Protein 2ESN (pdb70)

Foldseek 3Di:
DLVVVDPVVLLLLLQLCVVVQFQCRSCVVVVHDSVVSVVSLVVVCVSVVHNQWDDDPRGTHGDPVSVVCRVVSVVVVVVVCVVCVVVPADDQQEDLEEAEEEEFQVVCVFPVPVLCVPSCRRRVNYHYHYDHDLDQDDQVCQVVVVHFKGKDWDQPCDDDDDQKDKDFQDWFAWWKKAAQDAPPPPDAAAQVRLQVAEAEAADQNPDPHHSVQVVQVVVVDHHHYDYYYHHPLVRNLVRNVDNHMYTDTVVSCVVCCPVSRMDIGHDNDDDDIITMMMMHGNPDDPVSVVVSVSSHDHD/DVLVVVDDCVLLLLLQLCVVPQALVVSCVVVVHDSVVSVVSLVSVCVSVVHNQWDDDDRGTHGDPVSVVCHVVSVLVVLVVVVVCQVVDFDDQQPDLEEAEEEEAQVCCVQPPPQLCVVSCPRRVNYHYHYDHDLDQDDQVCQVSVVHFKGKDWDPDDPQKDKDFQFWFAKWKKAAQPQPPDPAADAVVRLQVFEAEAADQNPDPGHPVQVVCVVVPDHHHYDYYYNHVLVRLLVRLVDNHMYTDTVLSCVVCCVVSRMDIHHHNDDDDIITMIMMHGNVDDNVSVVVSVSSPVGDRD/DVLVVVDPCVLLLLLQLCVVVQFQVRSCVVVVHDSVVSVVSLVSVCVSVVHNQFDDDPRGTHGDVVSVVCNVVSVVVVVVVCVVCVVVVQDDQQEDQEEAEEAEFQVVCLQPVPLLCVPSCPRRVNYHYHYDHDLDQDDQVCQLVPVHVKGKDWQQPNDDDDPQKDKDFQDWFAKWKKAAQPQPQPPDAAAVVSLQPAEAEAADQNPDPDHSVQVVQVVVPDHHHYDYYYNHPLVVLLVRNPDNHMYTDTPVNNVVCCPVNRMDIHHDNDDDDITTMIMMHGPNNVSVVVSVSSVPGDRD/DVVPVDPCVLLLLLQLCVVVLAQPVSCVVVVHDSVVSVVSLVSVCVVVVHNQWDPPDNGTHGDPVSVVVNVVSVVVCLVVVVVVQVVDADDQQPDLEEAEEEEFQVVCVVPVPQLCVPSCPRRVNYHYHYDHDLDQPPPVCQLSPVHAKGKDFDAPPDDDDPQKDKDFQDWFAKWKKAACPQVPDNAADAVVRQQPAEAEAADQNPDPHHSVQVVQVVVPDHHHYDYYYNHPLVRLLVRLVDGHMYTDTPVSCVVCCVVSRMDIYHHNDDDDIITMMMMHRNSHVVSVVVSVSSVVTD

Radius of gyration: 34.8 Å; Cα contacts (8 Å, |Δi|>4): 2238; chains: 4; bounding box: 49×92×95 Å

Solvent-accessible surface area: 52242 Å² total; per-residue (Å²): 90,82,22,89,220,10,37,8,44,10,6,29,8,1,20,0,0,51,126,65,83,38,34,43,51,0,2,81,64,22,71,67,69,57,69,44,0,59,132,16,6,28,126,0,56,146,47,8,78,30,100,0,2,95,181,138,56,108,166,7,105,7,21,146,58,0,77,113,2,10,76,17,0,41,32,1,17,137,20,13,12,114,3,4,78,65,39,109,111,27,81,49,42,136,15,134,73,39,0,24,0,4,6,16,10,12,4,1,12,4,6,0,12,37,9,0,72,92,0,18,128,53,0,63,12,0,65,0,51,1,14,41,27,169,150,34,21,28,40,139,2,8,30,77,46,168,10,17,0,0,1,4,39,44,32,65,168,70,216,55,47,154,31,15,59,16,74,86,46,27,71,23,129,28,6,0,0,0,66,143,113,11,85,145,28,122,37,60,9,90,64,144,26,0,49,79,10,30,0,1,3,23,0,34,56,48,46,35,6,2,36,6,15,45,23,4,24,158,83,70,48,94,13,90,18,0,0,10,0,12,6,8,0,1,0,0,19,0,0,10,34,0,24,4,0,0,10,0,6,72,26,0,0,129,34,0,27,163,39,12,32,10,10,54,32,100,21,39,36,133,36,67,104,9,54,1,44,1,0,3,34,101,90,111,89,103,5,30,67,46,0,36,33,30,17,173,37,152,105,65,74,8,13,106,175,8,39,6,46,10,3,8,8,1,9,0,0,50,82,18,45,20,43,13,8,0,0,36,80,9,74,33,61,59,84,48,0,70,122,9,9,28,84,0,83,140,34,1,124,23,90,0,0,75,126,118,62,53,93,8,85,20,29,75,57,0,88,78,0,9,79,17,0,31,39,1,3,59,26,14,5,36,7,9,49,108,21,134,102,32,81,41,46,139,17,104,29,37,0,26,0,7,6,16,11,16,4,1,12,1,0,0,12,33,0,0,63,67,0,21,128,54,0,61,8,0,61,0,31,0,14,42,26,152,119,55,27,29,40,112,16,3,45,37,22,136,28,8,0,2,1,4,40,120,283,74,44,159,22,11,71,28,56,79,21,34,68,19,120,25,10,0,0,0,72,106,117,6,82,148,33,120,35,52,10,93,66,140,23,0,47,76,14,31,0,0,4,29,1,36,55,47,46,135,34,2,53,3,23,99,30,4,61,185,84,72,54,189,8,75,18,0,0,9,0,12,6,3,0,0,0,0,19,0,0,18,42,0,16,5,0,0,11,1,10,59,29,0,0,149,34,0,14,133,39,13,21,4,19,54,35,94,23,40,40,117,27,75,109,10,41,0,47,0,2,0,19,82,125,28,99,74,10,5,62,41,0,24,35,32,8,137,61,21,115,14,133,85,52,67,0,101,215,15,40,2,44,10,2,19,11,1,14,0,0,49,131,65,51,34,61,45,70,0,6,83,82,11,84,42,73,80,87,44,0,70,124,13,10,28,98,0,64,148,43,6,89,30,94,0,2,99,168,110,60,110,120,8,71,6,14,130,72,0,66,127,2,8,70,19,0,42,31,0,25,147,20,7,12,110,5,0,70,76,36,110,95,35,75,44,37,139,13,103,80,59,0,28,0,5,7,15,11,12,4,0,11,0,0,0,15,24,0,0,70,82,1,23,130,54,0,61,8,0,61,2,44,0,16,42,22,144,155,37,24,27,53,128,11,6,32,64,43,166,21,13,0,2,1,4,45,26,30,70,178,66,201,57,47,173,23,12,64,20,58,83,19,24,74,22,126,28,7,0,0,0,64,114,118,11,90,146,26,120,36,56,11,95,64,150,26,0,45,83,10,53,0,0,3,27,2,35,63,53,43,30,7,2,38,4,17,16,18,0,21,119,79,72,43,97,9,91,19,2,1,11,0,13,6,7,0,1,0,0,19,0,0,10,35,0,20,6,0,1,9,0,6,71,33,0,0,134,33,0,20,142,38,12,22,4,20,54,36,96,24,34,29,133,37,79,98,5,51,1,46,3,0,3,45,107,117,137,11,58,68,42,0,19,35,33,5,127,70,17,111,16,117,103,35,22,104,201,18,53,3,46,9,2,20,8,0,12,0,0,52,100,12,60,18,23,22,8,0,4,23,67,21,63,70,69,59,85,44,0,57,123,5,9,34,100,0,62,151,52,7,122,35,88,0,1,68,154,130,51,68,108,7,88,10,8,88,59,0,85,94,0,7,74,18,0,27,40,0,22,97,24,6,19,83,8,7,74,96,20,128,104,37,72,44,59,139,20,112,31,46,0,25,0,4,7,14,12,12,4,1,11,6,0,0,12,44,0,4,66,69,3,22,128,56,0,66,26,4,76,2,48,1,21,48,27,127,144,88,33,46,49,142,24,8,46,47,35,144,18,14,0,2,1,5,54,30,38,90,171,90,226,50,59,171,39,11,68,21,58,89,34,52,76,19,119,28,6,0,0,0,70,104,115,9,82,154,13,107,35,59,10,93,62,148,25,0,47,77,8,32,0,0,2,26,0,32,55,55,30,129,34,3,35,3,23,80,29,4,61,122,83,70,53,215,16,81,39,0,0,23,0,10,5,8,0,0,0,0,18,0,0,15,44,0,19,4,0,0,12,1,7,77,70,0,0,147,30,0,13,135,40,15,23,1,18,51,22,90,22,46,34,131,31,86,102,12,56,1,52,1,6,3,37,90,122,119,85,8,22,62,42,0,20,28,27,3,145,56,27,172

Nearest PDB structures (foldseek):
  2esn-assembly1_A  TM=1.003E+00  e=4.091E-65  Pseudomonas aeruginosa
  2esn-assembly1_B  TM=9.880E-01  e=8.084E-60  Pseudomonas aeruginosa
  2esn-assembly1_C  TM=7.262E-01  e=3.556E-60  Pseudomonas aeruginosa
  2esn-assembly1_D  TM=7.323E-01  e=5.573E-58  Pseudomonas aeruginosa
  5ae5-assembly1_A-2  TM=6.284E-01  e=2.088E-23  Burkholderia cepacia

B-factor: mean 44.87, std 14.0, range [7.49, 98.04]

Secondary structure (DSSP, 8-state):
--TTTS-TTHHHHHHHHHHHSSHHHHHHHHT--HHHHHHHHHHHHHHHTS--EEEETTEEEE-HHHHHHHHHHHHHHHHHHHHTGGGSPP-TTT--PEEEEE--HHHHHHHHHHHHHHHHHHSTT-EEEEE--SSS--HHHHHHTSSSEEEE--STTPPPPTTEEEEEEEEE-EEEEEESS-TT-SSS--HHHHHTSEEEEE-TT--SS-HHHHHHHHTT---EEEEEES-HHHHHHHHHTSS-EEEEEHHHHHHHHHHHTEEEE--SS----EEEEEEEE----HHHHHHHHHS----/--HHHHS-GGGHHHHHHHHHH-SHHHHHHHHT--HHHHHHHHHHHHHHHTS--EEEETTEEEEPHHHHHHHHHHHHHHHHHHHHTGGGS---TTT---EEEEEE-HHHHHHHHHHHHHHHHHHSTT-EEEEEE-SSS--HHHHHHTSSSEEEEE-SSS-PPPTTEEEEEEEEE-EEEEEETT-TT-SSSPPHHHHHTSEEEEE-TT--SS-HHHHHHHTTT---EEEEEES-HHHHHHHHHSSS-EEEEEHHHHHHHHHHHTEEEE--SS----EEEEEEEE---HHHHHHHHHHH----/--HHHHS-TTHHHHHHHHHHHS-HHHHHHHHTS-HHHHHHHHHHHHHHTTS--EEEETTEEEE-HHHHHHHHHHHHHHHHHHHHHHTTS---TTT---EEEEE--HHHHHHHHHHHHHHHHHH-TT-EEEEE--SSS--HHHHHTTS-SEEEEE----TTEEEEEEEEE-EEEEEETT-TT-SSSPPHHHHHTSEEEEE-TT--SS-HHHHHHHTTT--PEEEEEES-HHHHHHHHHTSS-EEEEEHHHHHHHHHHHTEEEE--SS----EEEEEEEETT--HHHHHHHHHTTS----/-HHHHS-TTHHHHHHHHHHH-SHHHHHHHTT--HHHHHHHHHHHHHHHTS--EEESSSSEEE-HHHHHHHHHHHHHHHHHHHHHHHHS---TTT--PEEEEEE-HHHHHHHHHHHHHHHHHH-TT-EEEEEE-SSS--THHHHHTS-SEEEE--STT----TTEEEEEEEEE-EEEEEETT-TT-SS---HHHHHHSEEEEE-TT--SS-HHHHHHHTTT---EEEEEES-HHHHHHHHHTSS-EEEEEHHHHHHHHHHHTEEEE--SS--PPEEEEEEEE---HHHHHHHHHHHT--

CATH classification: 1.10.10.10 (+2 more: 3.40.190.10, 3.40.190.10)

InterPro domains:
  IPR000847 LysR, HTH, N-terminal domain [PF00126] (10-69)
  IPR000847 LysR, HTH, N-terminal domain [PS50931] (8-65)
  IPR005119 LysR, substrate-binding [PF03466] (95-300)
  IPR036388 Winged helix-like DNA-binding domain superfamily [G3DSA:1.10.10.10] (1-91)
  IPR036390 Winged helix DNA-binding domain superfamily [SSF46785] (5-89)
  IPR050389 LysR-type Transcriptional Regulators [PTHR30118] (3-301)

Organism: Pseudomonas aeruginosa (strain ATCC 15692 / DSM 22644 / CIP 104116 / JCM 14847 / LMG 12228 / 1C / PRS 101 / PAO1) (NCBI:txid208964)

Structure (mmCIF, N/CA/C/O backbone):
data_2ESN
#
_entry.id   2ESN
#
_cell.length_a   97.035
_cell.length_b   171.209
_cell.length_c   86.780
_cell.angle_alpha   90.00
_cell.angle_beta   90.00
_cell.angle_gamma   90.00
#
_symmetry.space_group_name_H-M   'P 21 21 2'
#
loop_
_entity.id
_entity.type
_entity.pdbx_description
1 polymer 'probable transcriptional regulator'
2 water water
#
loop_
_atom_site.group_PDB
_atom_site.id
_atom_site.type_symbol
_atom_site.label_atom_id
_atom_site.label_alt_id
_atom_site.label_comp_id
_atom_site.label_asym_id
_atom_site.label_entity_id
_atom_site.label_seq_id
_atom_site.pdbx_PDB_ins_code
_atom_site.Cartn_x
_atom_site.Cartn_y
_atom_site.Cartn_z
_atom_site.occupancy
_atom_site.B_iso_or_equiv
_atom_site.auth_seq_id
_atom_site.auth_comp_id
_atom_site.auth_asym_id
_atom_site.auth_atom_id
_atom_site.pdbx_PDB_model_num
ATOM 1 N N . PRO A 1 5 ? 12.500 39.783 -9.026 1.00 70.61 3 PRO A N 1
ATOM 2 C CA . PRO A 1 5 ? 13.083 40.285 -10.269 1.00 70.37 3 PRO A CA 1
ATOM 3 C C . PRO A 1 5 ? 13.665 39.171 -11.138 1.00 69.56 3 PRO A C 1
ATOM 4 O O . PRO A 1 5 ? 13.596 39.254 -12.359 1.00 70.54 3 PRO A O 1
ATOM 8 N N . LEU A 1 6 ? 14.244 38.152 -10.521 1.00 68.08 4 LEU A N 1
ATOM 9 C CA . LEU A 1 6 ? 14.625 36.940 -11.254 1.00 66.48 4 LEU A CA 1
ATOM 10 C C . LEU A 1 6 ? 14.085 35.713 -10.482 1.00 64.52 4 LEU A C 1
ATOM 11 O O . LEU A 1 6 ? 14.032 34.582 -10.964 1.00 63.86 4 LEU A O 1
ATOM 16 N N . LEU A 1 7 ? 13.620 36.004 -9.282 1.00 61.89 5 LEU A N 1
ATOM 17 C CA . LEU A 1 7 ? 13.011 35.051 -8.431 1.00 59.75 5 LEU A CA 1
ATOM 18 C C . LEU A 1 7 ? 11.589 34.811 -8.932 1.00 57.81 5 LEU A C 1
ATOM 19 O O . LEU A 1 7 ? 11.060 33.705 -8.841 1.00 57.63 5 LEU A O 1
ATOM 24 N N . ARG A 1 8 ? 10.964 35.840 -9.490 1.00 55.12 6 ARG A N 1
ATOM 25 C CA . ARG A 1 8 ? 9.592 35.675 -9.938 1.00 53.86 6 ARG A CA 1
ATOM 26 C C . ARG A 1 8 ? 9.529 34.950 -11.282 1.00 51.01 6 ARG A C 1
ATOM 27 O O . ARG A 1 8 ? 8.474 34.459 -11.645 1.00 50.83 6 ARG A O 1
ATOM 35 N N . ARG A 1 9 ? 10.644 34.872 -12.011 1.00 47.69 7 ARG A N 1
ATOM 36 C CA . ARG A 1 9 ? 10.631 34.218 -13.338 1.00 45.85 7 ARG A CA 1
ATOM 37 C C . ARG A 1 9 ? 10.882 32.737 -13.165 1.00 42.93 7 ARG A C 1
ATOM 38 O O . ARG A 1 9 ? 10.361 31.916 -13.906 1.00 42.38 7 ARG A O 1
ATOM 46 N N . LEU A 1 10 ? 11.669 32.424 -12.151 1.00 40.22 8 LEU A N 1
ATOM 47 C CA . LEU A 1 10 ? 12.083 31.061 -11.812 1.00 39.46 8 LEU A CA 1
ATOM 48 C C . LEU A 1 10 ? 10.893 30.225 -11.285 1.00 38.07 8 LEU A C 1
ATOM 49 O O . LEU A 1 10 ? 10.225 30.641 -10.332 1.00 35.92 8 LEU A O 1
ATOM 54 N N . ASP A 1 11 ? 10.623 29.064 -11.911 1.00 35.34 9 ASP A N 1
ATOM 55 C CA . ASP A 1 11 ? 9.774 28.068 -11.287 1.00 34.80 9 ASP A CA 1
ATOM 56 C C . ASP A 1 11 ? 10.413 27.501 -9.985 1.00 36.13 9 ASP A C 1
ATOM 57 O O . ASP A 1 11 ? 11.253 26.537 -10.001 1.00 33.94 9 ASP A O 1
ATOM 62 N N . LEU A 1 12 ? 10.010 28.089 -8.854 1.00 34.63 10 LEU A N 1
ATOM 63 C CA . LEU A 1 12 ? 10.617 27.725 -7.548 1.00 36.53 10 LEU A CA 1
ATOM 64 C C . LEU A 1 12 ? 10.478 26.235 -7.171 1.00 35.53 10 LEU A C 1
ATOM 65 O O . LEU A 1 12 ? 11.305 25.731 -6.451 1.00 37.32 10 LEU A O 1
ATOM 70 N N . ASN A 1 13 ? 9.457 25.534 -7.648 1.00 36.84 11 ASN A N 1
ATOM 71 C CA . ASN A 1 13 ? 9.389 24.073 -7.451 1.00 37.01 11 ASN A CA 1
ATOM 72 C C . ASN A 1 13 ? 10.599 23.309 -7.982 1.00 37.93 11 ASN A C 1
ATOM 73 O O . ASN A 1 13 ? 10.940 22.217 -7.491 1.00 40.15 11 ASN A O 1
ATOM 78 N N . LEU A 1 14 ? 11.264 23.878 -8.957 1.00 37.26 12 LEU A N 1
ATOM 79 C CA . LEU A 1 14 ? 12.474 23.247 -9.515 1.00 36.30 12 LEU A CA 1
ATOM 80 C C . LEU A 1 14 ? 13.649 23.236 -8.540 1.00 36.28 12 LEU A C 1
ATOM 81 O O . LEU A 1 14 ? 14.620 22.516 -8.754 1.00 35.67 12 LEU A O 1
ATOM 86 N N . LEU A 1 15 ? 13.605 24.122 -7.546 1.00 36.79 13 LEU A N 1
ATOM 87 C CA . LEU A 1 15 ? 14.642 24.186 -6.501 1.00 37.42 13 LEU A CA 1
ATOM 88 C C . LEU A 1 15 ? 14.743 22.889 -5.692 1.00 36.30 13 LEU A C 1
ATOM 89 O O . LEU A 1 15 ? 15.816 22.588 -5.176 1.00 34.73 13 LEU A O 1
ATOM 94 N N . LEU A 1 16 ? 13.636 22.144 -5.604 1.00 36.25 14 LEU A N 1
ATOM 95 C CA . LEU A 1 16 ? 13.627 20.846 -4.900 1.00 37.34 14 LEU A CA 1
ATOM 96 C C . LEU A 1 16 ? 14.500 19.878 -5.710 1.00 37.80 14 LEU A C 1
ATOM 97 O O . LEU A 1 16 ? 15.306 19.103 -5.157 1.00 37.16 14 LEU A O 1
ATOM 102 N N . VAL A 1 17 ? 14.385 20.002 -7.043 1.00 36.33 15 VAL A N 1
ATOM 103 C CA . VAL A 1 17 ? 15.157 19.210 -7.993 1.00 34.61 15 VAL A CA 1
ATOM 104 C C . VAL A 1 17 ? 16.652 19.542 -7.880 1.00 35.76 15 VAL A C 1
ATOM 105 O O . VAL A 1 17 ? 17.453 18.630 -7.730 1.00 36.31 15 VAL A O 1
ATOM 109 N N . PHE A 1 18 ? 17.028 20.829 -7.936 1.00 35.60 16 PHE A N 1
ATOM 110 C CA . PHE A 1 18 ? 18.389 21.231 -7.692 1.00 36.87 16 PHE A CA 1
ATOM 111 C C . PHE A 1 18 ? 18.888 20.636 -6.385 1.00 37.01 16 PHE A C 1
ATOM 112 O O . PHE A 1 18 ? 19.947 20.068 -6.368 1.00 37.55 16 PHE A O 1
ATOM 120 N N . ASP A 1 19 ? 18.111 20.786 -5.309 1.00 37.28 17 ASP A N 1
ATOM 121 C CA . ASP A 1 19 ? 18.546 20.460 -3.958 1.00 37.80 17 ASP A CA 1
ATOM 122 C C . ASP A 1 19 ? 18.749 18.957 -3.820 1.00 38.40 17 ASP A C 1
ATOM 123 O O . ASP A 1 19 ? 19.849 18.534 -3.464 1.00 38.86 17 ASP A O 1
ATOM 128 N N . ALA A 1 20 ? 17.739 18.142 -4.163 1.00 38.15 18 ALA A N 1
ATOM 129 C CA . ALA A 1 20 ? 17.993 16.684 -4.213 1.00 39.02 18 ALA A CA 1
ATOM 130 C C . ALA A 1 20 ? 19.250 16.278 -5.031 1.00 39.80 18 ALA A C 1
ATOM 131 O O . ALA A 1 20 ? 20.004 15.401 -4.611 1.00 41.28 18 ALA A O 1
ATOM 133 N N . LEU A 1 21 ? 19.444 16.854 -6.214 1.00 39.33 19 LEU A N 1
ATOM 134 C CA . LEU A 1 21 ? 20.554 16.459 -7.072 1.00 39.75 19 LEU A CA 1
ATOM 135 C C . LEU A 1 21 ? 21.884 16.874 -6.471 1.00 39.72 19 LEU A C 1
ATOM 136 O O . LEU A 1 21 ? 22.870 16.169 -6.626 1.00 39.73 19 LEU A O 1
ATOM 141 N N . TYR A 1 22 ? 21.941 18.029 -5.833 1.00 41.05 20 TYR A N 1
ATOM 142 C CA . TYR A 1 22 ? 23.213 18.498 -5.234 1.00 42.99 20 TYR A CA 1
ATOM 143 C C . TYR A 1 22 ? 23.615 17.583 -4.045 1.00 44.31 20 TYR A C 1
ATOM 144 O O . TYR A 1 22 ? 24.784 17.282 -3.865 1.00 43.81 20 TYR A O 1
ATOM 153 N N . ARG A 1 23 ? 22.610 17.168 -3.282 1.00 44.40 21 ARG A N 1
ATOM 154 C CA . ARG A 1 23 ? 22.768 16.294 -2.148 1.00 45.25 21 ARG A CA 1
ATOM 155 C C . ARG A 1 23 ? 23.123 14.886 -2.618 1.00 45.34 21 ARG A C 1
ATOM 156 O O . ARG A 1 23 ? 24.140 14.393 -2.214 1.00 45.76 21 ARG A O 1
ATOM 164 N N . HIS A 1 24 ? 22.353 14.307 -3.549 1.00 45.32 22 HIS A N 1
ATOM 165 C CA . HIS A 1 24 ? 22.547 12.927 -3.988 1.00 45.90 22 HIS A CA 1
ATOM 166 C C . HIS A 1 24 ? 23.658 12.676 -5.026 1.00 46.46 22 HIS A C 1
ATOM 167 O O . HIS A 1 24 ? 24.226 11.571 -5.043 1.00 47.63 22 HIS A O 1
ATOM 174 N N . ARG A 1 25 ? 23.977 13.676 -5.860 1.00 45.57 23 ARG A N 1
ATOM 175 C CA . ARG A 1 25 ? 24.934 13.591 -7.011 1.00 44.82 23 ARG A CA 1
ATOM 176 C C . ARG A 1 25 ? 24.688 12.487 -8.032 1.00 44.18 23 ARG A C 1
ATOM 177 O O . ARG A 1 25 ? 25.583 12.040 -8.728 1.00 44.05 23 ARG A O 1
ATOM 185 N N . ASN A 1 26 ? 23.429 12.116 -8.156 1.00 43.62 24 ASN A N 1
ATOM 186 C CA . ASN A 1 26 ? 22.989 11.041 -8.990 1.00 42.44 24 ASN A CA 1
ATOM 187 C C . ASN A 1 26 ? 21.490 11.258 -9.230 1.00 41.33 24 ASN A C 1
ATOM 188 O O . ASN A 1 26 ? 20.738 11.511 -8.304 1.00 41.36 24 ASN A O 1
ATOM 193 N N . VAL A 1 27 ? 21.077 11.171 -10.486 1.00 39.97 25 VAL A N 1
ATOM 194 C CA . VAL A 1 27 ? 19.689 11.363 -10.869 1.00 39.31 25 VAL A CA 1
ATOM 195 C C . VAL A 1 27 ? 18.688 10.289 -10.333 1.00 38.88 25 VAL A C 1
ATOM 196 O O . VAL A 1 27 ? 17.650 10.644 -9.821 1.00 38.73 25 VAL A O 1
ATOM 200 N N . GLY A 1 28 ? 18.962 8.991 -10.514 1.00 39.49 26 GLY A N 1
ATOM 201 C CA . GLY A 1 28 ? 18.048 7.917 -10.011 1.00 39.22 26 GLY A CA 1
ATOM 202 C C . GLY A 1 28 ? 17.704 8.079 -8.520 1.00 40.26 26 GLY A C 1
ATOM 203 O O . GLY A 1 28 ? 16.513 8.081 -8.102 1.00 40.68 26 GLY A O 1
ATOM 204 N N . THR A 1 29 ? 18.721 8.269 -7.698 1.00 41.74 27 THR A N 1
ATOM 205 C CA . THR A 1 29 ? 18.466 8.464 -6.250 1.00 43.86 27 THR A CA 1
ATOM 206 C C . THR A 1 29 ? 17.733 9.754 -5.847 1.00 44.73 27 THR A C 1
ATOM 207 O O . THR A 1 29 ? 16.888 9.752 -4.932 1.00 46.04 27 THR A O 1
ATOM 211 N N . ALA A 1 30 ? 18.041 10.869 -6.524 1.00 45.41 28 ALA A N 1
ATOM 212 C CA . ALA A 1 30 ? 17.356 12.168 -6.282 1.00 44.24 28 ALA A CA 1
ATOM 213 C C . ALA A 1 30 ? 15.883 12.099 -6.678 1.00 44.73 28 ALA A C 1
ATOM 214 O O . ALA A 1 30 ? 15.015 12.612 -5.953 1.00 44.96 28 ALA A O 1
ATOM 216 N N . ALA A 1 31 ? 15.614 11.432 -7.806 1.00 44.77 29 ALA A N 1
ATOM 217 C CA . ALA A 1 31 ? 14.270 11.197 -8.333 1.00 45.85 29 ALA A CA 1
ATOM 218 C C . ALA A 1 31 ? 13.447 10.349 -7.394 1.00 47.99 29 ALA A C 1
ATOM 219 O O . ALA A 1 31 ? 12.228 10.566 -7.200 1.00 47.43 29 ALA A O 1
ATOM 221 N N . SER A 1 32 ? 14.124 9.331 -6.866 1.00 49.97 30 SER A N 1
ATOM 222 C CA . SER A 1 32 ? 13.563 8.446 -5.856 1.00 51.62 30 SER A CA 1
ATOM 223 C C . SER A 1 32 ? 13.172 9.211 -4.588 1.00 51.63 30 SER A C 1
ATOM 224 O O . SER A 1 32 ? 12.011 9.147 -4.161 1.00 52.32 30 SER A O 1
ATOM 227 N N . GLU A 1 33 ? 14.079 9.987 -4.010 1.00 52.17 31 GLU A N 1
ATOM 228 C CA . GLU A 1 33 ? 13.669 10.875 -2.900 1.00 52.60 31 GLU A CA 1
ATOM 229 C C . GLU A 1 33 ? 12.405 11.728 -3.208 1.00 52.72 31 GLU A C 1
ATOM 230 O O . GLU A 1 33 ? 11.492 11.808 -2.354 1.00 53.04 31 GLU A O 1
ATOM 236 N N . LEU A 1 34 ? 12.338 12.344 -4.409 1.00 50.90 32 LEU A N 1
ATOM 237 C CA . LEU A 1 34 ? 11.171 13.170 -4.791 1.00 49.16 32 LEU A CA 1
ATOM 238 C C . LEU A 1 34 ? 9.973 12.356 -5.302 1.00 49.17 32 LEU A C 1
ATOM 239 O O . LEU A 1 34 ? 8.905 12.893 -5.485 1.00 48.69 32 LEU A O 1
ATOM 244 N N . ALA A 1 35 ? 10.144 11.052 -5.508 1.00 49.03 33 ALA A N 1
ATOM 245 C CA . ALA A 1 35 ? 9.016 10.199 -5.802 1.00 49.25 33 ALA A CA 1
ATOM 246 C C . ALA A 1 35 ? 8.499 10.477 -7.210 1.00 49.14 33 ALA A C 1
ATOM 247 O O . ALA A 1 35 ? 7.301 10.491 -7.461 1.00 49.20 33 ALA A O 1
ATOM 249 N N . ILE A 1 36 ? 9.416 10.713 -8.149 1.00 47.92 34 ILE A N 1
ATOM 250 C CA . ILE A 1 36 ? 9.012 10.814 -9.532 1.00 45.85 34 ILE A CA 1
ATOM 251 C C . ILE A 1 36 ? 9.908 9.875 -10.325 1.00 46.06 34 ILE A C 1
ATOM 252 O O . ILE A 1 36 ? 10.941 9.439 -9.846 1.00 45.26 34 ILE A O 1
ATOM 257 N N . SER A 1 37 ? 9.511 9.587 -11.547 1.00 46.42 35 SER A N 1
ATOM 258 C CA . SER A 1 37 ? 10.288 8.743 -12.415 1.00 48.25 35 SER A CA 1
ATOM 259 C C . SER A 1 37 ? 11.556 9.489 -12.828 1.00 48.40 35 SER A C 1
ATOM 260 O O . SER A 1 37 ? 11.661 10.711 -12.661 1.00 48.22 35 SER A O 1
ATOM 263 N N . ALA A 1 38 ? 12.498 8.748 -13.384 1.00 47.85 36 ALA A N 1
ATOM 264 C CA . ALA A 1 38 ? 13.814 9.261 -13.670 1.00 47.42 36 ALA A CA 1
ATOM 265 C C . ALA A 1 38 ? 13.729 10.237 -14.871 1.00 47.76 36 ALA A C 1
ATOM 266 O O . ALA A 1 38 ? 14.497 11.183 -14.970 1.00 46.79 36 ALA A O 1
ATOM 268 N N . SER A 1 39 ? 12.820 9.909 -15.779 1.00 47.17 37 SER A N 1
ATOM 269 C CA . SER A 1 39 ? 12.342 10.708 -16.898 1.00 48.55 37 SER A CA 1
ATOM 270 C C . SER A 1 39 ? 11.739 12.059 -16.464 1.00 47.05 37 SER A C 1
ATOM 271 O O . SER A 1 39 ? 12.187 13.129 -16.887 1.00 46.66 37 SER A O 1
ATOM 274 N N . ALA A 1 40 ? 10.719 11.991 -15.603 1.00 44.39 38 ALA A N 1
ATOM 275 C CA . ALA A 1 40 ? 10.210 13.186 -14.971 1.00 42.24 38 ALA A CA 1
ATOM 276 C C . ALA A 1 40 ? 11.344 14.079 -14.402 1.00 41.09 38 ALA A C 1
ATOM 277 O O . ALA A 1 40 ? 11.361 15.319 -14.608 1.00 40.88 38 ALA A O 1
ATOM 279 N N . PHE A 1 41 ? 12.268 13.452 -13.683 1.00 38.50 39 PHE A N 1
ATOM 280 C CA . PHE A 1 41 ? 13.333 14.157 -13.024 1.00 37.49 39 PHE A CA 1
ATOM 281 C C . PHE A 1 41 ? 14.219 14.796 -14.065 1.00 36.18 39 PHE A C 1
ATOM 282 O O . PHE A 1 41 ? 14.587 15.961 -13.906 1.00 36.59 39 PHE A O 1
ATOM 290 N N . SER A 1 42 ? 14.604 14.024 -15.089 1.00 34.42 40 SER A N 1
ATOM 291 C CA . SER A 1 42 ? 15.492 14.502 -16.140 1.00 35.30 40 SER A CA 1
ATOM 292 C C . SER A 1 42 ? 14.877 15.725 -16.869 1.00 34.97 40 SER A C 1
ATOM 293 O O . SER A 1 42 ? 15.564 16.660 -17.163 1.00 34.98 40 SER A O 1
ATOM 296 N N . HIS A 1 43 ? 13.579 15.672 -17.167 1.00 35.17 41 HIS A N 1
ATOM 297 C CA . HIS A 1 43 ? 12.866 16.808 -17.754 1.00 36.48 41 HIS A CA 1
ATOM 298 C C . HIS A 1 43 ? 12.848 18.076 -16.835 1.00 35.49 41 HIS A C 1
ATOM 299 O O . HIS A 1 43 ? 12.969 19.179 -17.333 1.00 35.51 41 HIS A O 1
ATOM 306 N N . ALA A 1 44 ? 12.780 17.902 -15.504 1.00 34.00 42 ALA A N 1
ATOM 307 C CA . ALA A 1 44 ? 12.757 19.011 -14.565 1.00 32.76 42 ALA A CA 1
ATOM 308 C C . ALA A 1 44 ? 14.099 19.619 -14.501 1.00 33.37 42 ALA A C 1
ATOM 309 O O . ALA A 1 44 ? 14.230 20.842 -14.393 1.00 32.74 42 ALA A O 1
ATOM 311 N N . LEU A 1 45 ? 15.121 18.753 -14.573 1.00 32.87 43 LEU A N 1
ATOM 312 C CA . LEU A 1 45 ? 16.499 19.148 -14.663 1.00 31.10 43 LEU A CA 1
ATOM 313 C C . LEU A 1 45 ? 16.788 20.034 -15.863 1.00 29.58 43 LEU A C 1
ATOM 314 O O . LEU A 1 45 ? 17.470 21.037 -15.712 1.00 30.41 43 LEU A O 1
ATOM 319 N N . GLY A 1 46 ? 16.339 19.614 -17.038 1.00 31.00 44 GLY A N 1
ATOM 320 C CA . GLY A 1 46 ? 16.433 20.394 -18.279 1.00 29.98 44 GLY A CA 1
ATOM 321 C C . GLY A 1 46 ? 15.711 21.729 -18.153 1.00 30.42 44 GLY A C 1
ATOM 322 O O . GLY A 1 46 ? 16.208 22.718 -18.655 1.00 32.40 44 GLY A O 1
ATOM 323 N N . ARG A 1 47 ? 14.552 21.779 -17.481 1.00 29.91 45 ARG A N 1
ATOM 324 C CA . ARG A 1 47 ? 13.836 23.046 -17.225 1.00 30.70 45 ARG A CA 1
ATOM 325 C C . ARG A 1 47 ? 14.677 24.017 -16.379 1.00 32.14 45 ARG A C 1
ATOM 326 O O . ARG A 1 47 ? 14.780 25.213 -16.679 1.00 31.70 45 ARG A O 1
ATOM 334 N N . LEU A 1 48 ? 15.313 23.479 -15.328 1.00 31.76 46 LEU A N 1
ATOM 335 C CA . LEU A 1 48 ? 16.125 24.237 -14.393 1.00 32.60 46 LEU A CA 1
ATOM 336 C C . LEU A 1 48 ? 17.362 24.694 -15.099 1.00 31.84 46 LEU A C 1
ATOM 337 O O . LEU A 1 48 ? 17.784 25.827 -14.957 1.00 32.57 46 LEU A O 1
ATOM 342 N N . ARG A 1 49 ? 17.956 23.838 -15.916 1.00 30.81 47 ARG A N 1
ATOM 343 C CA . ARG A 1 49 ? 19.110 24.303 -16.687 1.00 31.19 47 ARG A CA 1
ATOM 344 C C . ARG A 1 49 ? 18.773 25.538 -17.537 1.00 31.78 47 ARG A C 1
ATOM 345 O O . ARG A 1 49 ? 19.587 26.461 -17.686 1.00 31.21 47 ARG A O 1
ATOM 353 N N . GLN A 1 50 ? 17.558 25.551 -18.089 1.00 32.36 48 GLN A N 1
ATOM 354 C CA . GLN A 1 50 ? 17.102 26.690 -18.889 1.00 32.22 48 GLN A CA 1
ATOM 355 C C . GLN A 1 50 ? 16.802 27.877 -17.976 1.00 33.26 48 GLN A C 1
ATOM 356 O O . GLN A 1 50 ? 17.164 29.002 -18.299 1.00 32.97 48 GLN A O 1
ATOM 362 N N . GLY A 1 51 ? 16.195 27.623 -16.826 1.00 33.42 49 GLY A N 1
ATOM 363 C CA . GLY A 1 51 ? 15.793 28.715 -15.915 1.00 33.94 49 GLY A CA 1
ATOM 364 C C . GLY A 1 51 ? 16.975 29.448 -15.321 1.00 35.57 49 GLY A C 1
ATOM 365 O O . GLY A 1 51 ? 16.859 30.630 -14.978 1.00 33.43 49 GLY A O 1
ATOM 366 N N . LEU A 1 52 ? 18.130 28.743 -15.206 1.00 35.92 50 LEU A N 1
ATOM 367 C CA . LEU A 1 52 ? 19.342 29.347 -14.670 1.00 35.35 50 LEU A CA 1
ATOM 368 C C . LEU A 1 52 ? 20.390 29.508 -15.716 1.00 36.17 50 LEU A C 1
ATOM 369 O O . LEU A 1 52 ? 21.443 30.026 -15.417 1.00 36.69 50 LEU A O 1
ATOM 374 N N . ASP A 1 53 ? 20.101 29.070 -16.961 1.00 35.95 51 ASP A N 1
ATOM 375 C CA . ASP A 1 53 ? 21.020 29.236 -18.055 1.00 35.99 51 ASP A CA 1
ATOM 376 C C . ASP A 1 53 ? 22.431 28.731 -17.633 1.00 37.59 51 ASP A C 1
ATOM 377 O O . ASP A 1 53 ? 23.442 29.461 -17.686 1.00 34.22 51 ASP A O 1
ATOM 382 N N . ASP A 1 54 ? 22.458 27.490 -17.163 1.00 37.88 52 ASP A N 1
ATOM 383 C CA . ASP A 1 54 ? 23.704 26.841 -16.717 1.00 39.08 52 ASP A CA 1
ATOM 384 C C . ASP A 1 54 ? 23.497 25.328 -16.810 1.00 38.58 52 ASP A C 1
ATOM 385 O O . ASP A 1 54 ? 22.359 24.834 -16.653 1.00 37.68 52 ASP A O 1
ATOM 390 N N . GLU A 1 55 ? 24.580 24.607 -17.115 1.00 39.22 53 GLU A N 1
ATOM 391 C CA . GLU A 1 55 ? 24.560 23.118 -17.107 1.00 39.71 53 GLU A CA 1
ATOM 392 C C . GLU A 1 55 ? 24.233 22.552 -15.751 1.00 37.62 53 GLU A C 1
ATOM 393 O O . GLU A 1 55 ? 23.605 21.471 -15.648 1.00 36.65 53 GLU A O 1
ATOM 399 N N . LEU A 1 56 ? 24.695 23.264 -14.737 1.00 36.93 54 LEU A N 1
ATOM 400 C CA . LEU A 1 56 ? 24.431 22.980 -13.307 1.00 37.52 54 LEU A CA 1
ATOM 401 C C . LEU A 1 56 ? 25.186 21.727 -12.753 1.00 38.40 54 LEU A C 1
ATOM 402 O O . LEU A 1 56 ? 25.842 21.785 -11.682 1.00 37.63 54 LEU A O 1
ATOM 407 N N . PHE A 1 57 ? 25.052 20.611 -13.451 1.00 39.42 55 PHE A N 1
ATOM 408 C CA . PHE A 1 57 ? 25.699 19.362 -13.056 1.00 40.93 55 PHE A CA 1
ATOM 409 C C . PHE A 1 57 ? 26.203 18.743 -14.323 1.00 41.64 55 PHE A C 1
ATOM 410 O O . PHE A 1 57 ? 25.439 18.596 -15.301 1.00 41.65 55 PHE A O 1
ATOM 418 N N . LEU A 1 58 ? 27.492 18.397 -14.302 1.00 42.85 56 LEU A N 1
ATOM 419 C CA . LEU A 1 58 ? 28.190 17.723 -15.415 1.00 44.42 56 LEU A CA 1
ATOM 420 C C . LEU A 1 58 ? 28.108 16.212 -15.198 1.00 43.46 56 LEU A C 1
ATOM 421 O O . LEU A 1 58 ? 28.422 15.743 -14.094 1.00 44.09 56 LEU A O 1
ATOM 426 N N . ARG A 1 59 ? 27.680 15.461 -16.213 1.00 43.17 57 ARG A N 1
ATOM 427 C CA . ARG A 1 59 ? 27.557 14.000 -16.122 1.00 43.51 57 ARG A CA 1
ATOM 428 C C . ARG A 1 59 ? 28.790 13.197 -16.582 1.00 43.65 57 ARG A C 1
ATOM 429 O O . ARG A 1 59 ? 29.208 13.305 -17.744 1.00 42.10 57 ARG A O 1
ATOM 437 N N . GLN A 1 60 ? 29.321 12.346 -15.675 1.00 43.89 58 GLN A N 1
ATOM 438 C CA . GLN A 1 60 ? 30.403 11.379 -15.988 1.00 43.47 58 GLN A CA 1
ATOM 439 C C . GLN A 1 60 ? 29.921 9.946 -15.701 1.00 43.01 58 GLN A C 1
ATOM 440 O O . GLN A 1 60 ? 30.004 9.477 -14.561 1.00 42.43 58 GLN A O 1
ATOM 446 N N . GLY A 1 61 ? 29.370 9.285 -16.719 1.00 42.48 59 GLY A N 1
ATOM 447 C CA . GLY A 1 61 ? 28.666 8.024 -16.556 1.00 41.52 59 GLY A CA 1
ATOM 448 C C . GLY A 1 61 ? 27.321 8.348 -15.963 1.00 42.32 59 GLY A C 1
ATOM 449 O O . GLY A 1 61 ? 26.448 8.933 -16.624 1.00 44.05 59 GLY A O 1
ATOM 450 N N . ASN A 1 62 ? 27.125 8.015 -14.703 1.00 40.72 60 ASN A N 1
ATOM 451 C CA . ASN A 1 62 ? 25.960 8.480 -13.969 1.00 40.04 60 ASN A CA 1
ATOM 452 C C . ASN A 1 62 ? 26.318 9.372 -12.745 1.00 39.30 60 ASN A C 1
ATOM 453 O O . ASN A 1 62 ? 25.444 9.701 -11.947 1.00 39.72 60 ASN A O 1
ATOM 458 N N . ARG A 1 63 ? 27.598 9.731 -12.605 1.00 38.64 61 ARG A N 1
ATOM 459 C CA . ARG A 1 63 ? 28.027 10.675 -11.608 1.00 39.42 61 ARG A CA 1
ATOM 460 C C . ARG A 1 63 ? 27.659 12.068 -12.156 1.00 38.92 61 ARG A C 1
ATOM 461 O O . ARG A 1 63 ? 27.724 12.305 -13.371 1.00 39.25 61 ARG A O 1
ATOM 469 N N . MET A 1 64 ? 27.296 12.953 -11.247 1.00 39.29 62 MET A N 1
ATOM 470 C CA . MET A 1 64 ? 26.749 14.268 -11.567 1.00 40.17 62 MET A CA 1
ATOM 471 C C . MET A 1 64 ? 27.526 15.256 -10.765 1.00 41.56 62 MET A C 1
ATOM 472 O O . MET A 1 64 ? 27.361 15.311 -9.540 1.00 42.19 62 MET A O 1
ATOM 477 N N . GLN A 1 65 ? 28.360 16.051 -11.436 1.00 43.16 63 GLN A N 1
ATOM 478 C CA . GLN A 1 65 ? 29.244 16.983 -10.757 1.00 44.87 63 GLN A CA 1
ATOM 479 C C . GLN A 1 65 ? 28.788 18.458 -10.951 1.00 44.78 63 GLN A C 1
ATOM 480 O O . GLN A 1 65 ? 28.610 18.875 -12.093 1.00 44.02 63 GLN A O 1
ATOM 486 N N . PRO A 1 66 ? 28.591 19.222 -9.821 1.00 45.05 64 PRO A N 1
ATOM 487 C CA . PRO A 1 66 ? 28.126 20.605 -9.912 1.00 44.98 64 PRO A CA 1
ATOM 488 C C . PRO A 1 66 ? 29.115 21.444 -10.684 1.00 45.58 64 PRO A C 1
ATOM 489 O O . PRO A 1 66 ? 30.322 21.231 -10.577 1.00 44.17 64 PRO A O 1
ATOM 493 N N . THR A 1 67 ? 28.574 22.358 -11.496 1.00 44.08 65 THR A N 1
ATOM 494 C CA . THR A 1 67 ? 29.364 23.429 -12.044 1.00 43.95 65 THR A CA 1
ATOM 495 C C . THR A 1 67 ? 29.740 24.364 -10.914 1.00 44.75 65 THR A C 1
ATOM 496 O O . THR A 1 67 ? 29.228 24.267 -9.800 1.00 44.31 65 THR A O 1
ATOM 500 N N . GLN A 1 68 ? 30.616 25.306 -11.221 1.00 47.85 66 GLN A N 1
ATOM 501 C CA . GLN A 1 68 ? 30.989 26.352 -10.274 1.00 49.62 66 GLN A CA 1
ATOM 502 C C . GLN A 1 68 ? 29.799 27.192 -9.780 1.00 48.90 66 GLN A C 1
ATOM 503 O O . GLN A 1 68 ? 29.693 27.467 -8.584 1.00 49.14 66 GLN A O 1
ATOM 509 N N . ARG A 1 69 ? 28.919 27.630 -10.683 1.00 49.21 67 ARG A N 1
ATOM 510 C CA . ARG A 1 69 ? 27.729 28.417 -10.242 1.00 50.05 67 ARG A CA 1
ATOM 511 C C . ARG A 1 69 ? 26.797 27.619 -9.309 1.00 48.34 67 ARG A C 1
ATOM 512 O O . ARG A 1 69 ? 26.341 28.148 -8.299 1.00 47.69 67 ARG A O 1
ATOM 520 N N . ALA A 1 70 ? 26.538 26.356 -9.644 1.00 47.65 68 ALA A N 1
ATOM 521 C CA . ALA A 1 70 ? 25.661 25.462 -8.821 1.00 48.10 68 ALA A CA 1
ATOM 522 C C . ALA A 1 70 ? 26.108 25.355 -7.350 1.00 49.30 68 ALA A C 1
ATOM 523 O O . ALA A 1 70 ? 25.299 25.445 -6.396 1.00 49.31 68 ALA A O 1
ATOM 525 N N . GLU A 1 71 ? 27.413 25.119 -7.205 1.00 51.44 69 GLU A N 1
ATOM 526 C CA . GLU A 1 71 ? 28.147 25.009 -5.931 1.00 53.69 69 GLU A CA 1
ATOM 527 C C . GLU A 1 71 ? 27.913 26.265 -5.120 1.00 53.47 69 GLU A C 1
ATOM 528 O O . GLU A 1 71 ? 27.433 26.200 -3.982 1.00 53.27 69 GLU A O 1
ATOM 534 N N . HIS A 1 72 ? 28.236 27.403 -5.731 1.00 53.81 70 HIS A N 1
ATOM 535 C CA . HIS A 1 72 ? 28.007 28.685 -5.096 1.00 55.74 70 HIS A CA 1
ATOM 536 C C . HIS A 1 72 ? 26.530 28.944 -4.700 1.00 54.41 70 HIS A C 1
ATOM 537 O O . HIS A 1 72 ? 26.264 29.570 -3.679 1.00 54.81 70 HIS A O 1
ATOM 544 N N . LEU A 1 73 ? 25.594 28.376 -5.445 1.00 52.65 71 LEU A N 1
ATOM 545 C CA . LEU A 1 73 ? 24.163 28.507 -5.138 1.00 51.15 71 LEU A CA 1
ATOM 546 C C . LEU A 1 73 ? 23.654 27.563 -4.063 1.00 49.33 71 LEU A C 1
ATOM 547 O O . LEU A 1 73 ? 22.622 27.842 -3.425 1.00 48.81 71 LEU A O 1
ATOM 552 N N . ALA A 1 74 ? 24.342 26.434 -3.865 1.00 48.13 72 ALA A N 1
ATOM 553 C CA . ALA A 1 74 ? 23.725 25.348 -3.112 1.00 46.92 72 ALA A CA 1
ATOM 554 C C . ALA A 1 74 ? 23.312 25.700 -1.686 1.00 46.41 72 ALA A C 1
ATOM 555 O O . ALA A 1 74 ? 22.228 25.336 -1.261 1.00 46.46 72 ALA A O 1
ATOM 557 N N . ALA A 1 75 ? 24.158 26.456 -0.978 1.00 46.99 73 ALA A N 1
ATOM 558 C CA . ALA A 1 75 ? 23.931 26.818 0.432 1.00 46.92 73 ALA A CA 1
ATOM 559 C C . ALA A 1 75 ? 22.669 27.688 0.549 1.00 46.96 73 ALA A C 1
ATOM 560 O O . ALA A 1 75 ? 21.812 27.483 1.434 1.00 46.77 73 ALA A O 1
ATOM 562 N N . ALA A 1 76 ? 22.580 28.663 -0.369 1.00 47.15 74 ALA A N 1
ATOM 563 C CA . ALA A 1 76 ? 21.398 29.543 -0.504 1.00 47.05 74 ALA A CA 1
ATOM 564 C C . ALA A 1 76 ? 20.120 28.726 -0.634 1.00 45.89 74 ALA A C 1
ATOM 565 O O . ALA A 1 76 ? 19.182 28.938 0.148 1.00 46.87 74 ALA A O 1
ATOM 567 N N . VAL A 1 77 ? 20.106 27.762 -1.566 1.00 45.34 75 VAL A N 1
ATOM 568 C CA . VAL A 1 77 ? 18.937 26.874 -1.736 1.00 44.30 75 VAL A CA 1
ATOM 569 C C . VAL A 1 77 ? 18.653 26.049 -0.470 1.00 43.73 75 VAL A C 1
ATOM 570 O O . VAL A 1 77 ? 17.492 25.898 -0.066 1.00 44.28 75 VAL A O 1
ATOM 574 N N . ALA A 1 78 ? 19.690 25.503 0.167 1.00 43.68 76 ALA A N 1
ATOM 575 C CA . ALA A 1 78 ? 19.450 24.573 1.305 1.00 43.67 76 ALA A CA 1
ATOM 576 C C . ALA A 1 78 ? 18.809 25.371 2.421 1.00 43.88 76 ALA A C 1
ATOM 577 O O . ALA A 1 78 ? 17.807 24.933 3.009 1.00 43.56 76 ALA A O 1
ATOM 579 N N . ALA A 1 79 ? 19.369 26.566 2.644 1.00 43.92 77 ALA A N 1
ATOM 580 C CA . ALA A 1 79 ? 18.937 27.510 3.680 1.00 45.23 77 ALA A CA 1
ATOM 581 C C . ALA A 1 79 ? 17.494 28.026 3.460 1.00 46.25 77 ALA A C 1
ATOM 582 O O . ALA A 1 79 ? 16.626 27.927 4.367 1.00 46.35 77 ALA A O 1
ATOM 584 N N . ALA A 1 80 ? 17.216 28.472 2.234 1.00 46.32 78 ALA A N 1
ATOM 585 C CA . ALA A 1 80 ? 15.838 28.778 1.812 1.00 45.96 78 ALA A CA 1
ATOM 586 C C . ALA A 1 80 ? 14.881 27.620 2.033 1.00 45.87 78 ALA A C 1
ATOM 587 O O . ALA A 1 80 ? 13.796 27.812 2.579 1.00 45.63 78 ALA A O 1
ATOM 589 N N . LEU A 1 81 ? 15.247 26.417 1.591 1.00 46.68 79 LEU A N 1
ATOM 590 C CA . LEU A 1 81 ? 14.345 25.265 1.770 1.00 47.89 79 LEU A CA 1
ATOM 591 C C . LEU A 1 81 ? 14.171 24.916 3.235 1.00 48.66 79 LEU A C 1
ATOM 592 O O . LEU A 1 81 ? 13.094 24.473 3.647 1.00 48.75 79 LEU A O 1
ATOM 597 N N . ARG A 1 82 ? 15.225 25.133 4.020 1.00 49.46 80 ARG A N 1
ATOM 598 C CA . ARG A 1 82 ? 15.131 24.901 5.457 1.00 51.65 80 ARG A CA 1
ATOM 599 C C . ARG A 1 82 ? 14.147 25.878 6.077 1.00 51.51 80 ARG A C 1
ATOM 600 O O . ARG A 1 82 ? 13.243 25.462 6.816 1.00 51.36 80 ARG A O 1
ATOM 608 N N . ALA A 1 83 ? 14.294 27.163 5.737 1.00 51.18 81 ALA A N 1
ATOM 609 C CA . ALA A 1 83 ? 13.381 28.182 6.236 1.00 51.13 81 ALA A CA 1
ATOM 610 C C . ALA A 1 83 ? 11.923 27.896 5.855 1.00 51.27 81 ALA A C 1
ATOM 611 O O . ALA A 1 83 ? 11.006 27.962 6.702 1.00 51.24 81 ALA A O 1
ATOM 613 N N . LEU A 1 84 ? 11.699 27.565 4.589 1.00 51.47 82 LEU A N 1
ATOM 614 C CA . LEU A 1 84 ? 10.353 27.199 4.159 1.00 52.30 82 LEU A CA 1
ATOM 615 C C . LEU A 1 84 ? 9.786 26.026 4.984 1.00 53.67 82 LEU A C 1
ATOM 616 O O . LEU A 1 84 ? 8.697 26.141 5.533 1.00 53.67 82 LEU A O 1
ATOM 621 N N . GLY A 1 85 ? 10.535 24.913 5.065 1.00 54.49 83 GLY A N 1
ATOM 622 C CA . GLY A 1 85 ? 10.103 23.707 5.792 1.00 55.77 83 GLY A CA 1
ATOM 623 C C . GLY A 1 85 ? 9.829 23.980 7.257 1.00 57.42 83 GLY A C 1
ATOM 624 O O . GLY A 1 85 ? 8.836 23.495 7.807 1.00 58.17 83 GLY A O 1
ATOM 625 N N . GLU A 1 86 ? 10.687 24.773 7.892 1.00 58.20 84 GLU A N 1
ATOM 626 C CA . GLU A 1 86 ? 10.466 25.142 9.284 1.00 60.97 84 GLU A CA 1
ATOM 627 C C . GLU A 1 86 ? 9.167 25.946 9.466 1.00 60.47 84 GLU A C 1
ATOM 628 O O . GLU A 1 86 ? 8.403 25.692 10.390 1.00 61.35 84 GLU A O 1
ATOM 634 N N . GLY A 1 87 ? 8.911 26.883 8.556 1.00 60.48 85 GLY A N 1
ATOM 635 C CA . GLY A 1 87 ? 7.717 27.716 8.608 1.00 59.36 85 GLY A CA 1
ATOM 636 C C . GLY A 1 87 ? 6.402 27.010 8.391 1.00 59.26 85 GLY A C 1
ATOM 637 O O . GLY A 1 87 ? 5.362 27.486 8.861 1.00 59.92 85 GLY A O 1
ATOM 638 N N . LEU A 1 88 ? 6.451 25.897 7.653 1.00 58.50 86 LEU A N 1
ATOM 639 C CA . LEU A 1 88 ? 5.294 25.084 7.377 1.00 57.97 86 LEU A CA 1
ATOM 640 C C . LEU A 1 88 ? 5.099 23.954 8.380 1.00 58.64 86 LEU A C 1
ATOM 641 O O . LEU A 1 88 ? 4.153 23.171 8.251 1.00 58.02 86 LEU A O 1
ATOM 646 N N . GLU A 1 89 ? 5.990 23.828 9.355 1.00 59.98 87 GLU A N 1
ATOM 647 C CA . GLU A 1 89 ? 5.866 22.703 10.319 1.00 60.69 87 GLU A CA 1
ATOM 648 C C . GLU A 1 89 ? 4.540 22.800 11.054 1.00 60.66 87 GLU A C 1
ATOM 649 O O . GLU A 1 89 ? 3.847 21.810 11.242 1.00 60.33 87 GLU A O 1
ATOM 655 N N . GLU A 1 90 ? 4.159 24.023 11.393 1.00 61.72 88 GLU A N 1
ATOM 656 C CA . GLU A 1 90 ? 2.841 24.304 11.984 1.00 62.43 88 GLU A CA 1
ATOM 657 C C . GLU A 1 90 ? 1.612 23.754 11.196 1.00 61.81 88 GLU A C 1
ATOM 658 O O . GLU A 1 90 ? 0.513 23.652 11.757 1.00 61.63 88 GLU A O 1
ATOM 664 N N . TRP A 1 91 ? 1.804 23.399 9.920 1.00 60.37 89 TRP A N 1
ATOM 665 C CA . TRP A 1 91 ? 0.742 22.824 9.103 1.00 59.91 89 TRP A CA 1
ATOM 666 C C . TRP A 1 91 ? 0.745 21.314 9.109 1.00 59.92 89 TRP A C 1
ATOM 667 O O . TRP A 1 91 ? -0.247 20.683 8.742 1.00 59.85 89 TRP A O 1
ATOM 678 N N . ARG A 1 92 ? 1.860 20.730 9.530 1.00 59.99 90 ARG A N 1
ATOM 679 C CA . ARG A 1 92 ? 1.970 19.271 9.665 1.00 59.93 90 ARG A CA 1
ATOM 680 C C . ARG A 1 92 ? 0.875 18.666 10.563 1.00 59.82 90 ARG A C 1
ATOM 681 O O . ARG A 1 92 ? 0.769 19.029 11.718 1.00 59.69 90 ARG A O 1
ATOM 689 N N . PRO A 1 93 ? 0.038 17.754 10.016 1.00 60.10 91 PRO A N 1
ATOM 690 C CA . PRO A 1 93 ? -0.957 17.027 10.843 1.00 59.32 91 PRO A CA 1
ATOM 691 C C . PRO A 1 93 ? -0.328 16.458 12.137 1.00 58.31 91 PRO A C 1
ATOM 692 O O . PRO A 1 93 ? 0.699 15.790 12.060 1.00 58.21 91 PRO A O 1
ATOM 696 N N . PHE A 1 94 ? -0.925 16.735 13.303 1.00 56.95 92 PHE A N 1
ATOM 697 C CA . PHE A 1 94 ? -0.404 16.222 14.575 1.00 55.80 92 PHE A CA 1
ATOM 698 C C . PHE A 1 94 ? -0.730 14.746 14.720 1.00 55.39 92 PHE A C 1
ATOM 699 O O . PHE A 1 94 ? -1.900 14.391 14.747 1.00 56.04 92 PHE A O 1
ATOM 707 N N . VAL A 1 95 ? 0.276 13.877 14.794 1.00 54.74 93 VAL A N 1
ATOM 708 C CA . VAL A 1 95 ? 0.024 12.527 15.311 1.00 54.21 93 VAL A CA 1
ATOM 709 C C . VAL A 1 95 ? 0.951 12.209 16.483 1.00 53.83 93 VAL A C 1
ATOM 710 O O . VAL A 1 95 ? 2.193 12.197 16.330 1.00 54.13 93 VAL A O 1
ATOM 714 N N . PRO A 1 96 ? 0.355 12.000 17.664 1.00 53.69 94 PRO A N 1
ATOM 715 C CA . PRO A 1 96 ? 1.053 11.793 18.941 1.00 53.75 94 PRO A CA 1
ATOM 716 C C . PRO A 1 96 ? 2.374 11.029 18.852 1.00 53.62 94 PRO A C 1
ATOM 717 O O . PRO A 1 96 ? 3.435 11.542 19.260 1.00 53.21 94 PRO A O 1
ATOM 721 N N . GLY A 1 97 ? 2.298 9.815 18.307 1.00 53.14 95 GLY A N 1
ATOM 722 C CA . GLY A 1 97 ? 3.382 8.877 18.364 1.00 52.49 95 GLY A CA 1
ATOM 723 C C . GLY A 1 97 ? 4.482 9.281 17.427 1.00 52.48 95 GLY A C 1
ATOM 724 O O . GLY A 1 97 ? 5.594 8.793 17.559 1.00 53.40 95 GLY A O 1
ATOM 725 N N . GLN A 1 98 ? 4.194 10.180 16.490 1.00 52.33 96 GLN A N 1
ATOM 726 C CA . GLN A 1 98 ? 5.239 10.616 15.539 1.00 52.11 96 GLN A CA 1
ATOM 727 C C . GLN A 1 98 ? 5.718 12.055 15.679 1.00 50.16 96 GLN A C 1
ATOM 728 O O . GLN A 1 98 ? 6.788 12.384 15.202 1.00 48.95 96 GLN A O 1
ATOM 734 N N . SER A 1 99 ? 4.914 12.907 16.305 1.00 49.08 97 SER A N 1
ATOM 735 C CA . SER A 1 99 ? 5.235 14.341 16.405 1.00 48.28 97 SER A CA 1
ATOM 736 C C . SER A 1 99 ? 6.582 14.684 17.036 1.00 47.36 97 SER A C 1
ATOM 737 O O . SER A 1 99 ? 7.016 14.079 18.036 1.00 47.98 97 SER A O 1
ATOM 740 N N . GLN A 1 100 ? 7.257 15.639 16.412 1.00 46.51 98 GLN A N 1
ATOM 741 C CA . GLN A 1 100 ? 8.518 16.148 16.931 1.00 45.66 98 GLN A CA 1
ATOM 742 C C . GLN A 1 100 ? 8.249 17.527 17.476 1.00 43.59 98 GLN A C 1
ATOM 743 O O . GLN A 1 100 ? 9.170 18.295 17.695 1.00 43.17 98 GLN A O 1
ATOM 749 N N . ARG A 1 101 ? 6.984 17.863 17.677 1.00 41.09 99 ARG A N 1
ATOM 750 C CA . ARG A 1 101 ? 6.709 19.235 18.123 1.00 41.76 99 ARG A CA 1
ATOM 751 C C . ARG A 1 101 ? 7.018 19.583 19.576 1.00 40.34 99 ARG A C 1
ATOM 752 O O . ARG A 1 101 ? 7.122 18.712 20.429 1.00 39.52 99 ARG A O 1
ATOM 760 N N . THR A 1 102 ? 7.228 20.875 19.788 1.00 40.73 100 THR A N 1
ATOM 761 C CA . THR A 1 102 ? 7.388 21.485 21.127 1.00 40.61 100 THR A CA 1
ATOM 762 C C . THR A 1 102 ? 6.080 22.155 21.621 1.00 40.96 100 THR A C 1
ATOM 763 O O . THR A 1 102 ? 5.425 22.934 20.889 1.00 41.66 100 THR A O 1
ATOM 767 N N . PHE A 1 103 ? 5.706 21.865 22.872 1.00 39.36 101 PHE A N 1
ATOM 768 C CA . PHE A 1 103 ? 4.705 22.650 23.553 1.00 37.89 101 PHE A CA 1
ATOM 769 C C . PHE A 1 103 ? 5.395 23.607 24.530 1.00 36.90 101 PHE A C 1
ATOM 770 O O . PHE A 1 103 ? 6.184 23.166 25.365 1.00 36.52 101 PHE A O 1
ATOM 778 N N . VAL A 1 104 ? 5.134 24.909 24.367 1.00 35.54 102 VAL A N 1
ATOM 779 C CA . VAL A 1 104 ? 5.640 25.984 25.224 1.00 32.96 102 VAL A CA 1
ATOM 780 C C . VAL A 1 104 ? 4.562 26.325 26.240 1.00 33.87 102 VAL A C 1
ATOM 781 O O . VAL A 1 104 ? 3.428 26.706 25.892 1.00 34.06 102 VAL A O 1
ATOM 785 N N . PHE A 1 105 ? 4.933 26.182 27.509 1.00 32.81 103 PHE A N 1
ATOM 786 C CA . PHE A 1 105 ? 4.070 26.464 28.643 1.00 32.48 103 PHE A CA 1
ATOM 787 C C . PHE A 1 105 ? 4.691 27.600 29.441 1.00 32.31 103 PHE A C 1
ATOM 788 O O . PHE A 1 105 ? 5.875 27.493 29.823 1.00 32.64 103 PHE A O 1
ATOM 796 N N . ALA A 1 106 ? 3.912 28.634 29.789 1.00 31.15 104 ALA A N 1
ATOM 797 C CA . ALA A 1 106 ? 4.275 29.591 30.850 1.00 31.26 104 ALA A CA 1
ATOM 798 C C . ALA A 1 106 ? 3.994 28.896 32.166 1.00 31.19 104 ALA A C 1
ATOM 799 O O . ALA A 1 106 ? 2.933 28.262 32.341 1.00 32.44 104 ALA A O 1
ATOM 801 N N . ALA A 1 107 ? 4.927 28.955 33.102 1.00 31.07 105 ALA A N 1
ATOM 802 C CA . ALA A 1 107 ? 4.746 28.139 34.347 1.00 31.18 105 ALA A CA 1
ATOM 803 C C . ALA A 1 107 ? 5.507 28.798 35.493 1.00 31.19 105 ALA A C 1
ATOM 804 O O . ALA A 1 107 ? 6.081 29.845 35.297 1.00 31.09 105 ALA A O 1
ATOM 806 N N . THR A 1 108 ? 5.439 28.216 36.698 1.00 31.39 106 THR A N 1
ATOM 807 C CA . THR A 1 108 ? 6.264 28.635 37.838 1.00 31.05 106 THR A CA 1
ATOM 808 C C . THR A 1 108 ? 7.027 27.392 38.263 1.00 31.01 106 THR A C 1
ATOM 809 O O . THR A 1 108 ? 6.818 26.314 37.681 1.00 29.11 106 THR A O 1
ATOM 813 N N . ASP A 1 109 ? 7.899 27.482 39.261 1.00 30.71 107 ASP A N 1
ATOM 814 C CA . ASP A 1 109 ? 8.540 26.207 39.645 1.00 30.35 107 ASP A CA 1
ATOM 815 C C . ASP A 1 109 ? 7.571 25.209 40.199 1.00 29.31 107 ASP A C 1
ATOM 816 O O . ASP A 1 109 ? 7.771 24.013 40.045 1.00 30.36 107 ASP A O 1
ATOM 821 N N . TYR A 1 110 ? 6.578 25.693 40.933 1.00 29.30 108 TYR A N 1
ATOM 822 C CA . TYR A 1 110 ? 5.640 24.799 41.515 1.00 29.08 108 TYR A CA 1
ATOM 823 C C . TYR A 1 110 ? 4.789 24.026 40.439 1.00 29.13 108 TYR A C 1
ATOM 824 O O . TYR A 1 110 ? 4.580 22.793 40.584 1.00 30.05 108 TYR A O 1
ATOM 833 N N . THR A 1 111 ? 4.270 24.708 39.406 1.00 26.99 109 THR A N 1
ATOM 834 C CA . THR A 1 111 ? 3.427 24.017 38.433 1.00 28.02 109 THR A CA 1
ATOM 835 C C . THR A 1 111 ? 4.277 23.106 37.532 1.00 28.32 109 THR A C 1
ATOM 836 O O . THR A 1 111 ? 3.802 22.073 37.086 1.00 29.44 109 THR A O 1
ATOM 840 N N . ALA A 1 112 ? 5.526 23.504 37.295 1.00 26.14 110 ALA A N 1
ATOM 841 C CA . ALA A 1 112 ? 6.529 22.606 36.712 1.00 27.20 110 ALA A CA 1
ATOM 842 C C . ALA A 1 112 ? 6.789 21.367 37.565 1.00 27.74 110 ALA A C 1
ATOM 843 O O . ALA A 1 112 ? 6.817 20.266 37.068 1.00 28.56 110 ALA A O 1
ATOM 845 N N . PHE A 1 113 ? 6.991 21.533 38.847 1.00 28.01 111 PHE A N 1
ATOM 846 C CA . PHE A 1 113 ? 7.083 20.385 39.718 1.00 28.74 111 PHE A CA 1
ATOM 847 C C . PHE A 1 113 ? 5.818 19.498 39.724 1.00 29.31 111 PHE A C 1
ATOM 848 O O . PHE A 1 113 ? 5.911 18.283 39.821 1.00 29.40 111 PHE A O 1
ATOM 856 N N . ALA A 1 114 ? 4.635 20.120 39.672 1.00 27.86 112 ALA A N 1
ATOM 857 C CA . ALA A 1 114 ? 3.386 19.403 39.799 1.00 29.44 112 ALA A CA 1
ATOM 858 C C . ALA A 1 114 ? 3.058 18.643 38.494 1.00 29.72 112 ALA A C 1
ATOM 859 O O . ALA A 1 114 ? 2.650 17.503 38.526 1.00 30.48 112 ALA A O 1
ATOM 861 N N . LEU A 1 115 ? 3.237 19.301 37.361 1.00 30.93 113 LEU A N 1
ATOM 862 C CA . LEU A 1 115 ? 2.899 18.746 36.074 1.00 31.36 113 LEU A CA 1
ATOM 863 C C . LEU A 1 115 ? 3.937 17.794 35.460 1.00 32.93 113 LEU A C 1
ATOM 864 O O . LEU A 1 115 ? 3.595 16.674 35.116 1.00 33.22 113 LEU A O 1
ATOM 869 N N . LEU A 1 116 ? 5.184 18.261 35.299 1.00 32.04 114 LEU A N 1
ATOM 870 C CA . LEU A 1 116 ? 6.149 17.560 34.481 1.00 31.95 114 LEU A CA 1
ATOM 871 C C . LEU A 1 116 ? 6.415 16.095 34.839 1.00 31.93 114 LEU A C 1
ATOM 872 O O . LEU A 1 116 ? 6.423 15.282 33.946 1.00 32.59 114 LEU A O 1
ATOM 877 N N . PRO A 1 117 ? 6.689 15.770 36.117 1.00 33.50 115 PRO A N 1
ATOM 878 C CA . PRO A 1 117 ? 7.017 14.364 36.466 1.00 32.93 115 PRO A CA 1
ATOM 879 C C . PRO A 1 117 ? 5.965 13.352 35.979 1.00 33.69 115 PRO A C 1
ATOM 880 O O . PRO A 1 117 ? 6.325 12.468 35.199 1.00 32.65 115 PRO A O 1
ATOM 884 N N . PRO A 1 118 ? 4.685 13.509 36.368 1.00 34.24 116 PRO A N 1
ATOM 885 C CA . PRO A 1 118 ? 3.736 12.549 35.794 1.00 35.18 116 PRO A CA 1
ATOM 886 C C . PRO A 1 118 ? 3.437 12.707 34.294 1.00 35.36 116 PRO A C 1
ATOM 887 O O . PRO A 1 118 ? 3.313 11.691 33.611 1.00 35.99 116 PRO A O 1
ATOM 891 N N . LEU A 1 119 ? 3.249 13.926 33.779 1.00 33.60 117 LEU A N 1
ATOM 892 C CA . LEU A 1 119 ? 2.968 14.065 32.368 1.00 34.40 117 LEU A CA 1
ATOM 893 C C . LEU A 1 119 ? 4.055 13.376 31.508 1.00 34.10 117 LEU A C 1
ATOM 894 O O . LEU A 1 119 ? 3.781 12.549 30.593 1.00 33.68 117 LEU A O 1
ATOM 899 N N . MET A 1 120 ? 5.300 13.685 31.818 1.00 32.78 118 MET A N 1
ATOM 900 C CA . MET A 1 120 ? 6.402 13.140 31.006 1.00 33.03 118 MET A CA 1
ATOM 901 C C . MET A 1 120 ? 6.764 11.681 31.318 1.00 35.34 118 MET A C 1
ATOM 902 O O . MET A 1 120 ? 7.384 11.014 30.492 1.00 33.12 118 MET A O 1
ATOM 907 N N . ASN A 1 121 ? 6.432 11.208 32.520 1.00 35.66 119 ASN A N 1
ATOM 908 C CA . ASN A 1 121 ? 6.566 9.799 32.744 1.00 38.26 119 ASN A CA 1
ATOM 909 C C . ASN A 1 121 ? 5.785 9.008 31.631 1.00 39.22 119 ASN A C 1
ATOM 910 O O . ASN A 1 121 ? 6.240 7.982 31.144 1.00 40.35 119 ASN A O 1
ATOM 915 N N . ARG A 1 122 ? 4.660 9.559 31.212 1.00 40.20 120 ARG A N 1
ATOM 916 C CA . ARG A 1 122 ? 3.790 8.963 30.213 1.00 41.83 120 ARG A CA 1
ATOM 917 C C . ARG A 1 122 ? 4.148 9.437 28.805 1.00 40.80 120 ARG A C 1
ATOM 918 O O . ARG A 1 122 ? 4.352 8.627 27.910 1.00 41.98 120 ARG A O 1
ATOM 926 N N . LEU A 1 123 ? 4.241 10.742 28.597 1.00 39.01 121 LEU A N 1
ATOM 927 C CA . LEU A 1 123 ? 4.590 11.242 27.280 1.00 38.05 121 LEU A CA 1
ATOM 928 C C . LEU A 1 123 ? 5.908 10.714 26.733 1.00 37.63 121 LEU A C 1
ATOM 929 O O . LEU A 1 123 ? 6.089 10.711 25.532 1.00 38.61 121 LEU A O 1
ATOM 934 N N . GLN A 1 124 ? 6.825 10.287 27.583 1.00 36.53 122 GLN A N 1
ATOM 935 C CA . GLN A 1 124 ? 8.136 9.834 27.079 1.00 36.81 122 GLN A CA 1
ATOM 936 C C . GLN A 1 124 ? 8.033 8.526 26.230 1.00 37.76 122 GLN A C 1
ATOM 937 O O . GLN A 1 124 ? 8.855 8.263 25.340 1.00 36.11 122 GLN A O 1
ATOM 943 N N . HIS A 1 125 ? 7.039 7.718 26.574 1.00 40.49 123 HIS A N 1
ATOM 944 C CA . HIS A 1 125 ? 6.753 6.435 25.915 1.00 42.44 123 HIS A CA 1
ATOM 945 C C . HIS A 1 125 ? 5.661 6.704 24.880 1.00 43.58 123 HIS A C 1
ATOM 946 O O . HIS A 1 125 ? 5.830 6.334 23.734 1.00 44.18 123 HIS A O 1
ATOM 953 N N . SER A 1 126 ? 4.586 7.408 25.273 1.00 44.56 124 SER A N 1
ATOM 954 C CA . SER A 1 126 ? 3.422 7.705 24.349 1.00 45.66 124 SER A CA 1
ATOM 955 C C . SER A 1 126 ? 3.673 8.649 23.161 1.00 46.32 124 SER A C 1
ATOM 956 O O . SER A 1 126 ? 3.077 8.495 22.085 1.00 46.27 124 SER A O 1
ATOM 959 N N . ALA A 1 127 ? 4.551 9.637 23.351 1.00 45.47 125 ALA A N 1
ATOM 960 C CA . ALA A 1 127 ? 4.859 10.570 22.301 1.00 44.16 125 ALA A CA 1
ATOM 961 C C . ALA A 1 127 ? 6.352 10.865 22.389 1.00 44.21 125 ALA A C 1
ATOM 962 O O . ALA A 1 127 ? 6.771 11.966 22.820 1.00 44.09 125 ALA A O 1
ATOM 964 N N . PRO A 1 128 ? 7.181 9.868 22.014 1.00 43.76 126 PRO A N 1
ATOM 965 C CA . PRO A 1 128 ? 8.617 9.989 22.318 1.00 42.86 126 PRO A CA 1
ATOM 966 C C . PRO A 1 128 ? 9.355 11.119 21.643 1.00 41.67 126 PRO A C 1
ATOM 967 O O . PRO A 1 128 ? 10.528 11.311 21.939 1.00 42.39 126 PRO A O 1
ATOM 971 N N . GLY A 1 129 ? 8.732 11.839 20.704 1.00 40.97 127 GLY A N 1
ATOM 972 C CA . GLY A 1 129 ? 9.451 12.926 20.012 1.00 38.45 127 GLY A CA 1
ATOM 973 C C . GLY A 1 129 ? 8.941 14.330 20.391 1.00 38.75 127 GLY A C 1
ATOM 974 O O . GLY A 1 129 ? 9.533 15.317 20.039 1.00 38.88 127 GLY A O 1
ATOM 975 N N . VAL A 1 130 ? 7.811 14.399 21.073 1.00 38.34 128 VAL A N 1
ATOM 976 C CA . VAL A 1 130 ? 7.216 15.673 21.603 1.00 37.19 128 VAL A CA 1
ATOM 977 C C . VAL A 1 130 ? 8.096 16.259 22.735 1.00 35.96 128 VAL A C 1
ATOM 978 O O . VAL A 1 130 ? 8.511 15.522 23.663 1.00 35.03 128 VAL A O 1
ATOM 982 N N A ARG A 1 131 ? 8.424 17.546 22.626 0.50 35.61 129 ARG A N 1
ATOM 983 N N B ARG A 1 131 ? 8.295 17.571 22.689 0.50 35.52 129 ARG A N 1
ATOM 984 C CA A ARG A 1 131 ? 9.239 18.266 23.619 0.50 35.38 129 ARG A CA 1
ATOM 985 C CA B ARG A 1 131 ? 9.199 18.281 23.592 0.50 35.11 129 ARG A CA 1
ATOM 986 C C A ARG A 1 131 ? 8.367 19.262 24.363 0.50 35.16 129 ARG A C 1
ATOM 987 C C B ARG A 1 131 ? 8.450 19.397 24.301 0.50 35.05 129 ARG A C 1
ATOM 988 O O A ARG A 1 131 ? 7.336 19.672 23.847 0.50 35.46 129 ARG A O 1
ATOM 989 O O B ARG A 1 131 ? 7.587 20.024 23.706 0.50 35.01 129 ARG A O 1
ATOM 1004 N N . LEU A 1 132 ? 8.797 19.671 25.557 1.00 35.21 130 LEU A N 1
ATOM 1005 C CA . LEU A 1 132 ? 8.115 20.734 26.314 1.00 32.84 130 LEU A CA 1
ATOM 1006 C C . LEU A 1 132 ? 9.143 21.754 26.608 1.00 33.22 130 LEU A C 1
ATOM 1007 O O . LEU A 1 132 ? 10.306 21.430 26.860 1.00 32.81 130 LEU A O 1
ATOM 1012 N N . ARG A 1 133 ? 8.729 23.011 26.520 1.00 32.60 131 ARG A N 1
ATOM 1013 C CA . ARG A 1 133 ? 9.561 24.081 26.924 1.00 33.39 131 ARG A CA 1
ATOM 1014 C C . ARG A 1 133 ? 8.761 24.937 27.892 1.00 33.18 131 ARG A C 1
ATOM 1015 O O . ARG A 1 133 ? 7.726 25.484 27.528 1.00 33.67 131 ARG A O 1
ATOM 1023 N N . LEU A 1 134 ? 9.234 25.065 29.131 1.00 32.65 132 LEU A N 1
ATOM 1024 C CA . LEU A 1 134 ? 8.536 25.891 30.136 1.00 31.16 132 LEU A CA 1
ATOM 1025 C C . LEU A 1 134 ? 9.299 27.164 30.307 1.00 31.92 132 LEU A C 1
ATOM 1026 O O . LEU A 1 134 ? 10.532 27.141 30.401 1.00 31.81 132 LEU A O 1
ATOM 1031 N N . VAL A 1 135 ? 8.583 28.286 30.392 1.00 33.72 133 VAL A N 1
ATOM 1032 C CA . VAL A 1 135 ? 9.194 29.621 30.539 1.00 31.93 133 VAL A CA 1
ATOM 1033 C C . VAL A 1 135 ? 8.627 30.310 31.749 1.00 34.05 133 VAL A C 1
ATOM 1034 O O . VAL A 1 135 ? 7.445 30.154 32.110 1.00 33.33 133 VAL A O 1
ATOM 1038 N N . ASN A 1 136 ? 9.459 31.115 32.372 1.00 35.03 134 ASN A N 1
ATOM 1039 C CA . ASN A 1 136 ? 8.936 32.108 33.296 1.00 37.04 134 ASN A CA 1
ATOM 1040 C C . ASN A 1 136 ? 8.358 33.226 32.462 1.00 37.48 134 ASN A C 1
ATOM 1041 O O . ASN A 1 136 ? 8.996 33.738 31.565 1.00 38.61 134 ASN A O 1
ATOM 1046 N N . ALA A 1 137 ? 7.123 33.571 32.735 1.00 39.24 135 ALA A N 1
ATOM 1047 C CA . ALA A 1 137 ? 6.482 34.670 32.044 1.00 40.14 135 ALA A CA 1
ATOM 1048 C C . ALA A 1 137 ? 6.456 35.830 33.017 1.00 41.38 135 ALA A C 1
ATOM 1049 O O . ALA A 1 137 ? 6.642 35.676 34.244 1.00 39.28 135 ALA A O 1
ATOM 1051 N N . GLU A 1 138 ? 6.235 37.034 32.493 1.00 43.40 136 GLU A N 1
ATOM 1052 C CA . GLU A 1 138 ? 6.195 38.130 33.459 1.00 44.99 136 GLU A CA 1
ATOM 1053 C C . GLU A 1 138 ? 4.864 38.253 34.255 1.00 42.57 136 GLU A C 1
ATOM 1054 O O . GLU A 1 138 ? 4.814 38.860 35.303 1.00 41.20 136 GLU A O 1
ATOM 1060 N N . ARG A 1 139 ? 3.836 37.557 33.804 1.00 41.80 137 ARG A N 1
ATOM 1061 C CA . ARG A 1 139 ? 2.636 37.401 34.623 1.00 42.06 137 ARG A CA 1
ATOM 1062 C C . ARG A 1 139 ? 2.002 36.052 34.313 1.00 40.19 137 ARG A C 1
ATOM 1063 O O . ARG A 1 139 ? 2.341 35.436 33.347 1.00 38.37 137 ARG A O 1
ATOM 1071 N N . LYS A 1 140 ? 1.078 35.605 35.136 1.00 40.71 138 LYS A N 1
ATOM 1072 C CA . LYS A 1 140 ? 0.470 34.285 34.960 1.00 42.91 138 LYS A CA 1
ATOM 1073 C C . LYS A 1 140 ? -0.254 34.179 33.639 1.00 44.40 138 LYS A C 1
ATOM 1074 O O . LYS A 1 140 ? -0.159 33.168 32.958 1.00 43.55 138 LYS A O 1
ATOM 1080 N N . LEU A 1 141 ? -1.000 35.212 33.281 1.00 46.71 139 LEU A N 1
ATOM 1081 C CA . LEU A 1 141 ? -1.803 35.082 32.078 1.00 50.48 139 LEU A CA 1
ATOM 1082 C C . LEU A 1 141 ? -1.642 36.264 31.144 1.00 51.65 139 LEU A C 1
ATOM 1083 O O . LEU A 1 141 ? -2.321 37.230 31.311 1.00 52.24 139 LEU A O 1
ATOM 1088 N N . SER A 1 142 ? -0.715 36.200 30.193 1.00 54.98 140 SER A N 1
ATOM 1089 C CA . SER A 1 142 ? -0.740 37.180 29.107 1.00 57.42 140 SER A CA 1
ATOM 1090 C C . SER A 1 142 ? -1.527 36.619 27.946 1.00 58.35 140 SER A C 1
ATOM 1091 O O . SER A 1 142 ? -1.108 35.645 27.285 1.00 58.72 140 SER A O 1
ATOM 1094 N N . VAL A 1 143 ? -2.662 37.265 27.706 1.00 58.43 141 VAL A N 1
ATOM 1095 C CA . VAL A 1 143 ? -3.541 36.899 26.619 1.00 58.93 141 VAL A CA 1
ATOM 1096 C C . VAL A 1 143 ? -2.846 37.031 25.253 1.00 58.37 141 VAL A C 1
ATOM 1097 O O . VAL A 1 143 ? -3.089 36.203 24.372 1.00 57.58 141 VAL A O 1
ATOM 1101 N N . GLU A 1 144 ? -1.991 38.056 25.078 1.00 58.08 142 GLU A N 1
ATOM 1102 C CA . GLU A 1 144 ? -1.333 38.268 23.770 1.00 58.30 142 GLU A CA 1
ATOM 1103 C C . GLU A 1 144 ? -0.386 37.111 23.400 1.00 55.94 142 GLU A C 1
ATOM 1104 O O . GLU A 1 144 ? -0.489 36.543 22.310 1.00 55.04 142 GLU A O 1
ATOM 1110 N N . ALA A 1 145 ? 0.500 36.750 24.329 1.00 54.19 143 ALA A N 1
ATOM 1111 C CA . ALA A 1 145 ? 1.375 35.588 24.151 1.00 51.41 143 ALA A CA 1
ATOM 1112 C C . ALA A 1 145 ? 0.598 34.338 23.754 1.00 49.22 143 ALA A C 1
ATOM 1113 O O . ALA A 1 145 ? 1.001 33.625 22.825 1.00 47.85 143 ALA A O 1
ATOM 1115 N N . LEU A 1 146 ? -0.536 34.086 24.398 1.00 47.59 144 LEU A N 1
ATOM 1116 C CA . LEU A 1 146 ? -1.334 32.913 24.037 1.00 48.38 144 LEU A CA 1
ATOM 1117 C C . LEU A 1 146 ? -2.008 33.079 22.656 1.00 49.68 144 LEU A C 1
ATOM 1118 O O . LEU A 1 146 ? -2.041 32.135 21.864 1.00 49.21 144 LEU A O 1
ATOM 1123 N N . ALA A 1 147 ? -2.472 34.293 22.345 1.00 51.35 145 ALA A N 1
ATOM 1124 C CA . ALA A 1 147 ? -3.080 34.592 21.009 1.00 52.54 145 ALA A CA 1
ATOM 1125 C C . ALA A 1 147 ? -2.045 34.491 19.883 1.00 53.44 145 ALA A C 1
ATOM 1126 O O . ALA A 1 147 ? -2.335 33.888 18.850 1.00 54.01 145 ALA A O 1
ATOM 1128 N N . SER A 1 148 ? -0.850 35.077 20.092 1.00 54.33 146 SER A N 1
ATOM 1129 C CA . SER A 1 148 ? 0.316 34.883 19.222 1.00 55.06 146 SER A CA 1
ATOM 1130 C C . SER A 1 148 ? 0.457 33.434 18.859 1.00 55.48 146 SER A C 1
ATOM 1131 O O . SER A 1 148 ? 0.744 33.115 17.714 1.00 57.45 146 SER A O 1
ATOM 1134 N N . GLY A 1 149 ? 0.308 32.556 19.851 1.00 55.14 147 GLY A N 1
ATOM 1135 C CA . GLY A 1 149 ? 0.847 31.205 19.763 1.00 54.36 147 GLY A CA 1
ATOM 1136 C C . GLY A 1 149 ? 2.333 31.208 20.136 1.00 52.95 147 GLY A C 1
ATOM 1137 O O . GLY A 1 149 ? 3.000 30.186 20.029 1.00 52.26 147 GLY A O 1
ATOM 1138 N N . ARG A 1 150 ? 2.833 32.357 20.605 1.00 51.96 148 ARG A N 1
ATOM 1139 C CA . ARG A 1 150 ? 4.186 32.472 21.160 1.00 51.80 148 ARG A CA 1
ATOM 1140 C C . ARG A 1 150 ? 4.337 31.511 22.381 1.00 49.83 148 ARG A C 1
ATOM 1141 O O . ARG A 1 150 ? 5.355 30.819 22.518 1.00 48.97 148 ARG A O 1
ATOM 1149 N N . ILE A 1 151 ? 3.319 31.434 23.237 1.00 47.53 149 ILE A N 1
ATOM 1150 C CA . ILE A 1 151 ? 3.240 30.279 24.150 1.00 46.03 149 ILE A CA 1
ATOM 1151 C C . ILE A 1 151 ? 2.003 29.470 23.859 1.00 44.15 149 ILE A C 1
ATOM 1152 O O . ILE A 1 151 ? 1.005 30.020 23.473 1.00 45.87 149 ILE A O 1
ATOM 1157 N N . ASP A 1 152 ? 2.041 28.169 24.052 1.00 41.61 150 ASP A N 1
ATOM 1158 C CA . ASP A 1 152 ? 0.835 27.348 23.832 1.00 39.84 150 ASP A CA 1
ATOM 1159 C C . ASP A 1 152 ? -0.135 27.333 25.012 1.00 38.87 150 ASP A C 1
ATOM 1160 O O . ASP A 1 152 ? -1.332 27.298 24.819 1.00 37.19 150 ASP A O 1
ATOM 1165 N N . PHE A 1 153 ? 0.385 27.239 26.243 1.00 37.24 151 PHE A N 1
ATOM 1166 C CA . PHE A 1 153 ? -0.491 27.089 27.410 1.00 37.02 151 PHE A CA 1
ATOM 1167 C C . PHE A 1 153 ? 0.120 27.824 28.547 1.00 36.61 151 PHE A C 1
ATOM 1168 O O . PHE A 1 153 ? 1.322 28.080 28.549 1.00 34.55 151 PHE A O 1
ATOM 1176 N N . ALA A 1 154 ? -0.702 28.154 29.533 1.00 36.09 152 ALA A N 1
ATOM 1177 C CA . ALA A 1 154 ? -0.169 28.722 30.748 1.00 36.38 152 ALA A CA 1
ATOM 1178 C C . ALA A 1 154 ? -0.679 27.867 31.875 1.00 37.25 152 ALA A C 1
ATOM 1179 O O . ALA A 1 154 ? -1.737 27.227 31.758 1.00 37.70 152 ALA A O 1
ATOM 1181 N N . LEU A 1 155 ? 0.066 27.848 32.979 1.00 36.54 153 LEU A N 1
ATOM 1182 C CA . LEU A 1 155 ? -0.366 27.063 34.131 1.00 35.30 153 LEU A CA 1
ATOM 1183 C C . LEU A 1 155 ? -0.439 28.024 35.285 1.00 35.11 153 LEU A C 1
ATOM 1184 O O . LEU A 1 155 ? 0.369 28.950 35.390 1.00 34.43 153 LEU A O 1
ATOM 1189 N N . GLY A 1 156 ? -1.377 27.761 36.159 1.00 34.69 154 GLY A N 1
ATOM 1190 C CA . GLY A 1 156 ? -1.494 28.495 37.394 1.00 37.23 154 GLY A CA 1
ATOM 1191 C C . GLY A 1 156 ? -2.830 28.074 37.986 1.00 38.26 154 GLY A C 1
ATOM 1192 O O . GLY A 1 156 ? -3.400 27.028 37.608 1.00 36.05 154 GLY A O 1
ATOM 1193 N N . TYR A 1 157 ? -3.313 28.868 38.940 1.00 40.48 155 TYR A N 1
ATOM 1194 C CA . TYR A 1 157 ? -4.698 28.729 39.405 1.00 43.01 155 TYR A CA 1
ATOM 1195 C C . TYR A 1 157 ? -5.371 30.084 39.548 1.00 43.16 155 TYR A C 1
ATOM 1196 O O . TYR A 1 157 ? -4.683 31.117 39.557 1.00 41.50 155 TYR A O 1
ATOM 1205 N N . ASP A 1 158 ? -6.715 30.046 39.641 1.00 43.80 156 ASP A N 1
ATOM 1206 C CA . ASP A 1 158 ? -7.565 31.234 39.827 1.00 44.43 156 ASP A CA 1
ATOM 1207 C C . ASP A 1 158 ? -7.587 31.638 41.293 1.00 45.25 156 ASP A C 1
ATOM 1208 O O . ASP A 1 158 ? -7.869 30.808 42.189 1.00 44.33 156 ASP A O 1
ATOM 1213 N N . GLU A 1 159 ? -7.285 32.916 41.511 1.00 46.12 157 GLU A N 1
ATOM 1214 C CA . GLU A 1 159 ? -7.268 33.533 42.820 1.00 48.58 157 GLU A CA 1
ATOM 1215 C C . GLU A 1 159 ? -8.632 34.185 43.102 1.00 50.08 157 GLU A C 1
ATOM 1216 O O . GLU A 1 159 ? -9.050 35.059 42.359 1.00 50.03 157 GLU A O 1
ATOM 1222 N N . GLU A 1 160 ? -9.325 33.764 44.157 1.00 52.54 158 GLU A N 1
ATOM 1223 C CA . GLU A 1 160 ? -10.578 34.445 44.570 1.00 55.67 158 GLU A CA 1
ATOM 1224 C C . GLU A 1 160 ? -11.603 34.574 43.420 1.00 57.38 158 GLU A C 1
ATOM 1225 O O . GLU A 1 160 ? -12.201 35.663 43.214 1.00 57.97 158 GLU A O 1
ATOM 1231 N N . HIS A 1 161 ? -11.760 33.473 42.669 1.00 58.71 159 HIS A N 1
ATOM 1232 C CA . HIS A 1 161 ? -12.622 33.392 41.477 1.00 60.56 159 HIS A CA 1
ATOM 1233 C C . HIS A 1 161 ? -12.458 34.544 40.451 1.00 61.56 159 HIS A C 1
ATOM 1234 O O . HIS A 1 161 ? -13.474 35.000 39.912 1.00 62.12 159 HIS A O 1
ATOM 1241 N N . GLU A 1 162 ? -11.225 35.022 40.187 1.00 62.18 160 GLU A N 1
ATOM 1242 C CA . GLU A 1 162 ? -10.975 35.988 39.094 1.00 63.25 160 GLU A CA 1
ATOM 1243 C C . GLU A 1 162 ? -11.679 35.520 37.851 1.00 63.39 160 GLU A C 1
ATOM 1244 O O . GLU A 1 162 ? -11.767 34.302 37.582 1.00 63.17 160 GLU A O 1
ATOM 1250 N N A ARG A 1 163 ? -12.147 36.487 37.071 0.50 63.39 161 ARG A N 1
ATOM 1251 N N B ARG A 1 163 ? -12.199 36.469 37.074 0.50 63.21 161 ARG A N 1
ATOM 1252 C CA A ARG A 1 163 ? -12.766 36.198 35.793 0.50 63.38 161 ARG A CA 1
ATOM 1253 C CA B ARG A 1 163 ? -12.828 36.131 35.797 0.50 62.98 161 ARG A CA 1
ATOM 1254 C C A ARG A 1 163 ? -11.678 35.920 34.749 0.50 63.08 161 ARG A C 1
ATOM 1255 C C B ARG A 1 163 ? -11.728 35.928 34.743 0.50 62.88 161 ARG A C 1
ATOM 1256 O O A ARG A 1 163 ? -10.706 36.680 34.660 0.50 62.56 161 ARG A O 1
ATOM 1257 O O B ARG A 1 163 ? -10.800 36.742 34.648 0.50 62.37 161 ARG A O 1
ATOM 1272 N N . LEU A 1 164 ? -11.840 34.842 33.972 1.00 62.77 162 LEU A N 1
ATOM 1273 C CA . LEU A 1 164 ? -10.918 34.560 32.842 1.00 63.39 162 LEU A CA 1
ATOM 1274 C C . LEU A 1 164 ? -10.893 35.713 31.833 1.00 63.88 162 LEU A C 1
ATOM 1275 O O . LEU A 1 164 ? -11.945 36.231 31.443 1.00 64.44 162 LEU A O 1
ATOM 1280 N N . PRO A 1 165 ? -9.694 36.154 31.430 1.00 64.10 163 PRO A N 1
ATOM 1281 C CA . PRO A 1 165 ? -9.750 37.299 30.563 1.00 64.17 163 PRO A CA 1
ATOM 1282 C C . PRO A 1 165 ? -10.364 36.947 29.212 1.00 64.75 163 PRO A C 1
ATOM 1283 O O . PRO A 1 165 ? -10.555 35.765 28.871 1.00 64.41 163 PRO A O 1
ATOM 1287 N N . GLU A 1 166 ? -10.751 38.016 28.524 1.00 65.22 164 GLU A N 1
ATOM 1288 C CA . GLU A 1 166 ? -11.006 38.080 27.094 1.00 65.20 164 GLU A CA 1
ATOM 1289 C C . GLU A 1 166 ? -10.507 36.928 26.249 1.00 63.37 164 GLU A C 1
ATOM 1290 O O . GLU A 1 166 ? -9.399 37.023 25.745 1.00 64.11 164 GLU A O 1
ATOM 1296 N N . GLY A 1 167 ? -11.296 35.876 26.054 1.00 61.02 165 GLY A N 1
ATOM 1297 C CA . GLY A 1 167 ? -10.877 34.815 25.141 1.00 59.04 165 GLY A CA 1
ATOM 1298 C C . GLY A 1 167 ? -9.799 33.857 25.655 1.00 57.78 165 GLY A C 1
ATOM 1299 O O . GLY A 1 167 ? -8.989 33.303 24.877 1.00 57.61 165 GLY A O 1
ATOM 1300 N N . ILE A 1 168 ? -9.773 33.675 26.972 1.00 55.94 166 ILE A N 1
ATOM 1301 C CA . ILE A 1 168 ? -8.976 32.611 27.579 1.00 54.09 166 ILE A CA 1
ATOM 1302 C C . ILE A 1 168 ? -9.933 31.504 27.983 1.00 54.05 166 ILE A C 1
ATOM 1303 O O . ILE A 1 168 ? -11.001 31.790 28.520 1.00 53.70 166 ILE A O 1
ATOM 1308 N N . GLN A 1 169 ? -9.569 30.258 27.686 1.00 53.28 167 GLN A N 1
ATOM 1309 C CA . GLN A 1 169 ? -10.235 29.095 28.285 1.00 54.06 167 GLN A CA 1
ATOM 1310 C C . GLN A 1 169 ? -9.306 28.350 29.269 1.00 52.57 167 GLN A C 1
ATOM 1311 O O . GLN A 1 169 ? -8.093 28.467 29.201 1.00 51.28 167 GLN A O 1
ATOM 1317 N N . ALA A 1 170 ? -9.882 27.577 30.177 1.00 52.03 168 ALA A N 1
ATOM 1318 C CA . ALA A 1 170 ? -9.082 26.920 31.204 1.00 51.63 168 ALA A CA 1
ATOM 1319 C C . ALA A 1 170 ? -9.663 25.559 31.400 1.00 51.17 168 ALA A C 1
ATOM 1320 O O . ALA A 1 170 ? -10.832 25.368 31.121 1.00 51.96 168 ALA A O 1
ATOM 1322 N N . HIS A 1 171 ? -8.844 24.629 31.862 1.00 50.12 169 HIS A N 1
ATOM 1323 C CA . HIS A 1 171 ? -9.246 23.299 32.231 1.00 50.81 169 HIS A CA 1
ATOM 1324 C C . HIS A 1 171 ? -8.526 22.918 33.534 1.00 49.69 169 HIS A C 1
ATOM 1325 O O . HIS A 1 171 ? -7.280 22.946 33.579 1.00 49.19 169 HIS A O 1
ATOM 1332 N N . ASP A 1 172 ? -9.309 22.554 34.564 1.00 48.71 170 ASP A N 1
ATOM 1333 C CA . ASP A 1 172 ? -8.811 22.124 35.871 1.00 48.00 170 ASP A CA 1
ATOM 1334 C C . ASP A 1 172 ? -8.059 20.819 35.736 1.00 47.21 170 ASP A C 1
ATOM 1335 O O . ASP A 1 172 ? -8.507 19.949 35.022 1.00 47.38 170 ASP A O 1
ATOM 1340 N N . TRP A 1 173 ? -6.915 20.668 36.403 1.00 47.04 171 TRP A N 1
ATOM 1341 C CA . TRP A 1 173 ? -6.216 19.361 36.441 1.00 45.49 171 TRP A CA 1
ATOM 1342 C C . TRP A 1 173 ? -5.693 18.896 37.805 1.00 46.34 171 TRP A C 1
ATOM 1343 O O . TRP A 1 173 ? -5.276 17.737 37.920 1.00 47.10 171 TRP A O 1
ATOM 1354 N N . PHE A 1 174 ? -5.646 19.762 38.824 1.00 45.58 172 PHE A N 1
ATOM 1355 C CA . PHE A 1 174 ? -5.133 19.324 40.135 1.00 45.77 172 PHE A CA 1
ATOM 1356 C C . PHE A 1 174 ? -5.661 20.144 41.300 1.00 45.79 172 PHE A C 1
ATOM 1357 O O . PHE A 1 174 ? -5.483 21.363 41.348 1.00 45.46 172 PHE A O 1
ATOM 1365 N N . ALA A 1 175 ? -6.317 19.458 42.228 1.00 45.87 173 ALA A N 1
ATOM 1366 C CA . ALA A 1 175 ? -6.896 20.081 43.417 1.00 45.36 173 ALA A CA 1
ATOM 1367 C C . ALA A 1 175 ? -5.997 19.746 44.608 1.00 45.22 173 ALA A C 1
ATOM 1368 O O . ALA A 1 175 ? -5.510 18.623 44.739 1.00 44.71 173 ALA A O 1
ATOM 1370 N N . ASP A 1 176 ? -5.738 20.748 45.446 1.00 44.21 174 ASP A N 1
ATOM 1371 C CA . ASP A 1 176 ? -4.873 20.561 46.601 1.00 42.44 174 ASP A CA 1
ATOM 1372 C C . ASP A 1 176 ? -5.212 21.679 47.610 1.00 40.63 174 ASP A C 1
ATOM 1373 O O . ASP A 1 176 ? -6.097 22.530 47.355 1.00 39.22 174 ASP A O 1
ATOM 1378 N N . ARG A 1 177 ? -4.539 21.671 48.757 1.00 37.98 175 ARG A N 1
ATOM 1379 C CA . ARG A 1 177 ? -4.721 22.753 49.729 1.00 36.85 175 ARG A CA 1
ATOM 1380 C C . ARG A 1 177 ? -3.373 23.332 50.179 1.00 34.69 175 ARG A C 1
ATOM 1381 O O . ARG A 1 177 ? -2.327 22.732 49.935 1.00 32.62 175 ARG A O 1
ATOM 1389 N N . TYR A 1 178 ? -3.416 24.511 50.790 1.00 32.93 176 TYR A N 1
ATOM 1390 C CA . TYR A 1 178 ? -2.242 25.064 51.481 1.00 31.49 176 TYR A CA 1
ATOM 1391 C C . TYR A 1 178 ? -2.142 24.499 52.908 1.00 30.61 176 TYR A C 1
ATOM 1392 O O . TYR A 1 178 ? -3.157 24.138 53.524 1.00 31.20 176 TYR A O 1
ATOM 1401 N N . VAL A 1 179 ? -0.905 24.373 53.390 1.00 29.32 177 VAL A N 1
ATOM 1402 C CA . VAL A 1 179 ? -0.527 23.957 54.755 1.00 27.32 177 VAL A CA 1
ATOM 1403 C C . VAL A 1 179 ? 0.503 24.987 55.265 1.00 28.35 177 VAL A C 1
ATOM 1404 O O . VAL A 1 179 ? 1.056 25.792 54.485 1.00 27.18 177 VAL A O 1
ATOM 1408 N N . VAL A 1 180 ? 0.737 24.993 56.566 1.00 29.50 178 VAL A N 1
ATOM 1409 C CA . VAL A 1 180 ? 1.755 25.864 57.201 1.00 28.03 178 VAL A CA 1
ATOM 1410 C C . VAL A 1 180 ? 2.946 24.938 57.451 1.00 29.20 178 VAL A C 1
ATOM 1411 O O . VAL A 1 180 ? 2.822 23.869 58.070 1.00 28.96 178 VAL A O 1
ATOM 1415 N N . VAL A 1 181 ? 4.090 25.346 56.907 1.00 29.37 179 VAL A N 1
ATOM 1416 C CA . VAL A 1 181 ? 5.348 24.598 56.990 1.00 28.70 179 VAL A CA 1
ATOM 1417 C C . VAL A 1 181 ? 6.257 25.339 57.957 1.00 29.79 179 VAL A C 1
ATOM 1418 O O . VAL A 1 181 ? 6.368 26.610 57.906 1.00 28.44 179 VAL A O 1
ATOM 1422 N N . ALA A 1 182 ? 6.871 24.571 58.875 1.00 28.90 180 ALA A N 1
ATOM 1423 C CA . ALA A 1 182 ? 7.906 25.076 59.713 1.00 28.29 180 ALA A CA 1
ATOM 1424 C C . ALA A 1 182 ? 9.038 24.060 59.672 1.00 29.50 180 ALA A C 1
ATOM 1425 O O . ALA A 1 182 ? 8.807 22.897 59.302 1.00 28.67 180 ALA A O 1
ATOM 1427 N N . ARG A 1 183 ? 10.221 24.489 60.111 1.00 26.34 181 ARG A N 1
ATOM 1428 C CA . ARG A 1 183 ? 11.297 23.536 60.321 1.00 27.23 181 ARG A CA 1
ATOM 1429 C C . ARG A 1 183 ? 10.777 22.542 61.346 1.00 28.19 181 ARG A C 1
ATOM 1430 O O . ARG A 1 183 ? 9.939 22.880 62.180 1.00 29.21 181 ARG A O 1
ATOM 1438 N N . ARG A 1 184 ? 11.277 21.321 61.289 1.00 28.19 182 ARG A N 1
ATOM 1439 C CA . ARG A 1 184 ? 10.654 20.212 62.035 1.00 29.43 182 ARG A CA 1
ATOM 1440 C C . ARG A 1 184 ? 10.769 20.522 63.523 1.00 28.15 182 ARG A C 1
ATOM 1441 O O . ARG A 1 184 ? 9.840 20.288 64.277 1.00 27.87 182 ARG A O 1
ATOM 1449 N N . ASP A 1 185 ? 11.920 20.989 63.943 1.00 26.53 183 ASP A N 1
ATOM 1450 C CA . ASP A 1 185 ? 12.092 21.416 65.346 1.00 28.75 183 ASP A CA 1
ATOM 1451 C C . ASP A 1 185 ? 12.125 22.920 65.484 1.00 28.44 183 ASP A C 1
ATOM 1452 O O . ASP A 1 185 ? 13.184 23.550 65.582 1.00 27.98 183 ASP A O 1
ATOM 1457 N N . HIS A 1 186 ? 10.946 23.506 65.544 1.00 28.63 184 HIS A N 1
ATOM 1458 C CA . HIS A 1 186 ? 10.885 24.976 65.598 1.00 28.83 184 HIS A CA 1
ATOM 1459 C C . HIS A 1 186 ? 10.929 25.394 67.090 1.00 28.81 184 HIS A C 1
ATOM 1460 O O . HIS A 1 186 ? 10.190 24.839 67.866 1.00 29.96 184 HIS A O 1
ATOM 1467 N N . PRO A 1 187 ? 11.740 26.412 67.469 1.00 28.98 185 PRO A N 1
ATOM 1468 C CA . PRO A 1 187 ? 11.857 26.821 68.895 1.00 29.07 185 PRO A CA 1
ATOM 1469 C C . PRO A 1 187 ? 10.511 27.066 69.625 1.00 30.77 185 PRO A C 1
ATOM 1470 O O . PRO A 1 187 ? 10.428 26.892 70.833 1.00 30.56 185 PRO A O 1
ATOM 1474 N N . ARG A 1 188 ? 9.455 27.482 68.908 1.00 31.75 186 ARG A N 1
ATOM 1475 C CA . ARG A 1 188 ? 8.266 27.948 69.594 1.00 31.89 186 ARG A CA 1
ATOM 1476 C C . ARG A 1 188 ? 7.058 27.125 69.207 1.00 32.75 186 ARG A C 1
ATOM 1477 O O . ARG A 1 188 ? 5.939 27.510 69.468 1.00 34.57 186 ARG A O 1
ATOM 1485 N N . LEU A 1 189 ? 7.269 26.011 68.511 1.00 33.53 187 LEU A N 1
ATOM 1486 C CA . LEU A 1 189 ? 6.150 25.221 68.118 1.00 33.98 187 LEU A CA 1
ATOM 1487 C C . LEU A 1 189 ? 6.225 23.868 68.838 1.00 36.62 187 LEU A C 1
ATOM 1488 O O . LEU A 1 189 ? 6.801 22.910 68.324 1.00 35.85 187 LEU A O 1
ATOM 1493 N N . ALA A 1 190 ? 5.563 23.803 69.983 1.00 39.43 188 ALA A N 1
ATOM 1494 C CA . ALA A 1 190 ? 5.276 22.541 70.663 1.00 42.26 188 ALA A CA 1
ATOM 1495 C C . ALA A 1 190 ? 4.137 21.765 69.975 1.00 43.52 188 ALA A C 1
ATOM 1496 O O . ALA A 1 190 ? 3.979 20.554 70.176 1.00 46.09 188 ALA A O 1
ATOM 1498 N N . GLY A 1 191 ? 3.341 22.438 69.172 1.00 43.67 189 GLY A N 1
ATOM 1499 C CA . GLY A 1 191 ? 2.282 21.769 68.406 1.00 43.87 189 GLY A CA 1
ATOM 1500 C C . GLY A 1 191 ? 1.874 22.669 67.262 1.00 43.60 189 GLY A C 1
ATOM 1501 O O . GLY A 1 191 ? 2.591 23.615 66.983 1.00 43.04 189 GLY A O 1
ATOM 1502 N N . ALA A 1 192 ? 0.735 22.375 66.617 1.00 42.33 190 ALA A N 1
ATOM 1503 C CA . ALA A 1 192 ? 0.253 23.169 65.518 1.00 42.04 190 ALA A CA 1
ATOM 1504 C C . ALA A 1 192 ? 0.179 24.619 65.970 1.00 41.88 190 ALA A C 1
ATOM 1505 O O . ALA A 1 192 ? -0.118 24.877 67.153 1.00 41.88 190 ALA A O 1
ATOM 1507 N N . PRO A 1 193 ? 0.520 25.571 65.061 1.00 40.06 191 PRO A N 1
ATOM 1508 C CA . PRO A 1 193 ? 0.423 26.980 65.474 1.00 38.68 191 PRO A CA 1
ATOM 1509 C C . PRO A 1 193 ? -0.983 27.464 65.602 1.00 37.36 191 PRO A C 1
ATOM 1510 O O . PRO A 1 193 ? -1.869 27.011 64.894 1.00 37.81 191 PRO A O 1
ATOM 1514 N N . THR A 1 194 ? -1.209 28.358 66.554 1.00 36.19 192 THR A N 1
ATOM 1515 C CA . THR A 1 194 ? -2.476 29.008 66.668 1.00 35.94 192 THR A CA 1
ATOM 1516 C C . THR A 1 194 ? -2.352 30.187 65.695 1.00 36.95 192 THR A C 1
ATOM 1517 O O . THR A 1 194 ? -1.299 30.365 65.072 1.00 34.52 192 THR A O 1
ATOM 1521 N N . LEU A 1 195 ? -3.414 30.981 65.574 1.00 36.87 193 LEU A N 1
ATOM 1522 C CA . LEU A 1 195 ? -3.396 32.134 64.698 1.00 38.93 193 LEU A CA 1
ATOM 1523 C C . LEU A 1 195 ? -2.424 33.144 65.268 1.00 37.89 193 LEU A C 1
ATOM 1524 O O . LEU A 1 195 ? -1.620 33.740 64.541 1.00 36.96 193 LEU A O 1
ATOM 1529 N N . GLU A 1 196 ? -2.476 33.325 66.591 1.00 38.30 194 GLU A N 1
ATOM 1530 C CA . GLU A 1 196 ? -1.584 34.301 67.242 1.00 37.51 194 GLU A CA 1
ATOM 1531 C C . GLU A 1 196 ? -0.110 33.829 67.140 1.00 37.20 194 GLU A C 1
ATOM 1532 O O . GLU A 1 196 ? 0.791 34.644 66.919 1.00 35.91 194 GLU A O 1
ATOM 1538 N N . GLY A 1 197 ? 0.098 32.511 67.277 1.00 36.08 195 GLY A N 1
ATOM 1539 C CA . GLY A 1 197 ? 1.431 31.913 67.205 1.00 33.89 195 GLY A CA 1
ATOM 1540 C C . GLY A 1 197 ? 1.996 32.093 65.781 1.00 33.21 195 GLY A C 1
ATOM 1541 O O . GLY A 1 197 ? 3.162 32.404 65.633 1.00 33.49 195 GLY A O 1
ATOM 1542 N N . TYR A 1 198 ? 1.159 31.897 64.758 1.00 31.38 196 TYR A N 1
ATOM 1543 C CA . TYR A 1 198 ? 1.484 32.130 63.357 1.00 29.73 196 TYR A CA 1
ATOM 1544 C C . TYR A 1 198 ? 1.906 33.603 63.121 1.00 29.24 196 TYR A C 1
ATOM 1545 O O . TYR A 1 198 ? 2.956 33.869 62.534 1.00 28.54 196 TYR A O 1
ATOM 1554 N N . LEU A 1 199 ? 1.130 34.542 63.674 1.00 27.80 197 LEU A N 1
ATOM 1555 C CA . LEU A 1 199 ? 1.367 35.963 63.431 1.00 28.32 197 LEU A CA 1
ATOM 1556 C C . LEU A 1 199 ? 2.498 36.521 64.282 1.00 28.92 197 LEU A C 1
ATOM 1557 O O . LEU A 1 199 ? 2.926 37.623 64.017 1.00 26.74 197 LEU A O 1
ATOM 1562 N N . ALA A 1 200 ? 2.969 35.740 65.273 1.00 29.91 198 ALA A N 1
ATOM 1563 C CA . ALA A 1 200 ? 4.128 36.066 66.133 1.00 30.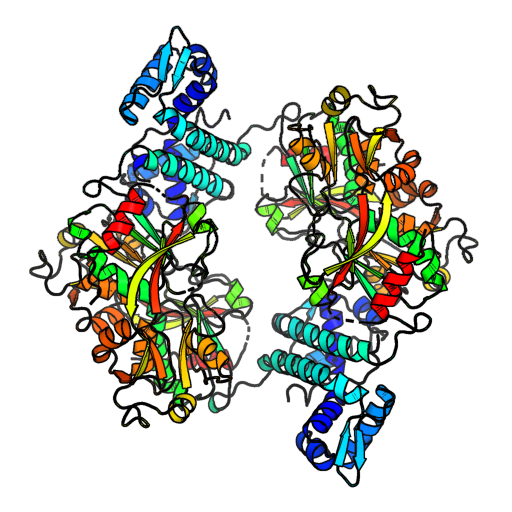07 198 ALA A CA 1
ATOM 1564 C C . ALA A 1 200 ? 5.478 35.649 65.513 1.00 29.69 198 ALA A C 1
ATOM 1565 O O . ALA A 1 200 ? 6.537 36.010 65.994 1.00 31.92 198 ALA A O 1
ATOM 1567 N N . GLU A 1 201 ? 5.432 34.941 64.394 1.00 29.01 199 GLU A N 1
ATOM 1568 C CA . GLU A 1 201 ? 6.654 34.497 63.664 1.00 27.61 199 GLU A CA 1
ATOM 1569 C C . GLU A 1 201 ? 6.823 35.408 62.447 1.00 26.81 199 GLU A C 1
ATOM 1570 O O . GLU A 1 201 ? 5.894 36.138 62.062 1.00 26.34 199 GLU A O 1
ATOM 1576 N N . ARG A 1 202 ? 8.019 35.367 61.851 1.00 25.70 200 ARG A N 1
ATOM 1577 C CA . ARG A 1 202 ? 8.284 35.937 60.537 1.00 25.20 200 ARG A CA 1
ATOM 1578 C C . ARG A 1 202 ? 8.031 34.878 59.479 1.00 24.34 200 ARG A C 1
ATOM 1579 O O . ARG A 1 202 ? 8.099 33.664 59.739 1.00 22.38 200 ARG A O 1
ATOM 1587 N N . HIS A 1 203 ? 7.774 35.349 58.267 1.00 23.71 201 HIS A N 1
ATOM 1588 C CA . HIS A 1 203 ? 7.331 34.468 57.244 1.00 23.02 201 HIS A CA 1
ATOM 1589 C C . HIS A 1 203 ? 8.157 34.513 55.954 1.00 23.73 201 HIS A C 1
ATOM 1590 O O . HIS A 1 203 ? 8.663 35.547 55.575 1.00 21.37 201 HIS A O 1
ATOM 1597 N N . ALA A 1 204 ? 8.160 33.374 55.274 1.00 22.99 202 ALA A N 1
ATOM 1598 C CA . ALA A 1 204 ? 8.705 33.278 53.939 1.00 24.62 202 ALA A CA 1
ATOM 1599 C C . ALA A 1 204 ? 7.498 33.283 53.019 1.00 24.46 202 ALA A C 1
ATOM 1600 O O . ALA A 1 204 ? 6.406 32.695 53.357 1.00 25.41 202 ALA A O 1
ATOM 1602 N N . VAL A 1 205 ? 7.641 33.973 51.885 1.00 23.91 203 VAL A N 1
ATOM 1603 C CA . VAL A 1 205 ? 6.500 34.231 51.000 1.00 23.26 203 VAL A CA 1
ATOM 1604 C C . VAL A 1 205 ? 6.862 34.023 49.534 1.00 23.90 203 VAL A C 1
ATOM 1605 O O . VAL A 1 205 ? 7.890 34.465 49.065 1.00 22.79 203 VAL A O 1
ATOM 1609 N N . VAL A 1 206 ? 6.068 33.231 48.822 1.00 22.75 204 VAL A N 1
ATOM 1610 C CA . VAL A 1 206 ? 6.351 32.951 47.417 1.00 23.51 204 VAL A CA 1
ATOM 1611 C C . VAL A 1 206 ? 5.569 33.932 46.562 1.00 25.44 204 VAL A C 1
ATOM 1612 O O . VAL A 1 206 ? 4.327 34.045 46.711 1.00 24.86 204 VAL A O 1
ATOM 1616 N N . THR A 1 207 ? 6.326 34.641 45.715 1.00 24.52 205 THR A N 1
ATOM 1617 C CA . THR A 1 207 ? 5.834 35.664 44.773 1.00 26.25 205 THR A CA 1
ATOM 1618 C C . THR A 1 207 ? 6.225 35.267 43.368 1.00 26.31 205 THR A C 1
ATOM 1619 O O . THR A 1 207 ? 7.198 35.808 42.784 1.00 25.44 205 THR A O 1
ATOM 1623 N N . PRO A 1 208 ? 5.483 34.325 42.780 1.00 27.03 206 PRO A N 1
ATOM 1624 C CA . PRO A 1 208 ? 6.092 33.749 41.582 1.00 27.88 206 PRO A CA 1
ATOM 1625 C C . PRO A 1 208 ? 6.195 34.708 40.387 1.00 30.86 206 PRO A C 1
ATOM 1626 O O . PRO A 1 208 ? 6.894 34.371 39.440 1.00 30.39 206 PRO A O 1
ATOM 1630 N N . TRP A 1 209 ? 5.451 35.853 40.384 1.00 29.19 207 TRP A N 1
ATOM 1631 C CA . TRP A 1 209 ? 5.566 36.810 39.287 1.00 29.25 207 TRP A CA 1
ATOM 1632 C C . TRP A 1 209 ? 6.113 38.106 39.859 1.00 29.71 207 TRP A C 1
ATOM 1633 O O . TRP A 1 209 ? 5.777 39.176 39.391 1.00 29.54 207 TRP A O 1
ATOM 1644 N N . ASN A 1 210 ? 6.999 38.011 40.847 1.00 27.84 208 ASN A N 1
ATOM 1645 C CA . ASN A 1 210 ? 7.610 39.250 41.434 1.00 28.27 208 ASN A CA 1
ATOM 1646 C C . ASN A 1 210 ? 6.568 40.236 41.984 1.00 29.38 208 ASN A C 1
ATOM 1647 O O . ASN A 1 210 ? 6.806 41.475 42.078 1.00 27.60 208 ASN A O 1
ATOM 1652 N N . GLU A 1 211 ? 5.463 39.699 42.487 1.00 29.43 209 GLU A N 1
ATOM 1653 C CA . GLU A 1 211 ? 4.564 40.644 43.099 1.00 30.18 209 GLU A CA 1
ATOM 1654 C C . GLU A 1 211 ? 5.047 41.137 44.461 1.00 31.48 209 GLU A C 1
ATOM 1655 O O . GLU A 1 211 ? 5.987 40.533 45.073 1.00 31.08 209 GLU A O 1
ATOM 1661 N N . ASP A 1 212 ? 4.476 42.261 44.932 1.00 29.46 210 ASP A N 1
ATOM 1662 C CA . ASP A 1 212 ? 4.886 42.835 46.190 1.00 30.75 210 ASP A CA 1
ATOM 1663 C C . ASP A 1 212 ? 4.225 42.170 47.385 1.00 28.82 210 ASP A C 1
ATOM 1664 O O . ASP A 1 212 ? 4.500 42.515 48.488 1.00 27.37 210 ASP A O 1
ATOM 1669 N N . SER A 1 213 ? 3.413 41.141 47.147 1.00 28.29 211 SER A N 1
ATOM 1670 C CA . SER A 1 213 ? 2.773 40.484 48.289 1.00 27.65 211 SER A CA 1
ATOM 1671 C C . SER A 1 213 ? 2.453 39.093 47.832 1.00 26.56 211 SER A C 1
ATOM 1672 O O . SER A 1 213 ? 2.508 38.796 46.620 1.00 27.53 211 SER A O 1
ATOM 1675 N N . GLY A 1 214 ? 2.198 38.199 48.789 1.00 28.30 212 GLY A N 1
ATOM 1676 C CA . GLY A 1 214 ? 1.885 36.819 48.459 1.00 26.56 212 GLY A CA 1
ATOM 1677 C C . GLY A 1 214 ? 0.358 36.671 48.450 1.00 27.97 212 GLY A C 1
ATOM 1678 O O . GLY A 1 214 ? -0.396 37.498 48.992 1.00 27.54 212 GLY A O 1
ATOM 1679 N N . VAL A 1 215 ? -0.089 35.611 47.817 1.00 28.74 213 VAL A N 1
ATOM 1680 C CA . VAL A 1 215 ? -1.509 35.270 47.739 1.00 29.67 213 VAL A CA 1
ATOM 1681 C C . VAL A 1 215 ? -2.080 35.147 49.172 1.00 29.72 213 VAL A C 1
ATOM 1682 O O . VAL A 1 215 ? -3.217 35.602 49.474 1.00 27.95 213 VAL A O 1
ATOM 1686 N N . ILE A 1 216 ? -1.260 34.658 50.103 1.00 27.83 214 ILE A N 1
ATOM 1687 C CA . ILE A 1 216 ? -1.662 34.555 51.498 1.00 27.94 214 ILE A CA 1
ATOM 1688 C C . ILE A 1 216 ? -1.712 35.899 52.235 1.00 27.94 214 ILE A C 1
ATOM 1689 O O . ILE A 1 216 ? -2.565 36.111 53.086 1.00 29.27 214 ILE A O 1
ATOM 1694 N N . ASP A 1 217 ? -0.792 36.809 51.962 1.00 27.76 215 ASP A N 1
ATOM 1695 C CA . ASP A 1 217 ? -0.954 38.172 52.523 1.00 26.71 215 ASP A CA 1
ATOM 1696 C C . ASP A 1 217 ? -2.322 38.838 52.118 1.00 27.07 215 ASP A C 1
ATOM 1697 O O . ASP A 1 217 ? -2.955 39.563 52.903 1.00 28.01 215 ASP A O 1
ATOM 1702 N N . ARG A 1 218 ? -2.702 38.621 50.874 1.00 27.91 216 ARG A N 1
ATOM 1703 C CA . ARG A 1 218 ? -3.877 39.241 50.313 1.00 28.37 216 ARG A CA 1
ATOM 1704 C C . ARG A 1 218 ? -5.096 38.545 50.957 1.00 28.60 216 ARG A C 1
ATOM 1705 O O . ARG A 1 218 ? -6.021 39.218 51.349 1.00 30.56 216 ARG A O 1
ATOM 1713 N N . LEU A 1 219 ? -5.103 37.219 51.071 1.00 28.53 217 LEU A N 1
ATOM 1714 C CA . LEU A 1 219 ? -6.146 36.531 51.840 1.00 29.49 217 LEU A CA 1
ATOM 1715 C C . LEU A 1 219 ? -6.256 37.061 53.298 1.00 30.58 217 LEU A C 1
ATOM 1716 O O . LEU A 1 219 ? -7.338 37.437 53.746 1.00 29.94 217 LEU A O 1
ATOM 1721 N N . LEU A 1 220 ? -5.127 37.136 54.027 1.00 30.29 218 LEU A N 1
ATOM 1722 C CA . LEU A 1 220 ? -5.130 37.679 55.390 1.00 31.68 218 LEU A CA 1
ATOM 1723 C C . LEU A 1 220 ? -5.674 39.117 55.498 1.00 33.53 218 LEU A C 1
ATOM 1724 O O . LEU A 1 220 ? -6.348 39.456 56.477 1.00 35.10 218 LEU A O 1
ATOM 1729 N N . ALA A 1 221 ? -5.325 39.968 54.547 1.00 34.12 219 ALA A N 1
ATOM 1730 C CA . ALA A 1 221 ? -5.748 41.363 54.564 1.00 35.54 219 ALA A CA 1
ATOM 1731 C C . ALA A 1 221 ? -7.301 41.476 54.482 1.00 36.20 219 ALA A C 1
ATOM 1732 O O . ALA A 1 221 ? -7.866 42.412 55.037 1.00 36.68 219 ALA A O 1
ATOM 1734 N N . ARG A 1 222 ? -7.952 40.533 53.783 1.00 37.41 220 ARG A N 1
ATOM 1735 C CA . ARG A 1 222 ? -9.429 40.479 53.671 1.00 40.27 220 ARG A CA 1
ATOM 1736 C C . ARG A 1 222 ? -10.120 40.262 55.024 1.00 40.75 220 ARG A C 1
ATOM 1737 O O . ARG A 1 222 ? -11.302 40.628 55.175 1.00 42.68 220 ARG A O 1
ATOM 1745 N N . SER A 1 223 ? -9.380 39.735 56.010 1.00 38.97 221 SER A N 1
ATOM 1746 C CA . SER A 1 223 ? -9.816 39.715 57.396 1.00 37.50 221 SER A CA 1
ATOM 1747 C C . SER A 1 223 ? -9.199 40.741 58.259 1.00 36.17 221 SER A C 1
ATOM 1748 O O . SER A 1 223 ? -9.348 40.613 59.460 1.00 37.60 221 SER A O 1
ATOM 1751 N N . GLY A 1 224 ? -8.567 41.778 57.719 1.00 34.39 222 GLY A N 1
ATOM 1752 C CA . GLY A 1 224 ? -7.913 42.748 58.637 1.00 35.02 222 GLY A CA 1
ATOM 1753 C C . GLY A 1 224 ? -6.658 42.198 59.334 1.00 35.63 222 GLY A C 1
ATOM 1754 O O . GLY A 1 224 ? -6.204 42.755 60.339 1.00 36.36 222 GLY A O 1
ATOM 1755 N N . LEU A 1 225 ? -6.055 41.134 58.796 1.00 34.33 223 LEU A N 1
ATOM 1756 C CA . LEU A 1 225 ? -4.806 40.595 59.412 1.00 34.74 223 LEU A CA 1
ATOM 1757 C C . LEU A 1 225 ? -3.518 40.798 58.579 1.00 34.48 223 LEU A C 1
ATOM 1758 O O . LEU A 1 225 ? -3.562 40.879 57.328 1.00 34.26 223 LEU A O 1
ATOM 1763 N N . ARG A 1 226 ? -2.375 40.837 59.242 1.00 32.88 224 ARG A N 1
ATOM 1764 C CA . ARG A 1 226 ? -1.140 40.862 58.478 1.00 33.36 224 ARG A CA 1
ATOM 1765 C C . ARG A 1 226 ? -0.040 40.108 59.130 1.00 31.88 224 ARG A C 1
ATOM 1766 O O . ARG A 1 226 ? -0.045 39.932 60.345 1.00 31.91 224 ARG A O 1
ATOM 1774 N N . ARG A 1 227 ? 0.885 39.672 58.299 1.00 29.07 225 ARG A N 1
ATOM 1775 C CA . ARG A 1 227 ? 2.028 38.933 58.816 1.00 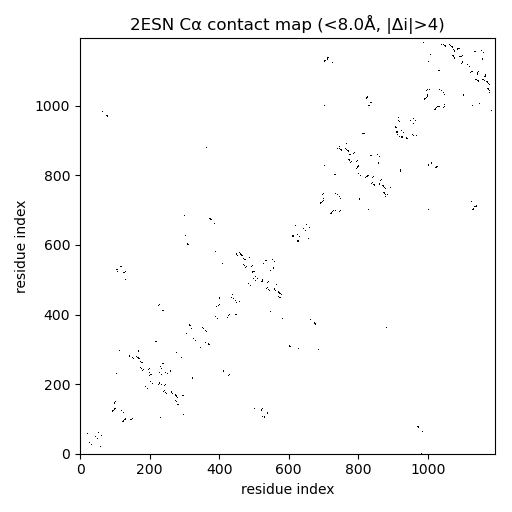29.51 225 ARG A CA 1
ATOM 1776 C C . ARG A 1 227 ? 3.353 39.664 58.589 1.00 27.48 225 ARG A C 1
ATOM 1777 O O . ARG A 1 227 ? 3.485 40.485 57.700 1.00 27.24 225 ARG A O 1
ATOM 1785 N N . GLU A 1 228 ? 4.331 39.382 59.427 1.00 28.14 226 GLU A N 1
ATOM 1786 C CA . GLU A 1 228 ? 5.623 39.977 59.251 1.00 28.40 226 GLU A CA 1
ATOM 1787 C C . GLU A 1 228 ? 6.380 39.120 58.280 1.00 27.83 226 GLU A C 1
ATOM 1788 O O . GLU A 1 228 ? 6.666 37.960 58.558 1.00 27.80 226 GLU A O 1
ATOM 1794 N N . VAL A 1 229 ? 6.718 39.699 57.142 1.00 28.76 227 VAL A N 1
ATOM 1795 C CA . VAL A 1 229 ? 7.420 39.040 56.022 1.00 27.44 227 VAL A CA 1
ATOM 1796 C C . VAL A 1 229 ? 8.936 39.227 56.126 1.00 28.25 227 VAL A C 1
ATOM 1797 O O . VAL A 1 229 ? 9.450 40.389 56.219 1.00 28.73 227 VAL A O 1
ATOM 1801 N N . ALA A 1 230 ? 9.680 38.099 56.152 1.00 26.69 228 ALA A N 1
ATOM 1802 C CA . ALA A 1 230 ? 11.136 38.192 56.124 1.00 24.03 228 ALA A CA 1
ATOM 1803 C C . ALA A 1 230 ? 11.705 37.996 54.718 1.00 23.38 228 ALA A C 1
ATOM 1804 O O . ALA A 1 230 ? 12.698 38.601 54.395 1.00 23.31 228 ALA A O 1
ATOM 1806 N N . VAL A 1 231 ? 11.134 37.098 53.918 1.00 20.82 229 VAL A N 1
ATOM 1807 C CA . VAL A 1 231 ? 11.693 36.856 52.588 1.00 22.41 229 VAL A CA 1
ATOM 1808 C C . VAL A 1 231 ? 10.599 36.611 51.612 1.00 22.47 229 VAL A C 1
ATOM 1809 O O . VAL A 1 231 ? 9.675 35.904 51.935 1.00 23.27 229 VAL A O 1
ATOM 1813 N N . GLN A 1 232 ? 10.708 37.209 50.419 1.00 23.18 230 GLN A N 1
ATOM 1814 C CA . GLN A 1 232 ? 9.853 36.907 49.224 1.00 22.96 230 GLN A CA 1
ATOM 1815 C C . GLN A 1 232 ? 10.757 36.302 48.224 1.00 22.53 230 GLN A C 1
ATOM 1816 O O . GLN A 1 232 ? 11.902 36.750 48.101 1.00 20.92 230 GLN A O 1
ATOM 1822 N N . LEU A 1 233 ? 10.287 35.307 47.493 1.00 22.61 231 LEU A N 1
ATOM 1823 C CA . LEU A 1 233 ? 11.100 34.718 46.391 1.00 23.31 231 LEU A CA 1
ATOM 1824 C C . LEU A 1 233 ? 10.091 34.021 45.518 1.00 23.66 231 LEU A C 1
ATOM 1825 O O . LEU A 1 233 ? 9.051 33.709 45.988 1.00 23.16 231 LEU A O 1
ATOM 1830 N N . PRO A 1 234 ? 10.414 33.782 44.243 1.00 24.97 232 PRO A N 1
ATOM 1831 C CA . PRO A 1 234 ? 9.443 33.268 43.341 1.00 24.41 232 PRO A CA 1
ATOM 1832 C C . PRO A 1 234 ? 9.259 31.761 43.348 1.00 27.27 232 PRO A C 1
ATOM 1833 O O . PRO A 1 234 ? 8.387 31.247 42.639 1.00 27.01 232 PRO A O 1
ATOM 1837 N N . THR A 1 235 ? 10.042 31.047 44.155 1.00 27.11 233 THR A N 1
ATOM 1838 C CA . THR A 1 235 ? 10.147 29.617 43.976 1.00 26.81 233 THR A CA 1
ATOM 1839 C C . THR A 1 235 ? 9.741 28.881 45.249 1.00 26.07 233 THR A C 1
ATOM 1840 O O . THR A 1 235 ? 10.330 29.097 46.283 1.00 25.48 233 THR A O 1
ATOM 1844 N N . VAL A 1 236 ? 8.713 28.026 45.176 1.00 25.70 234 VAL A N 1
ATOM 1845 C CA . VAL A 1 236 ? 8.238 27.287 46.333 1.00 25.76 234 VAL A CA 1
ATOM 1846 C C . VAL A 1 236 ? 9.274 26.250 46.860 1.00 24.66 234 VAL A C 1
ATOM 1847 O O . VAL A 1 236 ? 9.408 26.044 48.053 1.00 23.75 234 VAL A O 1
ATOM 1851 N N . LEU A 1 237 ? 9.951 25.589 45.953 1.00 25.24 235 LEU A N 1
ATOM 1852 C CA . LEU A 1 237 ? 10.810 24.454 46.305 1.00 26.49 235 LEU A CA 1
ATOM 1853 C C . LEU A 1 237 ? 12.024 24.967 47.081 1.00 26.22 235 LEU A C 1
ATOM 1854 O O . LEU A 1 237 ? 12.353 24.419 48.124 1.00 28.55 235 LEU A O 1
ATOM 1859 N N . ALA A 1 238 ? 12.646 26.058 46.636 1.00 24.72 236 ALA A N 1
ATOM 1860 C CA . ALA A 1 238 ? 13.682 26.718 47.464 1.00 24.31 236 ALA A CA 1
ATOM 1861 C C . ALA A 1 238 ? 13.101 27.234 48.759 1.00 23.87 236 ALA A C 1
ATOM 1862 O O . ALA A 1 238 ? 13.744 27.157 49.820 1.00 22.37 236 ALA A O 1
ATOM 1864 N N . ALA A 1 239 ? 11.858 27.763 48.702 1.00 22.71 237 ALA A N 1
ATOM 1865 C CA . ALA A 1 239 ? 11.258 28.328 49.894 1.00 23.37 237 ALA A CA 1
ATOM 1866 C C . ALA A 1 239 ? 11.134 27.297 51.016 1.00 22.60 237 ALA A C 1
ATOM 1867 O O . ALA A 1 239 ? 11.291 27.649 52.165 1.00 21.57 237 ALA A O 1
ATOM 1869 N N . LEU A 1 240 ? 10.881 26.034 50.665 1.00 23.86 238 LEU A N 1
ATOM 1870 C CA . LEU A 1 240 ? 10.705 24.914 51.640 1.00 22.44 238 LEU A CA 1
ATOM 1871 C C . LEU A 1 240 ? 12.082 24.610 52.288 1.00 23.22 238 LEU A C 1
ATOM 1872 O O . LEU A 1 240 ? 12.150 24.349 53.472 1.00 22.04 238 LEU A O 1
ATOM 1877 N N . PHE A 1 241 ? 13.179 24.728 51.523 1.00 22.89 239 PHE A N 1
ATOM 1878 C CA . PHE A 1 241 ? 14.545 24.561 52.099 1.00 23.02 239 PHE A CA 1
ATOM 1879 C C . PHE A 1 241 ? 14.812 25.724 52.998 1.00 25.19 239 PHE A C 1
ATOM 1880 O O . PHE A 1 241 ? 15.451 25.582 54.081 1.00 25.03 239 PHE A O 1
ATOM 1888 N N . LEU A 1 242 ? 14.335 26.916 52.595 1.00 24.56 240 LEU A N 1
ATOM 1889 C CA . LEU A 1 242 ? 14.433 28.071 53.513 1.00 24.40 240 LEU A CA 1
ATOM 1890 C C . LEU A 1 242 ? 13.727 27.827 54.855 1.00 23.06 240 LEU A C 1
ATOM 1891 O O . LEU A 1 242 ? 14.280 28.109 55.918 1.00 23.48 240 LEU A O 1
ATOM 1896 N N . ALA A 1 243 ? 12.460 27.431 54.813 1.00 22.67 241 ALA A N 1
ATOM 1897 C CA . ALA A 1 243 ? 11.699 27.150 56.072 1.00 23.36 241 ALA A CA 1
ATOM 1898 C C . ALA A 1 243 ? 12.461 26.132 56.933 1.00 24.05 241 ALA A C 1
ATOM 1899 O O . ALA A 1 243 ? 12.486 26.265 58.146 1.00 24.73 241 ALA A O 1
ATOM 1901 N N . GLY A 1 244 ? 13.073 25.134 56.303 1.00 26.25 242 GLY A N 1
ATOM 1902 C CA . GLY A 1 244 ? 13.794 24.101 57.068 1.00 26.02 242 GLY A CA 1
ATOM 1903 C C . GLY A 1 244 ? 15.112 24.505 57.749 1.00 27.48 242 GLY A C 1
ATOM 1904 O O . GLY A 1 244 ? 15.620 23.710 58.583 1.00 27.24 242 GLY A O 1
ATOM 1905 N N . SER A 1 245 ? 15.744 25.651 57.343 1.00 26.49 243 SER A N 1
ATOM 1906 C CA . SER A 1 245 ? 16.924 26.217 58.053 1.00 26.19 243 SER A CA 1
ATOM 1907 C C . SER A 1 245 ? 16.707 27.460 58.909 1.00 26.81 243 SER A C 1
ATOM 1908 O O . SER A 1 245 ? 17.661 28.034 59.406 1.00 26.73 243 SER A O 1
ATOM 1911 N N . THR A 1 246 ? 15.456 27.840 59.135 1.00 26.24 244 THR A N 1
ATOM 1912 C CA . THR A 1 246 ? 15.151 29.082 59.846 1.00 24.94 244 THR A CA 1
ATOM 1913 C C . THR A 1 246 ? 13.913 28.860 60.715 1.00 24.49 244 THR A C 1
ATOM 1914 O O . THR A 1 246 ? 13.253 27.821 60.584 1.00 25.20 244 THR A O 1
ATOM 1918 N N . ASP A 1 247 ? 13.568 29.862 61.546 1.00 24.04 245 ASP A N 1
ATOM 1919 C CA . ASP A 1 247 ? 12.327 29.908 62.272 1.00 25.24 245 ASP A CA 1
ATOM 1920 C C . ASP A 1 247 ? 11.158 30.418 61.406 1.00 26.17 245 ASP A C 1
ATOM 1921 O O . ASP A 1 247 ? 10.043 30.615 61.947 1.00 26.20 245 ASP A O 1
ATOM 1926 N N . PHE A 1 248 ? 11.426 30.716 60.129 1.00 25.60 246 PHE A N 1
ATOM 1927 C CA . PHE A 1 248 ? 10.377 31.258 59.238 1.00 28.19 246 PHE A CA 1
ATOM 1928 C C . PHE A 1 248 ? 9.219 30.298 58.945 1.00 27.22 246 PHE A C 1
ATOM 1929 O O . PHE A 1 248 ? 9.466 29.144 58.677 1.00 26.48 246 PHE A O 1
ATOM 1937 N N . LEU A 1 249 ? 7.973 30.800 58.958 1.00 26.99 247 LEU A N 1
ATOM 1938 C CA . LEU A 1 249 ? 6.824 29.960 58.527 1.00 25.73 247 LEU A CA 1
ATOM 1939 C C . LEU A 1 249 ? 6.606 30.188 57.028 1.00 26.54 247 LEU A C 1
ATOM 1940 O O . LEU A 1 249 ? 6.716 31.311 56.532 1.00 25.55 247 LEU A O 1
ATOM 1945 N N . LEU A 1 250 ? 6.270 29.114 56.316 1.00 24.51 248 LEU A N 1
ATOM 1946 C CA . LEU A 1 250 ? 5.946 29.195 54.924 1.00 24.59 248 LEU A CA 1
ATOM 1947 C C . LEU A 1 250 ? 4.520 28.594 54.789 1.00 25.48 248 LEU A C 1
ATOM 1948 O O . LEU A 1 250 ? 4.293 27.537 55.296 1.00 25.62 248 LEU A O 1
ATOM 1953 N N . THR A 1 251 ? 3.600 29.279 54.089 1.00 27.16 249 THR A N 1
ATOM 1954 C CA . THR A 1 251 ? 2.238 28.801 53.881 1.00 25.90 249 THR A CA 1
ATOM 1955 C C . THR A 1 251 ? 2.229 28.437 52.419 1.00 27.41 249 THR A C 1
ATOM 1956 O O . THR A 1 251 ? 2.243 29.335 51.538 1.00 29.31 249 THR A O 1
ATOM 1960 N N . ALA A 1 252 ? 2.332 27.126 52.166 1.00 27.33 250 ALA A N 1
ATOM 1961 C CA . ALA A 1 252 ? 2.601 26.548 50.832 1.00 26.88 250 ALA A CA 1
ATOM 1962 C C . ALA A 1 252 ? 1.654 25.410 50.408 1.00 27.32 250 ALA A C 1
ATOM 1963 O O . ALA A 1 252 ? 1.059 24.700 51.260 1.00 28.62 250 ALA A O 1
ATOM 1965 N N . PRO A 1 253 ? 1.619 25.138 49.113 1.00 28.46 251 PRO A N 1
ATOM 1966 C CA . PRO A 1 253 ? 0.897 23.979 48.570 1.00 29.76 251 PRO A CA 1
ATOM 1967 C C . PRO A 1 253 ? 1.339 22.637 49.228 1.00 30.74 251 PRO A C 1
ATOM 1968 O O . PRO A 1 253 ? 2.511 22.326 49.280 1.00 28.35 251 PRO A O 1
ATOM 1972 N N . ARG A 1 254 ? 0.387 21.872 49.730 1.00 30.85 252 ARG A N 1
ATOM 1973 C CA . ARG A 1 254 ? 0.688 20.667 50.476 1.00 33.31 252 ARG A CA 1
ATOM 1974 C C . ARG A 1 254 ? 1.434 19.655 49.607 1.00 32.59 252 ARG A C 1
ATOM 1975 O O . ARG A 1 254 ? 2.322 18.926 50.092 1.00 33.31 252 ARG A O 1
ATOM 1983 N N . HIS A 1 255 ? 1.118 19.641 48.314 1.00 31.83 253 HIS A N 1
ATOM 1984 C CA . HIS A 1 255 ? 1.752 18.693 47.386 1.00 31.87 253 HIS A CA 1
ATOM 1985 C C . HIS A 1 255 ? 3.309 18.872 47.308 1.00 31.29 253 HIS A C 1
ATOM 1986 O O . HIS A 1 255 ? 4.085 17.887 47.377 1.00 30.24 253 HIS A O 1
ATOM 1993 N N . ALA A 1 256 ? 3.767 20.130 47.188 1.00 28.07 254 ALA A N 1
ATOM 1994 C CA . ALA A 1 256 ? 5.185 20.424 47.282 1.00 27.65 254 ALA A CA 1
ATOM 1995 C C . ALA A 1 256 ? 5.730 20.144 48.714 1.00 26.65 254 ALA A C 1
ATOM 1996 O O . ALA A 1 256 ? 6.769 19.572 48.824 1.00 26.82 254 ALA A O 1
ATOM 1998 N N . ALA A 1 257 ? 5.034 20.596 49.779 1.00 27.58 255 ALA A N 1
ATOM 1999 C CA . ALA A 1 257 ? 5.526 20.458 51.161 1.00 28.70 255 ALA A CA 1
ATOM 2000 C C . ALA A 1 257 ? 5.819 19.007 51.539 1.00 29.32 255 ALA A C 1
ATOM 2001 O O . ALA A 1 257 ? 6.921 18.723 52.071 1.00 28.65 255 ALA A O 1
ATOM 2003 N N . ARG A 1 258 ? 4.905 18.100 51.178 1.00 29.36 256 ARG A N 1
ATOM 2004 C CA . ARG A 1 258 ? 5.085 16.644 51.448 1.00 30.67 256 ARG A CA 1
ATOM 2005 C C . ARG A 1 258 ? 6.278 16.093 50.688 1.00 29.59 256 ARG A C 1
ATOM 2006 O O . ARG A 1 258 ? 7.000 15.264 51.224 1.00 28.94 256 ARG A O 1
ATOM 2014 N N . ALA A 1 259 ? 6.503 16.520 49.436 1.00 28.06 257 ALA A N 1
ATOM 2015 C CA . ALA A 1 259 ? 7.587 15.903 48.712 1.00 27.88 257 ALA A CA 1
ATOM 2016 C C . ALA A 1 259 ? 8.923 16.311 49.275 1.00 29.01 257 ALA A C 1
ATOM 2017 O O . ALA A 1 259 ? 9.918 15.611 49.113 1.00 30.44 257 ALA A O 1
ATOM 2019 N N . LEU A 1 260 ? 8.991 17.470 49.926 1.00 30.30 258 LEU A N 1
ATOM 2020 C CA . LEU A 1 260 ? 10.299 17.892 50.517 1.00 30.85 258 LEU A CA 1
ATOM 2021 C C . LEU A 1 260 ? 10.377 17.796 52.034 1.00 29.89 258 LEU A C 1
ATOM 2022 O O . LEU A 1 260 ? 11.430 18.186 52.604 1.00 31.39 258 LEU A O 1
ATOM 2027 N N . ALA A 1 261 ? 9.313 17.314 52.693 1.00 29.65 259 ALA A N 1
ATOM 2028 C CA . ALA A 1 261 ? 9.286 17.291 54.214 1.00 29.91 259 ALA A CA 1
ATOM 2029 C C . ALA A 1 261 ? 10.524 16.633 54.800 1.00 30.13 259 ALA A C 1
ATOM 2030 O O . ALA A 1 261 ? 11.133 17.158 55.704 1.00 29.62 259 ALA A O 1
ATOM 2032 N N . GLU A 1 262 ? 10.905 15.483 54.263 1.00 31.18 260 GLU A N 1
ATOM 2033 C CA . GLU A 1 262 ? 12.076 14.808 54.746 1.00 30.52 260 GLU A CA 1
ATOM 2034 C C . GLU A 1 262 ? 13.416 15.445 54.261 1.00 31.02 260 GLU A C 1
ATOM 2035 O O . GLU A 1 262 ? 14.291 15.662 55.056 1.00 31.73 260 GLU A O 1
ATOM 2041 N N . ALA A 1 263 ? 13.549 15.762 52.967 1.00 31.41 261 ALA A N 1
ATOM 2042 C CA . ALA A 1 263 ? 14.761 16.410 52.415 1.00 30.98 261 ALA A CA 1
ATOM 2043 C C . ALA A 1 263 ? 15.083 17.750 53.055 1.00 30.75 261 ALA A C 1
ATOM 2044 O O . ALA A 1 263 ? 16.279 18.075 53.280 1.00 31.47 261 ALA A O 1
ATOM 2046 N N . ALA A 1 264 ? 14.056 18.560 53.316 1.00 30.05 262 ALA A N 1
ATOM 2047 C CA . ALA A 1 264 ? 14.286 19.926 53.920 1.00 29.23 262 ALA A CA 1
ATOM 2048 C C . ALA A 1 264 ? 14.169 19.919 55.465 1.00 30.14 262 ALA A C 1
ATOM 2049 O O . ALA A 1 264 ? 14.534 20.944 56.115 1.00 30.94 262 ALA A O 1
ATOM 2051 N N . GLY A 1 265 ? 13.626 18.828 56.045 1.00 28.32 263 GLY A N 1
ATOM 2052 C CA . GLY A 1 265 ? 13.488 18.732 57.527 1.00 28.58 263 GLY A CA 1
ATOM 2053 C C . GLY A 1 265 ? 12.285 19.529 58.061 1.00 29.45 263 GLY A C 1
ATOM 2054 O O . GLY A 1 265 ? 12.412 20.394 58.983 1.00 30.12 263 GLY A O 1
ATOM 2055 N N . LEU A 1 266 ? 11.106 19.231 57.523 1.00 26.67 264 LEU A N 1
ATOM 2056 C CA . LEU A 1 266 ? 9.967 20.091 57.786 1.00 29.79 264 LEU A CA 1
ATOM 2057 C C . LEU A 1 266 ? 8.890 19.440 58.645 1.00 30.42 264 LEU A C 1
ATOM 2058 O O . LEU A 1 266 ? 8.704 18.196 58.604 1.00 29.85 264 LEU A O 1
ATOM 2063 N N . ALA A 1 267 ? 8.097 20.299 59.280 1.00 29.19 265 ALA A N 1
ATOM 2064 C CA . ALA A 1 267 ? 6.833 19.894 59.871 1.00 28.63 265 ALA A CA 1
ATOM 2065 C C . ALA A 1 267 ? 5.700 20.566 59.104 1.00 29.96 265 ALA A C 1
ATOM 2066 O O . ALA A 1 267 ? 5.842 21.719 58.624 1.00 29.78 265 ALA A O 1
ATOM 2068 N N . LEU A 1 268 ? 4.557 19.903 58.986 1.00 30.58 266 LEU A N 1
ATOM 2069 C CA . LEU A 1 268 ? 3.488 20.435 58.202 1.00 31.55 266 LEU A CA 1
ATOM 2070 C C . LEU A 1 268 ? 2.274 20.489 59.077 1.00 31.93 266 LEU A C 1
ATOM 2071 O O . LEU A 1 268 ? 2.002 19.535 59.797 1.00 32.06 266 LEU A O 1
ATOM 2076 N N . TYR A 1 269 ? 1.548 21.600 59.033 1.00 31.42 267 TYR A N 1
ATOM 2077 C CA . TYR A 1 269 ? 0.419 21.846 59.925 1.00 32.83 267 TYR A CA 1
ATOM 2078 C C . TYR A 1 269 ? -0.790 22.393 59.147 1.00 33.71 267 TYR A C 1
ATOM 2079 O O . TYR A 1 269 ? -0.589 22.976 58.086 1.00 34.72 267 TYR A O 1
ATOM 2088 N N . PRO A 1 270 ? -2.042 22.230 59.661 1.00 34.47 268 PRO A N 1
ATOM 2089 C CA . PRO A 1 270 ? -3.123 23.015 59.041 1.00 34.55 268 PRO A CA 1
ATOM 2090 C C . PRO A 1 270 ? -2.958 24.506 59.379 1.00 33.64 268 PRO A C 1
ATOM 2091 O O . PRO A 1 270 ? -2.499 24.835 60.466 1.00 33.25 268 PRO A O 1
ATOM 2095 N N . ALA A 1 271 ? -3.344 25.389 58.465 1.00 33.92 269 ALA A N 1
ATOM 2096 C CA . ALA A 1 271 ? -3.429 26.817 58.738 1.00 34.09 269 ALA A CA 1
ATOM 2097 C C . ALA A 1 271 ? -4.409 27.047 59.837 1.00 34.77 269 ALA A C 1
ATOM 2098 O O . ALA A 1 271 ? -5.503 26.425 59.823 1.00 36.39 269 ALA A O 1
ATOM 2100 N N . PRO A 1 272 ? -4.069 27.920 60.797 1.00 35.98 270 PRO A N 1
ATOM 2101 C CA . PRO A 1 272 ? -5.073 28.311 61.823 1.00 35.39 270 PRO A CA 1
ATOM 2102 C C . PRO A 1 272 ? -6.075 29.399 61.358 1.00 36.24 270 PRO A C 1
ATOM 2103 O O . PRO A 1 272 ? -6.565 30.147 62.163 1.00 39.13 270 PRO A O 1
ATOM 2107 N N . PHE A 1 273 ? -6.354 29.494 60.063 1.00 36.10 271 PHE A N 1
ATOM 2108 C CA . PHE A 1 273 ? -7.350 30.387 59.483 1.00 35.69 271 PHE A CA 1
ATOM 2109 C C . PHE A 1 273 ? -7.780 29.680 58.221 1.00 35.26 271 PHE A C 1
ATOM 2110 O O . PHE A 1 273 ? -7.160 28.691 57.814 1.00 35.42 271 PHE A O 1
ATOM 2118 N N . ASP A 1 274 ? -8.849 30.152 57.604 1.00 36.92 272 ASP A N 1
ATOM 2119 C CA . ASP A 1 274 ? -9.450 29.495 56.427 1.00 37.25 272 ASP A CA 1
ATOM 2120 C C . ASP A 1 274 ? -8.712 29.852 55.126 1.00 37.30 272 ASP A C 1
ATOM 2121 O O . ASP A 1 274 ? -8.527 31.054 54.820 1.00 35.65 272 ASP A O 1
ATOM 2126 N N . ILE A 1 275 ? -8.330 28.827 54.349 1.00 36.89 273 ILE A N 1
ATOM 2127 C CA . ILE A 1 275 ? -7.741 29.074 53.030 1.00 36.16 273 ILE A CA 1
ATOM 2128 C C . ILE A 1 275 ? -8.554 28.320 52.033 1.00 36.82 273 ILE A C 1
ATOM 2129 O O . ILE A 1 275 ? -8.805 27.188 52.256 1.00 37.09 273 ILE A O 1
ATOM 2134 N N . PRO A 1 276 ? -9.023 28.961 50.939 1.00 38.77 274 PRO A N 1
ATOM 2135 C CA . PRO A 1 276 ? -9.758 28.159 49.935 1.00 40.30 274 PRO A CA 1
ATOM 2136 C C . PRO A 1 276 ? -8.851 27.051 49.415 1.00 42.22 274 PRO A C 1
ATOM 2137 O O . PRO A 1 276 ? -7.625 27.224 49.415 1.00 42.20 274 PRO A O 1
ATOM 2141 N N . PRO A 1 277 ? -9.423 25.896 49.031 1.00 44.03 275 PRO A N 1
ATOM 2142 C CA . PRO A 1 277 ? -8.625 24.953 48.240 1.00 44.44 275 PRO A CA 1
ATOM 2143 C C . PRO A 1 277 ? -8.303 25.574 46.887 1.00 43.91 275 PRO A C 1
ATOM 2144 O O . PRO A 1 277 ? -8.970 26.512 46.458 1.00 42.87 275 PRO A O 1
ATOM 2148 N N . TYR A 1 278 ? -7.220 25.127 46.252 1.00 43.43 276 TYR A N 1
ATOM 2149 C CA . TYR A 1 278 ? -6.886 25.713 44.963 1.00 42.44 276 TYR A CA 1
ATOM 2150 C C . TYR A 1 278 ? -6.949 24.601 43.936 1.00 41.98 276 TYR A C 1
ATOM 2151 O O . TYR A 1 278 ? -6.875 23.415 44.269 1.00 42.40 276 TYR A O 1
ATOM 2160 N N . VAL A 1 279 ? -7.191 24.990 42.694 1.00 41.94 277 VAL A N 1
ATOM 2161 C CA . VAL A 1 279 ? -7.198 24.067 41.592 1.00 42.07 277 VAL A CA 1
ATOM 2162 C C . VAL A 1 279 ? -6.208 24.568 40.531 1.00 41.94 277 VAL A C 1
ATOM 2163 O O . VAL A 1 279 ? -6.354 25.656 40.017 1.00 42.48 277 VAL A O 1
ATOM 2167 N N . LEU A 1 280 ? -5.195 23.769 40.240 1.00 40.96 278 LEU A N 1
ATOM 2168 C CA . LEU A 1 280 ? -4.288 24.055 39.150 1.00 39.71 278 LEU A CA 1
ATOM 2169 C C . LEU A 1 280 ? -5.011 23.910 37.820 1.00 40.22 278 LEU A C 1
ATOM 2170 O O . LEU A 1 280 ? -5.699 22.908 37.551 1.00 39.72 278 LEU A O 1
ATOM 2175 N N . ARG A 1 281 ? -4.873 24.925 36.990 1.00 40.59 279 ARG A N 1
ATOM 2176 C CA . ARG A 1 281 ? -5.490 24.847 35.666 1.00 42.57 279 ARG A CA 1
ATOM 2177 C C . ARG A 1 281 ? -4.480 25.001 34.545 1.00 42.68 279 ARG A C 1
ATOM 2178 O O . ARG A 1 281 ? -3.390 25.577 34.728 1.00 42.13 279 ARG A O 1
ATOM 2186 N N . LEU A 1 282 ? -4.886 24.492 33.383 1.00 43.58 280 LEU A N 1
ATOM 2187 C CA . LEU A 1 282 ? -4.231 24.735 32.113 1.00 43.92 280 LEU A CA 1
ATOM 2188 C C . LEU A 1 282 ? -5.042 25.707 31.253 1.00 44.28 280 LEU A C 1
ATOM 2189 O O . LEU A 1 282 ? -6.150 25.383 30.837 1.00 46.13 280 LEU A O 1
ATOM 2194 N N . TYR A 1 283 ? -4.461 26.871 30.975 1.00 43.75 281 TYR A N 1
ATOM 2195 C CA . TYR A 1 283 ? -5.072 27.971 30.268 1.00 44.19 281 TYR A CA 1
ATOM 2196 C C . TYR A 1 283 ? -4.582 28.075 28.827 1.00 45.57 281 TYR A C 1
ATOM 2197 O O . TYR A 1 283 ? -3.389 27.875 28.530 1.00 43.52 281 TYR A O 1
ATO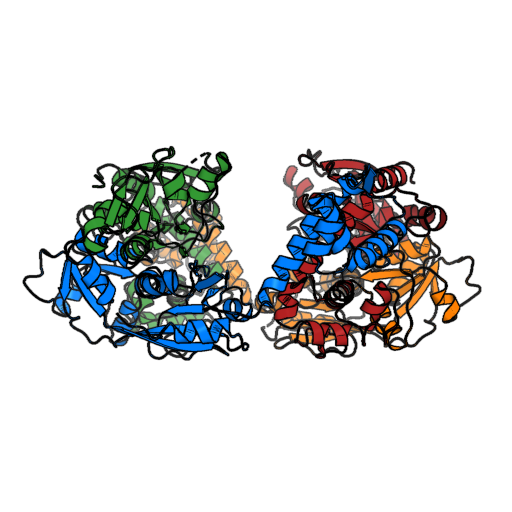M 2206 N N . SER A 1 284 ? -5.499 28.459 27.936 1.00 46.90 282 SER A N 1
ATOM 2207 C CA . SER A 1 284 ? -5.140 28.611 26.533 1.00 48.87 282 SER A CA 1
ATOM 2208 C C . SER A 1 284 ? -6.002 29.671 25.849 1.00 50.12 282 SER A C 1
ATOM 2209 O O . SER A 1 284 ? -6.933 30.193 26.433 1.00 50.42 282 SER A O 1
ATOM 2212 N N . HIS A 1 285 ? -5.645 30.027 24.630 1.00 52.48 283 HIS A N 1
ATOM 2213 C CA . HIS A 1 285 ? -6.436 30.978 23.886 1.00 55.59 283 HIS A CA 1
ATOM 2214 C C . HIS A 1 285 ? -7.365 30.190 22.993 1.00 57.18 283 HIS A C 1
ATOM 2215 O O . HIS A 1 285 ? -7.012 29.122 22.507 1.00 56.57 283 HIS A O 1
ATOM 2222 N N . VAL A 1 286 ? -8.571 30.724 22.812 1.00 61.11 284 VAL A N 1
ATOM 2223 C CA . VAL A 1 286 ? -9.629 30.027 22.072 1.00 63.99 284 VAL A CA 1
ATOM 2224 C C . VAL A 1 286 ? -9.383 29.813 20.563 1.00 65.75 284 VAL A C 1
ATOM 2225 O O . VAL A 1 286 ? -10.082 29.005 19.943 1.00 66.81 284 VAL A O 1
ATOM 2229 N N . GLN A 1 287 ? -8.385 30.488 19.995 1.00 67.64 285 GLN A N 1
ATOM 2230 C CA . GLN A 1 287 ? -7.977 30.209 18.625 1.00 70.35 285 GLN A CA 1
ATOM 2231 C C . GLN A 1 287 ? -6.738 29.311 18.517 1.00 70.66 285 GLN A C 1
ATOM 2232 O O . GLN A 1 287 ? -5.761 29.458 19.273 1.00 71.53 285 GLN A O 1
ATOM 2238 N N . GLY A 1 290 ? -9.747 24.714 17.551 1.00 68.12 288 GLY A N 1
ATOM 2239 C CA . GLY A 1 290 ? -8.837 24.376 16.422 1.00 68.13 288 GLY A CA 1
ATOM 2240 C C . GLY A 1 290 ? -7.876 23.196 16.627 1.00 67.60 288 GLY A C 1
ATOM 2241 O O . GLY A 1 290 ? -8.329 22.056 16.814 1.00 67.85 288 GLY A O 1
ATOM 2242 N N . ARG A 1 291 ? -6.559 23.469 16.631 1.00 66.40 289 ARG A N 1
ATOM 2243 C CA . ARG A 1 291 ? -5.500 22.422 16.637 1.00 64.88 289 ARG A CA 1
ATOM 2244 C C . ARG A 1 291 ? -5.829 21.094 17.295 1.00 63.38 289 ARG A C 1
ATOM 2245 O O . ARG A 1 291 ? -6.400 21.017 18.392 1.00 62.82 289 ARG A O 1
ATOM 2253 N N . ASP A 1 292 ? -5.466 20.052 16.559 1.00 62.07 290 ASP A N 1
ATOM 2254 C CA . ASP A 1 292 ? -5.390 18.696 17.036 1.00 60.88 290 ASP A CA 1
ATOM 2255 C C . ASP A 1 292 ? -4.360 18.580 18.176 1.00 59.02 290 ASP A C 1
ATOM 2256 O O . ASP A 1 292 ? -4.640 17.926 19.184 1.00 58.26 290 ASP A O 1
ATOM 2261 N N . ALA A 1 293 ? -3.194 19.212 18.011 1.00 56.95 291 ALA A N 1
ATOM 2262 C CA . ALA A 1 293 ? -2.172 19.250 19.099 1.00 56.17 291 ALA A CA 1
ATOM 2263 C C . ALA A 1 293 ? -2.732 19.738 20.462 1.00 55.66 291 ALA A C 1
ATOM 2264 O O . ALA A 1 293 ? -2.506 19.101 21.494 1.00 55.25 291 ALA A O 1
ATOM 2266 N N . HIS A 1 294 ? -3.490 20.836 20.441 1.00 55.08 292 HIS A N 1
ATOM 2267 C CA . HIS A 1 294 ? -4.038 21.437 21.656 1.00 54.95 292 HIS A CA 1
ATOM 2268 C C . HIS A 1 294 ? -5.104 20.593 22.318 1.00 54.36 292 HIS A C 1
ATOM 2269 O O . HIS A 1 294 ? -5.054 20.418 23.536 1.00 54.18 292 HIS A O 1
ATOM 2276 N N . ALA A 1 295 ? -6.032 20.026 21.534 1.00 52.50 293 ALA A N 1
ATOM 2277 C CA . ALA A 1 295 ? -7.044 19.116 22.091 1.00 50.95 293 ALA A CA 1
ATOM 2278 C C . ALA A 1 295 ? -6.350 17.903 22.675 1.00 49.95 293 ALA A C 1
ATOM 2279 O O . ALA A 1 295 ? -6.795 17.336 23.662 1.00 50.45 293 ALA A O 1
ATOM 2281 N N . TRP A 1 296 ? -5.279 17.470 22.032 1.00 47.20 294 TRP A N 1
ATOM 2282 C CA . TRP A 1 296 ? -4.581 16.309 22.530 1.00 46.73 294 TRP A CA 1
ATOM 2283 C C . TRP A 1 296 ? -3.871 16.538 23.920 1.00 46.19 294 TRP A C 1
ATOM 2284 O O . TRP A 1 296 ? -4.084 15.778 24.868 1.00 45.97 294 TRP A O 1
ATOM 2295 N N . MET A 1 297 ? -3.050 17.592 24.014 1.00 44.54 295 MET A N 1
ATOM 2296 C CA . MET A 1 297 ? -2.465 17.999 25.304 1.00 45.04 295 MET A CA 1
ATOM 2297 C C . MET A 1 297 ? -3.543 18.265 26.360 1.00 46.84 295 MET A C 1
ATOM 2298 O O . MET A 1 297 ? -3.418 17.777 27.497 1.00 47.59 295 MET A O 1
ATOM 2303 N N . ILE A 1 298 ? -4.618 18.990 26.014 1.00 47.51 296 ILE A N 1
ATOM 2304 C CA . ILE A 1 298 ? -5.729 19.076 26.997 1.00 48.71 296 ILE A CA 1
ATOM 2305 C C . ILE A 1 298 ? -6.215 17.719 27.532 1.00 49.11 296 ILE A C 1
ATOM 2306 O O . ILE A 1 298 ? -6.514 17.580 28.715 1.00 48.81 296 ILE A O 1
ATOM 2311 N N . GLY A 1 299 ? -6.329 16.723 26.659 1.00 50.66 297 GLY A N 1
ATOM 2312 C CA . GLY A 1 299 ? -6.691 15.369 27.079 1.00 51.95 297 GLY A CA 1
ATOM 2313 C C . GLY A 1 299 ? -5.687 14.632 27.945 1.00 54.11 297 GLY A C 1
ATOM 2314 O O . GLY A 1 299 ? -6.067 13.917 28.877 1.00 54.80 297 GLY A O 1
ATOM 2315 N N . GLN A 1 300 ? -4.393 14.779 27.656 1.00 56.28 298 GLN A N 1
ATOM 2316 C CA . GLN A 1 300 ? -3.337 14.253 28.540 1.00 57.39 298 GLN A CA 1
ATOM 2317 C C . GLN A 1 300 ? -3.401 14.802 29.981 1.00 59.96 298 GLN A C 1
ATOM 2318 O O . GLN A 1 300 ? -3.057 14.079 30.926 1.00 59.65 298 GLN A O 1
ATOM 2324 N N . LEU A 1 301 ? -3.813 16.066 30.151 1.00 62.34 299 LEU A N 1
ATOM 2325 C CA . LEU A 1 301 ? -4.094 16.585 31.505 1.00 66.53 299 LEU A CA 1
ATOM 2326 C C . LEU A 1 301 ? -5.449 16.066 31.948 1.00 68.89 299 LEU A C 1
ATOM 2327 O O . LEU A 1 301 ? -6.472 16.744 31.860 1.00 69.09 299 LEU A O 1
ATOM 2332 N N . LYS A 1 302 ? -5.401 14.812 32.384 1.00 72.61 300 LYS A N 1
ATOM 2333 C CA . LYS A 1 302 ? -6.512 14.000 32.878 1.00 75.60 300 LYS A CA 1
ATOM 2334 C C . LYS A 1 302 ? -5.816 12.657 33.094 1.00 77.51 300 LYS A C 1
ATOM 2335 O O . LYS A 1 302 ? -6.218 11.620 32.550 1.00 77.64 300 LYS A O 1
ATOM 2341 N N . GLY A 1 303 ? -4.712 12.724 33.842 1.00 79.19 301 GLY A N 1
ATOM 2342 C CA . GLY A 1 303 ? -3.979 11.551 34.294 1.00 81.43 301 GLY A CA 1
ATOM 2343 C C . GLY A 1 303 ? -3.324 12.003 35.573 1.00 82.58 301 GLY A C 1
ATOM 2344 O O . GLY A 1 303 ? -2.375 12.784 35.521 1.00 82.99 301 GLY A O 1
ATOM 2345 N N . LEU A 1 304 ? -3.839 11.508 36.699 1.00 83.51 302 LEU A N 1
ATOM 2346 C CA . LEU A 1 304 ? -3.620 12.084 38.027 1.00 85.11 302 LEU A CA 1
ATOM 2347 C C . LEU A 1 304 ? -2.268 11.720 38.634 1.00 85.60 302 LEU A C 1
ATOM 2348 O O . LEU A 1 304 ? -1.414 11.121 37.968 1.00 85.66 302 LEU A O 1
ATOM 2353 N N . ASP A 1 305 ? -2.087 12.144 39.890 1.00 86.35 303 ASP A N 1
ATOM 2354 C CA . ASP A 1 305 ? -1.067 11.630 40.816 1.00 86.75 303 ASP A CA 1
ATOM 2355 C C . ASP A 1 305 ? -1.282 12.191 42.234 1.00 87.26 303 ASP A C 1
ATOM 2356 O O . ASP A 1 305 ? -0.695 11.708 43.218 1.00 87.98 303 ASP A O 1
ATOM 2361 N N . HIS B 1 4 ? 7.471 74.051 41.111 1.00 74.76 2 HIS C N 1
ATOM 2362 C CA . HIS B 1 4 ? 6.014 73.706 41.037 1.00 74.74 2 HIS C CA 1
ATOM 2363 C C . HIS B 1 4 ? 5.215 74.316 42.209 1.00 73.86 2 HIS C C 1
ATOM 2364 O O . HIS B 1 4 ? 5.704 74.348 43.355 1.00 74.70 2 HIS C O 1
ATOM 2371 N N . PRO B 1 5 ? 3.998 74.825 41.935 1.00 72.68 3 PRO C N 1
ATOM 2372 C CA . PRO B 1 5 ? 3.103 75.209 43.034 1.00 71.20 3 PRO C CA 1
ATOM 2373 C C . PRO B 1 5 ? 2.335 74.029 43.667 1.00 69.74 3 PRO C C 1
ATOM 2374 O O . PRO B 1 5 ? 1.666 74.194 44.700 1.00 69.36 3 PRO C O 1
ATOM 2378 N N . LEU B 1 6 ? 2.382 72.858 43.037 1.00 67.87 4 LEU C N 1
ATOM 2379 C CA . LEU B 1 6 ? 1.691 71.709 43.610 1.00 65.63 4 LEU C CA 1
ATOM 2380 C C . LEU B 1 6 ? 2.510 71.054 44.733 1.00 64.26 4 LEU C C 1
ATOM 2381 O O . LEU B 1 6 ? 1.936 70.594 45.713 1.00 63.26 4 LEU C O 1
ATOM 2386 N N . LEU B 1 7 ? 3.837 71.078 44.606 1.00 63.10 5 LEU C N 1
ATOM 2387 C CA . LEU B 1 7 ? 4.737 70.464 45.609 1.00 62.35 5 LEU C CA 1
ATOM 2388 C C . LEU B 1 7 ? 4.641 71.117 46.975 1.00 61.62 5 LEU C C 1
ATOM 2389 O O . LEU B 1 7 ? 4.849 70.476 48.024 1.00 60.59 5 LEU C O 1
ATOM 2394 N N . ARG B 1 8 ? 4.288 72.393 46.933 1.00 60.69 6 ARG C N 1
ATOM 2395 C CA . ARG B 1 8 ? 4.226 73.232 48.094 1.00 60.31 6 ARG C CA 1
ATOM 2396 C C . ARG B 1 8 ? 2.893 73.020 48.805 1.00 58.51 6 ARG C C 1
ATOM 2397 O O . ARG B 1 8 ? 2.803 73.169 50.035 1.00 60.14 6 ARG C O 1
ATOM 2405 N N . ARG B 1 9 ? 1.860 72.633 48.066 1.00 55.42 7 ARG C N 1
ATOM 2406 C CA . ARG B 1 9 ? 0.560 72.382 48.664 1.00 53.08 7 ARG C CA 1
ATOM 2407 C C . ARG B 1 9 ? 0.362 70.910 49.078 1.00 50.90 7 ARG C C 1
ATOM 2408 O O . ARG B 1 9 ? -0.295 70.612 50.091 1.00 51.04 7 ARG C O 1
ATOM 2416 N N . LEU B 1 10 ? 0.916 69.998 48.291 1.00 46.72 8 LEU C N 1
ATOM 2417 C CA . LEU B 1 10 ? 0.706 68.576 48.512 1.00 43.55 8 LEU C CA 1
ATOM 2418 C C . LEU B 1 10 ? 1.649 68.044 49.621 1.00 40.83 8 LEU C C 1
ATOM 2419 O O . LEU B 1 10 ? 2.832 68.338 49.683 1.00 38.37 8 LEU C O 1
ATOM 2424 N N . ASP B 1 11 ? 1.051 67.283 50.519 1.00 38.42 9 ASP C N 1
ATOM 2425 C CA . ASP B 1 11 ? 1.732 66.620 51.574 1.00 34.68 9 ASP C CA 1
ATOM 2426 C C . ASP B 1 11 ? 2.567 65.489 50.931 1.00 34.56 9 ASP C C 1
ATOM 2427 O O . ASP B 1 11 ? 2.040 64.434 50.536 1.00 34.85 9 ASP C O 1
ATOM 2432 N N . LEU B 1 12 ? 3.864 65.711 50.797 1.00 30.98 10 LEU C N 1
ATOM 2433 C CA . LEU B 1 12 ? 4.685 64.743 50.130 1.00 31.56 10 LEU C CA 1
ATOM 2434 C C . LEU B 1 12 ? 4.696 63.382 50.829 1.00 30.74 10 LEU C C 1
ATOM 2435 O O . LEU B 1 12 ? 5.119 62.446 50.236 1.00 31.78 10 LEU C O 1
ATOM 2440 N N . ASN B 1 13 ? 4.317 63.283 52.105 1.00 31.10 11 ASN C N 1
ATOM 2441 C CA . ASN B 1 13 ? 4.288 61.953 52.724 1.00 29.77 11 ASN C CA 1
ATOM 2442 C C . ASN B 1 13 ? 3.227 61.093 52.037 1.00 30.11 11 ASN C C 1
ATOM 2443 O O . ASN B 1 13 ? 3.358 59.889 52.040 1.00 28.48 11 ASN C O 1
ATOM 2448 N N . LEU B 1 14 ? 2.201 61.711 51.428 1.00 29.09 12 LEU C N 1
ATOM 2449 C CA . LEU B 1 14 ? 1.203 60.941 50.694 1.00 30.45 12 LEU C CA 1
ATOM 2450 C C . LEU B 1 14 ? 1.811 60.225 49.503 1.00 31.54 12 LEU C C 1
ATOM 2451 O O . LEU B 1 14 ? 1.195 59.341 48.951 1.00 31.14 12 LEU C O 1
ATOM 2456 N N . LEU B 1 15 ? 3.008 60.619 49.066 1.00 31.59 13 LEU C N 1
ATOM 2457 C CA . LEU B 1 15 ? 3.651 59.907 47.944 1.00 30.33 13 LEU C CA 1
ATOM 2458 C C . LEU B 1 15 ? 4.018 58.465 48.239 1.00 30.06 13 LEU C C 1
ATOM 2459 O O . LEU B 1 15 ? 3.949 57.621 47.362 1.00 29.86 13 LEU C O 1
ATOM 2464 N N . LEU B 1 16 ? 4.387 58.172 49.459 1.00 27.97 14 LEU C N 1
ATOM 2465 C CA . LEU B 1 16 ? 4.594 56.807 49.863 1.00 31.22 14 LEU C CA 1
ATOM 2466 C C . LEU B 1 16 ? 3.301 55.947 49.779 1.00 29.49 14 LEU C C 1
ATOM 2467 O O . LEU B 1 16 ? 3.336 54.763 49.442 1.00 30.28 14 LEU C O 1
ATOM 2472 N N . VAL B 1 17 ? 2.173 56.546 50.140 1.00 28.40 15 VAL C N 1
ATOM 2473 C CA . VAL B 1 17 ? 0.887 55.887 50.039 1.00 26.71 15 VAL C CA 1
ATOM 2474 C C . VAL B 1 17 ? 0.620 55.591 48.584 1.00 25.27 15 VAL C C 1
ATOM 2475 O O . VAL B 1 17 ? 0.248 54.489 48.243 1.00 25.26 15 VAL C O 1
ATOM 2479 N N . PHE B 1 18 ? 0.819 56.577 47.719 1.00 25.27 16 PHE C N 1
ATOM 2480 C CA . PHE B 1 18 ? 0.548 56.435 46.284 1.00 28.13 16 PHE C CA 1
ATOM 2481 C C . PHE B 1 18 ? 1.405 55.291 45.713 1.00 28.67 16 PHE C C 1
ATOM 2482 O O . PHE B 1 18 ? 0.911 54.376 44.990 1.00 29.73 16 PHE C O 1
ATOM 2490 N N . ASP B 1 19 ? 2.715 55.387 45.980 1.00 28.62 17 ASP C N 1
ATOM 2491 C CA . ASP B 1 19 ? 3.695 54.400 45.497 1.00 27.59 17 ASP C CA 1
ATOM 2492 C C . ASP B 1 19 ? 3.404 52.966 46.014 1.00 28.54 17 ASP C C 1
ATOM 2493 O O . ASP B 1 19 ? 3.344 52.030 45.254 1.00 29.46 17 ASP C O 1
ATOM 2498 N N . ALA B 1 20 ? 3.265 52.779 47.314 1.00 27.28 18 ALA C N 1
ATOM 2499 C CA . ALA B 1 20 ? 2.839 51.459 47.800 1.00 27.14 18 ALA C CA 1
ATOM 2500 C C . ALA B 1 20 ? 1.544 50.914 47.177 1.00 27.71 18 ALA C C 1
ATOM 2501 O O . ALA B 1 20 ? 1.504 49.739 46.797 1.00 27.13 18 ALA C O 1
ATOM 2503 N N . LEU B 1 21 ? 0.504 51.745 47.012 1.00 26.17 19 LEU C N 1
ATOM 2504 C CA . LEU B 1 21 ? -0.693 51.215 46.396 1.00 25.80 19 LEU C CA 1
ATOM 2505 C C . LEU B 1 21 ? -0.491 50.910 44.903 1.00 27.12 19 LEU C C 1
ATOM 2506 O O . LEU B 1 21 ? -1.080 49.977 44.378 1.00 23.87 19 LEU C O 1
ATOM 2511 N N . TYR B 1 22 ? 0.256 51.744 44.195 1.00 26.97 20 TYR C N 1
ATOM 2512 C CA . TYR B 1 22 ? 0.441 51.426 42.807 1.00 28.52 20 TYR C CA 1
ATOM 2513 C C . TYR B 1 22 ? 1.142 50.025 42.684 1.00 28.67 20 TYR C C 1
ATOM 2514 O O . TYR B 1 22 ? 0.849 49.257 41.744 1.00 26.22 20 TYR C O 1
ATOM 2523 N N . ARG B 1 23 ? 2.033 49.705 43.636 1.00 28.24 21 ARG C N 1
ATOM 2524 C CA . ARG B 1 23 ? 2.830 48.434 43.556 1.00 28.31 21 ARG C CA 1
ATOM 2525 C C . ARG B 1 23 ? 2.059 47.256 44.055 1.00 28.02 21 ARG C C 1
ATOM 2526 O O . ARG B 1 23 ? 2.006 46.195 43.415 1.00 27.68 21 ARG C O 1
ATOM 2534 N N . HIS B 1 24 ? 1.336 47.446 45.137 1.00 29.25 22 HIS C N 1
ATOM 2535 C CA . HIS B 1 24 ? 0.579 46.341 45.702 1.00 29.55 22 HIS C CA 1
ATOM 2536 C C . HIS B 1 24 ? -0.806 46.104 4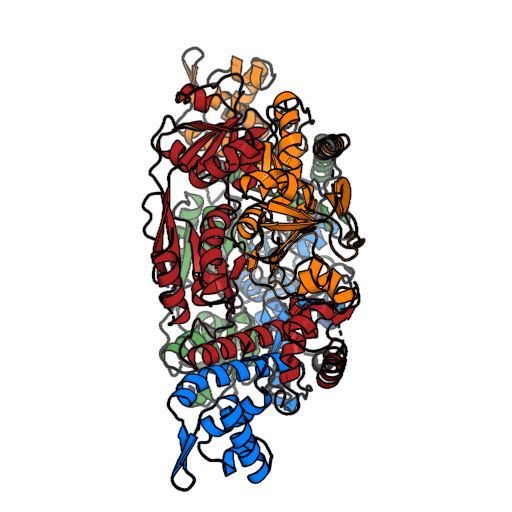5.049 1.00 30.49 22 HIS C C 1
ATOM 2537 O O . HIS B 1 24 ? -1.308 44.998 45.085 1.00 28.38 22 HIS C O 1
ATOM 2544 N N . ARG B 1 25 ? -1.405 47.164 44.507 1.00 28.97 23 ARG C N 1
ATOM 2545 C CA . ARG B 1 25 ? -2.809 47.140 43.974 1.00 30.12 23 ARG C CA 1
ATOM 2546 C C . ARG B 1 25 ? -3.774 46.598 45.001 1.00 29.67 23 ARG C C 1
ATOM 2547 O O . ARG B 1 25 ? -4.704 45.926 44.665 1.00 29.16 23 ARG C O 1
ATOM 2555 N N . ASN B 1 26 ? -3.469 46.832 46.276 1.00 30.62 24 ASN C N 1
ATOM 2556 C CA . ASN B 1 26 ? -4.186 46.179 47.363 1.00 30.97 24 ASN C CA 1
ATOM 2557 C C . ASN B 1 26 ? -3.997 47.083 48.554 1.00 30.19 24 ASN C C 1
ATOM 2558 O O . ASN B 1 26 ? -2.859 47.382 48.905 1.00 30.17 24 ASN C O 1
ATOM 2563 N N . VAL B 1 27 ? -5.088 47.543 49.172 1.00 30.09 25 VAL C N 1
ATOM 2564 C CA . VAL B 1 27 ? -5.003 48.496 50.295 1.00 30.49 25 VAL C CA 1
ATOM 2565 C C . VAL B 1 27 ? -4.413 47.831 51.570 1.00 28.92 25 VAL C C 1
ATOM 2566 O O . VAL B 1 27 ? -3.567 48.404 52.214 1.00 28.16 25 VAL C O 1
ATOM 2570 N N . GLY B 1 28 ? -4.879 46.623 51.879 1.00 28.98 26 GLY C N 1
ATOM 2571 C CA . GLY B 1 28 ? -4.389 45.820 53.033 1.00 30.02 26 GLY C CA 1
ATOM 2572 C C . GLY B 1 28 ? -2.867 45.569 52.971 1.00 30.26 26 GLY C C 1
ATOM 2573 O O . GLY B 1 28 ? -2.173 45.866 53.903 1.00 31.73 26 GLY C O 1
ATOM 2574 N N . THR B 1 29 ? -2.335 45.115 51.851 1.00 29.05 27 THR C N 1
ATOM 2575 C CA . THR B 1 29 ? -0.901 44.781 51.852 1.00 28.47 27 THR C CA 1
ATOM 2576 C C . THR B 1 29 ? -0.032 46.040 51.700 1.00 29.28 27 THR C C 1
ATOM 2577 O O . THR B 1 29 ? 1.058 46.097 52.284 1.00 27.70 27 THR C O 1
ATOM 2581 N N . ALA B 1 30 ? -0.540 47.076 50.996 1.00 28.49 28 ALA C N 1
ATOM 2582 C CA . ALA B 1 30 ? 0.093 48.379 50.983 1.00 28.57 28 ALA C CA 1
ATOM 2583 C C . ALA B 1 30 ? 0.150 48.995 52.380 1.00 30.55 28 ALA C C 1
ATOM 2584 O O . ALA B 1 30 ? 1.230 49.478 52.775 1.00 31.35 28 ALA C O 1
ATOM 2586 N N . ALA B 1 31 ? -0.951 48.956 53.157 1.00 31.13 29 ALA C N 1
ATOM 2587 C CA . ALA B 1 31 ? -0.968 49.488 54.548 1.00 31.32 29 ALA C CA 1
ATOM 2588 C C . ALA B 1 31 ? 0.055 48.677 55.379 1.00 34.18 29 ALA C C 1
ATOM 2589 O O . ALA B 1 31 ? 0.816 49.258 56.175 1.00 33.86 29 ALA C O 1
ATOM 2591 N N . SER B 1 32 ? 0.093 47.333 55.198 1.00 34.15 30 SER C N 1
ATOM 2592 C CA . SER B 1 32 ? 1.094 46.551 55.926 1.00 36.28 30 SER C CA 1
ATOM 2593 C C . SER B 1 32 ? 2.558 46.994 55.627 1.00 36.69 30 SER C C 1
ATOM 2594 O O . SER B 1 32 ? 3.326 47.215 56.559 1.00 37.58 30 SER C O 1
ATOM 2597 N N . GLU B 1 33 ? 2.942 47.105 54.351 1.00 35.84 31 GLU C N 1
ATOM 2598 C CA . GLU B 1 33 ? 4.267 47.610 53.988 1.00 37.72 31 GLU C CA 1
ATOM 2599 C C . GLU B 1 33 ? 4.617 48.941 54.668 1.00 38.12 31 GLU C C 1
ATOM 2600 O O . GLU B 1 33 ? 5.752 49.210 55.076 1.00 37.35 31 GLU C O 1
ATOM 2606 N N . LEU B 1 34 ? 3.616 49.816 54.728 1.00 38.96 32 LEU C N 1
ATOM 2607 C CA . LEU B 1 34 ? 3.800 51.156 55.241 1.00 39.66 32 LEU C CA 1
ATOM 2608 C C . LEU B 1 34 ? 3.786 51.126 56.779 1.00 40.59 32 LEU C C 1
ATOM 2609 O O . LEU B 1 34 ? 4.067 52.117 57.416 1.00 41.48 32 LEU C O 1
ATOM 2614 N N . ALA B 1 35 ? 3.444 49.984 57.364 1.00 40.66 33 ALA C N 1
ATOM 2615 C CA . ALA B 1 35 ? 3.246 49.890 58.798 1.00 40.86 33 ALA C CA 1
ATOM 2616 C C . ALA B 1 35 ? 2.277 50.958 59.325 1.00 41.77 33 ALA C C 1
ATOM 2617 O O . ALA B 1 35 ? 2.550 51.643 60.312 1.00 42.79 33 ALA C O 1
ATOM 2619 N N . ILE B 1 36 ? 1.148 51.132 58.658 1.00 41.01 34 ILE C N 1
ATOM 2620 C CA . ILE B 1 36 ? 0.100 51.982 59.213 1.00 39.89 34 ILE C CA 1
ATOM 2621 C C . ILE B 1 36 ? -1.132 51.164 59.131 1.00 40.97 34 ILE C C 1
ATOM 2622 O O . ILE B 1 36 ? -1.130 50.102 58.464 1.00 39.47 34 ILE C O 1
ATOM 2627 N N . SER B 1 37 ? -2.199 51.663 59.740 1.00 41.26 35 SER C N 1
ATOM 2628 C CA . SER B 1 37 ? -3.439 50.907 59.806 1.00 41.57 35 SER C CA 1
ATOM 2629 C C . SER B 1 37 ? -4.240 51.085 58.493 1.00 42.84 35 SER C C 1
ATOM 2630 O O . SER B 1 37 ? -3.971 51.981 57.696 1.00 41.08 35 SER C O 1
ATOM 2633 N N . ALA B 1 38 ? -5.198 50.192 58.270 1.00 44.10 36 ALA C N 1
ATOM 2634 C CA . ALA B 1 38 ? -5.974 50.133 57.045 1.00 45.78 36 ALA C CA 1
ATOM 2635 C C . ALA B 1 38 ? -6.773 51.436 56.942 1.00 45.86 36 ALA C C 1
ATOM 2636 O O . ALA B 1 38 ? -6.939 52.038 55.898 1.00 45.55 36 ALA C O 1
ATOM 2638 N N . SER B 1 39 ? -7.214 51.885 58.096 1.00 46.32 37 SER C N 1
ATOM 2639 C CA . SER B 1 39 ? -8.017 53.082 58.256 1.00 45.01 37 SER C CA 1
ATOM 2640 C C . SER B 1 39 ? -7.191 54.356 57.960 1.00 42.56 37 SER C C 1
ATOM 2641 O O . SER B 1 39 ? -7.568 55.168 57.076 1.00 42.56 37 SER C O 1
ATOM 2644 N N . ALA B 1 40 ? -6.035 54.495 58.612 1.00 40.84 38 ALA C N 1
ATOM 2645 C CA . ALA B 1 40 ? -5.128 55.593 58.282 1.00 38.41 38 ALA C CA 1
ATOM 2646 C C . ALA B 1 40 ? -4.760 55.563 56.780 1.00 37.91 38 ALA C C 1
ATOM 2647 O O . ALA B 1 40 ? -4.804 56.591 56.121 1.00 38.26 38 ALA C O 1
ATOM 2649 N N . PHE B 1 41 ? -4.404 54.385 56.236 1.00 37.18 39 PHE C N 1
ATOM 2650 C CA . PHE B 1 41 ? -4.133 54.220 54.790 1.00 35.05 39 PHE C CA 1
ATOM 2651 C C . PHE B 1 41 ? -5.323 54.713 53.980 1.00 33.91 39 PHE C C 1
ATOM 2652 O O . PHE B 1 41 ? -5.152 55.485 53.099 1.00 32.80 39 PHE C O 1
ATOM 2660 N N . SER B 1 42 ? -6.526 54.247 54.275 1.00 33.50 40 SER C N 1
ATOM 2661 C CA . SER B 1 42 ? -7.701 54.700 53.549 1.00 35.54 40 SER C CA 1
ATOM 2662 C C . SER B 1 42 ? -7.916 56.223 53.682 1.00 33.81 40 SER C C 1
ATOM 2663 O O . SER B 1 42 ? -8.190 56.889 52.701 1.00 33.81 40 SER C O 1
ATOM 2666 N N . HIS B 1 43 ? -7.748 56.772 54.878 1.00 33.84 41 HIS C N 1
ATOM 2667 C CA . HIS B 1 43 ? -7.793 58.220 55.033 1.00 36.11 41 HIS C CA 1
ATOM 2668 C C . HIS B 1 43 ? -6.703 58.973 54.165 1.00 34.34 41 HIS C C 1
ATOM 2669 O O . HIS B 1 43 ? -7.009 59.937 53.437 1.00 32.81 41 HIS C O 1
ATOM 2676 N N . ALA B 1 44 ? -5.477 58.460 54.172 1.00 31.88 42 ALA C N 1
ATOM 2677 C CA . ALA B 1 44 ? -4.395 59.030 53.360 1.00 31.03 42 ALA C CA 1
ATOM 2678 C C . ALA B 1 44 ? -4.752 58.988 51.886 1.00 30.31 42 ALA C C 1
ATOM 2679 O O . ALA B 1 44 ? -4.508 59.955 51.166 1.00 30.31 42 ALA C O 1
ATOM 2681 N N . LEU B 1 45 ? -5.414 57.921 51.434 1.00 29.03 43 LEU C N 1
ATOM 2682 C CA . LEU B 1 45 ? -5.815 57.862 50.056 1.00 30.15 43 LEU C CA 1
ATOM 2683 C C . LEU B 1 45 ? -6.901 58.934 49.774 1.00 29.93 43 LEU C C 1
ATOM 2684 O O . LEU B 1 45 ? -6.927 59.542 48.697 1.00 30.04 43 LEU C O 1
ATOM 2689 N N . GLY B 1 46 ? -7.807 59.139 50.706 1.00 31.63 44 GLY C N 1
ATOM 2690 C CA . GLY B 1 46 ? -8.851 60.193 50.494 1.00 31.92 44 GLY C CA 1
ATOM 2691 C C . GLY B 1 46 ? -8.140 61.542 50.335 1.00 32.57 44 GLY C C 1
ATOM 2692 O O . GLY B 1 46 ? -8.393 62.290 49.391 1.00 32.64 44 GLY C O 1
ATOM 2693 N N . ARG B 1 47 ? -7.180 61.819 51.200 1.00 33.43 45 ARG C N 1
ATOM 2694 C CA . ARG B 1 47 ? -6.397 63.072 51.022 1.00 36.33 45 ARG C CA 1
ATOM 2695 C C . ARG B 1 47 ? -5.631 63.169 49.695 1.00 35.86 45 ARG C C 1
ATOM 2696 O O . ARG B 1 47 ? -5.598 64.206 49.056 1.00 37.84 45 ARG C O 1
ATOM 2704 N N . LEU B 1 48 ? -5.064 62.076 49.230 1.00 35.72 46 LEU C N 1
ATOM 2705 C CA . LEU B 1 48 ? -4.337 62.097 47.968 1.00 36.72 46 LEU C CA 1
ATOM 2706 C C . LEU B 1 48 ? -5.352 62.369 46.871 1.00 35.08 46 LEU C C 1
ATOM 2707 O O . LEU B 1 48 ? -5.096 63.139 45.943 1.00 34.92 46 LEU C O 1
ATOM 2712 N N . ARG B 1 49 ? -6.524 61.743 46.957 1.00 35.01 47 ARG C N 1
ATOM 2713 C CA . ARG B 1 49 ? -7.583 61.995 45.976 1.00 36.49 47 ARG C CA 1
ATOM 2714 C C . ARG B 1 49 ? -7.966 63.460 45.919 1.00 37.47 47 ARG C C 1
ATOM 2715 O O . ARG B 1 49 ? -8.153 63.968 44.840 1.00 38.88 47 ARG C O 1
ATOM 2723 N N . GLN B 1 50 ? -8.026 64.125 47.070 1.00 39.18 48 GLN C N 1
ATOM 2724 C CA . GLN B 1 50 ? -8.383 65.575 47.179 1.00 41.36 48 GLN C CA 1
ATOM 2725 C C . GLN B 1 50 ? -7.227 66.434 46.699 1.00 42.20 48 GLN C C 1
ATOM 2726 O O . GLN B 1 50 ? -7.429 67.284 45.878 1.00 44.03 48 GLN C O 1
ATOM 2732 N N . GLY B 1 51 ? -6.010 66.140 47.142 1.00 42.23 49 GLY C N 1
ATOM 2733 C CA . GLY B 1 51 ? -4.838 66.860 46.654 1.00 42.89 49 GLY C CA 1
ATOM 2734 C C . GLY B 1 51 ? -4.613 66.802 45.164 1.00 43.90 49 GLY C C 1
ATOM 2735 O O . GLY B 1 51 ? -4.068 67.765 44.577 1.00 43.12 49 GLY C O 1
ATOM 2736 N N . LEU B 1 52 ? -4.999 65.679 44.529 1.00 42.93 50 LEU C N 1
ATOM 2737 C CA . LEU B 1 52 ? -4.746 65.550 43.111 1.00 41.82 50 LEU C CA 1
ATOM 2738 C C . LEU B 1 52 ? -5.980 65.642 42.270 1.00 42.75 50 LEU C C 1
ATOM 2739 O O . LEU B 1 52 ? -5.912 65.468 41.056 1.00 43.28 50 LEU C O 1
ATOM 2744 N N . ASP B 1 53 ? -7.115 65.891 42.887 1.00 42.73 51 ASP C N 1
ATOM 2745 C CA . ASP B 1 53 ? -8.366 65.958 42.124 1.00 44.65 51 ASP C CA 1
ATOM 2746 C C . ASP B 1 53 ? -8.568 64.766 41.148 1.00 43.94 51 ASP C C 1
ATOM 2747 O O . ASP B 1 53 ? -8.971 64.952 39.998 1.00 43.85 51 ASP C O 1
ATOM 2752 N N . ASP B 1 54 ? -8.323 63.552 41.637 1.00 42.61 52 ASP C N 1
ATOM 2753 C CA . ASP B 1 54 ? -8.434 62.328 40.828 1.00 41.46 52 ASP C CA 1
ATOM 2754 C C . ASP B 1 54 ? -8.731 61.154 41.777 1.00 39.88 52 ASP C C 1
ATOM 2755 O O . ASP B 1 54 ? -8.254 61.173 42.922 1.00 41.03 52 ASP C O 1
ATOM 2760 N N . GLU B 1 55 ? -9.513 60.162 41.323 1.00 38.17 53 GLU C N 1
ATOM 2761 C CA . GLU B 1 55 ? -9.797 58.934 42.105 1.00 35.88 53 GLU C CA 1
ATOM 2762 C C . GLU B 1 55 ? -8.511 58.108 42.356 1.00 33.50 53 GLU C C 1
ATOM 2763 O O . GLU B 1 55 ? -8.452 57.382 43.337 1.00 33.09 53 GLU C O 1
ATOM 2769 N N . LEU B 1 56 ? -7.560 58.223 41.415 1.00 31.45 54 LEU C N 1
ATOM 2770 C CA . LEU B 1 56 ? -6.218 57.556 41.376 1.00 31.71 54 LEU C CA 1
ATOM 2771 C C . LEU B 1 56 ? -6.296 56.025 41.267 1.00 30.58 54 LEU C C 1
ATOM 2772 O O . LEU B 1 56 ? -5.607 55.422 40.461 1.00 30.99 54 LEU C O 1
ATOM 2777 N N . PHE B 1 57 ? -7.153 55.412 42.069 1.00 30.64 55 PHE C N 1
ATOM 2778 C CA . PHE B 1 57 ? -7.283 53.949 42.100 1.00 30.66 55 PHE C CA 1
ATOM 2779 C C . PHE B 1 57 ? -8.735 53.650 42.387 1.00 32.85 55 PHE C C 1
ATOM 2780 O O . PHE B 1 57 ? -9.303 54.147 43.389 1.00 33.43 55 PHE C O 1
ATOM 2788 N N . LEU B 1 58 ? -9.341 52.794 41.571 1.00 33.32 56 LEU C N 1
ATOM 2789 C CA . LEU B 1 58 ? -10.683 52.305 41.915 1.00 33.17 56 LEU C CA 1
ATOM 2790 C C . LEU B 1 58 ? -10.633 50.803 42.131 1.00 32.25 56 LEU C C 1
ATOM 2791 O O . LEU B 1 58 ? -9.965 50.072 41.392 1.00 31.15 56 LEU C O 1
ATOM 2796 N N . ARG B 1 59 ? -11.344 50.327 43.127 1.00 33.32 57 ARG C N 1
ATOM 2797 C CA . ARG B 1 59 ? -11.437 48.886 43.363 1.00 34.06 57 ARG C CA 1
ATOM 2798 C C . ARG B 1 59 ? -12.177 48.176 42.218 1.00 34.90 57 ARG C C 1
ATOM 2799 O O . ARG B 1 59 ? -13.211 48.683 41.758 1.00 34.35 57 ARG C O 1
ATOM 2807 N N . GLN B 1 60 ? -11.610 47.064 41.739 1.00 34.70 58 GLN C N 1
ATOM 2808 C CA . GLN B 1 60 ? -12.146 46.222 40.662 1.00 37.74 58 GLN C CA 1
ATOM 2809 C C . GLN B 1 60 ? -11.973 44.776 41.070 1.00 40.46 58 GLN C C 1
ATOM 2810 O O . GLN B 1 60 ? -11.010 44.137 40.633 1.00 41.20 58 GLN C O 1
ATOM 2816 N N . GLY B 1 61 ? -12.817 44.286 41.983 1.00 43.25 59 GLY C N 1
ATOM 2817 C CA . GLY B 1 61 ? -12.691 42.915 42.487 1.00 48.02 59 GLY C CA 1
ATOM 2818 C C . GLY B 1 61 ? -11.674 42.769 43.631 1.00 51.45 59 GLY C C 1
ATOM 2819 O O . GLY B 1 61 ? -11.669 43.566 44.583 1.00 50.91 59 GLY C O 1
ATOM 2820 N N . ASN B 1 62 ? -10.800 41.752 43.526 1.00 52.97 60 ASN C N 1
ATOM 2821 C CA . ASN B 1 62 ? -9.475 41.728 44.259 1.00 55.07 60 ASN C CA 1
ATOM 2822 C C . ASN B 1 62 ? -8.682 43.100 44.362 1.00 53.59 60 ASN C C 1
ATOM 2823 O O . ASN B 1 62 ? -8.314 43.552 45.437 1.00 55.34 60 ASN C O 1
ATOM 2828 N N . ARG B 1 63 ? -8.521 43.741 43.193 1.00 50.37 61 ARG C N 1
ATOM 2829 C CA . ARG B 1 63 ? -7.426 44.568 42.847 1.00 47.91 61 ARG C CA 1
ATOM 2830 C C . ARG B 1 63 ? -7.879 46.026 42.847 1.00 44.85 61 ARG C C 1
ATOM 2831 O O . ARG B 1 63 ? -9.042 46.298 42.566 1.00 42.86 61 ARG C O 1
ATOM 2839 N N . MET B 1 64 ? -6.952 46.919 43.178 1.00 40.23 62 MET C N 1
ATOM 2840 C CA . MET B 1 64 ? -7.115 48.366 42.961 1.00 39.59 62 MET C CA 1
ATOM 2841 C C . MET B 1 64 ? -6.506 48.696 41.649 1.00 38.86 62 MET C C 1
ATOM 2842 O O . MET B 1 64 ? -5.379 48.348 41.398 1.00 40.64 62 MET C O 1
ATOM 2847 N N . GLN B 1 65 ? -7.234 49.363 40.778 1.00 39.22 63 GLN C N 1
ATOM 2848 C CA . GLN B 1 65 ? -6.729 49.636 39.454 1.00 37.75 63 GLN C CA 1
ATOM 2849 C C . GLN B 1 65 ? -6.471 51.135 39.299 1.00 37.22 63 GLN C C 1
ATOM 2850 O O . GLN B 1 65 ? -7.378 51.946 39.575 1.00 36.54 63 GLN C O 1
ATOM 2856 N N . PRO B 1 66 ? -5.267 51.504 38.804 1.00 36.22 64 PRO C N 1
ATOM 2857 C CA . PRO B 1 66 ? -4.911 52.911 38.608 1.00 36.16 64 PRO C CA 1
ATOM 2858 C C . PRO B 1 66 ? -5.687 53.555 37.470 1.00 36.64 64 PRO C C 1
ATOM 2859 O O . PRO B 1 66 ? -5.892 52.943 36.416 1.00 35.71 64 PRO C O 1
ATOM 2863 N N . THR B 1 67 ? -6.056 54.797 37.676 1.00 36.75 65 THR C N 1
ATOM 2864 C CA . THR B 1 67 ? -6.555 55.623 36.577 1.00 39.64 65 THR C CA 1
ATOM 2865 C C . THR B 1 67 ? -5.372 56.038 35.706 1.00 40.83 65 THR C C 1
ATOM 2866 O O . THR B 1 67 ? -4.222 55.715 35.999 1.00 40.17 65 THR C O 1
ATOM 2870 N N . GLN B 1 68 ? -5.685 56.769 34.639 1.00 44.12 66 GLN C N 1
ATOM 2871 C CA . GLN B 1 68 ? -4.722 57.284 33.684 1.00 46.49 66 GLN C CA 1
ATOM 2872 C C . GLN B 1 68 ? -3.799 58.292 34.340 1.00 46.44 66 GLN C C 1
ATOM 2873 O O . GLN B 1 68 ? -2.579 58.252 34.150 1.00 47.60 66 GLN C O 1
ATOM 2879 N N . ARG B 1 69 ? -4.366 59.198 35.126 1.00 45.62 67 ARG C N 1
ATOM 2880 C CA . ARG B 1 69 ? -3.529 60.164 35.812 1.00 45.47 67 ARG C CA 1
ATOM 2881 C C . ARG B 1 69 ? -2.559 59.441 36.755 1.00 43.61 67 ARG C C 1
ATOM 2882 O O . ARG B 1 69 ? -1.388 59.812 36.854 1.00 43.80 67 ARG C O 1
ATOM 2890 N N . ALA B 1 70 ? -3.019 58.364 37.398 1.00 41.48 68 ALA C N 1
ATOM 2891 C CA . ALA B 1 70 ? -2.133 57.616 38.330 1.00 39.47 68 ALA C CA 1
ATOM 2892 C C . ALA B 1 70 ? -1.000 56.897 37.567 1.00 39.16 68 ALA C C 1
ATOM 2893 O O . ALA B 1 70 ? 0.155 56.910 37.987 1.00 36.78 68 ALA C O 1
ATOM 2895 N N . GLU B 1 71 ? -1.368 56.291 36.449 1.00 40.63 69 GLU C N 1
ATOM 2896 C CA . GLU B 1 71 ? -0.457 55.549 35.559 1.00 44.05 69 GLU C CA 1
ATOM 2897 C C . GLU B 1 71 ? 0.663 56.483 35.074 1.00 45.03 69 GLU C C 1
ATOM 2898 O O . GLU B 1 71 ? 1.851 56.114 35.125 1.00 46.21 69 GLU C O 1
ATOM 2904 N N A HIS B 1 72 ? 0.291 57.684 34.617 0.50 45.20 70 HIS C N 1
ATOM 2905 N N B HIS B 1 72 ? 0.274 57.685 34.648 0.50 45.11 70 HIS C N 1
ATOM 2906 C CA A HIS B 1 72 ? 1.259 58.719 34.201 0.50 45.76 70 HIS C CA 1
ATOM 2907 C CA B HIS B 1 72 ? 1.201 58.741 34.236 0.50 45.58 70 HIS C CA 1
ATOM 2908 C C A HIS B 1 72 ? 2.156 59.241 35.348 0.50 45.14 70 HIS C C 1
ATOM 2909 C C B HIS B 1 72 ? 2.156 59.178 35.355 0.50 45.06 70 HIS C C 1
ATOM 2910 O O A HIS B 1 72 ? 3.309 59.627 35.106 0.50 45.60 70 HIS C O 1
ATOM 2911 O O B HIS B 1 72 ? 3.339 59.443 35.106 0.50 45.57 70 HIS C O 1
ATOM 2924 N N . LEU B 1 73 ? 1.647 59.274 36.578 1.00 43.12 71 LEU C N 1
ATOM 2925 C CA . LEU B 1 73 ? 2.474 59.753 37.681 1.00 41.74 71 LEU C CA 1
ATOM 2926 C C . LEU B 1 73 ? 3.433 58.708 38.275 1.00 38.91 71 LEU C C 1
ATOM 2927 O O . LEU B 1 73 ? 4.422 59.040 38.889 1.00 37.89 71 LEU C O 1
ATOM 2932 N N . ALA B 1 74 ? 3.104 57.440 38.102 1.00 37.99 72 ALA C N 1
ATOM 2933 C CA . ALA B 1 74 ? 3.750 56.353 38.812 1.00 36.77 72 ALA C CA 1
ATOM 2934 C C . ALA B 1 74 ? 5.272 56.279 38.635 1.00 35.71 72 ALA C C 1
ATOM 2935 O O . ALA B 1 74 ? 5.978 56.162 39.628 1.00 35.32 72 ALA C O 1
ATOM 2937 N N . ALA B 1 75 ? 5.782 56.295 37.400 1.00 35.97 73 ALA C N 1
ATOM 2938 C CA . ALA B 1 75 ? 7.255 56.242 37.240 1.00 36.93 73 ALA C CA 1
ATOM 2939 C C . ALA B 1 75 ? 7.957 57.449 37.891 1.00 36.57 73 ALA C C 1
ATOM 2940 O O . ALA B 1 75 ? 9.016 57.289 38.522 1.00 39.89 73 ALA C O 1
ATOM 2942 N N . ALA B 1 76 ? 7.352 58.621 37.796 1.00 36.16 74 ALA C N 1
ATOM 2943 C CA . ALA B 1 76 ? 7.920 59.862 38.370 1.00 36.02 74 ALA C CA 1
ATOM 2944 C C . ALA B 1 76 ? 8.039 59.753 39.896 1.00 35.27 74 ALA C C 1
ATOM 2945 O O . ALA B 1 76 ? 9.133 59.999 40.496 1.00 35.27 74 ALA C O 1
ATOM 2947 N N . VAL B 1 77 ? 6.949 59.338 40.536 1.00 32.74 75 VAL C N 1
ATOM 2948 C CA . VAL B 1 77 ? 7.033 59.059 41.968 1.00 31.17 75 VAL C CA 1
ATOM 2949 C C . VAL B 1 77 ? 8.032 57.983 42.307 1.00 31.24 75 VAL C C 1
ATOM 2950 O O . VAL B 1 77 ? 8.722 58.077 43.299 1.00 30.99 75 VAL C O 1
ATOM 2954 N N . ALA B 1 78 ? 8.081 56.904 41.548 1.00 31.96 76 ALA C N 1
ATOM 2955 C CA . ALA B 1 78 ? 9.011 55.832 41.973 1.00 32.80 76 ALA C CA 1
ATOM 2956 C C . ALA B 1 78 ? 10.444 56.346 41.762 1.00 32.74 76 ALA C C 1
ATOM 2957 O O . ALA B 1 78 ? 11.307 56.115 42.610 1.00 33.68 76 ALA C O 1
ATOM 2959 N N . ALA B 1 79 ? 10.688 57.059 40.652 1.00 33.13 77 ALA C N 1
ATOM 2960 C CA . ALA B 1 79 ? 12.030 57.687 40.466 1.00 34.00 77 ALA C CA 1
ATOM 2961 C C . ALA B 1 79 ? 12.390 58.651 41.611 1.00 35.53 77 ALA C C 1
ATOM 2962 O O . ALA B 1 79 ? 13.486 58.565 42.224 1.00 34.92 77 ALA C O 1
ATOM 2964 N N . ALA B 1 80 ? 11.454 59.543 41.950 1.00 35.83 78 ALA C N 1
ATOM 2965 C CA . ALA B 1 80 ? 11.665 60.440 43.130 1.00 36.62 78 ALA C CA 1
ATOM 2966 C C . ALA B 1 80 ? 12.028 59.694 44.426 1.00 36.17 78 ALA C C 1
ATOM 2967 O O . ALA B 1 80 ? 13.057 59.984 45.092 1.00 36.93 78 ALA C O 1
ATOM 2969 N N . LEU B 1 81 ? 11.233 58.699 44.777 1.00 36.02 79 LEU C N 1
ATOM 2970 C CA . LEU B 1 81 ? 11.506 57.912 45.985 1.00 37.01 79 LEU C CA 1
ATOM 2971 C C . LEU B 1 81 ? 12.818 57.135 45.954 1.00 37.39 79 LEU C C 1
ATOM 2972 O O . LEU B 1 81 ? 13.444 56.997 46.985 1.00 37.68 79 LEU C O 1
ATOM 2977 N N . ARG B 1 82 ? 13.229 56.649 44.788 1.00 39.60 80 ARG C N 1
ATOM 2978 C CA . ARG B 1 82 ? 14.534 55.993 44.634 1.00 41.23 80 ARG C CA 1
ATOM 2979 C C . ARG B 1 82 ? 15.704 57.010 44.937 1.00 39.81 80 ARG C C 1
ATOM 2980 O O . ARG B 1 82 ? 16.542 56.725 45.759 1.00 40.87 80 ARG C O 1
ATOM 2988 N N . ALA B 1 83 ? 15.733 58.160 44.265 1.00 39.55 81 ALA C N 1
ATOM 2989 C CA . ALA B 1 83 ? 16.670 59.273 44.591 1.00 40.07 81 ALA C CA 1
ATOM 2990 C C . ALA B 1 83 ? 16.686 59.646 46.068 1.00 40.15 81 ALA C C 1
ATOM 2991 O O . ALA B 1 83 ? 17.746 59.641 46.739 1.00 40.07 81 ALA C O 1
ATOM 2993 N N . LEU B 1 84 ? 15.512 59.927 46.628 1.00 40.58 82 LEU C N 1
ATOM 2994 C CA . LEU B 1 84 ? 15.456 60.181 48.064 1.00 40.80 82 LEU C CA 1
ATOM 2995 C C . LEU B 1 84 ? 15.995 59.038 48.938 1.00 43.10 82 LEU C C 1
ATOM 2996 O O . LEU B 1 84 ? 16.785 59.283 49.842 1.00 42.66 82 LEU C O 1
ATOM 3001 N N . GLY B 1 85 ? 15.509 57.803 48.728 1.00 44.51 83 GLY C N 1
ATOM 3002 C CA . GLY B 1 85 ? 15.951 56.645 49.547 1.00 46.69 83 GLY C CA 1
ATOM 3003 C C . GLY B 1 85 ? 17.460 56.412 49.465 1.00 48.29 83 GLY C C 1
ATOM 3004 O O . GLY B 1 85 ? 18.141 56.161 50.475 1.00 48.59 83 GLY C O 1
ATOM 3005 N N . GLU B 1 86 ? 18.000 56.524 48.271 1.00 49.70 84 GLU C N 1
ATOM 3006 C CA . GLU B 1 86 ? 19.437 56.371 48.115 1.00 52.55 84 GLU C CA 1
ATOM 3007 C C . GLU B 1 86 ? 20.178 57.471 48.844 1.00 52.74 84 GLU C C 1
ATOM 3008 O O . GLU B 1 86 ? 21.012 57.188 49.722 1.00 53.30 84 GLU C O 1
ATOM 3014 N N . GLY B 1 87 ? 19.833 58.720 48.503 1.00 53.29 85 GLY C N 1
ATOM 3015 C CA . GLY B 1 87 ? 20.117 59.879 49.340 1.00 52.66 85 GLY C CA 1
ATOM 3016 C C . GLY B 1 87 ? 20.176 59.601 50.817 1.00 52.85 85 GLY C C 1
ATOM 3017 O O . GLY B 1 87 ? 21.199 59.850 51.420 1.00 54.53 85 GLY C O 1
ATOM 3018 N N . LEU B 1 88 ? 19.096 59.109 51.429 1.00 53.74 86 LEU C N 1
ATOM 3019 C CA . LEU B 1 88 ? 19.049 58.931 52.890 1.00 54.40 86 LEU C CA 1
ATOM 3020 C C . LEU B 1 88 ? 19.838 57.755 53.461 1.00 56.01 86 LEU C C 1
ATOM 3021 O O . LEU B 1 88 ? 20.276 57.822 54.614 1.00 55.63 86 LEU C O 1
ATOM 3026 N N . GLU B 1 89 ? 19.960 56.677 52.683 1.00 57.58 87 GLU C N 1
ATOM 3027 C CA . GLU B 1 89 ? 20.728 55.469 53.068 1.00 59.65 87 GLU C CA 1
ATOM 3028 C C . GLU B 1 89 ? 22.191 55.798 53.346 1.00 59.19 87 GLU C C 1
ATOM 3029 O O . GLU B 1 89 ? 22.735 55.473 54.416 1.00 59.50 87 GLU C O 1
ATOM 3035 N N . GLU B 1 90 ? 22.818 56.415 52.349 1.00 59.17 88 GLU C N 1
ATOM 3036 C CA . GLU B 1 90 ? 24.135 57.055 52.487 1.00 60.35 88 GLU C CA 1
ATOM 3037 C C . GLU B 1 90 ? 24.272 57.917 53.767 1.00 58.48 88 GLU C C 1
ATOM 3038 O O . GLU B 1 90 ? 25.392 58.159 54.234 1.00 58.30 88 GLU C O 1
ATOM 3044 N N . TRP B 1 91 ? 23.138 58.339 54.340 1.00 56.72 89 TRP C N 1
ATOM 3045 C CA . TRP B 1 91 ? 23.149 59.368 55.372 1.00 55.97 89 TRP C CA 1
ATOM 3046 C C . TRP B 1 91 ? 23.778 58.941 56.695 1.00 56.71 89 TRP C C 1
ATOM 3047 O O . TRP B 1 91 ? 24.667 59.613 57.190 1.00 57.01 89 TRP C O 1
ATOM 3058 N N . ARG B 1 92 ? 23.342 57.825 57.268 1.00 57.97 90 ARG C N 1
ATOM 3059 C CA . ARG B 1 92 ? 24.058 57.259 58.461 1.00 58.64 90 ARG C CA 1
ATOM 3060 C C . ARG B 1 92 ? 24.537 55.814 58.246 1.00 57.24 90 ARG C C 1
ATOM 3061 O O . ARG B 1 92 ? 23.977 55.081 57.393 1.00 56.93 90 ARG C O 1
ATOM 3069 N N . PRO B 1 93 ? 25.578 55.396 59.007 1.00 56.60 91 PRO C N 1
ATOM 3070 C CA . PRO B 1 93 ? 26.081 54.028 58.789 1.00 54.61 91 PRO C CA 1
ATOM 3071 C C . PRO B 1 93 ? 25.005 52.945 59.032 1.00 51.89 91 PRO C C 1
ATOM 3072 O O . PRO B 1 93 ? 24.082 53.128 59.811 1.00 50.34 91 PRO C O 1
ATOM 3076 N N . PHE B 1 94 ? 25.145 51.828 58.324 1.00 49.70 92 PHE C N 1
ATOM 3077 C CA . PHE B 1 94 ? 24.248 50.687 58.442 1.00 46.07 92 PHE C CA 1
ATOM 3078 C C . PHE B 1 94 ? 24.266 50.027 59.839 1.00 45.02 92 PHE C C 1
ATOM 3079 O O . PHE B 1 94 ? 25.313 49.636 60.342 1.00 44.12 92 PHE C O 1
ATOM 3087 N N . VAL B 1 95 ? 23.096 49.881 60.450 1.00 44.54 93 VAL C N 1
ATOM 3088 C CA . VAL B 1 95 ? 22.985 49.202 61.749 1.00 43.00 93 VAL C CA 1
ATOM 3089 C C . VAL B 1 95 ? 22.144 47.905 61.614 1.00 41.46 93 VAL C C 1
ATOM 3090 O O . VAL B 1 95 ? 20.905 47.943 61.710 1.00 43.14 93 VAL C O 1
ATOM 3094 N N . PRO B 1 96 ? 22.818 46.746 61.462 1.00 40.64 94 PRO C N 1
ATOM 3095 C CA . PRO B 1 96 ? 22.121 45.436 61.250 1.00 38.72 94 PRO C CA 1
ATOM 3096 C C . PRO B 1 96 ? 21.031 45.121 62.302 1.00 37.98 94 PRO C C 1
ATOM 3097 O O . PRO B 1 96 ? 19.931 44.634 61.923 1.00 35.88 94 PRO C O 1
ATOM 3101 N N . GLY B 1 97 ? 21.305 45.418 63.591 1.00 35.70 95 GLY C N 1
ATOM 3102 C CA . GLY B 1 97 ? 20.370 45.058 64.670 1.00 35.38 95 GLY C CA 1
ATOM 3103 C C . GLY B 1 97 ? 19.056 45.846 64.591 1.00 36.34 95 GLY C C 1
ATOM 3104 O O . GLY B 1 97 ? 18.036 45.405 65.106 1.00 36.29 95 GLY C O 1
ATOM 3105 N N . GLN B 1 98 ? 19.067 46.980 63.883 1.00 37.70 96 GLN C N 1
ATOM 3106 C CA . GLN B 1 98 ? 17.908 47.893 63.831 1.00 39.25 96 GLN C CA 1
ATOM 3107 C C . GLN B 1 98 ? 17.333 48.021 62.421 1.00 39.35 96 GLN C C 1
ATOM 3108 O O . GLN B 1 98 ? 16.164 48.362 62.256 1.00 39.53 96 GLN C O 1
ATOM 3114 N N . SER B 1 99 ? 18.167 47.754 61.412 1.00 38.58 97 SER C N 1
ATOM 3115 C CA . SER B 1 99 ? 17.748 47.866 60.027 1.00 36.64 97 SER C CA 1
ATOM 3116 C C . SER B 1 99 ? 16.451 47.156 59.731 1.00 36.64 97 SER C C 1
ATOM 3117 O O . SER B 1 99 ? 16.251 45.981 60.095 1.00 35.86 97 SER C O 1
ATOM 3120 N N . GLN B 1 100 ? 15.567 47.884 59.063 1.00 35.83 98 GLN C N 1
ATOM 3121 C CA . GLN B 1 100 ? 14.372 47.299 58.430 1.00 37.02 98 GLN C CA 1
ATOM 3122 C C . GLN B 1 100 ? 14.484 47.320 56.924 1.00 35.07 98 GLN C C 1
ATOM 3123 O O . GLN B 1 100 ? 13.481 47.222 56.236 1.00 36.90 98 GLN C O 1
ATOM 3129 N N . ARG B 1 101 ? 15.690 47.463 56.410 1.00 33.99 99 ARG C N 1
ATOM 3130 C CA . ARG B 1 101 ? 15.916 47.477 54.962 1.00 35.42 99 ARG C CA 1
ATOM 3131 C C . ARG B 1 101 ? 15.618 46.131 54.280 1.00 34.92 99 ARG C C 1
ATOM 3132 O O . ARG B 1 101 ? 15.820 45.059 54.858 1.00 35.11 99 ARG C O 1
ATOM 3140 N N . THR B 1 102 ? 15.174 46.209 53.033 1.00 34.71 100 THR C N 1
ATOM 3141 C CA . THR B 1 102 ? 14.995 45.067 52.161 1.00 33.22 100 THR C CA 1
ATOM 3142 C C . THR B 1 102 ? 16.119 45.069 51.129 1.00 33.11 100 THR C C 1
ATOM 3143 O O . THR B 1 102 ? 16.367 46.102 50.445 1.00 33.82 100 THR C O 1
ATOM 3147 N N . PHE B 1 103 ? 16.853 43.947 51.037 1.00 30.69 101 PHE C N 1
ATOM 3148 C CA . PHE B 1 103 ? 17.777 43.759 49.958 1.00 27.90 101 PHE C CA 1
ATOM 3149 C C . PHE B 1 103 ? 17.077 43.009 48.846 1.00 27.65 101 PHE C C 1
ATOM 3150 O O . PHE B 1 103 ? 16.442 42.004 49.054 1.00 28.01 101 PHE C O 1
ATOM 3158 N N . VAL B 1 104 ? 17.235 43.487 47.629 1.00 26.40 102 VAL C N 1
ATOM 3159 C CA . VAL B 1 104 ? 16.625 42.865 46.505 1.00 26.25 102 VAL C CA 1
ATOM 3160 C C . VAL B 1 104 ? 17.751 42.221 45.645 1.00 26.44 102 VAL C C 1
ATOM 3161 O O . VAL B 1 104 ? 18.685 42.885 45.219 1.00 25.35 102 VAL C O 1
ATOM 3165 N N . PHE B 1 105 ? 17.597 40.926 45.378 1.00 26.30 103 PHE C N 1
ATOM 3166 C CA . PHE B 1 105 ? 18.463 40.135 44.553 1.00 25.35 103 PHE C CA 1
ATOM 3167 C C . PHE B 1 105 ? 17.704 39.634 43.355 1.00 24.92 103 PHE C C 1
ATOM 3168 O O . PHE B 1 105 ? 16.646 38.989 43.513 1.00 25.14 103 PHE C O 1
ATOM 3176 N N . ALA B 1 106 ? 18.289 39.778 42.170 1.00 25.57 104 ALA C N 1
ATOM 3177 C CA . ALA B 1 106 ? 17.934 38.986 41.016 1.00 23.95 104 ALA C CA 1
ATOM 3178 C C . ALA B 1 106 ? 18.573 37.615 41.168 1.00 25.23 104 ALA C C 1
ATOM 3179 O O . ALA B 1 106 ? 19.790 37.491 41.546 1.00 27.60 104 ALA C O 1
ATOM 3181 N N . ALA B 1 107 ? 17.777 36.555 40.900 1.00 25.62 105 ALA C N 1
ATOM 3182 C CA . ALA B 1 107 ? 18.222 35.196 41.246 1.00 25.61 105 ALA C CA 1
ATOM 3183 C C . ALA B 1 107 ? 17.464 34.179 40.448 1.00 27.27 105 ALA C C 1
ATOM 3184 O O . ALA B 1 107 ? 16.625 34.543 39.618 1.00 28.21 105 ALA C O 1
ATOM 3186 N N . THR B 1 108 ? 17.735 32.892 40.718 1.00 26.97 106 THR C N 1
ATOM 3187 C CA . THR B 1 108 ? 17.092 31.760 40.085 1.00 25.77 106 THR C CA 1
ATOM 3188 C C . THR B 1 108 ? 16.738 30.857 41.250 1.00 25.41 106 THR C C 1
ATOM 3189 O O . THR B 1 108 ? 17.159 31.101 42.386 1.00 25.89 106 THR C O 1
ATOM 3193 N N . ASP B 1 109 ? 15.962 29.809 41.013 1.00 24.48 107 ASP C N 1
ATOM 3194 C CA . ASP B 1 109 ? 15.719 28.855 42.090 1.00 26.52 107 ASP C CA 1
ATOM 3195 C C . ASP B 1 109 ? 16.972 28.158 42.738 1.00 25.44 107 ASP C C 1
ATOM 3196 O O . ASP B 1 109 ? 17.030 27.969 43.917 1.00 26.13 107 ASP C O 1
ATOM 3201 N N . TYR B 1 110 ? 17.942 27.813 41.945 1.00 26.12 108 TYR C N 1
ATOM 3202 C CA . TYR B 1 110 ? 19.174 27.250 42.412 1.00 26.60 108 TYR C CA 1
ATOM 3203 C C . TYR B 1 110 ? 19.975 28.220 43.275 1.00 25.06 108 TYR C C 1
ATOM 3204 O O . TYR B 1 110 ? 20.366 27.870 44.360 1.00 24.00 108 TYR C O 1
ATOM 3213 N N . THR B 1 111 ? 20.145 29.476 42.850 1.00 24.62 109 THR C N 1
ATOM 3214 C CA . THR B 1 111 ? 20.831 30.411 43.773 1.00 24.35 109 THR C CA 1
ATOM 3215 C C . THR B 1 111 ? 20.073 30.722 45.019 1.00 22.91 109 THR C C 1
ATOM 3216 O O . THR B 1 111 ? 20.655 30.865 46.082 1.00 23.35 109 THR C O 1
ATOM 3220 N N . ALA B 1 112 ? 18.740 30.760 44.936 1.00 23.86 110 ALA C N 1
ATOM 3221 C CA . ALA B 1 112 ? 17.931 31.002 46.116 1.00 22.32 110 ALA C CA 1
ATOM 3222 C C . ALA B 1 112 ? 18.145 29.815 47.041 1.00 23.20 110 ALA C C 1
ATOM 3223 O O . ALA B 1 112 ? 18.383 29.973 48.242 1.00 24.22 110 ALA C O 1
ATOM 3225 N N . PHE B 1 113 ? 18.036 28.613 46.482 1.00 23.96 111 PHE C N 1
ATOM 3226 C CA . PHE B 1 113 ? 18.252 27.367 47.265 1.00 25.18 111 PHE C CA 1
ATOM 3227 C C . PHE B 1 113 ? 19.651 27.301 47.946 1.00 25.49 111 PHE C C 1
ATOM 3228 O O . PHE B 1 113 ? 19.790 26.855 49.068 1.00 27.58 111 PHE C O 1
ATOM 3236 N N . ALA B 1 114 ? 20.683 27.701 47.204 1.00 26.26 112 ALA C N 1
ATOM 3237 C CA . ALA B 1 114 ? 22.060 27.587 47.675 1.00 28.03 112 ALA C CA 1
ATOM 3238 C C . ALA B 1 114 ? 22.338 28.604 48.742 1.00 27.67 112 ALA C C 1
ATOM 3239 O O . ALA B 1 114 ? 22.965 28.287 49.784 1.00 30.31 112 ALA C O 1
ATOM 3241 N N . LEU B 1 115 ? 21.913 29.841 48.478 1.00 28.23 113 LEU C N 1
ATOM 3242 C CA . LEU B 1 115 ? 22.195 30.991 49.358 1.00 27.65 113 LEU C CA 1
ATOM 3243 C C . LEU B 1 115 ? 21.317 31.132 50.581 1.00 26.82 113 LEU C C 1
ATOM 3244 O O . LEU B 1 115 ? 21.830 31.310 51.693 1.00 27.61 113 LEU C O 1
ATOM 3249 N N . LEU B 1 116 ? 19.997 31.116 50.408 1.00 26.31 114 LEU C N 1
ATOM 3250 C CA . LEU B 1 116 ? 19.111 31.633 51.501 1.00 25.88 114 LEU C CA 1
ATOM 3251 C C . LEU B 1 116 ? 19.073 30.810 52.775 1.00 24.77 114 LEU C C 1
ATOM 3252 O O . LEU B 1 116 ? 19.046 31.364 53.874 1.00 24.53 114 LEU C O 1
ATOM 3257 N N . PRO B 1 117 ? 18.965 29.459 52.646 1.00 24.14 115 PRO C N 1
ATOM 3258 C CA . PRO B 1 117 ? 18.876 28.765 53.891 1.00 23.77 115 PRO C CA 1
ATOM 3259 C C . PRO B 1 117 ? 20.061 29.047 54.850 1.00 25.09 115 PRO C C 1
ATOM 3260 O O . PRO B 1 117 ? 19.825 29.285 56.050 1.00 25.98 115 PRO C O 1
ATOM 3264 N N . PRO B 1 118 ? 21.327 28.966 54.373 1.00 25.75 116 PRO C N 1
ATOM 3265 C CA . PRO B 1 118 ? 22.299 29.298 55.393 1.00 27.27 116 PRO C CA 1
ATOM 3266 C C . PRO B 1 118 ? 22.444 30.789 55.696 1.00 27.82 116 PRO C C 1
ATOM 3267 O O . PRO B 1 118 ? 22.828 31.184 56.820 1.00 28.90 116 PRO C O 1
ATOM 3271 N N . LEU B 1 119 ? 22.134 31.638 54.728 1.00 27.90 117 LEU C N 1
ATOM 3272 C CA . LEU B 1 119 ? 22.252 33.083 55.006 1.00 26.75 117 LEU C CA 1
ATOM 3273 C C . LEU B 1 119 ? 21.210 33.463 56.047 1.00 25.04 117 LEU C C 1
ATOM 3274 O O . LEU B 1 119 ? 21.533 34.104 57.015 1.00 26.02 117 LEU C O 1
ATOM 3279 N N . MET B 1 120 ? 19.949 33.067 55.828 1.00 24.55 118 MET C N 1
ATOM 3280 C CA . MET B 1 120 ? 18.860 33.449 56.714 1.00 23.75 118 MET C CA 1
ATOM 3281 C C . MET B 1 120 ? 18.877 32.749 58.031 1.00 26.15 118 MET C C 1
ATOM 3282 O O . MET B 1 120 ? 18.339 33.278 59.014 1.00 24.58 118 MET C O 1
ATOM 3287 N N . ASN B 1 121 ? 19.521 31.571 58.092 1.00 26.34 119 ASN C N 1
ATOM 3288 C CA . ASN B 1 121 ? 19.714 30.953 59.414 1.00 28.83 119 ASN C CA 1
ATOM 3289 C C . ASN B 1 121 ? 20.548 31.859 60.361 1.00 29.46 119 ASN C C 1
ATOM 3290 O O . ASN B 1 121 ? 20.319 31.891 61.565 1.00 29.14 119 ASN C O 1
ATOM 3295 N N A ARG B 1 122 ? 21.513 32.578 59.786 0.50 29.49 120 ARG C N 1
ATOM 3296 N N B ARG B 1 122 ? 21.477 32.628 59.796 0.50 29.82 120 ARG C N 1
ATOM 3297 C CA A ARG B 1 122 ? 22.269 33.632 60.493 0.50 29.84 120 ARG C CA 1
ATOM 3298 C CA B ARG B 1 122 ? 22.219 33.631 60.581 0.50 30.47 120 ARG C CA 1
ATOM 3299 C C A ARG B 1 122 ? 21.405 34.905 60.707 0.50 30.52 120 ARG C C 1
ATOM 3300 C C B ARG B 1 122 ? 21.537 35.013 60.690 0.50 30.83 120 ARG C C 1
ATOM 3301 O O A ARG B 1 122 ? 21.148 35.316 61.850 0.50 30.53 120 ARG C O 1
ATOM 3302 O O B ARG B 1 122 ? 21.582 35.643 61.738 0.50 30.71 120 ARG C O 1
ATOM 3317 N N . LEU B 1 123 ? 20.947 35.485 59.595 1.00 30.68 121 LEU C N 1
ATOM 3318 C CA . LEU B 1 123 ? 20.320 36.808 59.584 1.00 29.54 121 LEU C CA 1
ATOM 3319 C C . LEU B 1 123 ? 19.138 36.844 60.473 1.00 30.60 121 LEU C C 1
ATOM 3320 O O . LEU B 1 123 ? 18.841 37.881 61.009 1.00 33.06 121 LEU C O 1
ATOM 3325 N N . GLN B 1 124 ? 18.436 35.727 60.674 1.00 30.04 122 GLN C N 1
ATOM 3326 C CA . GLN B 1 124 ? 17.201 35.790 61.439 1.00 29.28 122 GLN C CA 1
ATOM 3327 C C . GLN B 1 124 ? 17.542 36.232 62.865 1.00 31.15 122 GLN C C 1
ATOM 3328 O O . GLN B 1 124 ? 16.676 36.733 63.561 1.00 29.25 122 GLN C O 1
ATOM 3334 N N . HIS B 1 125 ? 18.809 36.049 63.271 1.00 30.54 123 HIS C N 1
ATOM 3335 C CA . HIS B 1 125 ? 19.238 36.411 64.656 1.00 33.18 123 HIS C CA 1
ATOM 3336 C C . HIS B 1 125 ? 20.053 37.742 64.698 1.00 33.69 123 HIS C C 1
ATOM 3337 O O . HIS B 1 125 ? 19.849 38.544 65.554 1.00 33.58 123 HIS C O 1
ATOM 3344 N N . SER B 1 126 ? 21.001 37.916 63.783 1.00 33.66 124 SER C N 1
ATOM 3345 C CA . SER B 1 126 ? 21.889 39.060 63.827 1.00 34.72 124 SER C CA 1
ATOM 3346 C C . SER B 1 126 ? 21.211 40.312 63.206 1.00 35.21 124 SER C C 1
ATOM 3347 O O . SER B 1 126 ? 21.597 41.478 63.490 1.00 37.14 124 SER C O 1
ATOM 3350 N N . ALA B 1 127 ? 20.191 40.092 62.373 1.00 32.79 125 ALA C N 1
ATOM 3351 C CA . ALA B 1 127 ? 19.560 41.209 61.752 1.00 32.72 125 ALA C CA 1
ATOM 3352 C C . ALA B 1 127 ? 18.061 40.962 61.670 1.00 30.92 125 ALA C C 1
ATOM 3353 O O . ALA B 1 127 ? 17.557 40.843 60.640 1.00 30.15 125 ALA C O 1
ATOM 3355 N N . PRO B 1 128 ? 17.362 40.931 62.789 1.00 31.44 126 PRO C N 1
ATOM 3356 C CA . PRO B 1 128 ? 15.982 40.424 62.721 1.00 31.89 126 PRO C CA 1
ATOM 3357 C C . PRO B 1 128 ? 14.990 41.292 61.956 1.00 31.08 126 PRO C C 1
ATOM 3358 O O . PRO B 1 128 ? 13.846 40.824 61.709 1.00 31.99 126 PRO C O 1
ATOM 3362 N N . GLY B 1 129 ? 15.354 42.509 61.569 1.00 29.87 127 GLY C N 1
ATOM 3363 C CA . GLY B 1 129 ? 14.396 43.316 60.774 1.00 29.06 127 GLY C CA 1
ATOM 3364 C C . GLY B 1 129 ? 14.750 43.426 59.303 1.00 29.46 127 GLY C C 1
ATOM 3365 O O . GLY B 1 129 ? 14.009 44.014 58.533 1.00 29.38 127 GLY C O 1
ATOM 3366 N N . VAL B 1 130 ? 15.903 42.879 58.901 1.00 29.26 128 VAL C N 1
ATOM 3367 C CA . VAL B 1 130 ? 16.337 42.966 57.517 1.00 27.85 128 VAL C CA 1
ATOM 3368 C C . VAL B 1 130 ? 15.517 41.944 56.725 1.00 29.49 128 VAL C C 1
ATOM 3369 O O . VAL B 1 130 ? 15.289 40.761 57.222 1.00 30.20 128 VAL C O 1
ATOM 3373 N N . ARG B 1 131 ? 15.104 42.362 55.515 1.00 28.22 129 ARG C N 1
ATOM 3374 C CA . ARG B 1 131 ? 14.312 41.521 54.676 1.00 27.60 129 ARG C CA 1
ATOM 3375 C C . ARG B 1 131 ? 15.053 41.256 53.401 1.00 25.58 129 ARG C C 1
ATOM 3376 O O . ARG B 1 131 ? 15.786 42.119 52.956 1.00 23.77 129 ARG C O 1
ATOM 3384 N N . LEU B 1 132 ? 14.801 40.093 52.765 1.00 24.13 130 LEU C N 1
ATOM 3385 C CA . LEU B 1 132 ? 15.323 39.903 51.387 1.00 25.58 130 LEU C CA 1
ATOM 3386 C C . LEU B 1 132 ? 14.175 39.734 50.413 1.00 25.15 130 LEU C C 1
ATOM 3387 O O . LEU B 1 132 ? 13.175 39.107 50.722 1.00 25.05 130 LEU C O 1
ATOM 3392 N N . ARG B 1 133 ? 14.397 40.163 49.190 1.00 25.61 131 ARG C N 1
ATOM 3393 C CA . ARG B 1 133 ? 13.403 39.965 48.168 1.00 23.58 131 ARG C CA 1
ATOM 3394 C C . ARG B 1 133 ? 14.172 39.488 46.940 1.00 23.53 131 ARG C C 1
ATOM 3395 O O . ARG B 1 133 ? 15.029 40.175 46.450 1.00 23.36 131 ARG C O 1
ATOM 3403 N N . LEU B 1 134 ? 13.898 38.255 46.497 1.00 23.97 132 LEU C N 1
ATOM 3404 C CA . LEU B 1 134 ? 14.508 37.685 45.328 1.00 23.48 132 LEU C CA 1
ATOM 3405 C C . LEU B 1 134 ? 13.479 37.710 44.216 1.00 25.06 132 LEU C C 1
ATOM 3406 O O . LEU B 1 134 ? 12.308 37.392 44.430 1.00 23.59 132 LEU C O 1
ATOM 3411 N N . VAL B 1 135 ? 13.937 38.082 43.045 1.00 26.06 133 VAL C N 1
ATOM 3412 C CA . VAL B 1 135 ? 13.062 38.284 41.866 1.00 26.53 133 VAL C CA 1
ATOM 3413 C C . VAL B 1 135 ? 13.653 37.557 40.662 1.00 28.52 133 VAL C C 1
ATOM 3414 O O . VAL B 1 135 ? 14.879 37.398 40.555 1.00 26.61 133 VAL C O 1
ATOM 3418 N N . ASN B 1 136 ? 12.771 37.047 39.799 1.00 29.72 134 ASN C N 1
ATOM 3419 C CA . ASN B 1 136 ? 13.191 36.576 38.495 1.00 33.23 134 ASN C CA 1
ATOM 3420 C C . ASN B 1 136 ? 13.457 37.758 37.593 1.00 34.58 134 ASN C C 1
ATOM 3421 O O . ASN B 1 136 ? 12.706 38.754 37.596 1.00 34.32 134 ASN C O 1
ATOM 3426 N N . ALA B 1 137 ? 14.537 37.676 36.821 1.00 36.63 135 ALA C N 1
ATOM 3427 C CA . ALA B 1 137 ? 14.944 38.783 35.959 1.00 36.32 135 ALA C CA 1
ATOM 3428 C C . ALA B 1 137 ? 15.020 38.232 34.557 1.00 37.32 135 ALA C C 1
ATOM 3429 O O . ALA B 1 137 ? 15.108 37.023 34.355 1.00 37.93 135 ALA C O 1
ATOM 3431 N N . GLU B 1 138 ? 14.994 39.082 33.551 1.00 38.09 136 GLU C N 1
ATOM 3432 C CA . GLU B 1 138 ? 15.039 38.463 32.248 1.00 40.25 136 GLU C CA 1
ATOM 3433 C C . GLU B 1 138 ? 16.462 38.115 31.813 1.00 39.22 136 GLU C C 1
ATOM 3434 O O . GLU B 1 138 ? 16.590 37.421 30.839 1.00 37.81 136 GLU C O 1
ATOM 3440 N N . ARG B 1 139 ? 17.477 38.554 32.586 1.00 38.72 137 ARG C N 1
ATOM 3441 C CA . ARG B 1 139 ? 18.908 38.389 32.323 1.00 41.44 137 ARG C CA 1
ATOM 3442 C C . ARG B 1 139 ? 19.618 38.122 33.620 1.00 39.88 137 ARG C C 1
ATOM 3443 O O . ARG B 1 139 ? 19.186 38.618 34.671 1.00 39.34 137 ARG C O 1
ATOM 3451 N N . LYS B 1 140 ? 20.746 37.416 33.574 1.00 40.04 138 LYS C N 1
ATOM 3452 C CA . LYS B 1 140 ? 21.541 37.191 34.809 1.00 41.47 138 LYS C CA 1
ATOM 3453 C C . LYS B 1 140 ? 22.056 38.527 35.325 1.00 41.54 138 LYS C C 1
ATOM 3454 O O . LYS B 1 140 ? 22.149 38.775 36.531 1.00 40.54 138 LYS C O 1
ATOM 3460 N N . LEU B 1 141 ? 22.408 39.393 34.386 1.00 43.61 139 LEU C N 1
ATOM 3461 C CA . LEU B 1 141 ? 23.232 40.541 34.727 1.00 45.25 139 LEU C CA 1
ATOM 3462 C C . LEU B 1 141 ? 22.801 41.731 33.889 1.00 46.02 139 LEU C C 1
ATOM 3463 O O . LEU B 1 141 ? 23.255 41.879 32.748 1.00 47.19 139 LEU C O 1
ATOM 3468 N N . SER B 1 142 ? 21.922 42.542 34.473 1.00 46.76 140 SER C N 1
ATOM 3469 C CA . SER B 1 142 ? 21.489 43.859 33.941 1.00 47.09 140 SER C CA 1
ATOM 3470 C C . SER B 1 142 ? 22.194 44.950 34.736 1.00 46.17 140 SER C C 1
ATOM 3471 O O . SER B 1 142 ? 21.896 45.145 35.907 1.00 44.65 140 SER C O 1
ATOM 3474 N N . VAL B 1 143 ? 23.142 45.642 34.101 1.00 46.97 141 VAL C N 1
ATOM 3475 C CA . VAL B 1 143 ? 23.866 46.746 34.723 1.00 47.29 141 VAL C CA 1
ATOM 3476 C C . VAL B 1 143 ? 22.960 47.908 35.185 1.00 47.06 141 VAL C C 1
ATOM 3477 O O . VAL B 1 143 ? 23.184 48.551 36.223 1.00 47.12 141 VAL C O 1
ATOM 3481 N N . GLU B 1 144 ? 21.910 48.176 34.425 1.00 47.89 142 GLU C N 1
ATOM 3482 C CA . GLU B 1 144 ? 21.096 49.360 34.657 1.00 47.91 142 GLU C CA 1
ATOM 3483 C C . GLU B 1 144 ? 20.284 49.184 35.921 1.00 45.32 142 GLU C C 1
ATOM 3484 O O . GLU B 1 144 ? 20.216 50.067 36.771 1.00 43.76 142 GLU C O 1
ATOM 3490 N N . ALA B 1 145 ? 19.707 47.987 36.042 1.00 44.63 143 ALA C N 1
ATOM 3491 C CA . ALA B 1 145 ? 19.015 47.561 37.246 1.00 42.24 143 ALA C CA 1
ATOM 3492 C C . ALA B 1 145 ? 19.906 47.686 38.499 1.00 39.93 143 ALA C C 1
ATOM 3493 O O . ALA B 1 145 ? 19.504 48.218 39.532 1.00 37.99 143 ALA C O 1
ATOM 3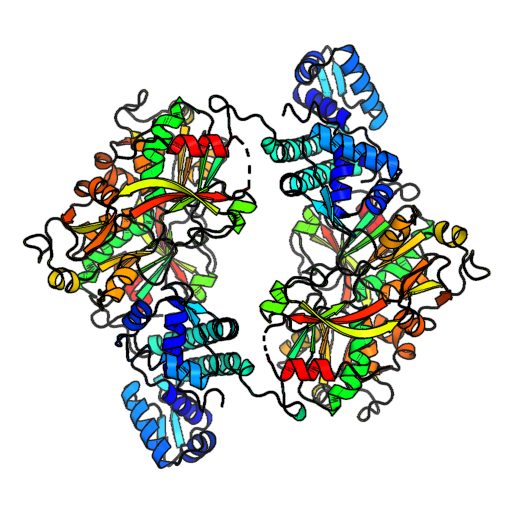495 N N . LEU B 1 146 ? 21.129 47.188 38.389 1.00 39.39 144 LEU C N 1
ATOM 3496 C CA . LEU B 1 146 ? 22.145 47.389 39.427 1.00 39.19 144 LEU C CA 1
ATOM 3497 C C . LEU B 1 146 ? 22.548 48.875 39.572 1.00 40.07 144 LEU C C 1
ATOM 3498 O O . LEU B 1 146 ? 22.686 49.351 40.673 1.00 40.05 144 LEU C O 1
ATOM 3503 N N . ALA B 1 147 ? 22.744 49.591 38.456 1.00 42.30 145 ALA C N 1
ATOM 3504 C CA . ALA B 1 147 ? 23.062 51.040 38.511 1.00 44.47 145 ALA C CA 1
ATOM 3505 C C . ALA B 1 147 ? 21.927 51.915 39.074 1.00 45.45 145 ALA C C 1
ATOM 3506 O O . ALA B 1 147 ? 22.193 52.700 39.978 1.00 45.95 145 ALA C O 1
ATOM 3508 N N . SER B 1 148 ? 20.670 51.734 38.635 1.00 47.03 146 SER C N 1
ATOM 3509 C CA . SER B 1 148 ? 19.532 52.496 39.252 1.00 48.69 146 SER C CA 1
ATOM 3510 C C . SER B 1 148 ? 19.234 52.194 40.710 1.00 48.13 146 SER C C 1
ATOM 3511 O O . SER B 1 148 ? 18.380 52.844 41.302 1.00 49.45 146 SER C O 1
ATOM 3514 N N . GLY B 1 149 ? 19.874 51.173 41.280 1.00 47.51 147 GLY C N 1
ATOM 3515 C CA . GLY B 1 149 ? 19.500 50.685 42.613 1.00 43.09 147 GLY C CA 1
ATOM 3516 C C . GLY B 1 149 ? 18.133 50.014 42.768 1.00 41.68 147 GLY C C 1
ATOM 3517 O O . GLY B 1 149 ? 17.695 49.805 43.907 1.00 41.05 147 GLY C O 1
ATOM 3518 N N A ARG B 1 150 ? 17.473 49.682 41.656 0.50 40.24 148 ARG C N 1
ATOM 3519 N N B ARG B 1 150 ? 17.449 49.654 41.683 0.50 40.61 148 ARG C N 1
ATOM 3520 C CA A ARG B 1 150 ? 16.254 48.837 41.701 0.50 39.57 148 ARG C CA 1
ATOM 3521 C CA B ARG B 1 150 ? 16.216 48.846 41.876 0.50 40.25 148 ARG C CA 1
ATOM 3522 C C A ARG B 1 150 ? 16.551 47.451 42.304 0.50 38.41 148 ARG C C 1
ATOM 3523 C C B ARG B 1 150 ? 16.493 47.361 42.172 0.50 38.75 148 ARG C C 1
ATOM 3524 O O A ARG B 1 150 ? 15.724 46.874 43.015 0.50 37.91 148 ARG C O 1
ATOM 3525 O O B ARG B 1 150 ? 15.585 46.621 42.539 0.50 38.25 148 ARG C O 1
ATOM 3540 N N . ILE B 1 151 ? 17.744 46.940 42.022 1.00 37.19 149 ILE C N 1
ATOM 3541 C CA . ILE B 1 151 ? 18.145 45.612 42.449 1.00 36.36 149 ILE C CA 1
ATOM 3542 C C . ILE B 1 151 ? 19.458 45.902 43.153 1.00 35.56 149 ILE C C 1
ATOM 3543 O O . ILE B 1 151 ? 20.275 46.699 42.650 1.00 34.32 149 ILE C O 1
ATOM 3548 N N . ASP B 1 152 ? 19.669 45.327 44.329 1.00 32.79 150 ASP C N 1
ATOM 3549 C CA . ASP B 1 152 ? 20.940 45.581 44.977 1.00 32.50 150 ASP C CA 1
ATOM 3550 C C . ASP B 1 152 ? 22.001 44.641 44.431 1.00 32.47 150 ASP C C 1
ATOM 3551 O O . ASP B 1 152 ? 23.153 45.023 44.282 1.00 33.06 150 ASP C O 1
ATOM 3556 N N . PHE B 1 153 ? 21.623 43.370 44.298 1.00 31.27 151 PHE C N 1
ATOM 3557 C CA . PHE B 1 153 ? 22.579 42.255 43.915 1.00 31.30 151 PHE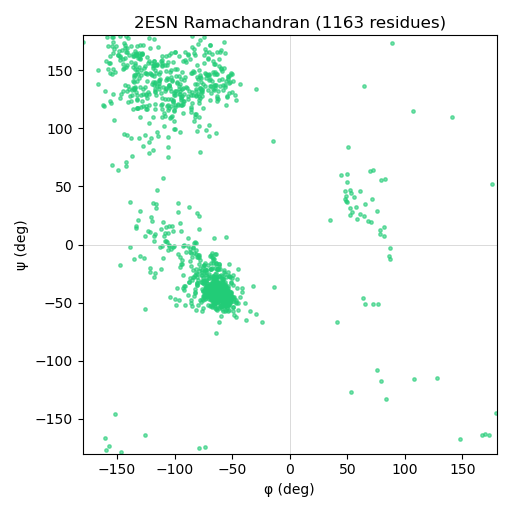 C CA 1
ATOM 3558 C C . PHE B 1 153 ? 22.010 41.422 42.801 1.00 28.20 151 PHE C C 1
ATOM 3559 O O . PHE B 1 153 ? 20.776 41.346 42.656 1.00 28.54 151 PHE C O 1
ATOM 3567 N N . ALA B 1 154 ? 22.861 40.808 41.998 1.00 27.78 152 ALA C N 1
ATOM 3568 C CA . ALA B 1 154 ? 22.422 39.726 41.156 1.00 26.53 152 ALA C CA 1
ATOM 3569 C C . ALA B 1 154 ? 23.226 38.475 41.489 1.00 29.09 152 ALA C C 1
ATOM 3570 O O . ALA B 1 154 ? 24.366 38.581 41.893 1.00 28.77 152 ALA C O 1
ATOM 3572 N N . LEU B 1 155 ? 22.604 37.317 41.355 1.00 28.43 153 LEU C N 1
ATOM 3573 C CA . LEU B 1 155 ? 23.244 36.068 41.668 1.00 27.68 153 LEU C CA 1
ATOM 3574 C C . LEU B 1 155 ? 23.336 35.249 40.403 1.00 28.95 153 LEU C C 1
ATOM 3575 O O . LEU B 1 155 ? 22.437 35.245 39.603 1.00 26.77 153 LEU C O 1
ATOM 3580 N N . GLY B 1 156 ? 24.473 34.576 40.202 1.00 31.09 154 GLY C N 1
ATOM 3581 C CA . GLY B 1 156 ? 24.531 33.491 39.254 1.00 33.59 154 GLY C CA 1
ATOM 3582 C C . GLY B 1 156 ? 25.955 32.989 39.265 1.00 38.69 154 GLY C C 1
ATOM 3583 O O . GLY B 1 156 ? 26.667 33.006 40.298 1.00 38.04 154 GLY C O 1
ATOM 3584 N N . TYR B 1 157 ? 26.422 32.572 38.104 1.00 42.54 155 TYR C N 1
ATOM 3585 C CA . TYR B 1 157 ? 27.851 32.307 37.997 1.00 47.00 155 TYR C CA 1
ATOM 3586 C C . TYR B 1 157 ? 28.414 32.632 36.673 1.00 49.12 155 TYR C C 1
ATOM 3587 O O . TYR B 1 157 ? 27.655 32.875 35.722 1.00 48.24 155 TYR C O 1
ATOM 3596 N N . ASP B 1 158 ? 29.754 32.635 36.660 1.00 52.35 156 ASP C N 1
ATOM 3597 C CA . ASP B 1 158 ? 30.612 32.703 35.464 1.00 55.78 156 ASP C CA 1
ATOM 3598 C C . ASP B 1 158 ? 30.942 34.122 35.019 1.00 56.84 156 ASP C C 1
ATOM 3599 O O . ASP B 1 158 ? 31.517 34.304 33.925 1.00 59.27 156 ASP C O 1
ATOM 3604 N N . ARG B 1 163 ? 34.065 37.705 31.355 1.00 62.84 161 ARG C N 1
ATOM 3605 C CA . ARG B 1 163 ? 34.585 39.027 31.737 1.00 63.31 161 ARG C CA 1
ATOM 3606 C C . ARG B 1 163 ? 33.463 40.028 32.094 1.00 63.43 161 ARG C C 1
ATOM 3607 O O . ARG B 1 163 ? 32.527 40.266 31.307 1.00 63.45 161 ARG C O 1
ATOM 3615 N N . LEU B 1 164 ? 33.596 40.646 33.267 1.00 63.54 162 LEU C N 1
ATOM 3616 C CA . LEU B 1 164 ? 32.538 41.501 33.833 1.00 63.51 162 LEU C CA 1
ATOM 3617 C C . LEU B 1 164 ? 32.285 42.809 33.082 1.00 63.99 162 LEU C C 1
ATOM 3618 O O . LEU B 1 164 ? 33.224 43.541 32.769 1.00 64.80 162 LEU C O 1
ATOM 3623 N N . PRO B 1 165 ? 31.002 43.157 32.874 1.00 64.11 163 PRO C N 1
ATOM 3624 C CA . PRO B 1 165 ? 30.647 44.463 32.319 1.00 63.46 163 PRO C CA 1
ATOM 3625 C C . PRO B 1 165 ? 31.213 45.543 33.205 1.00 63.52 163 PRO C C 1
ATOM 3626 O O . PRO B 1 165 ? 31.734 45.224 34.281 1.00 63.02 163 PRO C O 1
ATOM 3630 N N . GLU B 1 166 ? 31.077 46.804 32.775 1.00 62.86 164 GLU C N 1
ATOM 3631 C CA . GLU B 1 166 ? 31.754 47.929 33.408 1.00 62.62 164 GLU C CA 1
ATOM 3632 C C . GLU B 1 166 ? 30.943 48.551 34.511 1.00 60.96 164 GLU C C 1
ATOM 3633 O O . GLU B 1 166 ? 29.763 48.816 34.349 1.00 61.49 164 GLU C O 1
ATOM 3639 N N . GLY B 1 167 ? 31.598 48.840 35.625 1.00 59.08 165 GLY C N 1
ATOM 3640 C CA . GLY B 1 167 ? 30.880 49.257 36.808 1.00 56.18 165 GLY C CA 1
ATOM 3641 C C . GLY B 1 167 ? 30.441 48.036 37.645 1.00 53.87 165 GLY C C 1
ATOM 3642 O O . GLY B 1 167 ? 29.888 48.216 38.720 1.00 54.18 165 GLY C O 1
ATOM 3643 N N . ILE B 1 168 ? 30.700 46.815 37.177 1.00 51.03 166 ILE C N 1
ATOM 3644 C CA . ILE B 1 168 ? 30.241 45.605 37.878 1.00 49.05 166 ILE C CA 1
ATOM 3645 C C . ILE B 1 168 ? 31.384 44.875 38.514 1.00 48.47 166 ILE C C 1
ATOM 3646 O O . ILE B 1 168 ? 32.404 44.629 37.849 1.00 47.97 166 ILE C O 1
ATOM 3651 N N . GLN B 1 169 ? 31.209 44.508 39.792 1.00 46.85 167 GLN C N 1
ATOM 3652 C CA . GLN B 1 169 ? 32.122 43.554 40.452 1.00 45.47 167 GLN C CA 1
ATOM 3653 C C . GLN B 1 169 ? 31.419 42.304 40.982 1.00 43.00 167 GLN C C 1
ATOM 3654 O O . GLN B 1 169 ? 30.188 42.258 41.036 1.00 41.65 167 GLN C O 1
ATOM 3660 N N . ALA B 1 170 ? 32.208 41.314 41.377 1.00 38.83 168 ALA C N 1
ATOM 3661 C CA . ALA B 1 170 ? 31.666 40.081 41.841 1.00 36.99 168 ALA C CA 1
ATOM 3662 C C . ALA B 1 170 ? 32.396 39.679 43.091 1.00 36.30 168 ALA C C 1
ATOM 3663 O O . ALA B 1 170 ? 33.565 40.069 43.312 1.00 36.77 168 ALA C O 1
ATOM 3665 N N . HIS B 1 171 ? 31.687 38.895 43.899 1.00 33.99 169 HIS C N 1
ATOM 3666 C CA . HIS B 1 171 ? 32.196 38.271 45.104 1.00 33.60 169 HIS C CA 1
ATOM 3667 C C . HIS B 1 171 ? 31.742 36.862 45.015 1.00 33.99 169 HIS C C 1
ATOM 3668 O O . HIS B 1 171 ? 30.508 36.576 44.959 1.00 34.23 169 HIS C O 1
ATOM 3675 N N . ASP B 1 172 ? 32.701 35.955 44.948 1.00 34.68 170 ASP C N 1
ATOM 3676 C CA . ASP B 1 172 ? 32.381 34.539 44.839 1.00 35.35 170 ASP C CA 1
ATOM 3677 C C . ASP B 1 172 ? 32.016 33.997 46.180 1.00 36.54 170 ASP C C 1
ATOM 3678 O O . ASP B 1 172 ? 32.640 34.410 47.168 1.00 36.02 170 ASP C O 1
ATOM 3683 N N . TRP B 1 173 ? 31.031 33.087 46.234 1.00 36.01 171 TRP C N 1
ATOM 3684 C CA . TRP B 1 173 ? 30.542 32.617 47.541 1.00 39.25 171 TRP C CA 1
ATOM 3685 C C . TRP B 1 173 ? 30.249 31.117 47.666 1.00 41.43 171 TRP C C 1
ATOM 3686 O O . TRP B 1 173 ? 29.875 30.620 48.765 1.00 42.05 171 TRP C O 1
ATOM 3697 N N . PHE B 1 174 ? 30.416 30.396 46.564 1.00 43.36 172 PHE C N 1
ATOM 3698 C CA . PHE B 1 174 ? 30.189 28.948 46.551 1.00 45.31 172 PHE C CA 1
ATOM 3699 C C . PHE B 1 174 ? 30.764 28.344 45.277 1.00 46.41 172 PHE C C 1
ATOM 3700 O O . PHE B 1 174 ? 30.719 28.927 44.180 1.00 47.69 172 PHE C O 1
ATOM 3708 N N . ALA B 1 175 ? 31.407 27.210 45.425 1.00 46.42 173 ALA C N 1
ATOM 3709 C CA . ALA B 1 175 ? 31.993 26.597 44.252 1.00 47.12 173 ALA C CA 1
ATOM 3710 C C . ALA B 1 175 ? 31.631 25.155 44.355 1.00 47.21 173 ALA C C 1
ATOM 3711 O O . ALA B 1 175 ? 31.676 24.584 45.460 1.00 48.57 173 ALA C O 1
ATOM 3713 N N . ASP B 1 176 ? 31.281 24.593 43.202 1.00 46.49 174 ASP C N 1
ATOM 3714 C CA . ASP B 1 176 ? 30.778 23.238 43.061 1.00 45.60 174 ASP C CA 1
ATOM 3715 C C . ASP B 1 176 ? 30.998 22.712 41.624 1.00 44.37 174 ASP C C 1
ATOM 3716 O O . ASP B 1 176 ? 31.632 23.339 40.762 1.00 43.47 174 ASP C O 1
ATOM 3721 N N . ARG B 1 177 ? 30.454 21.531 41.368 1.00 44.05 175 ARG C N 1
ATOM 3722 C CA . ARG B 1 177 ? 30.501 20.938 40.038 1.00 41.43 175 ARG C CA 1
ATOM 3723 C C . ARG B 1 177 ? 29.170 20.386 39.607 1.00 37.99 175 ARG C C 1
ATOM 3724 O O . ARG B 1 177 ? 28.315 20.141 40.413 1.00 36.47 175 ARG C O 1
ATOM 3732 N N . TYR B 1 178 ? 29.052 20.162 38.310 1.00 35.92 176 TYR C N 1
ATOM 3733 C CA . TYR B 1 178 ? 27.972 19.449 37.707 1.00 35.58 176 TYR C CA 1
ATOM 3734 C C . TYR B 1 178 ? 28.152 17.909 37.698 1.00 35.09 176 TYR C C 1
ATOM 3735 O O . TYR B 1 178 ? 29.265 17.410 37.534 1.00 33.79 176 TYR C O 1
ATOM 3744 N N . VAL B 1 179 ? 27.025 17.203 37.803 1.00 33.64 177 VAL C N 1
ATOM 3745 C CA . VAL B 1 179 ? 26.976 15.746 37.720 1.00 32.68 177 VAL C CA 1
ATOM 3746 C C . VAL B 1 179 ? 25.842 15.427 36.794 1.00 33.93 177 VAL C C 1
ATOM 3747 O O . VAL B 1 179 ? 24.951 16.291 36.502 1.00 32.13 177 VAL C O 1
ATOM 3751 N N . VAL B 1 180 ? 25.858 14.177 36.320 1.00 33.37 178 VAL C N 1
ATOM 3752 C CA . VAL B 1 180 ? 24.738 13.630 35.560 1.00 31.37 178 VAL C CA 1
ATOM 3753 C C . VAL B 1 180 ? 23.817 12.863 36.489 1.00 31.33 178 VAL C C 1
ATOM 3754 O O . VAL B 1 180 ? 24.261 11.960 37.286 1.00 32.62 178 VAL C O 1
ATOM 3758 N N . VAL B 1 181 ? 22.520 13.205 36.381 1.00 30.16 179 VAL C N 1
ATOM 3759 C CA . VAL B 1 181 ? 21.488 12.684 37.255 1.00 29.21 179 VAL C CA 1
ATOM 3760 C C . VAL B 1 181 ? 20.571 11.826 36.427 1.00 29.49 179 VAL C C 1
ATOM 3761 O O . VAL B 1 181 ? 20.203 12.204 35.298 1.00 27.46 179 VAL C O 1
ATOM 3765 N N . ALA B 1 182 ? 20.201 10.646 36.979 1.00 28.39 180 ALA C N 1
ATOM 3766 C CA . ALA B 1 182 ? 19.159 9.841 36.340 1.00 28.14 180 ALA C CA 1
ATOM 3767 C C . ALA B 1 182 ? 18.371 9.226 37.478 1.00 28.79 180 ALA C C 1
ATOM 3768 O O . ALA B 1 182 ? 18.851 9.159 38.625 1.00 29.81 180 ALA C O 1
ATOM 3770 N N . ARG B 1 183 ? 17.162 8.793 37.190 1.00 28.00 181 ARG C N 1
ATOM 3771 C CA . ARG B 1 183 ? 16.436 8.126 38.185 1.00 30.36 181 ARG C CA 1
ATOM 3772 C C . ARG B 1 183 ? 17.206 6.851 38.580 1.00 31.98 181 ARG C C 1
ATOM 3773 O O . ARG B 1 183 ? 17.996 6.282 37.748 1.00 30.49 181 ARG C O 1
ATOM 3781 N N . ARG B 1 184 ? 16.958 6.431 39.817 1.00 33.66 182 ARG C N 1
ATOM 3782 C CA . ARG B 1 184 ? 17.643 5.312 40.459 1.00 37.27 182 ARG C CA 1
ATOM 3783 C C . ARG B 1 184 ? 17.632 4.003 39.684 1.00 37.92 182 ARG C C 1
ATOM 3784 O O . ARG B 1 184 ? 18.663 3.271 39.623 1.00 37.75 182 ARG C O 1
ATOM 3792 N N . ASP B 1 185 ? 16.497 3.685 39.091 1.00 38.68 183 ASP C N 1
ATOM 3793 C CA . ASP B 1 185 ? 16.441 2.356 38.410 1.00 41.11 183 ASP C CA 1
ATOM 3794 C C . ASP B 1 185 ? 16.261 2.502 36.958 1.00 40.64 183 ASP C C 1
ATOM 3795 O O . ASP B 1 185 ? 15.388 1.874 36.365 1.00 42.09 183 ASP C O 1
ATOM 3800 N N . HIS B 1 186 ? 17.072 3.413 36.397 1.00 40.04 184 HIS C N 1
ATOM 3801 C CA . HIS B 1 186 ? 17.027 3.756 34.999 1.00 38.99 184 HIS C CA 1
ATOM 3802 C C . HIS B 1 186 ? 17.382 2.448 34.238 1.00 40.28 184 HIS C C 1
ATOM 3803 O O . HIS B 1 186 ? 18.425 1.882 34.510 1.00 40.72 184 HIS C O 1
ATOM 3810 N N . PRO B 1 187 ? 16.598 2.068 33.212 1.00 40.41 185 PRO C N 1
ATOM 3811 C CA . PRO B 1 187 ? 16.818 0.768 32.549 1.00 40.74 185 PRO C CA 1
ATOM 3812 C C . PRO B 1 187 ? 18.207 0.583 31.895 1.00 41.99 185 PRO C C 1
ATOM 3813 O O . PRO B 1 187 ? 18.657 -0.557 31.696 1.00 42.83 185 PRO C O 1
ATOM 3817 N N . ARG B 1 188 ? 18.911 1.680 31.598 1.00 40.82 186 ARG C N 1
ATOM 3818 C CA . ARG B 1 188 ? 20.116 1.598 30.792 1.00 37.69 186 ARG C CA 1
ATOM 3819 C C . ARG B 1 188 ? 21.376 2.081 31.479 1.00 37.43 186 ARG C C 1
ATOM 3820 O O . ARG B 1 188 ? 22.372 2.359 30.819 1.00 37.33 186 ARG C O 1
ATOM 3828 N N . LEU B 1 189 ? 21.343 2.124 32.801 1.00 36.24 187 LEU C N 1
ATOM 3829 C CA . LEU B 1 189 ? 22.489 2.517 33.612 1.00 37.56 187 LEU C CA 1
ATOM 3830 C C . LEU B 1 189 ? 22.879 1.450 34.645 1.00 37.85 187 LEU C C 1
ATOM 3831 O O . LEU B 1 189 ? 22.030 0.976 35.393 1.00 38.33 187 LEU C O 1
ATOM 3836 N N . ALA B 1 190 ? 24.151 1.024 34.644 1.00 39.89 188 ALA C N 1
ATOM 3837 C CA . ALA B 1 190 ? 24.706 0.115 35.678 1.00 40.45 188 ALA C CA 1
ATOM 3838 C C . ALA B 1 190 ? 26.039 0.737 36.084 1.00 41.26 188 ALA C C 1
ATOM 3839 O O . ALA B 1 190 ? 26.883 0.128 36.724 1.00 42.68 188 ALA C O 1
ATOM 3841 N N . GLY B 1 191 ? 26.194 1.988 35.714 1.00 42.08 189 GLY C N 1
ATOM 3842 C CA . GLY B 1 191 ? 27.251 2.856 36.239 1.00 41.20 189 GLY C CA 1
ATOM 3843 C C . GLY B 1 191 ? 27.160 4.122 35.414 1.00 40.82 189 GLY C C 1
ATOM 3844 O O . GLY B 1 191 ? 26.209 4.326 34.679 1.00 39.05 189 GLY C O 1
ATOM 3845 N N . ALA B 1 192 ? 28.214 4.923 35.476 1.00 42.80 190 ALA C N 1
ATOM 3846 C CA . ALA B 1 192 ? 28.274 6.202 34.810 1.00 42.18 190 ALA C CA 1
ATOM 3847 C C . ALA B 1 192 ? 28.025 6.028 33.300 1.00 43.63 190 ALA C C 1
ATOM 3848 O O . ALA B 1 192 ? 28.559 5.101 32.676 1.00 44.73 190 ALA C O 1
ATOM 3850 N N . PRO B 1 193 ? 27.188 6.893 32.677 1.00 43.40 191 PRO C N 1
ATOM 3851 C CA . PRO B 1 193 ? 27.120 6.719 31.213 1.00 42.86 191 PRO C CA 1
ATOM 3852 C C . PRO B 1 193 ? 28.467 7.041 30.586 1.00 43.35 191 PRO C C 1
ATOM 3853 O O . PRO B 1 193 ? 29.261 7.741 31.191 1.00 43.83 191 PRO C O 1
ATOM 3857 N N . THR B 1 194 ? 28.715 6.457 29.402 1.00 43.70 192 THR C N 1
ATOM 3858 C CA . THR B 1 194 ? 29.844 6.753 28.525 1.00 41.80 192 THR C CA 1
ATOM 3859 C C . THR B 1 194 ? 29.350 7.963 27.783 1.00 41.66 192 THR C C 1
ATOM 3860 O O . THR B 1 194 ? 28.160 8.245 27.832 1.00 40.33 192 THR C O 1
ATOM 3864 N N . LEU B 1 195 ? 30.230 8.699 27.112 1.00 42.20 193 LEU C N 1
ATOM 3865 C CA . LEU B 1 195 ? 29.790 9.740 26.164 1.00 41.80 193 LEU C CA 1
ATOM 3866 C C . LEU B 1 195 ? 28.648 9.252 25.237 1.00 42.04 193 LEU C C 1
ATOM 3867 O O . LEU B 1 195 ? 27.578 9.872 25.099 1.00 40.68 193 LEU C O 1
ATOM 3872 N N . GLU B 1 196 ? 28.831 8.094 24.618 1.00 42.43 194 GLU C N 1
ATOM 3873 C CA . GLU B 1 196 ? 27.826 7.598 23.678 1.00 43.06 194 GLU C CA 1
ATOM 3874 C C . GLU B 1 196 ? 26.495 7.292 24.362 1.00 41.13 194 GLU C C 1
ATOM 3875 O O . GLU B 1 196 ? 25.418 7.607 23.840 1.00 40.70 194 GLU C O 1
ATOM 3881 N N . GLY B 1 197 ? 26.569 6.676 25.533 1.00 39.30 195 GLY C N 1
ATOM 3882 C CA . GLY B 1 197 ? 25.397 6.379 26.317 1.00 39.24 195 GLY C CA 1
ATOM 3883 C C . GLY B 1 197 ? 24.636 7.639 26.768 1.00 39.58 195 GLY C C 1
ATOM 3884 O O . GLY B 1 197 ? 23.400 7.651 26.732 1.00 39.14 195 GLY C O 1
ATOM 3885 N N . TYR B 1 198 ? 25.375 8.676 27.166 1.00 39.01 196 TYR C N 1
ATOM 3886 C CA . TYR B 1 198 ? 24.807 10.007 27.504 1.00 38.84 196 TYR C CA 1
ATOM 3887 C C . TYR B 1 198 ? 24.105 10.606 26.302 1.00 37.89 196 TYR C C 1
ATOM 3888 O O . TYR B 1 198 ? 22.963 10.955 26.392 1.00 38.14 196 TYR C O 1
ATOM 3897 N N . LEU B 1 199 ? 24.790 10.671 25.165 1.00 38.04 197 LEU C N 1
ATOM 3898 C CA . LEU B 1 199 ? 24.171 11.128 23.907 1.00 37.96 197 LEU C CA 1
ATOM 3899 C C . LEU B 1 199 ? 23.083 10.256 23.271 1.00 36.91 197 LEU C C 1
ATOM 3900 O O . LEU B 1 199 ? 22.451 10.722 22.327 1.00 38.29 197 LEU C O 1
ATOM 3905 N N . ALA B 1 200 ? 22.835 9.043 23.785 1.00 36.52 198 ALA C N 1
ATOM 3906 C CA . ALA B 1 200 ? 21.724 8.195 23.338 1.00 36.47 198 ALA C CA 1
ATOM 3907 C C . ALA B 1 200 ? 20.389 8.466 24.033 1.00 36.93 198 ALA C C 1
ATOM 3908 O O . ALA B 1 200 ? 19.332 7.976 23.577 1.00 36.12 198 ALA C O 1
ATOM 3910 N N . GLU B 1 201 ? 20.453 9.128 25.195 1.00 36.43 199 GLU C N 1
ATOM 3911 C CA . GLU B 1 201 ? 19.273 9.430 25.994 1.00 36.47 199 GLU C CA 1
ATOM 3912 C C . GLU B 1 201 ? 18.699 10.787 25.604 1.00 35.61 199 GLU C C 1
ATOM 3913 O O . GLU B 1 201 ? 19.350 11.562 24.874 1.00 34.05 199 GLU C O 1
ATOM 3919 N N . ARG B 1 202 ? 17.461 11.041 26.057 1.00 35.40 200 ARG C N 1
ATOM 3920 C CA . ARG B 1 202 ? 16.847 12.377 25.979 1.00 34.40 200 ARG C CA 1
ATOM 3921 C C . ARG B 1 202 ? 17.117 13.079 27.291 1.00 34.00 200 ARG C C 1
ATOM 3922 O O . ARG B 1 202 ? 17.170 12.435 28.349 1.00 33.44 200 ARG C O 1
ATOM 3930 N N . HIS B 1 203 ? 17.240 14.396 27.206 1.00 32.29 201 HIS C N 1
ATOM 3931 C CA . HIS B 1 203 ? 17.711 15.211 28.277 1.00 32.24 201 HIS C CA 1
ATOM 3932 C C . HIS B 1 203 ? 16.736 16.257 28.765 1.00 31.79 201 HIS C C 1
ATOM 3933 O O . HIS B 1 203 ? 15.984 16.883 28.002 1.00 31.64 201 HIS C O 1
ATOM 3940 N N . ALA B 1 204 ? 16.820 16.482 30.045 1.00 32.15 202 ALA C N 1
ATOM 3941 C CA . ALA B 1 204 ? 16.144 17.665 30.655 1.00 32.45 202 ALA C CA 1
ATOM 3942 C C . ALA B 1 204 ? 17.219 18.715 30.745 1.00 32.34 202 ALA C C 1
ATOM 3943 O O . ALA B 1 204 ? 18.365 18.457 31.183 1.00 32.06 202 ALA C O 1
ATOM 3945 N N . VAL B 1 205 ? 16.843 19.937 30.385 1.00 33.27 203 VAL C N 1
ATOM 3946 C CA . VAL B 1 205 ? 17.789 21.078 30.460 1.00 32.00 203 VAL C CA 1
ATOM 3947 C C . VAL B 1 205 ? 17.207 22.301 31.179 1.00 31.02 203 VAL C C 1
ATOM 3948 O O . VAL B 1 205 ? 16.027 22.635 31.015 1.00 31.89 203 VAL C O 1
ATOM 3952 N N . VAL B 1 206 ? 18.016 22.888 32.043 1.00 30.85 204 VAL C N 1
ATOM 3953 C CA . VAL B 1 206 ? 17.643 24.074 32.825 1.00 30.70 204 VAL C CA 1
ATOM 3954 C C . VAL B 1 206 ? 18.136 25.259 32.071 1.00 31.81 204 VAL C C 1
ATOM 3955 O O . VAL B 1 206 ? 19.331 25.392 31.785 1.00 32.03 204 VAL C O 1
ATOM 3959 N N . THR B 1 207 ? 17.177 26.117 31.708 1.00 32.20 205 THR C N 1
ATOM 3960 C CA . THR B 1 207 ? 17.466 27.388 31.080 1.00 32.16 205 THR C CA 1
ATOM 3961 C C . THR B 1 207 ? 16.846 28.516 31.953 1.00 32.10 205 THR C C 1
ATOM 3962 O O . THR B 1 207 ? 15.690 28.872 31.690 1.00 31.17 205 THR C O 1
ATOM 3966 N N . PRO B 1 208 ? 17.570 29.053 32.960 1.00 31.06 206 PRO C N 1
ATOM 3967 C CA . PRO B 1 208 ? 16.901 29.931 33.925 1.00 32.48 206 PRO C CA 1
ATOM 3968 C C . PRO B 1 208 ? 16.345 31.299 33.422 1.00 35.11 206 PRO C C 1
ATOM 3969 O O . PRO B 1 208 ? 15.561 31.902 34.129 1.00 34.90 206 PRO C O 1
ATOM 3973 N N . TRP B 1 209 ? 16.715 31.721 32.213 1.00 36.36 207 TRP C N 1
ATOM 3974 C CA . TRP B 1 209 ? 16.326 32.996 31.631 1.00 37.59 207 TRP C CA 1
ATOM 3975 C C . TRP B 1 209 ? 15.795 32.693 30.264 1.00 39.22 207 TRP C C 1
ATOM 3976 O O . TRP B 1 209 ? 15.838 33.536 29.343 1.00 38.52 207 TRP C O 1
ATOM 3987 N N . ASN B 1 210 ? 15.244 31.489 30.136 1.00 38.78 208 ASN C N 1
ATOM 3988 C CA . ASN B 1 210 ? 14.525 31.139 28.928 1.00 41.49 208 ASN C CA 1
ATOM 3989 C C . ASN B 1 210 ? 15.426 31.205 27.678 1.00 41.88 208 ASN C C 1
ATOM 3990 O O . ASN B 1 210 ? 14.925 31.378 26.554 1.00 41.20 208 ASN C O 1
ATOM 3995 N N . GLU B 1 211 ? 16.735 31.021 27.875 1.00 43.32 209 GLU C N 1
ATOM 3996 C CA . GLU B 1 211 ? 17.706 30.876 26.776 1.00 44.68 209 GLU C CA 1
ATOM 3997 C C . GLU B 1 211 ? 17.335 29.740 25.836 1.00 44.85 209 GLU C C 1
ATOM 3998 O O . GLU B 1 211 ? 16.538 28.880 26.177 1.00 44.16 209 GLU C O 1
ATOM 4004 N N . ASP B 1 212 ? 17.956 29.734 24.669 1.00 46.44 210 ASP C N 1
ATOM 4005 C CA . ASP B 1 212 ? 17.635 28.757 23.600 1.00 48.79 210 ASP C CA 1
ATOM 4006 C C . ASP B 1 212 ? 18.184 27.344 23.839 1.00 47.54 210 ASP C C 1
ATOM 4007 O O . ASP B 1 212 ? 17.580 26.334 23.463 1.00 46.82 210 ASP C O 1
ATOM 4012 N N . SER B 1 213 ? 19.342 27.307 24.478 1.00 46.15 211 SER C N 1
ATOM 4013 C CA . SER B 1 213 ? 19.973 26.080 24.879 1.00 45.19 211 SER C CA 1
ATOM 4014 C C . SER B 1 213 ? 20.447 26.221 26.334 1.00 43.99 211 SER C C 1
ATOM 4015 O O . SER B 1 213 ? 20.555 27.347 26.826 1.00 45.40 211 SER C O 1
ATOM 4018 N N . GLY B 1 214 ? 20.785 25.112 26.995 1.00 41.41 212 GLY C N 1
ATOM 4019 C CA . GLY B 1 214 ? 21.368 25.155 28.331 1.00 39.31 212 GLY C CA 1
ATOM 4020 C C . GLY B 1 214 ? 22.858 25.400 28.286 1.00 39.30 212 GLY C C 1
ATOM 4021 O O . GLY B 1 214 ? 23.447 25.319 27.225 1.00 38.86 212 GLY C O 1
ATOM 4022 N N . VAL B 1 215 ? 23.462 25.694 29.442 1.00 37.52 213 VAL C N 1
ATOM 4023 C CA . VAL B 1 215 ? 24.919 25.890 29.587 1.00 38.74 213 VAL C CA 1
ATOM 4024 C C . VAL B 1 215 ? 25.706 24.637 29.135 1.00 38.05 213 VAL C C 1
ATOM 4025 O O . VAL B 1 215 ? 26.862 24.751 28.685 1.00 37.26 213 VAL C O 1
ATOM 4029 N N . ILE B 1 216 ? 25.074 23.449 29.291 1.00 36.59 214 ILE C N 1
ATOM 4030 C CA . ILE B 1 216 ? 25.701 22.180 28.940 1.00 35.86 214 ILE C CA 1
ATOM 4031 C C . ILE B 1 216 ? 25.675 22.035 27.435 1.00 36.93 214 ILE C C 1
ATOM 4032 O O . ILE B 1 216 ? 26.656 21.585 26.856 1.00 37.74 214 ILE C O 1
ATOM 4037 N N . ASP B 1 217 ? 24.591 22.456 26.805 1.00 37.70 215 ASP C N 1
ATOM 4038 C CA . ASP B 1 217 ? 24.495 22.480 25.364 1.00 39.76 215 ASP C CA 1
ATOM 4039 C C . ASP B 1 217 ? 25.552 23.339 24.736 1.00 40.47 215 ASP C C 1
ATOM 4040 O O . ASP B 1 217 ? 26.169 22.964 23.753 1.00 41.80 215 ASP C O 1
ATOM 4045 N N . ARG B 1 218 ? 25.792 24.504 25.297 1.00 42.45 216 ARG C N 1
ATOM 4046 C CA . ARG B 1 218 ? 26.786 25.370 24.688 1.00 43.27 216 ARG C CA 1
ATOM 4047 C C . ARG B 1 218 ? 28.229 24.834 24.883 1.00 43.22 216 ARG C C 1
ATOM 4048 O O . ARG B 1 218 ? 29.076 25.005 24.004 1.00 42.16 216 ARG C O 1
ATOM 4056 N N . LEU B 1 219 ? 28.480 24.238 26.052 1.00 43.36 217 LEU C N 1
ATOM 4057 C CA . LEU B 1 219 ? 29.696 23.514 26.373 1.00 45.10 217 LEU C CA 1
ATOM 4058 C C . LEU B 1 219 ? 29.983 22.390 25.375 1.00 45.91 217 LEU C C 1
ATOM 4059 O O . LEU B 1 219 ? 31.092 22.337 24.815 1.00 48.01 217 LEU C O 1
ATOM 4064 N N . LEU B 1 220 ? 28.986 21.538 25.124 1.00 45.53 218 LEU C N 1
ATOM 4065 C CA . LEU B 1 220 ? 29.091 20.445 24.189 1.00 45.39 218 LEU C CA 1
ATOM 4066 C C . LEU B 1 220 ? 29.299 20.950 22.753 1.00 46.85 218 LEU C C 1
ATOM 4067 O O . LEU B 1 220 ? 29.995 20.303 21.959 1.00 47.21 218 LEU C O 1
ATOM 4072 N N . ALA B 1 221 ? 28.723 22.107 22.431 1.00 47.90 219 ALA C N 1
ATOM 4073 C CA . ALA B 1 221 ? 28.894 22.683 21.117 1.00 48.92 219 ALA C CA 1
ATOM 4074 C C . ALA B 1 221 ? 30.347 22.982 20.806 1.00 50.16 219 ALA C C 1
ATOM 4075 O O . ALA B 1 221 ? 30.783 22.793 19.652 1.00 51.38 219 ALA C O 1
ATOM 4077 N N . ARG B 1 222 ? 31.099 23.448 21.797 1.00 51.23 220 ARG C N 1
ATOM 4078 C CA . ARG B 1 222 ? 32.533 23.699 21.590 1.00 52.92 220 ARG C CA 1
ATOM 4079 C C . ARG B 1 222 ? 33.272 22.488 20.992 1.00 53.61 220 ARG C C 1
ATOM 4080 O O . ARG B 1 222 ? 34.241 22.678 20.240 1.00 54.87 220 ARG C O 1
ATOM 4088 N N . SER B 1 223 ? 32.763 21.277 21.263 1.00 52.53 221 SER C N 1
ATOM 4089 C CA . SER B 1 223 ? 33.293 20.028 20.730 1.00 51.42 221 SER C CA 1
ATOM 4090 C C . SER B 1 223 ? 32.429 19.440 19.622 1.00 51.25 221 SER C C 1
ATOM 4091 O O . SER B 1 223 ? 32.578 18.254 19.292 1.00 52.13 221 SER C O 1
ATOM 4094 N N . GLY B 1 224 ? 31.520 20.242 19.057 1.00 49.34 222 GLY C N 1
ATOM 4095 C CA . GLY B 1 224 ? 30.676 19.804 17.945 1.00 48.38 222 GLY C CA 1
ATOM 4096 C C . GLY B 1 224 ? 29.648 18.731 18.334 1.00 48.24 222 GLY C C 1
ATOM 4097 O O . GLY B 1 224 ? 29.170 18.011 17.497 1.00 48.56 222 GLY C O 1
ATOM 4098 N N . LEU B 1 225 ? 29.349 18.625 19.628 1.00 47.03 223 LEU C N 1
ATOM 4099 C CA . LEU B 1 225 ? 28.429 17.652 20.163 1.00 45.54 223 LEU C CA 1
ATOM 4100 C C . LEU B 1 225 ? 27.128 18.384 20.466 1.00 45.66 223 LEU C C 1
ATOM 4101 O O . LEU B 1 225 ? 27.128 19.589 20.775 1.00 44.25 223 LEU C O 1
ATOM 4106 N N . ARG B 1 226 ? 26.035 17.634 20.359 1.00 44.99 224 ARG C N 1
ATOM 4107 C CA . ARG B 1 226 ? 24.686 18.112 20.521 1.00 45.51 224 ARG C CA 1
ATOM 4108 C C . ARG B 1 226 ? 23.906 16.975 21.183 1.00 44.47 224 ARG C C 1
ATOM 4109 O O . ARG B 1 226 ? 24.049 15.822 20.772 1.00 45.17 224 ARG C O 1
ATOM 4117 N N . ARG B 1 227 ? 23.146 17.277 22.232 1.00 40.89 225 ARG C N 1
ATOM 4118 C CA . ARG B 1 227 ? 22.277 16.284 22.823 1.00 40.42 225 ARG C CA 1
ATOM 4119 C C . ARG B 1 227 ? 20.821 16.426 22.415 1.00 39.88 225 ARG C C 1
ATOM 4120 O O . ARG B 1 227 ? 20.397 17.490 22.031 1.00 39.57 225 ARG C O 1
ATOM 4128 N N . GLU B 1 228 ? 20.067 15.340 22.504 1.00 40.07 226 GLU C N 1
ATOM 4129 C CA . GLU B 1 228 ? 18.626 15.410 22.309 1.00 41.22 226 GLU C CA 1
ATOM 4130 C C . GLU B 1 228 ? 17.888 15.930 23.545 1.00 39.52 226 GLU C C 1
ATOM 4131 O O . GLU B 1 228 ? 17.914 15.302 24.601 1.00 38.29 226 GLU C O 1
ATOM 4137 N N . VAL B 1 229 ? 17.150 17.020 23.350 1.00 38.07 227 VAL C N 1
ATOM 4138 C CA . VAL B 1 229 ? 16.472 17.705 24.436 1.00 36.31 227 VAL C CA 1
ATOM 4139 C C . VAL B 1 229 ? 14.999 17.310 24.466 1.00 35.20 227 VAL C C 1
ATOM 4140 O O . VAL B 1 229 ? 14.295 17.532 23.520 1.00 35.86 227 VAL C O 1
ATOM 4144 N N . ALA B 1 230 ? 14.543 16.704 25.547 1.00 34.22 228 ALA C N 1
ATOM 4145 C CA . ALA B 1 230 ? 13.117 16.435 25.730 1.00 33.45 228 ALA C CA 1
ATOM 4146 C C . ALA B 1 230 ? 12.388 17.637 26.413 1.00 33.73 228 ALA C C 1
ATOM 4147 O O . ALA B 1 230 ? 11.345 18.025 25.976 1.00 33.23 228 ALA C O 1
ATOM 4149 N N . VAL B 1 231 ? 12.969 18.241 27.455 1.00 32.98 229 VAL C N 1
ATOM 4150 C CA . VAL B 1 231 ? 12.259 19.321 28.207 1.00 31.06 229 VAL C CA 1
ATOM 4151 C C . VAL B 1 231 ? 13.250 20.403 28.531 1.00 30.36 229 VAL C C 1
ATOM 4152 O O . VAL B 1 231 ? 14.356 20.092 28.931 1.00 29.95 229 VAL C O 1
ATOM 4156 N N . GLN B 1 232 ? 12.907 21.666 28.319 1.00 31.38 230 GLN C N 1
ATOM 4157 C CA . GLN B 1 232 ? 13.675 22.808 28.916 1.00 33.42 230 GLN C CA 1
ATOM 4158 C C . GLN B 1 232 ? 12.750 23.470 29.931 1.00 31.62 230 GLN C C 1
ATOM 4159 O O . GLN B 1 232 ? 11.547 23.560 29.689 1.00 31.13 230 GLN C O 1
ATOM 4165 N N . LEU B 1 233 ? 13.308 23.919 31.052 1.00 30.57 231 LEU C N 1
ATOM 4166 C CA . LEU B 1 233 ? 12.528 24.531 32.128 1.00 29.18 231 LEU C CA 1
ATOM 4167 C C . LEU B 1 233 ? 13.532 25.370 32.910 1.00 30.32 231 LEU C C 1
ATOM 4168 O O . LEU B 1 233 ? 14.740 25.075 32.827 1.00 31.38 231 LEU C O 1
ATOM 4173 N N . PRO B 1 234 ? 13.088 26.491 33.560 1.00 29.87 232 PRO C N 1
ATOM 4174 C CA . PRO B 1 234 ? 13.992 27.423 34.279 1.00 30.54 232 PRO C CA 1
ATOM 4175 C C . PRO B 1 234 ? 14.450 27.002 35.643 1.00 29.97 232 PRO C C 1
ATOM 4176 O O . PRO B 1 234 ? 15.384 27.583 36.203 1.00 30.45 232 PRO C O 1
ATOM 4180 N N . THR B 1 235 ? 13.857 25.934 36.162 1.00 28.25 233 THR C N 1
ATOM 4181 C CA . THR B 1 235 ? 13.978 25.600 37.556 1.00 28.61 233 THR C CA 1
ATOM 4182 C C . THR B 1 235 ? 14.680 24.239 37.745 1.00 28.40 233 THR C C 1
ATOM 4183 O O . THR B 1 235 ? 14.219 23.225 37.231 1.00 27.66 233 THR C O 1
ATOM 4187 N N . VAL B 1 236 ? 15.791 24.236 38.456 1.00 29.84 234 VAL C N 1
ATOM 4188 C CA . VAL B 1 236 ? 16.581 22.999 38.679 1.00 30.83 234 VAL C CA 1
ATOM 4189 C C . VAL B 1 236 ? 15.897 22.057 39.680 1.00 30.27 234 VAL C C 1
ATOM 4190 O O . VAL B 1 236 ? 15.955 20.871 39.522 1.00 29.02 234 VAL C O 1
ATOM 4194 N N . LEU B 1 237 ? 15.299 22.596 40.744 1.00 28.49 235 LEU C N 1
ATOM 4195 C CA . LEU B 1 237 ? 14.711 21.699 41.736 1.00 28.24 235 LEU C CA 1
ATOM 4196 C C . LEU B 1 237 ? 13.549 20.897 41.167 1.00 27.46 235 LEU C C 1
ATOM 4197 O O . LEU B 1 237 ? 13.408 19.708 41.483 1.00 25.68 235 LEU C O 1
ATOM 4202 N N . ALA B 1 238 ? 12.791 21.522 40.258 1.00 26.35 236 ALA C N 1
ATOM 4203 C CA . ALA B 1 238 ? 11.702 20.843 39.577 1.00 26.88 236 ALA C CA 1
ATOM 4204 C C . ALA B 1 238 ? 12.298 19.894 38.575 1.00 26.09 236 ALA C C 1
ATOM 4205 O O . ALA B 1 238 ? 11.830 18.768 38.453 1.00 26.28 236 ALA C O 1
ATOM 4207 N N . ALA B 1 239 ? 13.378 20.324 37.894 1.00 24.81 237 ALA C N 1
ATOM 4208 C CA . ALA B 1 239 ? 14.064 19.469 36.896 1.00 24.06 237 ALA C CA 1
ATOM 4209 C C . ALA B 1 239 ? 14.441 18.129 37.565 1.00 25.41 237 ALA C C 1
ATOM 4210 O O . ALA B 1 239 ? 14.440 17.085 36.888 1.00 26.44 237 ALA C O 1
ATOM 4212 N N . LEU B 1 240 ? 14.845 18.176 38.853 1.00 25.17 238 LEU C N 1
ATOM 4213 C CA . LEU B 1 240 ? 15.377 16.974 39.551 1.00 25.45 238 LEU C CA 1
ATOM 4214 C C . LEU B 1 240 ? 14.202 16.003 39.766 1.00 28.35 238 LEU C C 1
ATOM 4215 O O . LEU B 1 240 ? 14.359 14.785 39.569 1.00 28.60 238 LEU C O 1
ATOM 4220 N N . PHE B 1 241 ? 13.016 16.525 40.108 1.00 27.14 239 PHE C N 1
ATOM 4221 C CA . PHE B 1 241 ? 11.848 15.645 40.211 1.00 29.07 239 PHE C CA 1
ATOM 4222 C C . PHE B 1 241 ? 11.434 15.083 38.887 1.00 29.79 239 PHE C C 1
ATOM 4223 O O . PHE B 1 241 ? 11.045 13.955 38.835 1.00 30.95 239 PHE C O 1
ATOM 4231 N N . LEU B 1 242 ? 11.539 15.869 37.810 1.00 30.30 240 LEU C N 1
ATOM 4232 C CA . LEU B 1 242 ? 11.359 15.374 36.464 1.00 30.76 240 LEU C CA 1
ATOM 4233 C C . LEU B 1 242 ? 12.335 14.174 36.126 1.00 31.07 240 LEU C C 1
ATOM 4234 O O . LEU B 1 242 ? 11.888 13.143 35.649 1.00 31.68 240 LEU C O 1
ATOM 4239 N N . ALA B 1 243 ? 13.627 14.335 36.342 1.00 29.75 241 ALA C N 1
ATOM 4240 C CA . ALA B 1 243 ? 14.632 13.229 36.154 1.00 30.52 241 ALA C CA 1
ATOM 4241 C C . ALA B 1 243 ? 14.230 11.994 36.961 1.00 30.95 241 ALA C C 1
ATOM 4242 O O . ALA B 1 243 ? 14.353 10.926 36.468 1.00 29.79 241 ALA C O 1
ATOM 4244 N N . GLY B 1 244 ? 13.718 12.179 38.175 1.00 31.48 242 GLY C N 1
ATOM 4245 C CA . GLY B 1 244 ? 13.285 11.074 39.040 1.00 33.50 242 GLY C CA 1
ATOM 4246 C C . GLY B 1 244 ? 12.118 10.244 38.552 1.00 34.38 242 GLY C C 1
ATOM 4247 O O . GLY B 1 244 ? 11.951 9.134 39.044 1.00 33.38 242 GLY C O 1
ATOM 4248 N N . SER B 1 245 ? 11.301 10.784 37.624 1.00 34.65 243 SER C N 1
ATOM 4249 C CA . SER B 1 245 ? 10.049 10.152 37.194 1.00 35.79 243 SER C CA 1
ATOM 4250 C C . SER B 1 245 ? 10.093 9.800 35.733 1.00 35.20 243 SER C C 1
ATOM 4251 O O . SER B 1 245 ? 9.054 9.489 35.144 1.00 37.36 243 SER C O 1
ATOM 4254 N N . THR B 1 246 ? 11.256 9.928 35.118 1.00 33.57 244 THR C N 1
ATOM 4255 C CA . THR B 1 246 ? 11.398 9.620 33.695 1.00 33.33 244 THR C CA 1
ATOM 4256 C C . THR B 1 246 ? 12.744 8.953 33.424 1.00 33.15 244 THR C C 1
ATOM 4257 O O . THR B 1 246 ? 13.609 8.806 34.311 1.00 33.40 244 THR C O 1
ATOM 4261 N N . ASP B 1 247 ? 12.967 8.616 32.166 1.00 34.53 245 ASP C N 1
ATOM 4262 C CA . ASP B 1 247 ? 14.284 8.081 31.771 1.00 33.19 245 ASP C CA 1
ATOM 4263 C C . ASP B 1 247 ? 15.229 9.139 31.248 1.00 33.49 245 ASP C C 1
ATOM 4264 O O . ASP B 1 247 ? 16.344 8.830 30.780 1.00 33.83 245 ASP C O 1
ATOM 4269 N N . PHE B 1 248 ? 14.842 10.417 31.437 1.00 34.64 246 PHE C N 1
ATOM 4270 C CA . PHE B 1 248 ? 15.672 11.561 31.020 1.00 32.50 246 PHE C CA 1
ATOM 4271 C C . PHE B 1 248 ? 16.883 11.756 31.904 1.00 32.18 246 PHE C C 1
ATOM 4272 O O . PHE B 1 248 ? 16.863 11.499 33.136 1.00 33.20 246 PHE C O 1
ATOM 4280 N N . LEU B 1 249 ? 17.950 12.216 31.272 1.00 30.58 247 LEU C N 1
ATOM 4281 C CA . LEU B 1 249 ? 19.127 12.609 32.000 1.00 31.45 247 LEU C CA 1
ATOM 4282 C C . LEU B 1 249 ? 19.121 14.135 32.288 1.00 30.88 247 LEU C C 1
ATOM 4283 O O . LEU B 1 249 ? 18.740 14.922 31.404 1.00 30.39 247 LEU C O 1
ATOM 4288 N N . LEU B 1 250 ? 19.604 14.524 33.468 1.00 29.91 248 LEU C N 1
ATOM 4289 C CA . LEU B 1 250 ? 19.774 15.962 33.801 1.00 29.74 248 LEU C CA 1
ATOM 4290 C C . LEU B 1 250 ? 21.187 16.178 34.259 1.00 28.60 248 LEU C C 1
ATOM 4291 O O . LEU B 1 250 ? 21.691 15.477 35.154 1.00 28.59 248 LEU C O 1
ATOM 4296 N N . THR B 1 251 ? 21.825 17.167 33.665 1.00 27.81 249 THR C N 1
ATOM 4297 C CA . THR B 1 251 ? 23.176 17.557 34.077 1.00 29.23 249 THR C CA 1
ATOM 4298 C C . THR B 1 251 ? 23.021 18.757 34.944 1.00 29.63 249 THR C C 1
ATOM 4299 O O . THR B 1 251 ? 22.709 19.856 34.416 1.00 28.05 249 THR C O 1
ATOM 4303 N N . ALA B 1 252 ? 23.214 18.552 36.262 1.00 28.51 250 ALA C N 1
ATOM 4304 C CA . ALA B 1 252 ? 22.848 19.561 37.276 1.00 30.13 250 ALA C CA 1
ATOM 4305 C C . ALA B 1 252 ? 23.967 19.847 38.269 1.00 30.64 250 ALA C C 1
ATOM 4306 O O . ALA B 1 252 ? 24.787 18.985 38.479 1.00 30.35 250 ALA C O 1
ATOM 4308 N N . PRO B 1 253 ? 23.906 21.015 38.983 1.00 31.32 251 PRO C N 1
ATOM 4309 C CA . PRO B 1 253 ? 24.762 21.288 40.130 1.00 30.53 251 PRO C CA 1
ATOM 4310 C C . PRO B 1 253 ? 24.631 20.155 41.165 1.00 30.51 251 PRO C C 1
ATOM 4311 O O . PRO B 1 253 ? 23.507 19.766 41.588 1.00 30.31 251 PRO C O 1
ATOM 4315 N N . ARG B 1 254 ? 25.761 19.616 41.572 1.00 29.92 252 ARG C N 1
ATOM 4316 C CA . ARG B 1 254 ? 25.785 18.480 42.515 1.00 30.02 252 ARG C CA 1
ATOM 4317 C C . ARG B 1 254 ? 25.190 18.819 43.883 1.00 29.99 252 ARG C C 1
ATOM 4318 O O . ARG B 1 254 ? 24.555 17.968 44.553 1.00 30.12 252 ARG C O 1
ATOM 4326 N N . HIS B 1 255 ? 25.366 20.070 44.292 1.00 29.30 253 HIS C N 1
ATOM 4327 C CA . HIS B 1 255 ? 24.843 20.540 45.558 1.00 30.83 253 HIS C CA 1
ATOM 4328 C C . HIS B 1 255 ? 23.312 20.393 45.578 1.00 30.28 253 HIS C C 1
ATOM 4329 O O . HIS B 1 255 ? 22.778 19.835 46.533 1.00 32.47 253 HIS C O 1
ATOM 4336 N N . ALA B 1 256 ? 22.610 20.801 44.504 1.00 29.55 254 ALA C N 1
ATOM 4337 C CA . ALA B 1 256 ? 21.147 20.518 44.388 1.00 28.90 254 ALA C CA 1
ATOM 4338 C C . ALA B 1 256 ? 20.759 19.016 44.263 1.00 28.61 254 ALA C C 1
ATOM 4339 O O . ALA B 1 256 ? 19.804 18.527 44.880 1.00 28.34 254 ALA C O 1
ATOM 4341 N N . ALA B 1 257 ? 21.434 18.317 43.369 1.00 29.43 255 ALA C N 1
ATOM 4342 C CA . ALA B 1 257 ? 21.208 16.886 43.157 1.00 29.42 255 ALA C CA 1
ATOM 4343 C C . ALA B 1 257 ? 21.346 16.088 44.440 1.00 29.67 255 ALA C C 1
ATOM 4344 O O . ALA B 1 257 ? 20.484 15.313 44.762 1.00 30.87 255 ALA C O 1
ATOM 4346 N N . ARG B 1 258 ? 22.407 16.282 45.222 1.00 32.38 256 ARG C N 1
ATOM 4347 C CA . ARG B 1 258 ? 22.479 15.559 46.513 1.00 32.29 256 ARG C CA 1
ATOM 4348 C C . ARG B 1 258 ? 21.363 15.868 47.452 1.00 32.87 256 ARG C C 1
ATOM 4349 O O . ARG B 1 258 ? 20.906 14.930 48.158 1.00 31.44 256 ARG C O 1
ATOM 4357 N N . ALA B 1 259 ? 20.929 17.155 47.511 1.00 30.68 257 ALA C N 1
ATOM 4358 C CA . ALA B 1 259 ? 19.838 17.535 48.431 1.00 31.05 257 ALA C CA 1
ATOM 4359 C C . ALA B 1 259 ? 18.524 16.790 48.097 1.00 29.28 257 ALA C C 1
ATOM 4360 O O . ALA B 1 259 ? 17.724 16.491 48.959 1.00 30.21 257 ALA C O 1
ATOM 4362 N N . LEU B 1 260 ? 18.305 16.536 46.819 1.00 30.40 258 LEU C N 1
ATOM 4363 C CA . LEU B 1 260 ? 17.060 15.931 46.354 1.00 28.84 258 LEU C CA 1
ATOM 4364 C C . LEU B 1 260 ? 17.208 14.456 45.983 1.00 28.49 258 LEU C C 1
ATOM 4365 O O . LEU B 1 260 ? 16.259 13.884 45.499 1.00 28.66 258 LEU C O 1
ATOM 4370 N N . ALA B 1 261 ? 18.388 13.871 46.105 1.00 29.63 259 ALA C N 1
ATOM 4371 C CA . ALA B 1 261 ? 18.561 12.471 45.655 1.00 30.12 259 ALA C CA 1
ATOM 4372 C C . ALA B 1 261 ? 17.568 11.522 46.282 1.00 30.25 259 ALA C C 1
ATOM 4373 O O . ALA B 1 261 ? 16.951 10.782 45.563 1.00 31.29 259 ALA C O 1
ATOM 4375 N N . GLU B 1 262 ? 17.374 11.550 47.597 1.00 31.82 260 GLU C N 1
ATOM 4376 C CA . GLU B 1 262 ? 16.386 10.665 48.236 1.00 34.70 260 GLU C CA 1
ATOM 4377 C C . GLU B 1 262 ? 14.931 11.094 47.938 1.00 33.46 260 GLU C C 1
ATOM 4378 O O . GLU B 1 262 ? 14.111 10.276 47.637 1.00 34.22 260 GLU C O 1
ATOM 4384 N N . ALA B 1 263 ? 14.623 12.394 47.925 1.00 33.60 261 ALA C N 1
ATOM 4385 C CA . ALA B 1 263 ? 13.194 12.805 47.655 1.00 31.48 261 ALA C CA 1
ATOM 4386 C C . ALA B 1 263 ? 12.763 12.510 46.249 1.00 30.69 261 ALA C C 1
ATOM 4387 O O . ALA B 1 263 ? 11.629 12.186 46.030 1.00 31.85 261 ALA C O 1
ATOM 4389 N N . ALA B 1 264 ? 13.657 12.662 45.289 1.00 29.74 262 ALA C N 1
ATOM 4390 C CA . ALA B 1 264 ? 13.277 12.427 43.914 1.00 30.51 262 ALA C CA 1
ATOM 4391 C C . ALA B 1 264 ? 13.639 11.023 43.394 1.00 30.36 262 ALA C C 1
ATOM 4392 O O . ALA B 1 264 ? 13.258 10.665 42.290 1.00 30.33 262 ALA C O 1
ATOM 4394 N N . GLY B 1 265 ? 14.396 10.254 44.187 1.00 31.99 263 GLY C N 1
ATOM 4395 C CA . GLY B 1 265 ? 14.827 8.877 43.853 1.00 31.94 263 GLY C CA 1
ATOM 4396 C C . GLY B 1 265 ? 15.902 8.919 42.764 1.00 30.89 263 GLY C C 1
ATOM 4397 O O . GLY B 1 265 ? 15.692 8.447 41.664 1.00 32.38 263 GLY C O 1
ATOM 4398 N N . LEU B 1 266 ? 17.040 9.496 43.046 1.00 30.15 264 LEU C N 1
ATOM 4399 C CA . LEU B 1 266 ? 17.992 9.792 41.968 1.00 31.57 264 LEU C CA 1
ATOM 4400 C C . LEU B 1 266 ? 19.333 9.119 42.158 1.00 31.62 264 LEU C C 1
ATOM 4401 O O . LEU B 1 266 ? 19.732 8.872 43.265 1.00 32.00 264 LEU C O 1
ATOM 4406 N N . ALA B 1 267 ? 20.041 8.932 41.059 1.00 31.71 265 ALA C N 1
ATOM 4407 C CA . ALA B 1 267 ? 21.404 8.451 41.081 1.00 32.17 265 ALA C CA 1
ATOM 4408 C C . ALA B 1 267 ? 22.256 9.515 40.461 1.00 32.96 265 ALA C C 1
ATOM 4409 O O . ALA B 1 267 ? 21.863 10.108 39.477 1.00 32.09 265 ALA C O 1
ATOM 4411 N N . LEU B 1 268 ? 23.435 9.748 41.026 1.00 33.71 266 LEU C N 1
ATOM 4412 C CA . LEU B 1 268 ? 24.282 10.788 40.479 1.00 34.46 266 LEU C CA 1
ATOM 4413 C C . LEU B 1 268 ? 25.619 10.202 40.008 1.00 34.73 266 LEU C C 1
ATOM 4414 O O . LEU B 1 268 ? 26.196 9.327 40.693 1.00 32.81 266 LEU C O 1
ATOM 4419 N N . TYR B 1 269 ? 26.061 10.679 38.839 1.00 34.02 267 TYR C N 1
ATOM 4420 C CA . TYR B 1 269 ? 27.205 10.141 38.131 1.00 34.82 267 TYR C CA 1
ATOM 4421 C C . TYR B 1 269 ? 28.087 11.249 37.611 1.00 35.91 267 TYR C C 1
ATOM 4422 O O . TYR B 1 269 ? 27.593 12.348 37.320 1.00 34.48 267 TYR C O 1
ATOM 4431 N N . PRO B 1 270 ? 29.404 10.948 37.452 1.00 36.82 268 PRO C N 1
ATOM 4432 C CA . PRO B 1 270 ? 30.274 11.879 36.759 1.00 36.38 268 PRO C CA 1
ATOM 4433 C C . PRO B 1 270 ? 29.858 11.953 35.307 1.00 36.33 268 PRO C C 1
ATOM 4434 O O . PRO B 1 270 ? 29.096 11.091 34.772 1.00 35.96 268 PRO C O 1
ATOM 4438 N N . ALA B 1 271 ? 30.245 13.055 34.695 1.00 37.03 269 ALA C N 1
ATOM 4439 C CA . ALA B 1 271 ? 29.899 13.284 33.304 1.00 38.36 269 ALA C CA 1
ATOM 4440 C C . ALA B 1 271 ? 31.047 12.711 32.517 1.00 38.58 269 ALA C C 1
ATOM 4441 O O . ALA B 1 271 ? 32.199 12.780 32.963 1.00 39.98 269 ALA C O 1
ATOM 4443 N N . PRO B 1 272 ? 30.745 12.128 31.372 1.00 39.53 270 PRO C N 1
ATOM 4444 C CA . PRO B 1 272 ? 31.809 11.559 30.545 1.00 39.99 270 PRO C CA 1
ATOM 4445 C C . PRO B 1 272 ? 32.424 12.588 29.570 1.00 41.38 270 PRO C C 1
ATOM 4446 O O . PRO B 1 272 ? 32.812 12.234 28.462 1.00 41.79 270 PRO C O 1
ATOM 4450 N N . PHE B 1 273 ? 32.472 13.851 29.990 1.00 40.65 271 PHE C N 1
ATOM 4451 C CA . PHE B 1 273 ? 33.198 14.894 29.305 1.00 40.17 271 PHE C CA 1
ATOM 4452 C C . PHE B 1 273 ? 33.551 15.925 30.404 1.00 41.15 271 PHE C C 1
ATOM 4453 O O . PHE B 1 273 ? 33.054 15.873 31.546 1.00 41.26 271 PHE C O 1
ATOM 4461 N N . ASP B 1 274 ? 34.475 16.814 30.109 1.00 40.62 272 ASP C N 1
ATOM 4462 C CA . ASP B 1 274 ? 34.946 17.664 31.171 1.00 40.66 272 ASP C CA 1
ATOM 4463 C C . ASP B 1 274 ? 33.917 18.801 31.362 1.00 39.17 272 ASP C C 1
ATOM 4464 O O . ASP B 1 274 ? 33.440 19.369 30.393 1.00 39.01 272 ASP C O 1
ATOM 4469 N N . ILE B 1 275 ? 33.627 19.139 32.603 1.00 37.18 273 ILE C N 1
ATOM 4470 C CA . ILE B 1 275 ? 32.843 20.327 32.875 1.00 36.68 273 ILE C CA 1
ATOM 4471 C C . ILE B 1 275 ? 33.599 21.001 33.943 1.00 36.92 273 ILE C C 1
ATOM 4472 O O . ILE B 1 275 ? 33.753 20.426 35.052 1.00 36.40 273 ILE C O 1
ATOM 4477 N N . PRO B 1 276 ? 34.074 22.219 33.638 1.00 37.48 274 PRO C N 1
ATOM 4478 C CA . PRO B 1 276 ? 34.790 23.038 34.595 1.00 40.16 274 PRO C CA 1
ATOM 4479 C C . PRO B 1 276 ? 33.945 23.259 35.881 1.00 40.88 274 PRO C C 1
ATOM 4480 O O . PRO B 1 276 ? 32.699 23.362 35.802 1.00 42.14 274 PRO C O 1
ATOM 4484 N N . PRO B 1 277 ? 34.600 23.233 37.058 1.00 41.07 275 PRO C N 1
ATOM 4485 C CA . PRO B 1 277 ? 33.820 23.553 38.225 1.00 40.65 275 PRO C CA 1
ATOM 4486 C C . PRO B 1 277 ? 33.379 25.004 38.088 1.00 40.55 275 PRO C C 1
ATOM 4487 O O . PRO B 1 277 ? 34.090 25.824 37.456 1.00 39.55 275 PRO C O 1
ATOM 4491 N N . TYR B 1 278 ? 32.201 25.297 38.636 1.00 41.09 276 TYR C N 1
ATOM 4492 C CA . TYR B 1 278 ? 31.572 26.630 38.522 1.00 41.32 276 TYR C CA 1
ATOM 4493 C C . TYR B 1 278 ? 31.698 27.262 39.929 1.00 40.99 276 TYR C C 1
ATOM 4494 O O . TYR B 1 278 ? 31.937 26.576 40.944 1.00 37.86 276 TYR C O 1
ATOM 4503 N N . VAL B 1 279 ? 31.542 28.579 39.980 1.00 40.12 277 VAL C N 1
ATOM 4504 C CA . VAL B 1 279 ? 31.548 29.303 41.241 1.00 39.62 277 VAL C CA 1
ATOM 4505 C C . VAL B 1 279 ? 30.345 30.263 41.269 1.00 37.26 277 VAL C C 1
ATOM 4506 O O . VAL B 1 279 ? 30.159 31.034 40.339 1.00 38.81 277 VAL C O 1
ATOM 4510 N N . LEU B 1 280 ? 29.511 30.154 42.286 1.00 33.85 278 LEU C N 1
ATOM 4511 C CA . LEU B 1 280 ? 28.366 31.030 42.416 1.00 31.82 278 LEU C CA 1
ATOM 4512 C C . LEU B 1 280 ? 28.854 32.367 42.888 1.00 30.56 278 LEU C C 1
ATOM 4513 O O . LEU B 1 280 ? 29.632 32.468 43.824 1.00 30.22 278 LEU C O 1
ATOM 4518 N N . ARG B 1 281 ? 28.413 33.379 42.210 1.00 30.67 279 ARG C N 1
ATOM 4519 C CA . ARG B 1 281 ? 28.823 34.692 42.599 1.00 34.26 279 ARG C CA 1
ATOM 4520 C C . ARG B 1 281 ? 27.658 35.699 42.755 1.00 34.26 279 ARG C C 1
ATOM 4521 O O . ARG B 1 281 ? 26.534 35.500 42.280 1.00 34.53 279 ARG C O 1
ATOM 4529 N N . LEU B 1 282 ? 28.003 36.726 43.506 1.00 34.03 280 LEU C N 1
ATOM 4530 C CA . LEU B 1 282 ? 27.190 37.885 43.809 1.00 33.74 280 LEU C CA 1
ATOM 4531 C C . LEU B 1 282 ? 27.718 39.028 42.983 1.00 33.74 280 LEU C C 1
ATOM 4532 O O . LEU B 1 282 ? 28.901 39.455 43.134 1.00 32.27 280 LEU C O 1
ATOM 4537 N N . TYR B 1 283 ? 26.870 39.521 42.103 1.00 33.17 281 TYR C N 1
ATOM 4538 C CA . TYR B 1 283 ? 27.221 40.736 41.300 1.00 33.83 281 TYR C CA 1
ATOM 4539 C C . TYR B 1 283 ? 26.632 41.991 41.910 1.00 33.31 281 TYR C C 1
ATOM 4540 O O . TYR B 1 283 ? 25.484 42.002 42.333 1.00 32.77 281 TYR C O 1
ATOM 4549 N N . SER B 1 284 ? 27.410 43.063 41.915 1.00 34.44 282 SER C N 1
ATOM 4550 C CA . SER B 1 284 ? 26.946 44.359 42.316 1.00 35.85 282 SER C CA 1
ATOM 4551 C C . SER B 1 284 ? 27.501 45.540 41.464 1.00 38.90 282 SER C C 1
ATOM 4552 O O . SER B 1 284 ? 28.412 45.394 40.658 1.00 37.13 282 SER C O 1
ATOM 4555 N N . HIS B 1 285 ? 26.874 46.703 41.601 1.00 42.21 283 HIS C N 1
ATOM 4556 C CA . HIS B 1 285 ? 27.411 47.887 40.873 1.00 45.59 283 HIS C CA 1
ATOM 4557 C C . HIS B 1 285 ? 28.542 48.588 41.655 1.00 46.81 283 HIS C C 1
ATOM 4558 O O . HIS B 1 285 ? 28.369 48.832 42.833 1.00 45.09 283 HIS C O 1
ATOM 4565 N N . VAL B 1 286 ? 29.686 48.893 41.005 1.00 51.12 284 VAL C N 1
ATOM 4566 C CA . VAL B 1 286 ? 30.770 49.701 41.665 1.00 55.71 284 VAL C CA 1
ATOM 4567 C C . VAL B 1 286 ? 30.277 50.987 42.338 1.00 58.42 284 VAL C C 1
ATOM 4568 O O . VAL B 1 286 ? 30.783 51.371 43.387 1.00 59.68 284 VAL C O 1
ATOM 4572 N N . GLN B 1 287 ? 29.281 51.652 41.777 1.00 62.23 285 GLN C N 1
ATOM 4573 C CA . GLN B 1 287 ? 28.791 52.831 42.478 1.00 66.46 285 GLN C CA 1
ATOM 4574 C C . GLN B 1 287 ? 28.465 52.527 43.954 1.00 68.09 285 GLN C C 1
ATOM 4575 O O . GLN B 1 287 ? 28.748 53.342 44.819 1.00 69.65 285 GLN C O 1
ATOM 4581 N N . HIS B 1 288 ? 28.011 51.297 44.228 1.00 70.28 286 HIS C N 1
ATOM 4582 C CA . HIS B 1 288 ? 27.200 50.925 45.415 1.00 71.16 286 HIS C CA 1
ATOM 4583 C C . HIS B 1 288 ? 27.959 50.245 46.561 1.00 71.31 286 HIS C C 1
ATOM 4584 O O . HIS B 1 288 ? 28.634 49.232 46.379 1.00 71.56 286 HIS C O 1
ATOM 4591 N N . ARG B 1 291 ? 29.342 52.273 50.168 1.00 53.78 289 ARG C N 1
ATOM 4592 C CA . ARG B 1 291 ? 27.938 51.997 50.602 1.00 53.51 289 ARG C CA 1
ATOM 4593 C C . ARG B 1 291 ? 27.802 50.895 51.651 1.00 51.32 289 ARG C C 1
ATOM 4594 O O . ARG B 1 291 ? 28.140 49.714 51.441 1.00 50.67 289 ARG C O 1
ATOM 4602 N N . ASP B 1 292 ? 27.355 51.345 52.811 1.00 49.24 290 ASP C N 1
ATOM 4603 C CA . ASP B 1 292 ? 27.467 50.602 54.058 1.00 47.12 290 ASP C CA 1
ATOM 4604 C C . ASP B 1 292 ? 26.586 49.316 54.010 1.00 43.69 290 ASP C C 1
ATOM 4605 O O . ASP B 1 292 ? 27.048 48.236 54.361 1.00 42.65 290 ASP C O 1
ATOM 4610 N N . ALA B 1 293 ? 25.332 49.462 53.600 1.00 40.19 291 ALA C N 1
ATOM 4611 C CA . ALA B 1 293 ? 24.397 48.307 53.570 1.00 40.31 291 ALA C CA 1
ATOM 4612 C C . ALA B 1 293 ? 24.982 47.160 52.722 1.00 39.46 291 ALA C C 1
ATOM 4613 O O . ALA B 1 293 ? 25.093 46.024 53.198 1.00 39.18 291 ALA C O 1
ATOM 4615 N N . HIS B 1 294 ? 25.405 47.503 51.498 1.00 39.57 292 HIS C N 1
ATOM 4616 C CA . HIS B 1 294 ? 26.018 46.594 50.530 1.00 39.28 292 HIS C CA 1
ATOM 4617 C C . HIS B 1 294 ? 27.238 45.846 50.995 1.00 38.03 292 HIS C C 1
ATOM 4618 O O . HIS B 1 294 ? 27.304 44.632 50.844 1.00 36.71 292 HIS C O 1
ATOM 4625 N N . ALA B 1 295 ? 28.225 46.587 51.501 1.00 37.63 293 ALA C N 1
ATOM 4626 C CA . ALA B 1 295 ? 29.384 46.027 52.218 1.00 37.89 293 ALA C CA 1
ATOM 4627 C C . ALA B 1 295 ? 29.000 45.072 53.360 1.00 36.53 293 ALA C C 1
ATOM 4628 O O . ALA B 1 295 ? 29.646 44.048 53.586 1.00 37.84 293 ALA C O 1
ATOM 4630 N N . TRP B 1 296 ? 28.000 45.442 54.148 1.00 35.38 294 TRP C N 1
ATOM 4631 C CA . TRP B 1 296 ? 27.614 44.566 55.248 1.00 34.82 294 TRP C CA 1
ATOM 4632 C C . TRP B 1 296 ? 27.151 43.203 54.659 1.00 34.33 294 TRP C C 1
ATOM 4633 O O . TRP B 1 296 ? 27.633 42.133 55.072 1.00 33.85 294 TRP C O 1
ATOM 4644 N N . MET B 1 297 ? 26.286 43.266 53.642 1.00 34.14 295 MET C N 1
ATOM 4645 C CA . MET B 1 297 ? 25.771 42.037 53.016 1.00 34.40 295 MET C CA 1
ATOM 4646 C C . MET B 1 297 ? 26.880 41.210 52.379 1.00 36.34 295 MET C C 1
ATOM 4647 O O . MET B 1 297 ? 26.950 40.014 52.584 1.00 35.20 295 MET C O 1
ATOM 4652 N N . ILE B 1 298 ? 27.778 41.852 51.629 1.00 38.84 296 ILE C N 1
ATOM 4653 C CA . ILE B 1 298 ? 28.910 41.178 51.055 1.00 38.01 296 ILE C CA 1
ATOM 4654 C C . ILE B 1 298 ? 29.705 40.493 52.161 1.00 38.47 296 ILE C C 1
ATOM 4655 O O . ILE B 1 298 ? 30.102 39.313 52.037 1.00 38.31 296 ILE C O 1
ATOM 4660 N N . GLY B 1 299 ? 29.912 41.198 53.273 1.00 38.21 297 GLY C N 1
ATOM 4661 C CA . GLY B 1 299 ? 30.593 40.585 54.428 1.00 36.36 297 GLY C CA 1
ATOM 4662 C C . GLY B 1 299 ? 29.876 39.379 54.995 1.00 37.62 297 GLY C C 1
ATOM 4663 O O . GLY B 1 299 ? 30.516 38.474 55.475 1.00 36.89 297 GLY C O 1
ATOM 4664 N N . GLN B 1 300 ? 28.531 39.367 54.959 1.00 38.26 298 GLN C N 1
ATOM 4665 C CA . GLN B 1 300 ? 27.736 38.220 55.438 1.00 39.47 298 GLN C CA 1
ATOM 4666 C C . GLN B 1 300 ? 27.927 36.970 54.583 1.00 40.85 298 GLN C C 1
ATOM 4667 O O . GLN B 1 300 ? 27.838 35.850 55.080 1.00 41.13 298 GLN C O 1
ATOM 4673 N N . LEU B 1 301 ? 28.172 37.155 53.301 1.00 44.27 299 LEU C N 1
ATOM 4674 C CA . LEU B 1 301 ? 28.406 36.032 52.398 1.00 48.23 299 LEU C CA 1
ATOM 4675 C C . LEU B 1 301 ? 29.639 35.165 52.742 1.00 50.31 299 LEU C C 1
ATOM 4676 O O . LEU B 1 301 ? 29.661 33.989 52.369 1.00 50.16 299 LEU C O 1
ATOM 4681 N N . LYS B 1 302 ? 30.545 35.700 53.573 1.00 53.55 300 LYS C N 1
ATOM 4682 C CA . LYS B 1 302 ? 31.703 34.977 54.177 1.00 57.33 300 LYS C CA 1
ATOM 4683 C C . LYS B 1 302 ? 31.440 33.827 55.143 1.00 60.24 300 LYS C C 1
ATOM 4684 O O . LYS B 1 302 ? 31.642 32.635 54.788 1.00 61.76 300 LYS C O 1
ATOM 4690 N N . GLY B 1 303 ? 31.058 34.153 56.385 1.00 61.41 301 GLY C N 1
ATOM 4691 C CA . GLY B 1 303 ? 31.040 33.127 57.435 1.00 63.53 301 GLY C CA 1
ATOM 4692 C C . GLY B 1 303 ? 30.196 31.943 57.010 1.00 65.15 301 GLY C C 1
ATOM 4693 O O . GLY B 1 303 ? 29.949 30.994 57.774 1.00 65.52 301 GLY C O 1
ATOM 4694 N N . LEU B 1 304 ? 29.762 32.002 55.760 1.00 66.13 302 LEU C N 1
ATOM 4695 C CA . LEU B 1 304 ? 28.731 31.150 55.278 1.00 67.05 302 LEU C CA 1
ATOM 4696 C C . LEU B 1 304 ? 29.295 29.818 54.865 1.00 69.40 302 LEU C C 1
ATOM 4697 O O . LEU B 1 304 ? 29.969 29.701 53.837 1.00 70.01 302 LEU C O 1
ATOM 4702 N N . ASP B 1 305 ? 29.033 28.805 55.677 1.00 71.94 303 ASP C N 1
ATOM 4703 C CA . ASP B 1 305 ? 29.175 27.465 55.171 1.00 75.08 303 ASP C CA 1
ATOM 4704 C C . ASP B 1 305 ? 27.910 27.080 54.404 1.00 76.23 303 ASP C C 1
ATOM 4705 O O . ASP B 1 305 ? 26.819 26.915 54.990 1.00 76.31 303 ASP C O 1
ATOM 4710 N N . ILE B 1 306 ? 28.064 26.976 53.086 1.00 77.28 304 ILE C N 1
ATOM 4711 C CA . ILE B 1 306 ? 27.058 26.347 52.257 1.00 78.34 304 ILE C CA 1
ATOM 4712 C C . ILE B 1 306 ? 27.404 24.840 52.313 1.00 79.46 304 ILE C C 1
ATOM 4713 O O . ILE B 1 306 ? 28.583 24.466 52.115 1.00 79.61 304 ILE C O 1
ATOM 4718 N N . SER B 1 307 ? 26.404 24.000 52.631 1.00 80.27 305 SER C N 1
ATOM 4719 C CA . SER B 1 307 ? 26.625 22.578 52.998 1.00 80.78 305 SER C CA 1
ATOM 4720 C C . SER B 1 307 ? 27.938 21.962 52.440 1.00 81.48 305 SER C C 1
ATOM 4721 O O . SER B 1 307 ? 28.874 21.615 53.197 1.00 81.60 305 SER C O 1
ATOM 4724 N N . HIS C 1 4 ? 10.450 52.665 53.264 1.00 63.58 2 HIS B N 1
ATOM 4725 C CA . HIS C 1 4 ? 11.528 52.830 52.269 1.00 63.35 2 HIS B CA 1
ATOM 4726 C C . HIS C 1 4 ? 12.892 53.049 52.972 1.00 62.40 2 HIS B C 1
ATOM 4727 O O . HIS C 1 4 ? 13.757 53.843 52.498 1.00 59.91 2 HIS B O 1
ATOM 4734 N N . PRO C 1 5 ? 13.025 52.458 54.197 1.00 61.26 3 PRO B N 1
ATOM 4735 C CA . PRO C 1 5 ? 12.096 52.529 55.373 1.00 59.60 3 PRO B CA 1
ATOM 4736 C C . PRO C 1 5 ? 12.447 53.777 56.203 1.00 57.39 3 PRO B C 1
ATOM 4737 O O . PRO C 1 5 ? 11.764 54.111 57.174 1.00 58.03 3 PRO B O 1
ATOM 4741 N N . LEU C 1 6 ? 13.541 54.420 55.803 1.00 54.56 4 LEU B N 1
ATOM 4742 C CA . LEU C 1 6 ? 13.975 55.725 56.284 1.00 51.94 4 LEU B CA 1
ATOM 4743 C C . LEU C 1 6 ? 13.078 56.857 55.712 1.00 49.43 4 LEU B C 1
ATOM 4744 O O . LEU C 1 6 ? 13.019 57.923 56.274 1.00 49.06 4 LEU B O 1
ATOM 4749 N N . LEU C 1 7 ? 12.370 56.614 54.608 1.00 46.49 5 LEU B N 1
ATOM 4750 C CA . LEU C 1 7 ? 11.540 57.652 53.971 1.00 44.90 5 LEU B CA 1
ATOM 4751 C C . LEU C 1 7 ? 10.282 57.695 54.752 1.00 45.39 5 LEU B C 1
ATOM 4752 O O . LEU C 1 7 ? 9.688 58.754 54.970 1.00 43.41 5 LEU B O 1
ATOM 4757 N N . ARG C 1 8 ? 9.914 56.513 55.242 1.00 45.11 6 ARG B N 1
ATOM 4758 C CA . ARG C 1 8 ? 8.679 56.365 55.977 1.00 45.44 6 ARG B CA 1
ATOM 4759 C C . ARG C 1 8 ? 8.801 57.145 57.275 1.00 44.22 6 ARG B C 1
ATOM 4760 O O . ARG C 1 8 ? 7.824 57.648 57.789 1.00 44.54 6 ARG B O 1
ATOM 4768 N N . ARG C 1 9 ? 10.020 57.272 57.772 1.00 44.42 7 ARG B N 1
ATOM 4769 C CA . ARG C 1 9 ? 10.320 57.958 59.025 1.00 44.37 7 ARG B CA 1
ATOM 4770 C C . ARG C 1 9 ? 10.421 59.499 58.911 1.00 42.91 7 ARG B C 1
ATOM 4771 O O . ARG C 1 9 ? 10.192 60.219 59.868 1.00 44.11 7 ARG B O 1
ATOM 4779 N N . LEU C 1 10 ? 10.764 59.996 57.743 1.00 40.07 8 LEU B N 1
ATOM 4780 C CA . LEU C 1 10 ? 11.045 61.415 57.572 1.00 37.75 8 LEU B CA 1
ATOM 4781 C C . LEU C 1 10 ? 9.776 62.130 57.136 1.00 36.23 8 LEU B C 1
ATOM 4782 O O . LEU C 1 10 ? 9.050 61.668 56.233 1.00 36.03 8 LEU B O 1
ATOM 4787 N N . ASP C 1 11 ? 9.507 63.274 57.757 1.00 34.37 9 ASP B N 1
ATOM 4788 C CA . ASP C 1 11 ? 8.523 64.180 57.159 1.00 31.64 9 ASP B CA 1
ATOM 4789 C C . ASP C 1 11 ? 9.124 64.769 55.882 1.00 31.62 9 ASP B C 1
ATOM 4790 O O . ASP C 1 11 ? 9.819 65.784 55.912 1.00 29.19 9 ASP B O 1
ATOM 4795 N N . LEU C 1 12 ? 8.834 64.106 54.760 1.00 30.14 10 LEU B N 1
ATOM 4796 C CA . LEU C 1 12 ? 9.262 64.540 53.442 1.00 29.83 10 LEU B CA 1
ATOM 4797 C C . LEU C 1 12 ? 8.998 66.017 53.056 1.00 29.50 10 LEU B C 1
ATOM 4798 O O . LEU C 1 12 ? 9.689 66.567 52.170 1.00 30.56 10 LEU B O 1
ATOM 4803 N N . ASN C 1 13 ? 7.984 66.643 53.646 1.00 29.22 11 ASN B N 1
ATOM 4804 C CA . ASN C 1 13 ? 7.691 68.037 53.335 1.00 31.01 11 ASN B CA 1
ATOM 4805 C C . ASN C 1 13 ? 8.817 68.913 53.791 1.00 30.65 11 ASN B C 1
ATOM 4806 O O . ASN C 1 13 ? 9.032 69.970 53.186 1.00 29.34 11 ASN B O 1
ATOM 4811 N N . LEU C 1 14 ? 9.529 68.480 54.835 1.00 29.92 12 LEU B N 1
ATOM 4812 C CA . LEU C 1 14 ? 10.723 69.219 55.307 1.00 31.34 12 LEU B CA 1
ATOM 4813 C C . LEU C 1 14 ? 11.827 69.246 54.296 1.00 32.55 12 LEU B C 1
ATOM 4814 O O . LEU C 1 14 ? 12.762 70.019 54.442 1.00 32.50 12 LEU B O 1
ATOM 4819 N N . LEU C 1 15 ? 11.763 68.376 53.289 1.00 33.95 13 LEU B N 1
ATOM 4820 C CA . LEU C 1 15 ? 12.813 68.363 52.239 1.00 33.73 13 LEU B CA 1
ATOM 4821 C C . LEU C 1 15 ? 12.671 69.504 51.250 1.00 32.52 13 LEU B C 1
ATOM 4822 O O . LEU C 1 15 ? 13.639 69.839 50.562 1.00 33.01 13 LEU B O 1
ATOM 4827 N N . LEU C 1 16 ? 11.490 70.090 51.123 1.00 32.90 14 LEU B N 1
ATOM 4828 C CA . LEU C 1 16 ? 11.403 71.330 50.303 1.00 33.26 14 LEU B CA 1
ATOM 4829 C C . LEU C 1 16 ? 12.086 72.483 50.980 1.00 33.48 14 LEU B C 1
ATOM 4830 O O . LEU C 1 16 ? 12.437 73.440 50.283 1.00 32.17 14 LEU B O 1
ATOM 4835 N N . VAL C 1 17 ? 12.157 72.451 52.334 1.00 32.16 15 VAL B N 1
ATOM 4836 C CA . VAL C 1 17 ? 12.813 73.524 53.124 1.00 31.84 15 VAL B CA 1
ATOM 4837 C C . VAL C 1 17 ? 14.311 73.342 52.961 1.00 31.23 15 VAL B C 1
ATOM 4838 O O . VAL C 1 17 ? 15.053 74.283 52.637 1.00 30.94 15 VAL B O 1
ATOM 4842 N N . PHE C 1 18 ? 14.768 72.101 53.127 1.00 30.38 16 PHE B N 1
ATOM 4843 C CA . PHE C 1 18 ? 16.133 71.743 52.816 1.00 30.60 16 PHE B CA 1
ATOM 4844 C C . PHE C 1 18 ? 16.551 72.240 51.415 1.00 32.43 16 PHE B C 1
ATOM 4845 O O . PHE C 1 18 ? 17.600 72.846 51.267 1.00 30.98 16 PHE B O 1
ATOM 4853 N N . ASP C 1 19 ? 15.777 71.880 50.398 1.00 33.16 17 ASP B N 1
ATOM 4854 C CA . ASP C 1 19 ? 16.125 72.209 49.031 1.00 34.14 17 ASP B CA 1
ATOM 4855 C C . ASP C 1 19 ? 16.162 73.769 48.768 1.00 35.02 17 ASP B C 1
ATOM 4856 O O . ASP C 1 19 ? 17.098 74.267 48.148 1.00 35.76 17 ASP B O 1
ATOM 4861 N N . ALA C 1 20 ? 15.135 74.484 49.225 1.00 34.18 18 ALA B N 1
ATOM 4862 C CA . ALA C 1 20 ? 15.075 75.939 49.135 1.00 34.06 18 ALA B CA 1
ATOM 4863 C C . ALA C 1 20 ? 16.261 76.627 49.851 1.00 36.01 18 ALA B C 1
ATOM 4864 O O . ALA C 1 20 ? 16.868 77.584 49.312 1.00 34.60 18 ALA B O 1
ATOM 4866 N N . LEU C 1 21 ? 16.625 76.126 51.039 1.00 34.04 19 LEU B N 1
ATOM 4867 C CA . LEU C 1 21 ? 17.700 76.709 51.809 1.00 34.55 19 LEU B CA 1
ATOM 4868 C C . LEU C 1 21 ? 19.025 76.394 51.114 1.00 35.26 19 LEU B C 1
ATOM 4869 O O . LEU C 1 21 ? 19.948 77.211 51.160 1.00 35.17 19 LEU B O 1
ATOM 4874 N N . TYR C 1 22 ? 19.170 75.193 50.543 1.00 34.14 20 TYR B N 1
ATOM 4875 C CA . TYR C 1 22 ? 20.418 74.847 49.836 1.00 34.89 20 TYR B CA 1
ATOM 4876 C C . TYR C 1 22 ? 20.762 75.742 48.597 1.00 35.96 20 TYR B C 1
ATOM 4877 O O . TYR C 1 22 ? 21.945 76.098 48.339 1.00 34.05 20 TYR B O 1
ATOM 4886 N N . ARG C 1 23 ? 19.706 76.077 47.854 1.00 37.10 21 ARG B N 1
ATOM 4887 C CA . ARG C 1 23 ? 19.740 76.964 46.686 1.00 39.40 21 ARG B CA 1
ATOM 4888 C C . ARG C 1 23 ? 19.892 78.445 47.080 1.00 40.48 21 ARG B C 1
ATOM 4889 O O . ARG C 1 23 ? 20.687 79.114 46.495 1.00 42.54 21 ARG B O 1
ATOM 4897 N N . HIS C 1 24 ? 19.144 78.933 48.072 1.00 40.58 22 HIS B N 1
ATOM 4898 C CA . HIS C 1 24 ? 19.159 80.350 48.429 1.00 40.87 22 HIS B CA 1
ATOM 4899 C C . HIS C 1 24 ? 20.279 80.684 49.361 1.00 40.02 22 HIS B C 1
ATOM 4900 O O . HIS C 1 24 ? 20.759 81.777 49.296 1.00 39.94 22 HIS B O 1
ATOM 4907 N N . ARG C 1 25 ? 20.690 79.733 50.217 1.00 39.30 23 ARG B N 1
ATOM 4908 C CA . ARG C 1 25 ? 21.669 79.944 51.301 1.00 38.89 23 ARG B CA 1
ATOM 4909 C C . ARG C 1 25 ? 21.365 81.113 52.250 1.00 37.46 23 ARG B C 1
ATOM 4910 O O . ARG C 1 25 ? 22.249 81.648 52.901 1.00 37.46 23 ARG B O 1
ATOM 4918 N N . ASN C 1 26 ? 20.091 81.448 52.348 1.00 36.59 24 ASN B N 1
ATOM 4919 C CA . ASN C 1 26 ? 19.593 82.557 53.117 1.00 37.68 24 ASN B CA 1
ATOM 4920 C C . ASN C 1 26 ? 18.148 82.203 53.505 1.00 37.31 24 ASN B C 1
ATOM 4921 O O . ASN C 1 26 ? 17.353 81.796 52.642 1.00 37.84 24 ASN B O 1
ATOM 4926 N N . VAL C 1 27 ? 17.814 82.332 54.786 1.00 36.95 25 VAL B N 1
ATOM 4927 C CA . VAL C 1 27 ? 16.492 81.930 55.263 1.00 38.47 25 VAL B CA 1
ATOM 4928 C C . VAL C 1 27 ? 15.373 82.836 54.828 1.00 38.72 25 VAL B C 1
ATOM 4929 O O . VAL C 1 27 ? 14.258 82.370 54.608 1.00 39.36 25 VAL B O 1
ATOM 4933 N N . GLY C 1 28 ? 15.645 84.131 54.693 1.00 38.37 26 GLY B N 1
ATOM 4934 C CA . GLY C 1 28 ? 14.592 85.027 54.230 1.00 37.21 26 GLY B CA 1
ATOM 4935 C C . GLY C 1 28 ? 14.138 84.764 52.823 1.00 36.26 26 GLY B C 1
ATOM 4936 O O . GLY C 1 28 ? 12.933 84.676 52.553 1.00 36.43 26 GLY B O 1
ATOM 4937 N N . THR C 1 29 ? 15.057 84.604 51.901 1.00 35.29 27 THR B N 1
ATOM 4938 C CA . THR C 1 29 ? 14.572 84.233 50.560 1.00 37.16 27 THR B CA 1
ATOM 4939 C C . THR C 1 29 ? 14.071 82.799 50.358 1.00 37.75 27 THR B C 1
ATOM 4940 O O . THR C 1 29 ? 13.275 82.535 49.450 1.00 37.13 27 THR B O 1
ATOM 4944 N N . ALA C 1 30 ? 14.562 81.849 51.165 1.00 39.27 28 ALA B N 1
ATOM 4945 C CA . ALA C 1 30 ? 14.056 80.478 51.055 1.00 37.71 28 ALA B CA 1
ATOM 4946 C C . ALA C 1 30 ? 12.613 80.522 51.545 1.00 38.78 28 ALA B C 1
ATOM 4947 O O . ALA C 1 30 ? 11.730 79.947 50.906 1.00 39.49 28 ALA B O 1
ATOM 4949 N N . ALA C 1 31 ? 12.377 81.199 52.661 1.00 38.73 29 ALA B N 1
ATOM 4950 C CA . ALA C 1 31 ? 11.050 81.303 53.238 1.00 40.99 29 ALA B CA 1
ATOM 4951 C C . ALA C 1 31 ? 10.067 81.963 52.262 1.00 43.03 29 ALA B C 1
ATOM 4952 O O . ALA C 1 31 ? 9.033 81.385 51.950 1.00 42.69 29 ALA B O 1
ATOM 4954 N N . SER C 1 32 ? 10.405 83.154 51.738 1.00 45.13 30 SER B N 1
ATOM 4955 C CA . SER C 1 32 ? 9.497 83.762 50.746 1.00 47.06 30 SER B CA 1
ATOM 4956 C C . SER C 1 32 ? 9.338 82.876 49.488 1.00 46.71 30 SER B C 1
ATOM 4957 O O . SER C 1 32 ? 8.248 82.772 48.982 1.00 45.35 30 SER B O 1
ATOM 4960 N N . GLU C 1 33 ? 10.381 82.172 49.030 1.00 47.15 31 GLU B N 1
ATOM 4961 C CA . GLU C 1 33 ? 10.116 81.148 47.990 1.00 47.56 31 GLU B CA 1
ATOM 4962 C C . GLU C 1 33 ? 8.976 80.157 48.423 1.00 47.85 31 GLU B C 1
ATOM 4963 O O . GLU C 1 33 ? 8.113 79.808 47.630 1.00 47.69 31 GLU B O 1
ATOM 4969 N N . LEU C 1 34 ? 8.948 79.750 49.698 1.00 48.28 32 LEU B N 1
ATOM 4970 C CA . LEU C 1 34 ? 7.995 78.747 50.150 1.00 47.10 32 LEU B CA 1
ATOM 4971 C C . LEU C 1 34 ? 6.678 79.347 50.654 1.00 48.33 32 LEU B C 1
ATOM 4972 O O . LEU C 1 34 ? 5.770 78.594 50.984 1.00 46.83 32 LEU B O 1
ATOM 4977 N N . ALA C 1 35 ? 6.618 80.685 50.735 1.00 48.69 33 ALA B N 1
ATOM 4978 C CA . ALA C 1 35 ? 5.426 81.459 51.179 1.00 49.11 33 ALA B CA 1
ATOM 4979 C C . ALA C 1 35 ? 5.107 81.071 52.575 1.00 48.72 33 ALA B C 1
ATOM 4980 O O . ALA C 1 35 ? 3.952 80.760 52.888 1.00 50.99 33 ALA B O 1
ATOM 4982 N N . ILE C 1 36 ? 6.140 81.013 53.414 1.00 48.00 34 ILE B N 1
ATOM 4983 C CA . ILE C 1 36 ? 5.922 80.770 54.846 1.00 46.53 34 ILE B CA 1
ATOM 4984 C C . ILE C 1 36 ? 6.652 81.795 55.656 1.00 46.46 34 ILE B C 1
ATOM 4985 O O . ILE C 1 36 ? 7.683 82.307 55.225 1.00 45.39 34 ILE B O 1
ATOM 4990 N N . SER C 1 37 ? 6.102 82.101 56.825 1.00 47.25 35 SER B N 1
ATOM 4991 C CA . SER C 1 37 ? 6.707 83.054 57.725 1.00 48.12 35 SER B CA 1
ATOM 4992 C C . SER C 1 37 ? 8.113 82.642 58.162 1.00 49.09 35 SER B C 1
ATOM 4993 O O . SER C 1 37 ? 8.574 81.498 57.953 1.00 49.01 35 SER B O 1
ATOM 4996 N N . ALA C 1 38 ? 8.800 83.591 58.774 1.00 49.06 36 ALA B N 1
ATOM 4997 C CA . ALA C 1 38 ? 10.190 83.409 59.146 1.00 49.15 36 ALA B CA 1
ATOM 4998 C C . ALA C 1 38 ? 10.280 82.382 60.241 1.00 49.27 36 ALA B C 1
ATOM 4999 O O . ALA C 1 38 ? 11.162 81.545 60.206 1.00 50.31 36 ALA B O 1
ATOM 5001 N N . SER C 1 39 ? 9.355 82.447 61.193 1.00 49.35 37 SER B N 1
ATOM 5002 C CA . SER C 1 39 ? 9.383 81.582 62.350 1.00 49.17 37 SER B CA 1
ATOM 5003 C C . SER C 1 39 ? 8.934 80.168 61.967 1.00 47.90 37 SER B C 1
ATOM 5004 O O . SER C 1 39 ? 9.422 79.181 62.552 1.00 48.23 37 SER B O 1
ATOM 5007 N N . ALA C 1 40 ? 8.074 80.083 60.944 1.00 45.33 38 ALA B N 1
ATOM 5008 C CA . ALA C 1 40 ? 7.611 78.807 60.422 1.00 42.55 38 ALA B CA 1
ATOM 5009 C C . ALA C 1 40 ? 8.786 78.109 59.757 1.00 40.89 38 ALA B C 1
ATOM 5010 O O . ALA C 1 40 ? 8.986 76.898 59.977 1.00 39.54 38 ALA B O 1
ATOM 5012 N N . PHE C 1 41 ? 9.523 78.864 58.935 1.00 38.76 39 PHE B N 1
ATOM 5013 C CA . PHE C 1 41 ? 10.746 78.398 58.327 1.00 37.88 39 PHE B CA 1
ATOM 5014 C C . PHE C 1 41 ? 11.750 77.904 59.357 1.00 38.42 39 PHE B C 1
ATOM 5015 O O . PHE C 1 41 ? 12.423 76.890 59.178 1.00 36.49 39 PHE B O 1
ATOM 5023 N N . SER C 1 42 ? 11.906 78.672 60.415 1.00 38.35 40 SER B N 1
ATOM 5024 C CA . SER C 1 42 ? 12.980 78.384 61.346 1.00 39.16 40 SER B CA 1
ATOM 5025 C C . SER C 1 42 ? 12.601 77.105 62.151 1.00 38.49 40 SER B C 1
ATOM 5026 O O . SER C 1 42 ? 13.460 76.276 62.446 1.00 38.45 40 SER B O 1
ATOM 5029 N N . HIS C 1 43 ? 11.307 76.959 62.467 1.00 37.09 41 HIS B N 1
ATOM 5030 C CA . HIS C 1 43 ? 10.791 75.760 63.136 1.00 36.81 41 HIS B CA 1
ATOM 5031 C C . HIS C 1 43 ? 11.058 74.560 62.218 1.00 35.29 41 HIS B C 1
ATOM 5032 O O . HIS C 1 43 ? 11.550 73.520 62.670 1.00 35.54 41 HIS B O 1
ATOM 5039 N N . ALA C 1 44 ? 10.763 74.702 60.928 1.00 33.64 42 ALA B N 1
ATOM 5040 C CA . ALA C 1 44 ? 10.880 73.575 59.980 1.00 32.43 42 ALA B CA 1
ATOM 5041 C C . ALA C 1 44 ? 12.319 73.153 59.886 1.00 32.02 42 ALA B C 1
ATOM 5042 O O . ALA C 1 44 ? 12.618 71.939 59.887 1.00 29.99 42 ALA B O 1
ATOM 5044 N N . LEU C 1 45 ? 13.224 74.150 59.820 1.00 31.29 43 LEU B N 1
ATOM 5045 C CA . LEU C 1 45 ? 14.652 73.844 59.752 1.00 33.07 43 LEU B CA 1
ATOM 5046 C C . LEU C 1 45 ? 15.083 73.103 61.041 1.00 32.71 43 LEU B C 1
ATOM 5047 O O . LEU C 1 45 ? 15.905 72.210 60.968 1.00 33.51 43 LEU B O 1
ATOM 5052 N N . GLY C 1 46 ? 14.502 73.493 62.193 1.00 32.12 44 GLY B N 1
ATOM 5053 C CA . GLY C 1 46 ? 14.772 72.859 63.459 1.00 31.99 44 GLY B CA 1
ATOM 5054 C C . GLY C 1 46 ? 14.331 71.401 63.452 1.00 31.03 44 GLY B C 1
ATOM 5055 O O . GLY C 1 46 ? 15.069 70.546 63.893 1.00 31.03 44 GLY B O 1
ATOM 5056 N N . ARG C 1 47 ? 13.119 71.131 62.962 1.00 30.22 45 ARG B N 1
ATOM 5057 C CA . ARG C 1 47 ? 12.650 69.773 62.805 1.00 31.16 45 ARG B CA 1
ATOM 5058 C C . ARG C 1 47 ? 13.537 68.908 61.876 1.00 32.06 45 ARG B C 1
ATOM 5059 O O . ARG C 1 47 ? 13.775 67.732 62.161 1.00 32.40 45 ARG B O 1
ATOM 5067 N N . LEU C 1 48 ? 13.991 69.484 60.755 1.00 32.54 46 LEU B N 1
ATOM 5068 C CA . LEU C 1 48 ? 14.810 68.766 59.825 1.00 34.21 46 LEU B CA 1
ATOM 5069 C C . LEU C 1 48 ? 16.156 68.491 60.487 1.00 35.40 46 LEU B C 1
ATOM 5070 O O . LEU C 1 48 ? 16.718 67.393 60.299 1.00 37.67 46 LEU B O 1
ATOM 5075 N N . ARG C 1 49 ? 16.702 69.423 61.268 1.00 33.78 47 ARG B N 1
ATOM 5076 C CA . ARG C 1 49 ? 17.980 69.147 61.954 1.00 33.85 47 ARG B CA 1
ATOM 5077 C C . ARG C 1 49 ? 17.843 67.954 62.955 1.00 34.65 47 ARG B C 1
ATOM 5078 O O . ARG C 1 49 ? 18.764 67.165 63.144 1.00 32.67 47 ARG B O 1
ATOM 5086 N N . GLN C 1 50 ? 16.703 67.868 63.601 1.00 35.57 48 GLN B N 1
ATOM 5087 C CA . GLN C 1 50 ? 16.378 66.731 64.473 1.00 38.11 48 GLN B CA 1
ATOM 5088 C C . GLN C 1 50 ? 16.144 65.473 63.654 1.00 39.63 48 GLN B C 1
ATOM 5089 O O . GLN C 1 50 ? 16.686 64.448 64.008 1.00 42.03 48 GLN B O 1
ATOM 5095 N N . GLY C 1 51 ? 15.411 65.565 62.539 1.00 40.12 49 GLY B N 1
ATOM 5096 C CA . GLY C 1 51 ? 15.228 64.435 61.639 1.00 40.90 49 GLY B CA 1
ATOM 5097 C C . GLY C 1 51 ? 16.500 63.816 61.019 1.00 42.79 49 GLY B C 1
ATOM 5098 O O . GLY C 1 51 ? 16.498 62.623 60.679 1.00 42.82 49 GLY B O 1
ATOM 5099 N N . LEU C 1 52 ? 17.558 64.619 60.827 1.00 41.14 50 LEU B N 1
ATOM 5100 C CA . LEU C 1 52 ? 18.753 64.172 60.136 1.00 40.86 50 LEU B CA 1
ATOM 5101 C C . LEU C 1 52 ? 19.873 64.117 61.111 1.00 41.68 50 LEU B C 1
ATOM 5102 O O . LEU C 1 52 ? 20.998 63.699 60.766 1.00 41.87 50 LEU B O 1
ATOM 5107 N N . ASP C 1 53 ? 19.552 64.517 62.350 1.00 41.98 51 ASP B N 1
ATOM 5108 C CA . ASP C 1 53 ? 20.520 64.608 63.412 1.00 42.76 51 ASP B CA 1
ATOM 5109 C C . ASP C 1 53 ? 21.818 65.279 62.917 1.00 43.36 51 ASP B C 1
ATOM 5110 O O . ASP C 1 53 ? 22.919 64.710 63.004 1.00 43.22 51 ASP B O 1
ATOM 5115 N N . ASP C 1 54 ? 21.686 66.526 62.448 1.00 42.28 52 ASP B N 1
ATOM 5116 C CA . ASP C 1 54 ? 22.799 67.277 61.879 1.00 40.89 52 ASP B CA 1
ATOM 5117 C C . ASP C 1 54 ? 22.282 68.737 61.810 1.00 39.69 52 ASP B C 1
ATOM 5118 O O . ASP C 1 54 ? 21.067 68.963 61.679 1.00 37.62 52 ASP B O 1
ATOM 5123 N N . GLU C 1 55 ? 23.228 69.672 61.927 1.00 39.15 53 GLU B N 1
ATOM 5124 C CA . GLU C 1 55 ? 23.079 71.102 61.755 1.00 39.57 53 GLU B CA 1
ATOM 5125 C C . GLU C 1 55 ? 22.674 71.451 60.354 1.00 37.11 53 GLU B C 1
ATOM 5126 O O . GLU C 1 55 ? 21.910 72.396 60.176 1.00 37.99 53 GLU B O 1
ATOM 5132 N N . LEU C 1 56 ? 23.271 70.775 59.381 1.00 35.35 54 LEU B N 1
ATOM 5133 C CA . LEU C 1 56 ? 22.887 70.899 57.943 1.00 35.64 54 LEU B CA 1
ATOM 5134 C C . LEU C 1 56 ? 23.426 72.203 57.338 1.00 36.16 54 LEU B C 1
ATOM 5135 O O . LEU C 1 56 ? 24.064 72.188 56.264 1.00 36.00 54 LEU B O 1
ATOM 5140 N N . PHE C 1 57 ? 23.140 73.315 58.035 1.00 35.60 55 PHE B N 1
ATOM 5141 C CA . PHE C 1 57 ? 23.658 74.637 57.657 1.00 36.36 55 PHE B CA 1
ATOM 5142 C C . PHE C 1 57 ? 24.128 75.387 58.903 1.00 37.99 55 PHE B C 1
ATOM 5143 O O . PHE C 1 57 ? 23.400 75.467 59.867 1.00 38.68 55 PHE B O 1
ATOM 5151 N N . LEU C 1 58 ? 25.333 75.976 58.830 1.00 39.53 56 LEU B N 1
ATOM 5152 C CA . LEU C 1 58 ? 25.835 76.937 59.825 1.00 40.82 56 LEU B CA 1
ATOM 5153 C C . LEU C 1 58 ? 25.656 78.428 59.386 1.00 40.66 56 LEU B C 1
ATOM 5154 O O . LEU C 1 58 ? 26.019 78.843 58.242 1.00 40.39 56 LEU B O 1
ATOM 5159 N N . ARG C 1 59 ? 25.133 79.236 60.300 1.00 39.58 57 ARG B N 1
ATOM 5160 C CA . ARG C 1 59 ? 24.921 80.642 60.021 1.00 41.33 57 ARG B CA 1
ATOM 5161 C C . ARG C 1 59 ? 26.202 81.489 60.130 1.00 42.01 57 ARG B C 1
ATOM 5162 O O . ARG C 1 59 ? 26.929 81.391 61.106 1.00 41.28 57 ARG B O 1
ATOM 5170 N N . GLN C 1 60 ? 26.491 82.260 59.080 1.00 42.43 58 GLN B N 1
ATOM 5171 C CA . GLN C 1 60 ? 27.504 83.342 59.100 1.00 43.79 58 GLN B CA 1
ATOM 5172 C C . GLN C 1 60 ? 26.812 84.608 58.625 1.00 42.74 58 GLN B C 1
ATOM 5173 O O . GLN C 1 60 ? 26.704 84.820 57.396 1.00 41.48 58 GLN B O 1
ATOM 5179 N N . GLY C 1 61 ? 26.322 85.416 59.547 1.00 40.24 59 GLY B N 1
ATOM 5180 C CA . GLY C 1 61 ? 25.615 86.593 59.146 1.00 40.51 59 GLY B CA 1
ATOM 5181 C C . GLY C 1 61 ? 24.228 86.181 58.762 1.00 40.39 59 GLY B C 1
ATOM 5182 O O . GLY C 1 61 ? 23.488 85.690 59.613 1.00 40.59 59 GLY B O 1
ATOM 5183 N N . ASN C 1 62 ? 23.862 86.395 57.500 1.00 38.98 60 ASN B N 1
ATOM 5184 C CA . ASN C 1 62 ? 22.665 85.789 56.995 1.00 38.39 60 ASN B CA 1
ATOM 5185 C C . ASN C 1 62 ? 23.027 84.697 56.018 1.00 37.23 60 ASN B C 1
ATOM 5186 O O . ASN C 1 62 ? 22.173 84.184 55.354 1.00 35.64 60 ASN B O 1
ATOM 5191 N N . ARG C 1 63 ? 24.311 84.366 55.903 1.00 37.10 61 ARG B N 1
ATOM 5192 C CA . ARG C 1 63 ? 24.713 83.364 54.944 1.00 38.26 61 ARG B CA 1
ATOM 5193 C C . ARG C 1 63 ? 24.637 81.940 55.596 1.00 38.80 61 ARG B C 1
ATOM 5194 O O . ARG C 1 63 ? 25.219 81.710 56.623 1.00 37.24 61 ARG B O 1
ATOM 5202 N N . MET C 1 64 ? 23.900 81.019 54.972 1.00 39.23 62 MET B N 1
ATOM 5203 C CA . MET C 1 64 ? 23.734 79.672 55.518 1.00 39.39 62 MET B CA 1
ATOM 5204 C C . MET C 1 64 ? 24.627 78.711 54.771 1.00 39.73 62 MET B C 1
ATOM 5205 O O . MET C 1 64 ? 24.408 78.426 53.597 1.00 40.51 62 MET B O 1
ATOM 5210 N N . GLN C 1 65 ? 25.645 78.240 55.458 1.00 39.21 63 GLN B N 1
ATOM 5211 C CA . GLN C 1 65 ? 26.639 77.397 54.870 1.00 41.95 63 GLN B CA 1
ATOM 5212 C C . GLN C 1 65 ? 26.363 75.919 55.202 1.00 42.59 63 GLN B C 1
ATOM 5213 O O . GLN C 1 65 ? 26.332 75.557 56.386 1.00 42.58 63 GLN B O 1
ATOM 5219 N N . PRO C 1 66 ? 26.168 75.075 54.164 1.00 43.70 64 PRO B N 1
ATOM 5220 C CA . PRO C 1 66 ? 25.843 73.670 54.278 1.00 44.48 64 PRO B CA 1
ATOM 5221 C C . PRO C 1 66 ? 26.998 72.852 54.882 1.00 45.92 64 PRO B C 1
ATOM 5222 O O . PRO C 1 66 ? 28.148 73.045 54.492 1.00 46.73 64 PRO B O 1
ATOM 5226 N N . THR C 1 67 ? 26.701 71.979 55.842 1.00 46.28 65 THR B N 1
ATOM 5227 C CA . THR C 1 67 ? 27.687 70.987 56.324 1.00 47.14 65 THR B CA 1
ATOM 5228 C C . THR C 1 67 ? 28.022 70.071 55.123 1.00 48.65 65 THR B C 1
ATOM 5229 O O . THR C 1 67 ? 27.351 70.127 54.079 1.00 47.10 65 THR B O 1
ATOM 5233 N N . GLN C 1 68 ? 29.092 69.291 55.242 1.00 51.02 66 GLN B N 1
ATOM 5234 C CA . GLN C 1 68 ? 29.566 68.433 54.127 1.00 54.32 66 GLN B CA 1
ATOM 5235 C C . GLN C 1 68 ? 28.584 67.278 53.838 1.00 53.77 66 GLN B C 1
ATOM 5236 O O . GLN C 1 68 ? 28.359 66.897 52.696 1.00 53.11 66 GLN B O 1
ATOM 5242 N N . ARG C 1 69 ? 27.961 66.794 54.906 1.00 54.78 67 ARG B N 1
ATOM 5243 C CA . ARG C 1 69 ? 26.776 65.924 54.840 1.00 55.54 67 ARG B CA 1
ATOM 5244 C C . ARG C 1 69 ? 25.701 66.469 53.938 1.00 54.63 67 ARG B C 1
ATOM 5245 O O . ARG C 1 69 ? 25.256 65.781 53.021 1.00 55.03 67 ARG B O 1
ATOM 5253 N N . ALA C 1 70 ? 25.261 67.701 54.245 1.00 53.69 68 ALA B N 1
ATOM 5254 C CA . ALA C 1 70 ? 24.171 68.386 53.541 1.00 52.17 68 ALA B CA 1
ATOM 5255 C C . ALA C 1 70 ? 24.475 68.468 52.045 1.00 52.53 68 ALA B C 1
ATOM 5256 O O . ALA C 1 70 ? 23.585 68.332 51.185 1.00 50.26 68 ALA B O 1
ATOM 5258 N N . GLU C 1 71 ? 25.752 68.666 51.753 1.00 53.35 69 GLU B N 1
ATOM 5259 C CA . GLU C 1 71 ? 26.226 68.709 50.378 1.00 54.86 69 GLU B CA 1
ATOM 5260 C C . GLU C 1 71 ? 25.881 67.435 49.586 1.00 54.09 69 GLU B C 1
ATOM 5261 O O . GLU C 1 71 ? 25.400 67.527 48.474 1.00 53.41 69 GLU B O 1
ATOM 5267 N N . HIS C 1 72 ? 26.125 66.252 50.171 1.00 55.05 70 HIS B N 1
ATOM 5268 C CA . HIS C 1 72 ? 25.849 64.934 49.504 1.00 55.39 70 HIS B CA 1
ATOM 5269 C C . HIS C 1 72 ? 24.360 64.732 49.198 1.00 53.93 70 HIS B C 1
ATOM 5270 O O . HIS C 1 72 ? 23.959 64.262 48.097 1.00 54.72 70 HIS B O 1
ATOM 5277 N N . LEU C 1 73 ? 23.545 65.176 50.152 1.00 50.95 71 LEU B N 1
ATOM 5278 C CA . LEU C 1 73 ? 22.097 65.006 50.119 1.00 47.59 71 LEU B CA 1
ATOM 5279 C C . LEU C 1 73 ? 21.366 65.953 49.159 1.00 46.47 71 LEU B C 1
ATOM 5280 O O . LEU C 1 73 ? 20.268 65.633 48.694 1.00 43.66 71 LEU B O 1
ATOM 5285 N N . ALA C 1 74 ? 21.963 67.107 48.826 1.00 44.50 72 ALA B N 1
ATOM 5286 C CA . ALA C 1 74 ? 21.187 68.122 48.096 1.00 43.12 72 ALA B CA 1
ATOM 5287 C C . ALA C 1 74 ? 20.945 67.737 46.688 1.00 41.71 72 ALA B C 1
ATOM 5288 O O . ALA C 1 74 ? 19.938 68.090 46.107 1.00 41.61 72 ALA B O 1
ATOM 5290 N N . ALA C 1 75 ? 21.883 66.988 46.126 1.00 42.12 73 ALA B N 1
ATOM 5291 C CA . ALA C 1 75 ? 21.770 66.574 44.742 1.00 40.76 73 ALA B CA 1
ATOM 5292 C C . ALA C 1 75 ? 20.618 65.537 44.588 1.00 39.99 73 ALA B C 1
ATOM 5293 O O . ALA C 1 75 ? 19.859 65.600 43.626 1.00 41.11 73 ALA B O 1
ATOM 5295 N N . ALA C 1 76 ? 20.597 64.562 45.497 1.00 38.09 74 ALA B N 1
ATOM 5296 C CA . ALA C 1 76 ? 19.529 63.545 45.697 1.00 36.88 74 ALA B CA 1
ATOM 5297 C C . ALA C 1 76 ? 18.157 64.207 45.878 1.00 36.03 74 ALA B C 1
ATOM 5298 O O . ALA C 1 76 ? 17.226 63.926 45.151 1.00 35.34 74 ALA B O 1
ATOM 5300 N N . VAL C 1 77 ? 18.051 65.184 46.796 1.00 36.64 75 VAL B N 1
ATOM 5301 C CA . VAL C 1 77 ? 16.803 65.994 46.917 1.00 35.58 75 VAL B CA 1
ATOM 5302 C C . VAL C 1 77 ? 16.434 66.726 45.647 1.00 36.00 75 VAL B C 1
ATOM 5303 O O . VAL C 1 77 ? 15.224 66.727 45.186 1.00 34.95 75 VAL B O 1
ATOM 5307 N N . ALA C 1 78 ? 17.459 67.310 45.013 1.00 35.90 76 ALA B N 1
ATOM 5308 C CA . ALA C 1 78 ? 17.160 68.058 43.766 1.00 36.41 76 ALA B CA 1
ATOM 5309 C C . ALA C 1 78 ? 16.695 67.133 42.676 1.00 35.90 76 ALA B C 1
ATOM 5310 O O . ALA C 1 78 ? 15.783 67.464 41.921 1.00 38.44 76 ALA B O 1
ATOM 5312 N N . ALA C 1 79 ? 17.322 65.974 42.566 1.00 35.87 77 ALA B N 1
ATOM 5313 C CA . ALA C 1 79 ? 16.908 65.025 41.538 1.00 36.60 77 ALA B CA 1
ATOM 5314 C C . ALA C 1 79 ? 15.444 64.553 41.797 1.00 37.08 77 ALA B C 1
ATOM 5315 O O . ALA C 1 79 ? 14.578 64.543 40.898 1.00 38.07 77 ALA B O 1
ATOM 5317 N N . ALA C 1 80 ? 15.157 64.267 43.066 1.00 37.44 78 ALA B N 1
ATOM 5318 C CA . ALA C 1 80 ? 13.872 63.726 43.461 1.00 37.79 78 ALA B CA 1
ATOM 5319 C C . ALA C 1 80 ? 12.773 64.749 43.149 1.00 37.87 78 ALA B C 1
ATOM 5320 O O . ALA C 1 80 ? 11.732 64.432 42.489 1.00 38.31 78 ALA B O 1
ATOM 5322 N N . LEU C 1 81 ? 13.029 65.992 43.542 1.00 37.98 79 LEU B N 1
ATOM 5323 C CA . LEU C 1 81 ? 12.066 67.090 43.319 1.00 40.19 79 LEU B CA 1
ATOM 5324 C C . LEU C 1 81 ? 11.891 67.373 41.821 1.00 41.98 79 LEU B C 1
ATOM 5325 O O . LEU C 1 81 ? 10.795 67.732 41.361 1.00 41.75 79 LEU B O 1
ATOM 5330 N N . ARG C 1 82 ? 12.977 67.209 41.063 1.00 43.68 80 ARG B N 1
ATOM 5331 C CA . ARG C 1 82 ? 12.867 67.415 39.619 1.00 45.28 80 ARG B CA 1
ATOM 5332 C C . ARG C 1 82 ? 11.967 66.357 39.011 1.00 43.94 80 ARG B C 1
ATOM 5333 O O . ARG C 1 82 ? 11.091 66.689 38.245 1.00 45.03 80 ARG B O 1
ATOM 5341 N N . ALA C 1 83 ? 12.159 65.101 39.391 1.00 43.49 81 ALA B N 1
ATOM 5342 C CA . ALA C 1 83 ? 11.294 64.003 38.871 1.00 43.63 81 ALA B CA 1
ATOM 5343 C C . ALA C 1 83 ? 9.810 64.219 39.239 1.00 43.64 81 ALA B C 1
ATOM 5344 O O . ALA C 1 83 ? 8.906 64.099 38.382 1.00 43.97 81 ALA B O 1
ATOM 5346 N N . LEU C 1 84 ? 9.560 64.573 40.495 1.00 43.42 82 LEU B N 1
ATOM 5347 C CA . LEU C 1 84 ? 8.202 64.896 40.918 1.00 44.97 82 LEU B CA 1
ATOM 5348 C C . LEU C 1 84 ? 7.563 66.009 40.140 1.00 46.12 82 LEU B C 1
ATOM 5349 O O . LEU C 1 84 ? 6.395 65.892 39.709 1.00 46.31 82 LEU B O 1
ATOM 5354 N N . GLY C 1 85 ? 8.273 67.137 40.028 1.00 47.21 83 GLY B N 1
ATOM 5355 C CA . GLY C 1 85 ? 7.714 68.278 39.299 1.00 48.87 83 GLY B CA 1
ATOM 5356 C C . GLY C 1 85 ? 7.309 67.955 37.865 1.00 50.00 83 GLY B C 1
ATOM 5357 O O . GLY C 1 85 ? 6.326 68.473 37.373 1.00 50.81 83 GLY B O 1
ATOM 5358 N N . GLU C 1 86 ? 8.076 67.096 37.201 1.00 51.89 84 GLU B N 1
ATOM 5359 C CA . GLU C 1 86 ? 7.867 66.725 35.820 1.00 53.79 84 GLU B CA 1
ATOM 5360 C C . GLU C 1 86 ? 6.655 65.843 35.678 1.00 54.23 84 GLU B C 1
ATOM 5361 O O . GLU C 1 86 ? 5.908 65.960 34.696 1.00 55.85 84 GLU B O 1
ATOM 5367 N N . GLY C 1 87 ? 6.462 64.934 36.627 1.00 53.15 85 GLY B N 1
ATOM 5368 C CA . GLY C 1 87 ? 5.304 64.063 36.607 1.00 51.94 85 GLY B CA 1
ATOM 5369 C C . GLY C 1 87 ? 4.072 64.840 36.968 1.00 51.17 85 GLY B C 1
ATOM 5370 O O . GLY C 1 87 ? 2.971 64.483 36.571 1.00 52.12 85 GLY B O 1
ATOM 5371 N N . LEU C 1 88 ? 4.248 65.911 37.725 1.00 50.71 86 LEU B N 1
ATOM 5372 C CA . LEU C 1 88 ? 3.123 66.687 38.165 1.00 50.81 86 LEU B CA 1
ATOM 5373 C C . LEU C 1 88 ? 2.772 67.859 37.224 1.00 52.69 86 LEU B C 1
ATOM 5374 O O . LEU C 1 88 ? 1.810 68.581 37.494 1.00 53.05 86 LEU B O 1
ATOM 5379 N N . GLU C 1 89 ? 3.534 68.038 36.141 1.00 54.00 87 GLU B N 1
ATOM 5380 C CA . GLU C 1 89 ? 3.292 69.127 35.169 1.00 56.50 87 GLU B CA 1
ATOM 5381 C C . GLU C 1 89 ? 1.876 69.021 34.598 1.00 56.83 87 GLU B C 1
ATOM 5382 O O . GLU C 1 89 ? 1.176 70.022 34.416 1.00 57.07 87 GLU B O 1
ATOM 5388 N N . GLU C 1 90 ? 1.489 67.776 34.342 1.00 56.71 88 GLU B N 1
ATOM 5389 C CA . GLU C 1 90 ? 0.114 67.344 34.145 1.00 56.83 88 GLU B CA 1
ATOM 5390 C C . GLU C 1 90 ? -0.897 68.159 34.964 1.00 54.85 88 GLU B C 1
ATOM 5391 O O . GLU C 1 90 ? -1.988 68.409 34.516 1.00 54.98 88 GLU B O 1
ATOM 5397 N N . TRP C 1 91 ? -0.516 68.563 36.170 1.00 53.42 89 TRP B N 1
ATOM 5398 C CA . TRP C 1 91 ? -1.391 69.325 37.045 1.00 52.12 89 TRP B CA 1
ATOM 5399 C C . TRP C 1 91 ? -1.161 70.855 36.948 1.00 52.81 89 TRP B C 1
ATOM 5400 O O . TRP C 1 91 ? -1.920 71.626 37.506 1.00 53.27 89 TRP B O 1
ATOM 5411 N N . ARG C 1 92 ? -0.096 71.295 36.277 1.00 53.74 90 ARG B N 1
ATOM 5412 C CA . ARG C 1 92 ? 0.132 72.767 36.082 1.00 53.53 90 ARG B CA 1
ATOM 5413 C C . ARG C 1 92 ? -1.021 73.364 35.263 1.00 52.43 90 ARG B C 1
ATOM 5414 O O . ARG C 1 92 ? -1.365 72.827 34.215 1.00 52.14 90 ARG B O 1
ATOM 5422 N N . PRO C 1 93 ? -1.695 74.409 35.787 1.00 52.43 91 PRO B N 1
ATOM 5423 C CA . PRO C 1 93 ? -2.770 75.073 34.998 1.00 52.01 91 PRO B CA 1
ATOM 5424 C C . PRO C 1 93 ? -2.197 75.591 33.664 1.00 50.76 91 PRO B C 1
ATOM 5425 O O . PRO C 1 93 ? -1.099 76.160 33.657 1.00 50.08 91 PRO B O 1
ATOM 5429 N N . PHE C 1 94 ? -2.868 75.332 32.556 1.00 48.60 92 PHE B N 1
ATOM 5430 C CA . PHE C 1 94 ? -2.265 75.734 31.269 1.00 48.36 92 PHE B CA 1
ATOM 5431 C C . PHE C 1 94 ? -2.452 77.211 30.880 1.00 47.20 92 PHE B C 1
ATOM 5432 O O . PHE C 1 94 ? -3.554 77.622 30.594 1.00 47.32 92 PHE B O 1
ATOM 5440 N N . VAL C 1 95 ? -1.383 78.008 30.850 1.00 46.82 93 VAL B N 1
ATOM 5441 C CA . VAL C 1 95 ? -1.524 79.374 30.287 1.00 45.56 93 VAL B CA 1
ATOM 5442 C C . VAL C 1 95 ? -0.644 79.652 29.067 1.00 43.18 93 VAL B C 1
ATOM 5443 O O . VAL C 1 95 ? 0.595 79.745 29.183 1.00 41.87 93 VAL B O 1
ATOM 5447 N N . PRO C 1 96 ? -1.285 79.776 27.883 1.00 41.76 94 PRO B N 1
ATOM 5448 C CA . PRO C 1 96 ? -0.509 79.876 26.622 1.00 40.19 94 PRO B CA 1
ATOM 5449 C C . PRO C 1 96 ? 0.660 80.878 26.680 1.00 40.04 94 PRO B C 1
ATOM 5450 O O . PRO C 1 96 ? 1.843 80.534 26.346 1.00 37.11 94 PRO B O 1
ATOM 5454 N N . GLY C 1 97 ? 0.335 82.096 27.141 1.00 39.05 95 GLY B N 1
ATOM 5455 C CA . GLY C 1 97 ? 1.245 83.185 27.111 1.00 38.97 95 GLY B CA 1
ATOM 5456 C C . GLY C 1 97 ? 2.446 82.958 27.929 1.00 39.95 95 GLY B C 1
ATOM 5457 O O . GLY C 1 97 ? 3.471 83.598 27.707 1.00 40.46 95 GLY B O 1
ATOM 5458 N N . GLN C 1 98 ? 2.352 82.039 28.893 1.00 40.89 96 GLN B N 1
ATOM 5459 C CA . GLN C 1 98 ? 3.474 81.830 29.831 1.00 41.99 96 GLN B CA 1
ATOM 5460 C C . GLN C 1 98 ? 4.049 80.381 29.830 1.00 41.23 96 GLN B C 1
ATOM 5461 O O . GLN C 1 98 ? 5.207 80.181 30.206 1.00 39.65 96 GLN B O 1
ATOM 5467 N N . SER C 1 99 ? 3.257 79.429 29.341 1.00 40.98 97 SER B N 1
ATOM 5468 C CA . SER C 1 99 ? 3.633 77.999 29.251 1.00 42.23 97 SER B CA 1
ATOM 5469 C C . SER C 1 99 ? 4.951 77.753 28.604 1.00 42.50 97 SER B C 1
ATOM 5470 O O . SER C 1 99 ? 5.375 78.482 27.681 1.00 40.34 97 SER B O 1
ATOM 5473 N N . GLN C 1 100 ? 5.596 76.698 29.098 1.00 42.14 98 GLN B N 1
ATOM 5474 C CA . GLN C 1 100 ? 6.948 76.317 28.657 1.00 43.87 98 GLN B CA 1
ATOM 5475 C C . GLN C 1 100 ? 6.943 74.880 28.146 1.00 42.13 98 GLN B C 1
ATOM 5476 O O . GLN C 1 100 ? 7.999 74.279 27.956 1.00 40.51 98 GLN B O 1
ATOM 5482 N N . ARG C 1 101 ? 5.748 74.335 27.952 1.00 42.13 99 ARG B N 1
ATOM 5483 C CA . ARG C 1 101 ? 5.673 72.961 27.515 1.00 41.92 99 ARG B CA 1
ATOM 5484 C C . ARG C 1 101 ? 6.098 72.692 26.069 1.00 41.13 99 ARG B C 1
ATOM 5485 O O . ARG C 1 101 ? 6.192 73.623 25.224 1.00 39.36 99 ARG B O 1
ATOM 5493 N N . THR C 1 102 ? 6.424 71.426 25.838 1.00 39.51 100 THR B N 1
ATOM 5494 C CA . THR C 1 102 ? 6.840 70.895 24.549 1.00 39.33 100 THR B CA 1
ATOM 5495 C C . THR C 1 102 ? 5.688 70.003 24.145 1.00 39.32 100 THR B C 1
ATOM 5496 O O . THR C 1 102 ? 5.276 69.139 24.910 1.00 39.41 100 THR B O 1
ATOM 5500 N N . PHE C 1 103 ? 5.087 70.312 22.989 1.00 37.98 101 PHE B N 1
ATOM 5501 C CA . PHE C 1 103 ? 4.171 69.446 22.285 1.00 37.09 101 PHE B CA 1
ATOM 5502 C C . PHE C 1 103 ? 4.924 68.512 21.335 1.00 36.94 101 PHE B C 1
ATOM 5503 O O . PHE C 1 103 ? 5.825 68.957 20.598 1.00 35.72 101 PHE B O 1
ATOM 5511 N N . VAL C 1 104 ? 4.579 67.223 21.389 1.00 36.09 102 VAL B N 1
ATOM 5512 C CA . VAL C 1 104 ? 5.288 66.185 20.598 1.00 35.84 102 VAL B CA 1
ATOM 5513 C C . VAL C 1 104 ? 4.321 65.683 19.541 1.00 35.85 102 VAL B C 1
ATOM 5514 O O . VAL C 1 104 ? 3.215 65.274 19.866 1.00 35.91 102 VAL B O 1
ATOM 5518 N N . PHE C 1 105 ? 4.706 65.840 18.273 1.00 34.40 103 PHE B N 1
ATOM 5519 C CA . PHE C 1 105 ? 3.862 65.419 17.173 1.00 34.59 103 PHE B CA 1
ATOM 5520 C C . PHE C 1 105 ? 4.607 64.342 16.388 1.00 34.79 103 PHE B C 1
ATOM 5521 O O . PHE C 1 105 ? 5.816 64.409 16.257 1.00 36.52 103 PHE B O 1
ATOM 5529 N N . ALA C 1 106 ? 3.846 63.373 15.878 1.00 35.08 104 ALA B N 1
ATOM 5530 C CA . ALA C 1 106 ? 4.302 62.321 14.990 1.00 34.90 104 ALA B CA 1
ATOM 5531 C C . ALA C 1 106 ? 3.956 62.893 13.680 1.00 34.94 104 ALA B C 1
ATOM 5532 O O . ALA C 1 106 ? 2.863 63.425 13.496 1.00 32.19 104 ALA B O 1
ATOM 5534 N N . ALA C 1 107 ? 4.880 62.819 12.740 1.00 35.94 105 ALA B N 1
ATOM 5535 C CA . ALA C 1 107 ? 4.702 63.692 11.541 1.00 35.80 105 ALA B CA 1
ATOM 5536 C C . ALA C 1 107 ? 5.464 63.135 10.388 1.00 35.71 105 ALA B C 1
ATOM 5537 O O . ALA C 1 107 ? 6.251 62.170 10.578 1.00 34.17 105 ALA B O 1
ATOM 5539 N N . THR C 1 108 ? 5.230 63.721 9.206 1.00 34.19 106 THR B N 1
ATOM 5540 C CA . THR C 1 108 ? 6.105 63.439 8.078 1.00 33.33 106 THR B CA 1
ATOM 5541 C C . THR C 1 108 ? 6.811 64.750 7.622 1.00 33.06 106 THR B C 1
ATOM 5542 O O . THR C 1 108 ? 6.501 65.805 8.152 1.00 31.01 106 THR B O 1
ATOM 5546 N N . ASP C 1 109 ? 7.715 64.688 6.635 1.00 32.55 107 ASP B N 1
ATOM 5547 C CA . ASP C 1 109 ? 8.221 65.926 6.082 1.00 32.73 107 ASP B CA 1
ATOM 5548 C C . ASP C 1 109 ? 7.059 66.743 5.490 1.00 32.55 107 ASP B C 1
ATOM 5549 O O . ASP C 1 109 ? 7.007 67.930 5.669 1.00 33.97 107 ASP B O 1
ATOM 5554 N N . TYR C 1 110 ? 6.089 66.119 4.847 1.00 32.37 108 TYR B N 1
ATOM 5555 C CA . TYR C 1 110 ? 5.006 66.913 4.273 1.00 31.28 108 TYR B CA 1
ATOM 5556 C C . TYR C 1 110 ? 4.173 67.638 5.316 1.00 30.29 108 TYR B C 1
ATOM 5557 O O . TYR C 1 110 ? 3.879 68.794 5.156 1.00 30.28 108 TYR B O 1
ATOM 5566 N N . THR C 1 111 ? 3.783 66.969 6.387 1.00 30.54 109 THR B N 1
ATOM 5567 C CA . THR C 1 111 ? 2.884 67.561 7.350 1.00 29.83 109 THR B CA 1
ATOM 5568 C C . THR C 1 111 ? 3.666 68.568 8.226 1.00 30.42 109 THR B C 1
ATOM 5569 O O . THR C 1 111 ? 3.126 69.565 8.666 1.00 31.45 109 THR B O 1
ATOM 5573 N N . ALA C 1 112 ? 4.928 68.315 8.476 1.00 30.02 110 ALA B N 1
ATOM 5574 C CA . ALA C 1 112 ? 5.767 69.328 9.145 1.00 30.13 110 ALA B CA 1
ATOM 5575 C C . ALA C 1 112 ? 5.826 70.613 8.294 1.00 30.03 110 ALA B C 1
ATOM 5576 O O . ALA C 1 112 ? 5.638 71.737 8.792 1.00 29.05 110 ALA B O 1
ATOM 5578 N N . PHE C 1 113 ? 6.052 70.428 6.994 1.00 29.11 111 PHE B N 1
ATOM 5579 C CA . PHE C 1 113 ? 6.036 71.539 6.072 1.00 28.71 111 PHE B CA 1
ATOM 5580 C C . PHE C 1 113 ? 4.727 72.291 6.048 1.00 28.19 111 PHE B C 1
ATOM 5581 O O . PHE C 1 113 ? 4.740 73.551 5.967 1.00 29.03 111 PHE B O 1
ATOM 5589 N N . ALA C 1 114 ? 3.601 71.576 6.058 1.00 27.63 112 ALA B N 1
ATOM 5590 C CA . ALA C 1 114 ? 2.284 72.221 5.887 1.00 28.80 112 ALA B CA 1
ATOM 5591 C C . ALA C 1 114 ? 1.830 72.984 7.177 1.00 27.66 112 ALA B C 1
ATOM 5592 O O . ALA C 1 114 ? 1.302 74.106 7.112 1.00 26.18 112 ALA B O 1
ATOM 5594 N N . LEU C 1 115 ? 2.093 72.375 8.320 1.00 28.16 113 LEU B N 1
ATOM 5595 C CA . LEU C 1 115 ? 1.696 72.875 9.622 1.00 29.02 113 LEU B CA 1
ATOM 5596 C C . LEU C 1 115 ? 2.665 73.870 10.253 1.00 29.09 113 LEU B C 1
ATOM 5597 O O . LEU C 1 115 ? 2.250 74.893 10.712 1.00 28.98 113 LEU B O 1
ATOM 5602 N N . LEU C 1 116 ? 3.943 73.566 10.313 1.00 29.86 114 LEU B N 1
ATOM 5603 C CA . LEU C 1 116 ? 4.830 74.375 11.166 1.00 29.48 114 LEU B CA 1
ATOM 5604 C C . LEU C 1 116 ? 4.990 75.852 10.787 1.00 30.20 114 LEU B C 1
ATOM 5605 O O . LEU C 1 116 ? 5.044 76.691 11.704 1.00 30.67 114 LEU B O 1
ATOM 5610 N N . PRO C 1 117 ? 5.159 76.184 9.474 1.00 29.85 115 PRO B N 1
ATOM 5611 C CA . PRO C 1 117 ? 5.329 77.611 9.123 1.00 29.58 115 PRO B CA 1
ATOM 5612 C C . PRO C 1 117 ? 4.215 78.521 9.632 1.00 30.76 115 PRO B C 1
ATOM 5613 O O . PRO C 1 117 ? 4.535 79.495 10.321 1.00 32.76 115 PRO B O 1
ATOM 5617 N N . PRO C 1 118 ? 2.938 78.222 9.312 1.00 29.55 116 PRO B N 1
ATOM 5618 C CA . PRO C 1 118 ? 1.914 79.113 9.840 1.00 30.61 116 PRO B CA 1
ATOM 5619 C C . PRO C 1 118 ? 1.642 78.962 11.348 1.00 30.72 116 PRO B C 1
ATOM 5620 O O . PRO C 1 118 ? 1.266 79.943 12.004 1.00 31.54 116 PRO B O 1
ATOM 5624 N N . LEU C 1 119 ? 1.806 77.758 11.879 1.00 30.33 117 LEU B N 1
ATOM 5625 C CA . LEU C 1 119 ? 1.551 77.523 13.302 1.00 30.09 117 LEU B CA 1
ATOM 5626 C C . LEU C 1 119 ? 2.573 78.301 14.111 1.00 27.83 117 LEU B C 1
ATOM 5627 O O . LEU C 1 119 ? 2.200 79.032 15.001 1.00 27.26 117 LEU B O 1
ATOM 5632 N N . MET C 1 120 ? 3.847 78.139 13.796 1.00 26.89 118 MET B N 1
ATOM 5633 C CA . MET C 1 120 ? 4.877 78.816 14.535 1.00 28.24 118 MET B CA 1
ATOM 5634 C C . MET C 1 120 ? 4.996 80.317 14.231 1.00 30.35 118 MET B C 1
ATOM 5635 O O . MET C 1 120 ? 5.498 81.085 15.036 1.00 30.63 118 MET B O 1
ATOM 5640 N N . ASN C 1 121 ? 4.514 80.734 13.067 1.00 31.94 119 ASN B N 1
ATOM 5641 C CA . ASN C 1 121 ? 4.407 82.140 12.766 1.00 32.22 119 ASN B CA 1
ATOM 5642 C C . ASN C 1 121 ? 3.548 82.835 13.848 1.00 32.86 119 ASN B C 1
ATOM 5643 O O . ASN C 1 121 ? 3.861 83.947 14.233 1.00 34.08 119 ASN B O 1
ATOM 5648 N N . ARG C 1 122 ? 2.434 82.199 14.234 1.00 31.18 120 ARG B N 1
ATOM 5649 C CA . ARG C 1 122 ? 1.569 82.686 15.269 1.00 32.93 120 ARG B CA 1
ATOM 5650 C C . ARG C 1 122 ? 2.196 82.433 16.673 1.00 33.95 120 ARG B C 1
ATOM 5651 O O . ARG C 1 122 ? 2.374 83.362 17.475 1.00 33.91 120 ARG B O 1
ATOM 5659 N N . LEU C 1 123 ? 2.500 81.165 16.979 1.00 31.79 121 LEU B N 1
ATOM 5660 C CA . LEU C 1 123 ? 2.947 80.772 18.345 1.00 31.88 121 LEU B CA 1
ATOM 5661 C C . LEU C 1 123 ? 4.183 81.445 18.863 1.00 31.53 121 LEU B C 1
ATOM 5662 O O . LEU C 1 123 ? 4.309 81.700 20.108 1.00 29.67 121 LEU B O 1
ATOM 5667 N N . GLN C 1 124 ? 5.117 81.776 17.971 1.00 30.62 122 GLN B N 1
ATOM 5668 C CA . GLN C 1 124 ? 6.274 82.577 18.393 1.00 30.09 122 GLN B CA 1
ATOM 5669 C C . GLN C 1 124 ? 5.863 83.894 19.137 1.00 30.59 122 GLN B C 1
ATOM 5670 O O . GLN C 1 124 ? 6.603 84.391 19.948 1.00 31.76 122 GLN B O 1
ATOM 5676 N N . HIS C 1 125 ? 4.688 84.424 18.842 1.00 30.81 123 HIS B N 1
ATOM 5677 C CA . HIS C 1 125 ? 4.195 85.671 19.446 1.00 30.56 123 HIS B CA 1
ATOM 5678 C C . HIS C 1 125 ? 3.259 85.329 20.570 1.00 30.75 123 HIS B C 1
ATOM 5679 O O . HIS C 1 125 ? 3.395 85.862 21.638 1.00 29.95 123 HIS B O 1
ATOM 5686 N N . SER C 1 126 ? 2.265 84.485 20.293 1.00 32.61 124 SER B N 1
ATOM 5687 C CA . SER C 1 126 ? 1.195 84.238 21.248 1.00 32.95 124 SER B CA 1
ATOM 5688 C C . SER C 1 126 ? 1.550 83.275 22.421 1.00 34.77 124 SER B C 1
ATOM 5689 O O . SER C 1 126 ? 0.847 83.257 23.436 1.00 36.40 124 SER B O 1
ATOM 5692 N N . ALA C 1 127 ? 2.588 82.458 22.252 1.00 32.80 125 ALA B N 1
ATOM 5693 C CA . ALA C 1 127 ? 2.940 81.431 23.214 1.00 32.98 125 ALA B CA 1
ATOM 5694 C C . ALA C 1 127 ? 4.410 81.276 23.124 1.00 32.29 125 ALA B C 1
ATOM 5695 O O . ALA C 1 127 ? 4.911 80.239 22.709 1.00 33.58 125 ALA B O 1
ATOM 5697 N N . PRO C 1 128 ? 5.144 82.346 23.484 1.00 34.10 126 PRO B N 1
ATOM 5698 C CA . PRO C 1 128 ? 6.579 82.388 23.190 1.00 33.71 126 PRO B CA 1
ATOM 5699 C C . PRO C 1 128 ? 7.468 81.399 23.939 1.00 34.58 126 PRO B C 1
ATOM 5700 O O . PRO C 1 128 ? 8.646 81.275 23.615 1.00 35.61 126 PRO B O 1
ATOM 5704 N N . GLY C 1 129 ? 6.965 80.712 24.950 1.00 34.96 127 GLY B N 1
ATOM 5705 C CA . GLY C 1 129 ? 7.848 79.693 25.610 1.00 35.06 127 GLY B CA 1
ATOM 5706 C C . GLY C 1 129 ? 7.445 78.277 25.197 1.00 34.60 127 GLY B C 1
ATOM 5707 O O . GLY C 1 129 ? 8.069 77.306 25.641 1.00 35.37 127 GLY B O 1
ATOM 5708 N N . VAL C 1 130 ? 6.393 78.161 24.372 1.00 33.53 128 VAL B N 1
ATOM 5709 C CA . VAL C 1 130 ? 5.897 76.846 23.927 1.00 33.63 128 VAL B CA 1
ATOM 5710 C C . VAL C 1 130 ? 6.859 76.320 22.840 1.00 34.34 128 VAL B C 1
ATOM 5711 O O . VAL C 1 130 ? 7.307 77.097 21.937 1.00 31.82 128 VAL B O 1
ATOM 5715 N N . ARG C 1 131 ? 7.243 75.037 22.981 1.00 32.83 129 ARG B N 1
ATOM 5716 C CA . ARG C 1 131 ? 8.123 74.350 22.076 1.00 34.03 129 ARG B CA 1
ATOM 5717 C C . ARG C 1 131 ? 7.395 73.242 21.396 1.00 33.71 129 ARG B C 1
ATOM 5718 O O . ARG C 1 131 ? 6.417 72.717 21.942 1.00 33.97 129 ARG B O 1
ATOM 5726 N N . LEU C 1 132 ? 7.880 72.869 20.213 1.00 33.72 130 LEU B N 1
ATOM 5727 C CA . LEU C 1 132 ? 7.348 71.687 19.488 1.00 33.82 130 LEU B CA 1
ATOM 5728 C C . LEU C 1 132 ? 8.444 70.708 19.171 1.00 33.80 130 LEU B C 1
ATOM 5729 O O . LEU C 1 132 ? 9.599 71.102 18.892 1.00 33.72 130 LEU B O 1
ATOM 5734 N N . ARG C 1 133 ? 8.102 69.429 19.303 1.00 34.10 131 ARG B N 1
ATOM 5735 C CA . ARG C 1 133 ? 9.016 68.313 18.931 1.00 37.15 131 ARG B CA 1
ATOM 5736 C C . ARG C 1 133 ? 8.306 67.391 17.913 1.00 37.24 131 ARG B C 1
ATOM 5737 O O . ARG C 1 133 ? 7.214 66.829 18.169 1.00 37.47 131 ARG B O 1
ATOM 5745 N N . LEU C 1 134 ? 8.866 67.325 16.720 1.00 36.92 132 LEU B N 1
ATOM 5746 C CA . LEU C 1 134 ? 8.263 66.448 15.681 1.00 37.20 132 LEU B CA 1
ATOM 5747 C C . LEU C 1 134 ? 9.150 65.240 15.496 1.00 36.84 132 LEU B C 1
ATOM 5748 O O . LEU C 1 134 ? 10.325 65.394 15.451 1.00 37.74 132 LEU B O 1
ATOM 5753 N N . VAL C 1 135 ? 8.556 64.053 15.429 1.00 38.66 133 VAL B N 1
ATOM 5754 C CA . VAL C 1 135 ? 9.310 62.806 15.353 1.00 38.94 133 VAL B CA 1
ATOM 5755 C C . VAL C 1 135 ? 8.839 62.025 14.148 1.00 40.07 133 VAL B C 1
ATOM 5756 O O . VAL C 1 135 ? 7.652 62.104 13.760 1.00 39.78 133 VAL B O 1
ATOM 5760 N N . ASN C 1 136 ? 9.756 61.278 13.532 1.00 42.23 134 ASN B N 1
ATOM 5761 C CA . ASN C 1 136 ? 9.366 60.305 12.492 1.00 44.55 134 ASN B CA 1
ATOM 5762 C C . ASN C 1 136 ? 8.838 59.077 13.225 1.00 45.58 134 ASN B C 1
ATOM 5763 O O . ASN C 1 136 ? 9.593 58.409 13.894 1.00 46.68 134 ASN B O 1
ATOM 5768 N N . ALA C 1 137 ? 7.552 58.818 13.176 1.00 46.58 135 ALA B N 1
ATOM 5769 C CA . ALA C 1 137 ? 7.040 57.625 13.808 1.00 48.61 135 ALA B CA 1
ATOM 5770 C C . ALA C 1 137 ? 7.008 56.438 12.815 1.00 49.99 135 ALA B C 1
ATOM 5771 O O . ALA C 1 137 ? 6.907 56.646 11.583 1.00 48.94 135 ALA B O 1
ATOM 5773 N N . GLU C 1 138 ? 6.987 55.201 13.346 1.00 51.67 136 GLU B N 1
ATOM 5774 C CA . GLU C 1 138 ? 7.053 54.006 12.479 1.00 52.48 136 GLU B CA 1
ATOM 5775 C C . GLU C 1 138 ? 5.754 53.762 11.716 1.00 51.63 136 GLU B C 1
ATOM 5776 O O . GLU C 1 138 ? 5.771 53.131 10.651 1.00 51.40 136 GLU B O 1
ATOM 5782 N N . ARG C 1 139 ? 4.647 54.307 12.212 1.00 50.52 137 ARG B N 1
ATOM 5783 C CA . ARG C 1 139 ? 3.407 54.358 11.427 1.00 51.53 137 ARG B CA 1
ATOM 5784 C C . ARG C 1 139 ? 2.658 55.658 11.647 1.00 50.58 137 ARG B C 1
ATOM 5785 O O . ARG C 1 139 ? 2.964 56.381 12.598 1.00 48.07 137 ARG B O 1
ATOM 5793 N N . LYS C 1 140 ? 1.681 55.936 10.776 1.00 51.54 138 LYS B N 1
ATOM 5794 C CA . LYS C 1 140 ? 0.854 57.159 10.867 1.00 54.05 138 LYS B CA 1
ATOM 5795 C C . LYS C 1 140 ? 0.226 57.345 12.262 1.00 56.02 138 LYS B C 1
ATOM 5796 O O . LYS C 1 140 ? 0.257 58.419 12.844 1.00 55.82 138 LYS B O 1
ATOM 5802 N N . LEU C 1 141 ? -0.312 56.259 12.796 1.00 58.72 139 LEU B N 1
ATOM 5803 C CA . LEU C 1 141 ? -1.239 56.326 13.908 1.00 60.91 139 LEU B CA 1
ATOM 5804 C C . LEU C 1 141 ? -0.954 55.169 14.864 1.00 62.30 139 LEU B C 1
ATOM 5805 O O . LEU C 1 141 ? -1.418 54.069 14.647 1.00 62.38 139 LEU B O 1
ATOM 5810 N N . SER C 1 142 ? -0.151 55.426 15.887 1.00 64.15 140 SER B N 1
ATOM 5811 C CA . SER C 1 142 ? 0.144 54.444 16.917 1.00 66.13 140 SER B CA 1
ATOM 5812 C C . SER C 1 142 ? -0.628 54.853 18.196 1.00 67.19 140 SER B C 1
ATOM 5813 O O . SER C 1 142 ? -0.145 55.680 19.000 1.00 68.43 140 SER B O 1
ATOM 5816 N N . VAL C 1 143 ? -1.841 54.304 18.346 1.00 67.54 141 VAL B N 1
ATOM 5817 C CA . VAL C 1 143 ? -2.734 54.543 19.501 1.00 68.49 141 VAL B CA 1
ATOM 5818 C C . VAL C 1 143 ? -2.012 54.320 20.831 1.00 68.67 141 VAL B C 1
ATOM 5819 O O . VAL C 1 143 ? -2.295 55.000 21.830 1.00 68.34 141 VAL B O 1
ATOM 5823 N N . GLU C 1 144 ? -1.070 53.376 20.813 1.00 69.04 142 GLU B N 1
ATOM 5824 C CA . GLU C 1 144 ? -0.181 53.096 21.942 1.00 69.85 142 GLU B CA 1
ATOM 5825 C C . GLU C 1 144 ? 0.536 54.398 22.414 1.00 67.90 142 GLU B C 1
ATOM 5826 O O . GLU C 1 144 ? 0.471 54.770 23.610 1.00 67.53 142 GLU B O 1
ATOM 5832 N N . ALA C 1 145 ? 1.179 55.101 21.468 1.00 65.59 143 ALA B N 1
ATOM 5833 C CA . ALA C 1 145 ? 2.051 56.216 21.812 1.00 62.72 143 ALA B CA 1
ATOM 5834 C C . ALA C 1 145 ? 1.232 57.423 22.283 1.00 60.92 143 ALA B C 1
ATOM 5835 O O . ALA C 1 145 ? 1.627 58.172 23.205 1.00 59.03 143 ALA B O 1
ATOM 5837 N N . LEU C 1 146 ? 0.080 57.579 21.649 1.00 59.65 144 LEU B N 1
ATOM 5838 C CA . LEU C 1 146 ? -0.900 58.583 22.018 1.00 59.72 144 LEU B CA 1
ATOM 5839 C C . LEU C 1 146 ? -1.427 58.389 23.470 1.00 60.79 144 LEU B C 1
ATOM 5840 O O . LEU C 1 146 ? -1.353 59.307 24.287 1.00 60.06 144 LEU B O 1
ATOM 5845 N N . ALA C 1 147 ? -1.931 57.183 23.771 1.00 62.22 145 ALA B N 1
ATOM 5846 C CA . ALA C 1 147 ? -2.430 56.800 25.122 1.00 62.84 145 ALA B CA 1
ATOM 5847 C C . ALA C 1 147 ? -1.435 57.177 26.218 1.00 63.09 145 ALA B C 1
ATOM 5848 O O . ALA C 1 147 ? -1.730 58.016 27.098 1.00 63.73 145 ALA B O 1
ATOM 5850 N N . SER C 1 148 ? -0.240 56.593 26.111 1.00 62.77 146 SER B N 1
ATOM 5851 C CA . SER C 1 148 ? 0.896 56.897 26.971 1.00 62.67 146 SER B CA 1
ATOM 5852 C C . SER C 1 148 ? 1.104 58.401 27.163 1.00 62.04 146 SER B C 1
ATOM 5853 O O . SER C 1 148 ? 1.652 58.843 28.190 1.00 61.90 146 SER B O 1
ATOM 5856 N N . GLY C 1 149 ? 0.718 59.170 26.136 1.00 61.51 147 GLY B N 1
ATOM 5857 C CA . GLY C 1 149 ? 1.109 60.576 26.017 1.00 59.84 147 GLY B CA 1
ATOM 5858 C C . GLY C 1 149 ? 2.610 60.775 25.839 1.00 58.46 147 GLY B C 1
ATOM 5859 O O . GLY C 1 149 ? 3.136 61.851 26.157 1.00 58.97 147 GLY B O 1
ATOM 5860 N N . ARG C 1 150 ? 3.298 59.754 25.325 1.00 56.81 148 ARG B N 1
ATOM 5861 C CA . ARG C 1 150 ? 4.688 59.918 24.815 1.00 56.05 148 ARG B CA 1
ATOM 5862 C C . ARG C 1 150 ? 4.660 60.835 23.574 1.00 52.96 148 ARG B C 1
ATOM 5863 O O . ARG C 1 150 ? 5.644 61.510 23.273 1.00 53.35 148 ARG B O 1
ATOM 5871 N N . ILE C 1 151 ? 3.525 60.821 22.880 1.00 49.23 149 ILE B N 1
ATOM 5872 C CA . ILE C 1 151 ? 3.236 61.674 21.745 1.00 46.85 149 ILE B CA 1
ATOM 5873 C C . ILE C 1 151 ? 1.864 62.295 22.056 1.00 44.63 149 ILE B C 1
ATOM 5874 O O . ILE C 1 151 ? 0.902 61.581 22.376 1.00 43.66 149 ILE B O 1
ATOM 5879 N N . ASP C 1 152 ? 1.792 63.615 21.960 1.00 40.67 150 ASP B N 1
ATOM 5880 C CA . ASP C 1 152 ? 0.561 64.365 22.160 1.00 39.91 150 ASP B CA 1
ATOM 5881 C C . ASP C 1 152 ? -0.360 64.169 20.974 1.00 39.42 150 ASP B C 1
ATOM 5882 O O . ASP C 1 152 ? -1.536 63.942 21.143 1.00 39.74 150 ASP B O 1
ATOM 5887 N N . PHE C 1 153 ? 0.191 64.241 19.763 1.00 38.58 151 PHE B N 1
ATOM 5888 C CA . PHE C 1 153 ? -0.616 64.280 18.555 1.00 38.89 151 PHE B CA 1
ATOM 5889 C C . PHE C 1 153 ? 0.068 63.583 17.370 1.00 37.84 151 PHE B C 1
ATOM 5890 O O . PHE C 1 153 ? 1.265 63.436 17.349 1.00 37.60 151 PHE B O 1
ATOM 5898 N N . ALA C 1 154 ? -0.710 63.245 16.353 1.00 38.20 152 ALA B N 1
ATOM 5899 C CA . ALA C 1 154 ? -0.155 62.688 15.132 1.00 39.40 152 ALA B CA 1
ATOM 5900 C C . ALA C 1 154 ? -0.782 63.420 13.985 1.00 40.27 152 ALA B C 1
ATOM 5901 O O . ALA C 1 154 ? -1.898 63.922 14.104 1.00 40.20 152 ALA B O 1
ATOM 5903 N N . LEU C 1 155 ? -0.055 63.518 12.875 1.00 40.57 153 LEU B N 1
ATOM 5904 C CA . LEU C 1 155 ? -0.552 64.242 11.698 1.00 40.71 153 LEU B CA 1
ATOM 5905 C C . LEU C 1 155 ? -0.618 63.294 10.506 1.00 41.24 153 LEU B C 1
ATOM 5906 O O . LEU C 1 155 ? 0.216 62.403 10.387 1.00 39.56 153 LEU B O 1
ATOM 5911 N N . GLY C 1 156 ? -1.594 63.503 9.620 1.00 42.27 154 GLY B N 1
ATOM 5912 C CA . GLY C 1 156 ? -1.683 62.728 8.369 1.00 44.53 154 GLY B CA 1
ATOM 5913 C C . GLY C 1 156 ? -3.045 62.961 7.741 1.00 46.47 154 GLY B C 1
ATOM 5914 O O . GLY C 1 156 ? -3.738 63.887 8.109 1.00 46.94 154 GLY B O 1
ATOM 5915 N N . TYR C 1 157 ? -3.438 62.118 6.801 1.00 49.07 155 TYR B N 1
ATOM 5916 C CA . TYR C 1 157 ? -4.786 62.128 6.247 1.00 52.09 155 TYR B CA 1
ATOM 5917 C C . TYR C 1 157 ? -5.400 60.704 6.218 1.00 53.43 155 TYR B C 1
ATOM 5918 O O . TYR C 1 157 ? -4.666 59.702 6.329 1.00 52.53 155 TYR B O 1
ATOM 5927 N N . ASP C 1 158 ? -6.732 60.617 6.125 1.00 55.88 156 ASP B N 1
ATOM 5928 C CA . ASP C 1 158 ? -7.401 59.288 6.098 1.00 58.20 156 ASP B CA 1
ATOM 5929 C C . ASP C 1 158 ? -7.465 58.868 4.672 1.00 59.11 156 ASP B C 1
ATOM 5930 O O . ASP C 1 158 ? -7.933 59.623 3.830 1.00 59.01 156 ASP B O 1
ATOM 5935 N N . GLU C 1 159 ? -6.995 57.663 4.407 1.00 61.79 157 GLU B N 1
ATOM 5936 C CA . GLU C 1 159 ? -7.212 57.031 3.113 1.00 65.01 157 GLU B CA 1
ATOM 5937 C C . GLU C 1 159 ? -8.620 56.407 3.031 1.00 66.18 157 GLU B C 1
ATOM 5938 O O . GLU C 1 159 ? -8.892 55.338 3.573 1.00 66.41 157 GLU B O 1
ATOM 5944 N N . GLU C 1 160 ? -9.517 57.172 2.423 1.00 68.99 158 GLU B N 1
ATOM 5945 C CA . GLU C 1 160 ? -10.758 56.698 1.794 1.00 71.09 158 GLU B CA 1
ATOM 5946 C C . GLU C 1 160 ? -11.741 55.776 2.545 1.00 72.25 158 GLU B C 1
ATOM 5947 O O . GLU C 1 160 ? -11.623 54.554 2.439 1.00 72.73 158 GLU B O 1
ATOM 5953 N N . HIS C 1 161 ? -12.649 56.297 3.371 1.00 73.51 159 HIS B N 1
ATOM 5954 C CA . HIS C 1 161 ? -12.397 57.332 4.333 1.00 74.27 159 HIS B CA 1
ATOM 5955 C C . HIS C 1 161 ? -12.152 56.416 5.554 1.00 74.63 159 HIS B C 1
ATOM 5956 O O . HIS C 1 161 ? -13.097 55.913 6.186 1.00 73.66 159 HIS B O 1
ATOM 5963 N N . GLU C 1 162 ? -10.868 56.155 5.815 1.00 75.26 160 GLU B N 1
ATOM 5964 C CA . GLU C 1 162 ? -10.403 55.187 6.822 1.00 75.93 160 GLU B CA 1
ATOM 5965 C C . GLU C 1 162 ? -11.206 55.311 8.113 1.00 75.63 160 GLU B C 1
ATOM 5966 O O . GLU C 1 162 ? -11.513 56.421 8.556 1.00 75.71 160 GLU B O 1
ATOM 5972 N N . ARG C 1 163 ? -11.560 54.174 8.704 1.00 75.44 161 ARG B N 1
ATOM 5973 C CA . ARG C 1 163 ? -12.180 54.183 10.038 1.00 75.81 161 ARG B CA 1
ATOM 5974 C C . ARG C 1 163 ? -11.133 54.431 11.146 1.00 74.66 161 ARG B C 1
ATOM 5975 O O . ARG C 1 163 ? -10.053 53.822 11.157 1.00 74.29 161 ARG B O 1
ATOM 5983 N N . LEU C 1 164 ? -11.460 55.341 12.059 1.00 74.01 162 LEU B N 1
ATOM 5984 C CA . LEU C 1 164 ? -10.611 55.642 13.206 1.00 73.75 162 LEU B CA 1
ATOM 5985 C C . LEU C 1 164 ? -10.566 54.516 14.261 1.00 73.58 162 LEU B C 1
ATOM 5986 O O . LEU C 1 164 ? -11.627 54.007 14.666 1.00 73.20 162 LEU B O 1
ATOM 5991 N N . PRO C 1 165 ? -9.337 54.149 14.727 1.00 73.16 163 PRO B N 1
ATOM 5992 C CA . PRO C 1 165 ? -9.162 53.178 15.826 1.00 72.63 163 PRO B CA 1
ATOM 5993 C C . PRO C 1 165 ? -9.832 53.682 17.091 1.00 71.96 163 PRO B C 1
ATOM 5994 O O . PRO C 1 165 ? -10.170 54.883 17.173 1.00 71.47 163 PRO B O 1
ATOM 5998 N N . GLU C 1 166 ? -10.012 52.781 18.062 1.00 70.96 164 GLU B N 1
ATOM 5999 C CA . GLU C 1 166 ? -10.784 53.094 19.264 1.00 70.14 164 GLU B CA 1
ATOM 6000 C C . GLU C 1 166 ? -9.965 53.915 20.219 1.00 68.58 164 GLU B C 1
ATOM 6001 O O . GLU C 1 166 ? -8.793 53.612 20.480 1.00 68.71 164 GLU B O 1
ATOM 6007 N N . GLY C 1 167 ? -10.584 54.960 20.752 1.00 67.02 165 GLY B N 1
ATOM 6008 C CA . GLY C 1 167 ? -9.836 55.914 21.547 1.00 65.21 165 GLY B CA 1
ATOM 6009 C C . GLY C 1 167 ? -9.153 57.028 20.750 1.00 63.57 165 GLY B C 1
ATOM 6010 O O . GLY C 1 167 ? -8.664 57.991 21.349 1.00 63.98 165 GLY B O 1
ATOM 6011 N N . ILE C 1 168 ? -9.121 56.917 19.422 1.00 61.36 166 ILE B N 1
ATOM 6012 C CA . ILE C 1 168 ? -8.588 58.000 18.579 1.00 59.04 166 ILE B CA 1
ATOM 6013 C C . ILE C 1 168 ? -9.675 58.941 18.081 1.00 58.34 166 ILE B C 1
ATOM 6014 O O . ILE C 1 168 ? -10.664 58.512 17.489 1.00 57.75 166 ILE B O 1
ATOM 6019 N N . GLN C 1 169 ? -9.480 60.230 18.333 1.00 57.22 167 GLN B N 1
ATOM 6020 C CA . GLN C 1 169 ? -10.257 61.292 17.674 1.00 56.88 167 GLN B CA 1
ATOM 6021 C C . GLN C 1 169 ? -9.342 62.101 16.693 1.00 55.12 167 GLN B C 1
ATOM 6022 O O . GLN C 1 169 ? -8.118 62.177 16.888 1.00 54.44 167 GLN B O 1
ATOM 6028 N N . ALA C 1 170 ? -9.963 62.726 15.695 1.00 53.73 168 ALA B N 1
ATOM 6029 C CA . ALA C 1 170 ? -9.283 63.438 14.620 1.00 53.41 168 ALA B CA 1
ATOM 6030 C C . ALA C 1 170 ? -9.964 64.797 14.378 1.00 53.66 168 ALA B C 1
ATOM 6031 O O . ALA C 1 170 ? -11.186 64.935 14.548 1.00 52.54 168 ALA B O 1
ATOM 6033 N N . HIS C 1 171 ? -9.166 65.801 14.011 1.00 53.19 169 HIS B N 1
ATOM 6034 C CA . HIS C 1 171 ? -9.707 67.093 13.644 1.00 53.11 169 HIS B CA 1
ATOM 6035 C C . HIS C 1 171 ? -9.062 67.556 12.361 1.00 52.31 169 HIS B C 1
ATOM 6036 O O . HIS C 1 171 ? -7.817 67.601 12.252 1.00 52.76 169 HIS B O 1
ATOM 6043 N N . ASP C 1 172 ? -9.892 67.942 11.402 1.00 50.68 170 ASP B N 1
ATOM 6044 C CA . ASP C 1 172 ? -9.389 68.374 10.097 1.00 50.18 170 ASP B CA 1
ATOM 6045 C C . ASP C 1 172 ? -8.753 69.741 10.141 1.00 48.11 170 ASP B C 1
ATOM 6046 O O . ASP C 1 172 ? -9.287 70.659 10.799 1.00 48.34 170 ASP B O 1
ATOM 6051 N N . TRP C 1 173 ? -7.605 69.886 9.480 1.00 46.21 171 TRP B N 1
ATOM 6052 C CA . TRP C 1 173 ? -6.977 71.234 9.393 1.00 44.57 171 TRP B CA 1
ATOM 6053 C C . TRP C 1 173 ? -6.596 71.829 8.011 1.00 44.02 171 TRP B C 1
ATOM 6054 O O . TRP C 1 173 ? -6.286 73.033 7.909 1.00 43.99 171 TRP B O 1
ATOM 6065 N N . PHE C 1 174 ? -6.632 71.011 6.965 1.00 43.74 172 PHE B N 1
ATOM 6066 C CA . PHE C 1 174 ? -6.261 71.462 5.622 1.00 44.81 172 PHE B CA 1
ATOM 6067 C C . PHE C 1 174 ? -6.802 70.529 4.553 1.00 46.03 172 PHE B C 1
ATOM 6068 O O . PHE C 1 174 ? -6.450 69.332 4.532 1.00 46.13 172 PHE B O 1
ATOM 6076 N N . ALA C 1 175 ? -7.648 71.058 3.678 1.00 46.67 173 ALA B N 1
ATOM 6077 C CA . ALA C 1 175 ? -8.073 70.301 2.465 1.00 47.00 173 ALA B CA 1
ATOM 6078 C C . ALA C 1 175 ? -7.182 70.711 1.271 1.00 45.66 173 ALA B C 1
ATOM 6079 O O . ALA C 1 175 ? -6.953 71.876 1.075 1.00 47.01 173 ALA B O 1
ATOM 6081 N N . ASP C 1 176 ? -6.658 69.762 0.524 1.00 44.48 174 ASP B N 1
ATOM 6082 C CA . ASP C 1 176 ? -5.851 70.057 -0.683 1.00 44.98 174 ASP B CA 1
ATOM 6083 C C . ASP C 1 176 ? -6.074 68.928 -1.723 1.00 44.78 174 ASP B C 1
ATOM 6084 O O . ASP C 1 176 ? -6.806 67.968 -1.468 1.00 45.20 174 ASP B O 1
ATOM 6089 N N . ARG C 1 177 ? -5.429 69.037 -2.877 1.00 43.86 175 ARG B N 1
ATOM 6090 C CA . ARG C 1 177 ? -5.459 67.966 -3.862 1.00 43.13 175 ARG B CA 1
ATOM 6091 C C . ARG C 1 177 ? -4.046 67.568 -4.325 1.00 39.75 175 ARG B C 1
ATOM 6092 O O . ARG C 1 177 ? -3.049 68.289 -4.062 1.00 37.17 175 ARG B O 1
ATOM 6100 N N . TYR C 1 178 ? -3.968 66.406 -4.959 1.00 38.05 176 TYR B N 1
ATOM 6101 C CA . TYR C 1 178 ? -2.757 65.940 -5.641 1.00 37.65 176 TYR B CA 1
ATOM 6102 C C . TYR C 1 178 ? -2.676 66.461 -7.075 1.00 36.94 176 TYR B C 1
ATOM 6103 O O . TYR C 1 178 ? -3.709 66.660 -7.725 1.00 35.87 176 TYR B O 1
ATOM 6112 N N . VAL C 1 179 ? -1.439 66.700 -7.540 1.00 34.90 177 VAL B N 1
ATOM 6113 C CA . VAL C 1 179 ? -1.187 67.047 -8.899 1.00 33.34 177 VAL B CA 1
ATOM 6114 C C . VAL C 1 179 ? 0.007 66.202 -9.369 1.00 32.91 177 VAL B C 1
ATOM 6115 O O . VAL C 1 179 ? 0.635 65.579 -8.558 1.00 32.28 177 VAL B O 1
ATOM 6119 N N . VAL C 1 180 ? 0.236 66.161 -10.685 1.00 32.17 178 VAL B N 1
ATOM 6120 C CA . VAL C 1 180 ? 1.331 65.466 -11.362 1.00 30.63 178 VAL B CA 1
ATOM 6121 C C . VAL C 1 180 ? 2.327 66.576 -11.655 1.00 31.46 178 VAL B C 1
ATOM 6122 O O . VAL C 1 180 ? 1.964 67.630 -12.187 1.00 29.07 178 VAL B O 1
ATOM 6126 N N . VAL C 1 181 ? 3.573 66.297 -11.275 1.00 30.77 179 VAL B N 1
ATOM 6127 C CA . VAL C 1 181 ? 4.670 67.180 -11.372 1.00 31.66 179 VAL B CA 1
ATOM 6128 C C . VAL C 1 181 ? 5.679 66.537 -12.305 1.00 30.66 179 VAL B C 1
ATOM 6129 O O . VAL C 1 181 ? 5.881 65.334 -12.229 1.00 30.90 179 VAL B O 1
ATOM 6133 N N . ALA C 1 182 ? 6.268 67.331 -13.217 1.00 31.60 180 ALA B N 1
ATOM 6134 C CA . ALA C 1 182 ? 7.406 66.916 -14.059 1.00 31.05 180 ALA B CA 1
ATOM 6135 C C . ALA C 1 182 ? 8.379 68.045 -14.068 1.00 31.70 180 ALA B C 1
ATOM 6136 O O . ALA C 1 182 ? 7.996 69.154 -13.752 1.00 29.75 180 ALA B O 1
ATOM 6138 N N . ARG C 1 183 ? 9.635 67.773 -14.454 1.00 32.54 181 ARG B N 1
ATOM 6139 C CA . ARG C 1 183 ? 10.542 68.864 -14.764 1.00 32.70 181 ARG B CA 1
ATOM 6140 C C . ARG C 1 183 ? 9.837 69.811 -15.761 1.00 33.28 181 ARG B C 1
ATOM 6141 O O . ARG C 1 183 ? 8.965 69.382 -16.586 1.00 32.82 181 ARG B O 1
ATOM 6149 N N . ARG C 1 184 ? 10.154 71.097 -15.662 1.00 30.80 182 ARG B N 1
ATOM 6150 C CA . ARG C 1 184 ? 9.498 72.107 -16.457 1.00 31.06 182 ARG B CA 1
ATOM 6151 C C . ARG C 1 184 ? 9.607 71.823 -17.964 1.00 30.94 182 ARG B C 1
ATOM 6152 O O . ARG C 1 184 ? 8.637 71.968 -18.706 1.00 30.74 182 ARG B O 1
ATOM 6160 N N . ASP C 1 185 ? 10.786 71.448 -18.400 1.00 30.41 183 ASP B N 1
ATOM 6161 C CA . ASP C 1 185 ? 10.982 71.015 -19.816 1.00 32.26 183 ASP B CA 1
ATOM 6162 C C . ASP C 1 185 ? 11.164 69.487 -19.956 1.00 31.84 183 ASP B C 1
ATOM 6163 O O . ASP C 1 185 ? 12.254 69.016 -20.141 1.00 31.31 183 ASP B O 1
ATOM 6168 N N . HIS C 1 186 ? 10.076 68.735 -19.836 1.00 33.26 184 HIS B N 1
ATOM 6169 C CA . HIS C 1 186 ? 10.167 67.278 -19.886 1.00 31.96 184 HIS B CA 1
ATOM 6170 C C . HIS C 1 186 ? 10.199 66.912 -21.391 1.00 32.73 184 HIS B C 1
ATOM 6171 O O . HIS C 1 186 ? 9.419 67.480 -22.160 1.00 31.87 184 HIS B O 1
ATOM 6178 N N . PRO C 1 187 ? 11.066 65.948 -21.813 1.00 32.53 185 PRO B N 1
ATOM 6179 C CA . PRO C 1 187 ? 11.168 65.741 -23.277 1.00 33.36 185 PRO B CA 1
ATOM 6180 C C . PRO C 1 187 ? 9.882 65.303 -23.959 1.00 33.52 185 PRO B C 1
ATOM 6181 O O . PRO C 1 187 ? 9.780 65.484 -25.167 1.00 34.24 185 PRO B O 1
ATOM 6185 N N . ARG C 1 188 ? 8.887 64.812 -23.210 1.00 33.15 186 ARG B N 1
ATOM 6186 C CA . ARG C 1 188 ? 7.735 64.180 -23.834 1.00 33.77 186 ARG B CA 1
ATOM 6187 C C . ARG C 1 188 ? 6.422 64.787 -23.401 1.00 36.65 186 ARG B C 1
ATOM 6188 O O . ARG C 1 188 ? 5.370 64.293 -23.771 1.00 38.98 186 ARG B O 1
ATOM 6196 N N . LEU C 1 189 ? 6.444 65.886 -22.646 1.00 37.30 187 LEU B N 1
ATOM 6197 C CA . LEU C 1 189 ? 5.211 66.511 -22.286 1.00 38.00 187 LEU B CA 1
ATOM 6198 C C . LEU C 1 189 ? 5.075 67.784 -23.039 1.00 39.59 187 LEU B C 1
ATOM 6199 O O . LEU C 1 189 ? 5.783 68.755 -22.761 1.00 40.95 187 LEU B O 1
ATOM 6204 N N . ALA C 1 190 ? 4.141 67.808 -23.967 1.00 39.74 188 ALA B N 1
ATOM 6205 C CA . ALA C 1 190 ? 3.910 69.023 -24.764 1.00 40.68 188 ALA B CA 1
ATOM 6206 C C . ALA C 1 190 ? 2.810 69.826 -24.061 1.00 41.95 188 ALA B C 1
ATOM 6207 O O . ALA C 1 190 ? 2.761 71.076 -24.146 1.00 43.28 188 ALA B O 1
ATOM 6209 N N . GLY C 1 191 ? 1.976 69.106 -23.317 1.00 41.45 189 GLY B N 1
ATOM 6210 C CA . GLY C 1 191 ? 1.263 69.676 -22.195 1.00 41.29 189 GLY B CA 1
ATOM 6211 C C . GLY C 1 191 ? 0.936 68.653 -21.130 1.00 41.46 189 GLY B C 1
ATOM 6212 O O . GLY C 1 191 ? 1.700 67.697 -20.882 1.00 40.54 189 GLY B O 1
ATOM 6213 N N . ALA C 1 192 ? -0.221 68.847 -20.504 1.00 41.12 190 ALA B N 1
ATOM 6214 C CA . ALA C 1 192 ? -0.658 67.974 -19.416 1.00 40.89 190 ALA B CA 1
ATOM 6215 C C . ALA C 1 192 ? -0.585 66.513 -19.913 1.00 40.85 190 ALA B C 1
ATOM 6216 O O . ALA C 1 192 ? -0.959 66.250 -21.055 1.00 40.97 190 ALA B O 1
ATOM 6218 N N . PRO C 1 193 ? -0.113 65.571 -19.068 1.00 40.38 191 PRO B N 1
ATOM 6219 C CA . PRO C 1 193 ? -0.035 64.229 -19.601 1.00 40.00 191 PRO B CA 1
ATOM 6220 C C . PRO C 1 193 ? -1.473 63.612 -19.706 1.00 40.63 191 PRO B C 1
ATOM 6221 O O . PRO C 1 193 ? -2.354 63.931 -18.905 1.00 39.46 191 PRO B O 1
ATOM 6225 N N . THR C 1 194 ? -1.684 62.758 -20.711 1.00 40.78 192 THR B N 1
ATOM 6226 C CA . THR C 1 194 ? -2.874 61.900 -20.785 1.00 41.32 192 THR B CA 1
ATOM 6227 C C . THR C 1 194 ? -2.647 60.718 -19.860 1.00 41.86 192 THR B C 1
ATOM 6228 O O . THR C 1 194 ? -1.520 60.552 -19.345 1.00 42.01 192 THR B O 1
ATOM 6232 N N . LEU C 1 195 ? -3.662 59.874 -19.651 1.00 42.33 193 LEU B N 1
ATOM 6233 C CA . LEU C 1 195 ? -3.412 58.606 -18.921 1.00 43.47 193 LEU B CA 1
ATOM 6234 C C . LEU C 1 195 ? -2.238 57.736 -19.422 1.00 43.55 193 LEU B C 1
ATOM 6235 O O . LEU C 1 195 ? -1.414 57.277 -18.601 1.00 42.50 193 LEU B O 1
ATOM 6240 N N . GLU C 1 196 ? -2.131 57.508 -20.745 1.00 43.89 194 GLU B N 1
ATOM 6241 C CA . GLU C 1 196 ? -1.085 56.624 -21.273 1.00 43.75 194 GLU B CA 1
ATOM 6242 C C . GLU C 1 196 ? 0.240 57.331 -21.226 1.00 42.59 194 GLU B C 1
ATOM 6243 O O . GLU C 1 196 ? 1.294 56.691 -21.079 1.00 43.58 194 GLU B O 1
ATOM 6249 N N . GLY C 1 197 ? 0.196 58.643 -21.427 1.00 40.60 195 GLY B N 1
ATOM 6250 C CA . GLY C 1 197 ? 1.413 59.480 -21.431 1.00 39.85 195 GLY B CA 1
ATOM 6251 C C . GLY C 1 197 ? 2.036 59.381 -20.031 1.00 38.58 195 GLY B C 1
ATOM 6252 O O . GLY C 1 197 ? 3.228 59.079 -19.897 1.00 36.98 195 GLY B O 1
ATOM 6253 N N . TYR C 1 198 ? 1.177 59.522 -19.018 1.00 36.70 196 TYR B N 1
ATOM 6254 C CA . TYR C 1 198 ? 1.540 59.319 -17.640 1.00 36.22 196 TYR B CA 1
ATOM 6255 C C . TYR C 1 198 ? 2.050 57.916 -17.411 1.00 36.03 196 TYR B C 1
ATOM 6256 O O . TYR C 1 198 ? 3.042 57.766 -16.736 1.00 35.22 196 TYR B O 1
ATOM 6265 N N . LEU C 1 199 ? 1.392 56.893 -17.969 1.00 35.95 197 LEU B N 1
ATOM 6266 C CA . LEU C 1 199 ? 1.842 55.517 -17.676 1.00 36.63 197 LEU B CA 1
ATOM 6267 C C . LEU C 1 199 ? 3.047 55.085 -18.469 1.00 36.41 197 LEU B C 1
ATOM 6268 O O . LEU C 1 199 ? 3.645 54.057 -18.148 1.00 35.44 197 LEU B O 1
ATOM 6273 N N . ALA C 1 200 ? 3.420 55.886 -19.481 1.00 37.48 198 ALA B N 1
ATOM 6274 C CA . ALA C 1 200 ? 4.650 55.659 -20.252 1.00 37.19 198 ALA B CA 1
ATOM 6275 C C . ALA C 1 200 ? 5.926 56.245 -19.619 1.00 36.93 198 ALA B C 1
ATOM 6276 O O . ALA C 1 200 ? 7.039 56.050 -20.143 1.00 37.77 198 ALA B O 1
ATOM 6278 N N . GLU C 1 201 ? 5.799 56.936 -18.484 1.00 36.38 199 GLU B N 1
ATOM 6279 C CA . GLU C 1 201 ? 7.002 57.410 -17.773 1.00 35.12 199 GLU B CA 1
ATOM 6280 C C . GLU C 1 201 ? 7.384 56.523 -16.589 1.00 35.68 199 GLU B C 1
ATOM 6281 O O . GLU C 1 201 ? 6.612 55.693 -16.173 1.00 35.35 199 GLU B O 1
ATOM 6287 N N . ARG C 1 202 ? 8.594 56.689 -16.071 1.00 34.97 200 ARG B N 1
ATOM 6288 C CA . ARG C 1 202 ? 8.920 56.171 -14.752 1.00 34.07 200 ARG B CA 1
ATOM 6289 C C . ARG C 1 202 ? 8.529 57.215 -13.685 1.00 34.23 200 ARG B C 1
ATOM 6290 O O . ARG C 1 202 ? 8.371 58.430 -13.975 1.00 32.64 200 ARG B O 1
ATOM 6298 N N . HIS C 1 203 ? 8.370 56.738 -12.457 1.00 32.19 201 HIS B N 1
ATOM 6299 C CA . HIS C 1 203 ? 7.689 57.496 -11.446 1.00 30.99 201 HIS B CA 1
ATOM 6300 C C . HIS C 1 203 ? 8.480 57.541 -10.155 1.00 30.06 201 HIS B C 1
ATOM 6301 O O . HIS C 1 203 ? 9.155 56.554 -9.790 1.00 28.36 201 HIS B O 1
ATOM 6308 N N . ALA C 1 204 ? 8.426 58.708 -9.475 1.00 29.68 202 ALA B N 1
ATOM 6309 C CA . ALA C 1 204 ? 8.997 58.822 -8.135 1.00 29.46 202 ALA B CA 1
ATOM 6310 C C . ALA C 1 204 ? 7.818 58.662 -7.192 1.00 29.67 202 ALA B C 1
ATOM 6311 O O . ALA C 1 204 ? 6.760 59.182 -7.451 1.00 29.40 202 ALA B O 1
ATOM 6313 N N . VAL C 1 205 ? 7.984 57.948 -6.084 1.00 29.52 203 VAL B N 1
ATOM 6314 C CA . VAL C 1 205 ? 6.818 57.668 -5.233 1.00 28.30 203 VAL B CA 1
ATOM 6315 C C . VAL C 1 205 ? 7.183 57.913 -3.782 1.00 27.93 203 VAL B C 1
ATOM 6316 O O . VAL C 1 205 ? 8.280 57.570 -3.338 1.00 27.76 203 VAL B O 1
ATOM 6320 N N . VAL C 1 206 ? 6.304 58.593 -3.069 1.00 27.46 204 VAL B N 1
ATOM 6321 C CA . VAL C 1 206 ? 6.554 58.973 -1.699 1.00 28.24 204 VAL B CA 1
ATOM 6322 C C . VAL C 1 206 ? 5.885 57.947 -0.750 1.00 28.20 204 VAL B C 1
ATOM 6323 O O . VAL C 1 206 ? 4.698 57.758 -0.790 1.00 29.79 204 VAL B O 1
ATOM 6327 N N . THR C 1 207 ? 6.678 57.299 0.089 1.00 29.04 205 THR B N 1
ATOM 6328 C CA . THR C 1 207 ? 6.232 56.252 0.997 1.00 29.40 205 THR B CA 1
ATOM 6329 C C . THR C 1 207 ? 6.729 56.649 2.399 1.00 29.36 205 THR B C 1
ATOM 6330 O O . THR C 1 207 ? 7.794 56.223 2.798 1.00 29.81 205 THR B O 1
ATOM 6334 N N . PRO C 1 208 ? 5.982 57.488 3.111 1.00 32.32 206 PRO B N 1
ATOM 6335 C CA . PRO C 1 208 ? 6.459 58.147 4.327 1.00 36.21 206 PRO B CA 1
ATOM 6336 C C . PRO C 1 208 ? 6.663 57.166 5.472 1.00 39.30 206 PRO B C 1
ATOM 6337 O O . PRO C 1 208 ? 7.464 57.420 6.350 1.00 41.13 206 PRO B O 1
ATOM 6341 N N . TRP C 1 209 ? 6.023 56.007 5.425 1.00 40.93 207 TRP B N 1
ATOM 6342 C CA . TRP C 1 209 ? 6.238 55.023 6.484 1.00 42.72 207 TRP B CA 1
ATOM 6343 C C . TRP C 1 209 ? 6.872 53.799 5.881 1.00 43.82 207 TRP B C 1
ATOM 6344 O O . TRP C 1 209 ? 6.619 52.659 6.311 1.00 46.14 207 TRP B O 1
ATOM 6355 N N . ASN C 1 210 ? 7.668 54.016 4.849 1.00 43.62 208 ASN B N 1
ATOM 6356 C CA . ASN C 1 210 ? 8.357 52.916 4.199 1.00 44.07 208 ASN B CA 1
ATOM 6357 C C . ASN C 1 210 ? 7.501 51.779 3.625 1.00 43.75 208 ASN B C 1
ATOM 6358 O O . ASN C 1 210 ? 8.016 50.665 3.446 1.00 42.61 208 ASN B O 1
ATOM 6363 N N . GLU C 1 211 ? 6.232 52.048 3.355 1.00 42.62 209 GLU B N 1
ATOM 6364 C CA . GLU C 1 211 ? 5.329 51.079 2.753 1.00 42.65 209 GLU B CA 1
ATOM 6365 C C . GLU C 1 211 ? 5.779 50.620 1.373 1.00 42.88 209 GLU B C 1
ATOM 6366 O O . GLU C 1 211 ? 6.628 51.287 0.738 1.00 39.64 209 GLU B O 1
ATOM 6372 N N . ASP C 1 212 ? 5.269 49.456 0.920 1.00 42.91 210 ASP B N 1
ATOM 6373 C CA . ASP C 1 212 ? 5.710 48.881 -0.366 1.00 43.75 210 ASP B CA 1
ATOM 6374 C C . ASP C 1 212 ? 4.979 49.462 -1.587 1.00 44.12 210 ASP B C 1
ATOM 6375 O O . ASP C 1 212 ? 5.257 49.097 -2.712 1.00 44.65 210 ASP B O 1
ATOM 6380 N N . SER C 1 213 ? 4.071 50.407 -1.371 1.00 45.18 211 SER B N 1
ATOM 6381 C CA . SER C 1 213 ? 3.376 51.032 -2.478 1.00 45.64 211 SER B CA 1
ATOM 6382 C C . SER C 1 213 ? 3.072 52.473 -2.111 1.00 46.48 211 SER B C 1
ATOM 6383 O O . SER C 1 213 ? 3.045 52.772 -0.920 1.00 47.95 211 SER B O 1
ATOM 6386 N N . GLY C 1 214 ? 2.778 53.344 -3.091 1.00 46.63 212 GLY B N 1
ATOM 6387 C CA . GLY C 1 214 ? 2.319 54.753 -2.840 1.00 46.51 212 GLY B CA 1
ATOM 6388 C C . GLY C 1 214 ? 0.792 54.800 -2.704 1.00 47.19 212 GLY B C 1
ATOM 6389 O O . GLY C 1 214 ? 0.104 53.814 -3.067 1.00 48.68 212 GLY B O 1
ATOM 6390 N N . VAL C 1 215 ? 0.234 55.881 -2.146 1.00 45.74 213 VAL B N 1
ATOM 6391 C CA . VAL C 1 215 ? -1.254 55.985 -1.995 1.00 45.54 213 VAL B CA 1
ATOM 6392 C C . VAL C 1 215 ? -1.884 56.022 -3.402 1.00 44.25 213 VAL B C 1
ATOM 6393 O O . VAL C 1 215 ? -2.973 55.513 -3.644 1.00 44.26 213 VAL B O 1
ATOM 6397 N N . ILE C 1 216 ? -1.158 56.602 -4.345 1.00 43.47 214 ILE B N 1
ATOM 6398 C CA . ILE C 1 216 ? -1.617 56.583 -5.743 1.00 42.55 214 ILE B CA 1
ATOM 6399 C C . ILE C 1 216 ? -1.616 55.180 -6.366 1.00 42.93 214 ILE B C 1
ATOM 6400 O O . ILE C 1 216 ? -2.400 54.897 -7.264 1.00 43.28 214 ILE B O 1
ATOM 6405 N N . ASP C 1 217 ? -0.692 54.319 -5.937 1.00 43.45 215 ASP B N 1
ATOM 6406 C CA . ASP C 1 217 ? -0.592 52.966 -6.496 1.00 43.86 215 ASP B CA 1
ATOM 6407 C C . ASP C 1 217 ? -1.803 52.158 -6.088 1.00 44.18 215 ASP B C 1
ATOM 6408 O O . ASP C 1 217 ? -2.393 51.464 -6.904 1.00 43.85 215 ASP B O 1
ATOM 6413 N N . ARG C 1 218 ? -2.108 52.220 -4.800 1.00 46.09 216 ARG B N 1
ATOM 6414 C CA . ARG C 1 218 ? -3.358 51.710 -4.230 1.00 48.29 216 ARG B CA 1
ATOM 6415 C C . ARG C 1 218 ? -4.532 52.197 -5.091 1.00 48.18 216 ARG B C 1
ATOM 6416 O O . ARG C 1 218 ? -5.215 51.373 -5.705 1.00 48.01 216 ARG B O 1
ATOM 6424 N N . LEU C 1 219 ? -4.731 53.521 -5.167 1.00 47.53 217 LEU B N 1
ATOM 6425 C CA . LEU C 1 219 ? -5.745 54.127 -6.045 1.00 48.12 217 LEU B CA 1
ATOM 6426 C C . LEU C 1 219 ? -5.772 53.641 -7.505 1.00 48.41 217 LEU B C 1
ATOM 6427 O O . LEU C 1 219 ? -6.858 53.414 -8.060 1.00 47.79 217 LEU B O 1
ATOM 6432 N N . LEU C 1 220 ? -4.600 53.535 -8.157 1.00 49.05 218 LEU B N 1
ATOM 6433 C CA . LEU C 1 220 ? -4.535 53.236 -9.600 1.00 48.62 218 LEU B CA 1
ATOM 6434 C C . LEU C 1 220 ? -4.892 51.778 -9.838 1.00 51.10 218 LEU B C 1
ATOM 6435 O O . LEU C 1 220 ? -5.520 51.440 -10.839 1.00 51.04 218 LEU B O 1
ATOM 6440 N N . ALA C 1 221 ? -4.466 50.912 -8.914 1.00 53.21 219 ALA B N 1
ATOM 6441 C CA . ALA C 1 221 ? -4.686 49.460 -9.045 1.00 55.64 219 ALA B CA 1
ATOM 6442 C C . ALA C 1 221 ? -6.205 49.155 -9.070 1.00 57.35 219 ALA B C 1
ATOM 6443 O O . ALA C 1 221 ? -6.654 48.250 -9.789 1.00 58.68 219 ALA B O 1
ATOM 6445 N N . ARG C 1 222 ? -6.981 49.968 -8.336 1.00 58.68 220 ARG B N 1
ATOM 6446 C CA . ARG C 1 222 ? -8.448 49.901 -8.330 1.00 59.73 220 ARG B CA 1
ATOM 6447 C C . ARG C 1 222 ? -9.133 50.257 -9.639 1.00 59.56 220 ARG B C 1
ATOM 6448 O O . ARG C 1 222 ? -10.366 50.368 -9.680 1.00 60.06 220 ARG B O 1
ATOM 6456 N N . SER C 1 223 ? -8.349 50.479 -10.687 1.00 58.73 221 SER B N 1
ATOM 6457 C CA . SER C 1 223 ? -8.889 50.714 -12.019 1.00 56.78 221 SER B CA 1
ATOM 6458 C C . SER C 1 223 ? -8.083 49.850 -12.931 1.00 55.77 221 SER B C 1
ATOM 6459 O O . SER C 1 223 ? -8.117 50.036 -14.137 1.00 55.73 221 SER B O 1
ATOM 6462 N N . GLY C 1 224 ? -7.338 48.905 -12.355 1.00 54.73 222 GLY B N 1
ATOM 6463 C CA . GLY C 1 224 ? -6.509 47.991 -13.165 1.00 53.99 222 GLY B CA 1
ATOM 6464 C C . GLY C 1 224 ? -5.183 48.548 -13.687 1.00 54.04 222 GLY B C 1
ATOM 6465 O O . GLY C 1 224 ? -4.506 47.906 -14.547 1.00 54.63 222 GLY B O 1
ATOM 6466 N N . LEU C 1 225 ? -4.763 49.715 -13.150 1.00 52.26 223 LEU B N 1
ATOM 6467 C CA . LEU C 1 225 ? -3.616 50.466 -13.714 1.00 49.48 223 LEU B CA 1
ATOM 6468 C C . LEU C 1 225 ? -2.395 50.352 -12.809 1.00 48.85 223 LEU B C 1
ATOM 6469 O O . LEU C 1 225 ? -2.515 50.317 -11.573 1.00 48.49 223 LEU B O 1
ATOM 6474 N N . ARG C 1 226 ? -1.219 50.277 -13.415 1.00 46.95 224 ARG B N 1
ATOM 6475 C CA . ARG C 1 226 ? 0.016 50.188 -12.661 1.00 46.10 224 ARG B CA 1
ATOM 6476 C C . ARG C 1 226 ? 1.042 51.122 -13.289 1.00 44.57 224 ARG B C 1
ATOM 6477 O O . ARG C 1 226 ? 1.094 51.259 -14.524 1.00 43.50 224 ARG B O 1
ATOM 6485 N N . ARG C 1 227 ? 1.837 51.791 -12.449 1.00 41.54 225 ARG B N 1
ATOM 6486 C CA . ARG C 1 227 ? 2.894 52.646 -12.979 1.00 38.50 225 ARG B CA 1
ATOM 6487 C C . ARG C 1 227 ? 4.259 51.992 -12.727 1.00 37.36 225 ARG B C 1
ATOM 6488 O O . ARG C 1 227 ? 4.365 51.154 -11.810 1.00 37.68 225 ARG B O 1
ATOM 6496 N N . GLU C 1 228 ? 5.260 52.313 -13.558 1.00 34.69 226 GLU B N 1
ATOM 6497 C CA . GLU C 1 228 ? 6.638 51.826 -13.399 1.00 36.11 226 GLU B CA 1
ATOM 6498 C C . GLU C 1 228 ? 7.356 52.732 -12.441 1.00 33.90 226 GLU B C 1
ATOM 6499 O O . GLU C 1 228 ? 7.492 53.907 -12.723 1.00 34.48 226 GLU B O 1
ATOM 6505 N N . VAL C 1 229 ? 7.880 52.187 -11.345 1.00 34.17 227 VAL B N 1
ATOM 6506 C CA . VAL C 1 229 ? 8.465 53.002 -10.293 1.00 32.66 227 VAL B CA 1
ATOM 6507 C C . VAL C 1 229 ? 9.950 52.968 -10.357 1.00 32.52 227 VAL B C 1
ATOM 6508 O O . VAL C 1 229 ? 10.528 51.878 -10.311 1.00 33.51 227 VAL B O 1
ATOM 6512 N N . ALA C 1 230 ? 10.602 54.134 -10.432 1.00 31.11 228 ALA B N 1
ATOM 6513 C CA . ALA C 1 230 ? 12.057 54.201 -10.370 1.00 31.11 228 ALA B CA 1
ATOM 6514 C C . ALA C 1 230 ? 12.606 54.409 -8.952 1.00 30.00 228 ALA B C 1
ATOM 6515 O O . ALA C 1 230 ? 13.643 53.865 -8.610 1.00 31.09 228 ALA B O 1
ATOM 6517 N N . VAL C 1 231 ? 11.952 55.242 -8.135 1.00 29.23 229 VAL B N 1
ATOM 6518 C CA . VAL C 1 231 ? 12.427 55.576 -6.787 1.00 27.50 229 VAL B CA 1
ATOM 6519 C C . VAL C 1 231 ? 11.248 55.659 -5.824 1.00 29.08 229 VAL B C 1
ATOM 6520 O O . VAL C 1 231 ? 10.238 56.278 -6.162 1.00 28.18 229 VAL B O 1
ATOM 6524 N N . GLN C 1 232 ? 11.403 55.089 -4.616 1.00 27.75 230 GLN B N 1
ATOM 6525 C CA . GLN C 1 232 ? 10.508 55.344 -3.500 1.00 31.33 230 GLN B CA 1
ATOM 6526 C C . GLN C 1 232 ? 11.323 56.073 -2.458 1.00 30.37 230 GLN B C 1
ATOM 6527 O O . GLN C 1 232 ? 12.499 55.744 -2.249 1.00 29.49 230 GLN B O 1
ATOM 6533 N N . LEU C 1 233 ? 10.721 57.055 -1.791 1.00 30.61 231 LEU B N 1
ATOM 6534 C CA . LEU C 1 233 ? 11.441 57.781 -0.702 1.00 30.92 231 LEU B CA 1
ATOM 6535 C C . LEU C 1 233 ? 10.372 58.346 0.181 1.00 31.04 231 LEU B C 1
ATOM 6536 O O . LEU C 1 233 ? 9.225 58.446 -0.232 1.00 30.63 231 LEU B O 1
ATOM 6541 N N . PRO C 1 234 ? 10.713 58.608 1.435 1.00 31.57 232 PRO B N 1
ATOM 6542 C CA . PRO C 1 234 ? 9.714 59.012 2.412 1.00 31.86 232 PRO B CA 1
ATOM 6543 C C . PRO C 1 234 ? 9.425 60.523 2.397 1.00 31.88 232 PRO B C 1
ATOM 6544 O O . PRO C 1 234 ? 8.464 60.970 3.051 1.00 32.64 232 PRO B O 1
ATOM 6548 N N . THR C 1 235 ? 10.242 61.305 1.680 1.00 30.80 233 THR B N 1
ATOM 6549 C CA . THR C 1 235 ? 10.205 62.785 1.689 1.00 32.40 233 THR B CA 1
ATOM 6550 C C . THR C 1 235 ? 9.592 63.313 0.373 1.00 31.90 233 THR B C 1
ATOM 6551 O O . THR C 1 235 ? 10.231 63.152 -0.676 1.00 31.41 233 THR B O 1
ATOM 6555 N N . VAL C 1 236 ? 8.470 64.041 0.446 1.00 31.47 234 VAL B N 1
ATOM 6556 C CA . VAL C 1 236 ? 7.883 64.814 -0.659 1.00 30.50 234 VAL B CA 1
ATOM 6557 C C . VAL C 1 236 ? 8.812 65.930 -1.142 1.00 30.27 234 VAL B C 1
ATOM 6558 O O . VAL C 1 236 ? 8.990 66.132 -2.355 1.00 29.49 234 VAL B O 1
ATOM 6562 N N . LEU C 1 237 ? 9.467 66.634 -0.203 1.00 28.77 235 LEU B N 1
ATOM 6563 C CA . LEU C 1 237 ? 10.190 67.800 -0.610 1.00 28.25 235 LEU B CA 1
ATOM 6564 C C . LEU C 1 237 ? 11.460 67.414 -1.354 1.00 27.53 235 LEU B C 1
ATOM 6565 O O . LEU C 1 237 ? 11.749 68.014 -2.376 1.00 28.44 235 LEU B O 1
ATOM 6570 N N . ALA C 1 238 ? 12.194 66.413 -0.885 1.00 28.31 236 ALA B N 1
ATOM 6571 C CA . ALA C 1 238 ? 13.305 65.920 -1.687 1.00 29.58 236 ALA B CA 1
ATOM 6572 C C . ALA C 1 238 ? 12.791 65.347 -3.028 1.00 29.07 236 ALA B C 1
ATOM 6573 O O . ALA C 1 238 ? 13.489 65.442 -4.023 1.00 29.44 236 ALA B O 1
ATOM 6575 N N . ALA C 1 239 ? 11.611 64.728 -3.011 1.00 27.76 237 ALA B N 1
ATOM 6576 C CA . ALA C 1 239 ? 11.056 64.076 -4.222 1.00 27.47 237 ALA B CA 1
ATOM 6577 C C . ALA C 1 239 ? 10.787 65.098 -5.320 1.00 27.11 237 ALA B C 1
ATOM 6578 O O . ALA C 1 239 ? 10.981 64.822 -6.502 1.00 28.64 237 ALA B O 1
ATOM 6580 N N . LEU C 1 240 ? 10.326 66.265 -4.920 1.00 26.16 238 LEU B N 1
ATOM 6581 C CA . LEU C 1 240 ? 10.029 67.377 -5.825 1.00 26.18 238 LEU B CA 1
ATOM 6582 C C . LEU C 1 240 ? 11.327 67.796 -6.502 1.00 26.37 238 LEU B C 1
ATOM 6583 O O . LEU C 1 240 ? 11.355 67.961 -7.724 1.00 26.18 238 LEU B O 1
ATOM 6588 N N . PHE C 1 241 ? 12.441 67.858 -5.775 1.00 27.76 239 PHE B N 1
ATOM 6589 C CA . PHE C 1 241 ? 13.721 68.129 -6.466 1.00 28.97 239 PHE B CA 1
ATOM 6590 C C . PHE C 1 241 ? 14.175 66.996 -7.385 1.00 30.39 239 PHE B C 1
ATOM 6591 O O . PHE C 1 241 ? 14.779 67.246 -8.454 1.00 29.07 239 PHE B O 1
ATOM 6599 N N . LEU C 1 242 ? 13.904 65.764 -6.973 1.00 29.29 240 LEU B N 1
ATOM 6600 C CA . LEU C 1 242 ? 14.199 64.633 -7.840 1.00 29.52 240 LEU B CA 1
ATOM 6601 C C . LEU C 1 242 ? 13.471 64.752 -9.208 1.00 28.64 240 LEU B C 1
ATOM 6602 O O . LEU C 1 242 ? 14.056 64.591 -10.272 1.00 27.40 240 LEU B O 1
ATOM 6607 N N . ALA C 1 243 ? 12.185 65.027 -9.161 1.00 29.58 241 ALA B N 1
ATOM 6608 C CA . ALA C 1 243 ? 11.359 65.282 -10.362 1.00 30.20 241 ALA B CA 1
ATOM 6609 C C . ALA C 1 243 ? 11.826 66.402 -11.301 1.00 31.82 241 ALA B C 1
ATOM 6610 O O . ALA C 1 243 ? 11.587 66.320 -12.536 1.00 31.57 241 ALA B O 1
ATOM 6612 N N . GLY C 1 244 ? 12.424 67.473 -10.725 1.00 32.07 242 GLY B N 1
ATOM 6613 C CA . GLY C 1 244 ? 13.014 68.581 -11.468 1.00 30.49 242 GLY B CA 1
ATOM 6614 C C . GLY C 1 244 ? 14.348 68.264 -12.132 1.00 32.07 242 GLY B C 1
ATOM 6615 O O . GLY C 1 244 ? 14.756 68.986 -13.031 1.00 34.30 242 GLY B O 1
ATOM 6616 N N . SER C 1 245 ? 15.025 67.192 -11.716 1.00 31.87 243 SER B N 1
ATOM 6617 C CA . SER C 1 245 ? 16.273 66.755 -12.348 1.00 31.95 243 SER B CA 1
ATOM 6618 C C . SER C 1 245 ? 16.157 65.465 -13.184 1.00 30.59 243 SER B C 1
ATOM 6619 O O . SER C 1 245 ? 17.157 65.006 -13.673 1.00 31.61 243 SER B O 1
ATOM 6622 N N . THR C 1 246 ? 14.955 64.968 -13.440 1.00 29.20 244 THR B N 1
ATOM 6623 C CA . THR C 1 246 ? 14.814 63.770 -14.236 1.00 29.53 244 THR B CA 1
ATOM 6624 C C . THR C 1 246 ? 13.567 63.804 -15.066 1.00 30.26 244 THR B C 1
ATOM 6625 O O . THR C 1 246 ? 12.740 64.779 -14.998 1.00 29.40 244 THR B O 1
ATOM 6629 N N . ASP C 1 247 ? 13.370 62.700 -15.814 1.00 28.42 245 ASP B N 1
ATOM 6630 C CA . ASP C 1 247 ? 12.153 62.596 -16.579 1.00 30.52 245 ASP B CA 1
ATOM 6631 C C . ASP C 1 247 ? 11.061 61.954 -15.752 1.00 30.87 245 ASP B C 1
ATOM 6632 O O . ASP C 1 247 ? 9.928 61.757 -16.251 1.00 31.78 245 ASP B O 1
ATOM 6637 N N . PHE C 1 248 ? 11.364 61.708 -14.478 1.00 29.97 246 PHE B N 1
ATOM 6638 C CA . PHE C 1 248 ? 10.362 61.032 -13.651 1.00 29.82 246 PHE B CA 1
ATOM 6639 C C . PHE C 1 248 ? 9.192 61.891 -13.325 1.00 29.57 246 PHE B C 1
ATOM 6640 O O . PHE C 1 248 ? 9.349 63.086 -13.058 1.00 30.22 246 PHE B O 1
ATOM 6648 N N . LEU C 1 249 ? 8.015 61.270 -13.234 1.00 30.23 247 LEU B N 1
ATOM 6649 C CA . LEU C 1 249 ? 6.849 61.959 -12.790 1.00 29.12 247 LEU B CA 1
ATOM 6650 C C . LEU C 1 249 ? 6.590 61.703 -11.286 1.00 30.71 247 LEU B C 1
ATOM 6651 O O . LEU C 1 249 ? 6.954 60.635 -10.761 1.00 32.25 247 LEU B O 1
ATOM 6656 N N . LEU C 1 250 ? 5.963 62.667 -10.606 1.00 29.13 248 LEU B N 1
ATOM 6657 C CA . LEU C 1 250 ? 5.686 62.548 -9.202 1.00 28.67 248 LEU B CA 1
ATOM 6658 C C . LEU C 1 250 ? 4.267 63.015 -9.004 1.00 28.18 248 LEU B C 1
ATOM 6659 O O . LEU C 1 250 ? 3.888 64.049 -9.531 1.00 30.09 248 LEU B O 1
ATOM 6664 N N . THR C 1 251 ? 3.473 62.275 -8.249 1.00 27.06 249 THR B N 1
ATOM 6665 C CA . THR C 1 251 ? 2.060 62.693 -8.012 1.00 27.40 249 THR B CA 1
ATOM 6666 C C . THR C 1 251 ? 1.994 63.092 -6.521 1.00 28.79 249 THR B C 1
ATOM 6667 O O . THR C 1 251 ? 2.157 62.229 -5.647 1.00 28.46 249 THR B O 1
ATOM 6671 N N . ALA C 1 252 ? 1.841 64.398 -6.261 1.00 28.62 250 ALA B N 1
ATOM 6672 C CA . ALA C 1 252 ? 2.227 64.999 -4.978 1.00 29.69 250 ALA B CA 1
ATOM 6673 C C . ALA C 1 252 ? 1.157 65.985 -4.559 1.00 30.02 250 ALA B C 1
ATOM 6674 O O . ALA C 1 252 ? 0.488 66.544 -5.406 1.00 30.28 250 ALA B O 1
ATOM 6676 N N . PRO C 1 253 ? 1.077 66.265 -3.255 1.00 29.46 251 PRO B N 1
ATOM 6677 C CA . PRO C 1 253 ? 0.288 67.363 -2.796 1.00 30.18 251 PRO B CA 1
ATOM 6678 C C . PRO C 1 253 ? 0.627 68.670 -3.489 1.00 30.31 251 PRO B C 1
ATOM 6679 O O . PRO C 1 253 ? 1.817 69.087 -3.544 1.00 29.35 251 PRO B O 1
ATOM 6683 N N . ARG C 1 254 ? -0.431 69.331 -3.958 1.00 30.16 252 ARG B N 1
ATOM 6684 C CA . ARG C 1 254 ? -0.335 70.631 -4.628 1.00 33.14 252 ARG B CA 1
ATOM 6685 C C . ARG C 1 254 ? 0.287 71.758 -3.767 1.00 31.85 252 ARG B C 1
ATOM 6686 O O . ARG C 1 254 ? 1.147 72.540 -4.219 1.00 30.41 252 ARG B O 1
ATOM 6694 N N . HIS C 1 255 ? -0.071 71.802 -2.493 1.00 31.29 253 HIS B N 1
ATOM 6695 C CA . HIS C 1 255 ? 0.485 72.805 -1.621 1.00 30.85 253 HIS B CA 1
ATOM 6696 C C . HIS C 1 255 ? 1.995 72.710 -1.637 1.00 31.17 253 HIS B C 1
ATOM 6697 O O . HIS C 1 255 ? 2.645 73.726 -1.667 1.00 31.71 253 HIS B O 1
ATOM 6704 N N . ALA C 1 256 ? 2.568 71.488 -1.602 1.00 29.92 254 ALA B N 1
ATOM 6705 C CA . ALA C 1 256 ? 4.043 71.348 -1.618 1.00 29.69 254 ALA B CA 1
ATOM 6706 C C . ALA C 1 256 ? 4.693 71.617 -3.010 1.00 29.22 254 ALA B C 1
ATOM 6707 O O . ALA C 1 256 ? 5.757 72.284 -3.144 1.00 27.52 254 ALA B O 1
ATOM 6709 N N . ALA C 1 257 ? 4.071 71.079 -4.048 1.00 28.23 255 ALA B N 1
ATOM 6710 C CA . ALA C 1 257 ? 4.586 71.229 -5.382 1.00 28.99 255 ALA B CA 1
ATOM 6711 C C . ALA C 1 257 ? 4.588 72.721 -5.763 1.00 30.00 255 ALA B C 1
ATOM 6712 O O . ALA C 1 257 ? 5.568 73.222 -6.358 1.00 29.61 255 ALA B O 1
ATOM 6714 N N . ARG C 1 258 ? 3.504 73.434 -5.447 1.00 31.44 256 ARG B N 1
ATOM 6715 C CA . ARG C 1 258 ? 3.513 74.912 -5.660 1.00 33.32 256 ARG B CA 1
ATOM 6716 C C . ARG C 1 258 ? 4.614 75.653 -4.945 1.00 32.34 256 ARG B C 1
ATOM 6717 O O . ARG C 1 258 ? 5.181 76.548 -5.520 1.00 33.52 256 ARG B O 1
ATOM 6725 N N . ALA C 1 259 ? 4.913 75.298 -3.698 1.00 31.32 257 ALA B N 1
ATOM 6726 C CA . ALA C 1 259 ? 6.027 75.922 -2.951 1.00 31.01 257 ALA B CA 1
ATOM 6727 C C . ALA C 1 259 ? 7.418 75.663 -3.562 1.00 30.18 257 ALA B C 1
ATOM 6728 O O . ALA C 1 259 ? 8.391 76.433 -3.396 1.00 30.71 257 ALA B O 1
ATOM 6730 N N . LEU C 1 260 ? 7.568 74.540 -4.248 1.00 30.68 258 LEU B N 1
ATOM 6731 C CA . LEU C 1 260 ? 8.868 74.255 -4.812 1.00 29.19 258 LEU B CA 1
ATOM 6732 C C . LEU C 1 260 ? 8.947 74.409 -6.336 1.00 28.77 258 LEU B C 1
ATOM 6733 O O . LEU C 1 260 ? 9.978 74.112 -6.887 1.00 30.50 258 LEU B O 1
ATOM 6738 N N . ALA C 1 261 ? 7.872 74.832 -7.002 1.00 29.62 259 ALA B N 1
ATOM 6739 C CA . ALA C 1 261 ? 7.805 74.824 -8.482 1.00 30.96 259 ALA B CA 1
ATOM 6740 C C . ALA C 1 261 ? 9.004 75.564 -9.079 1.00 32.10 259 ALA B C 1
ATOM 6741 O O . ALA C 1 261 ? 9.719 75.076 -10.005 1.00 32.24 259 ALA B O 1
ATOM 6743 N N . GLU C 1 262 ? 9.300 76.715 -8.513 1.00 33.07 260 GLU B N 1
ATOM 6744 C CA . GLU C 1 262 ? 10.466 77.484 -9.023 1.00 35.94 260 GLU B CA 1
ATOM 6745 C C . GLU C 1 262 ? 11.801 76.968 -8.583 1.00 34.29 260 GLU B C 1
ATOM 6746 O O . GLU C 1 262 ? 12.710 76.834 -9.390 1.00 34.60 260 GLU B O 1
ATOM 6752 N N . ALA C 1 263 ? 11.935 76.745 -7.289 1.00 34.13 261 ALA B N 1
ATOM 6753 C CA . ALA C 1 263 ? 13.183 76.196 -6.726 1.00 34.13 261 ALA B CA 1
ATOM 6754 C C . ALA C 1 263 ? 13.653 74.921 -7.436 1.00 35.50 261 ALA B C 1
ATOM 6755 O O . ALA C 1 263 ? 14.877 74.745 -7.622 1.00 35.97 261 ALA B O 1
ATOM 6757 N N . ALA C 1 264 ? 12.716 73.996 -7.763 1.00 34.45 262 ALA B N 1
ATOM 6758 C CA . ALA C 1 264 ? 13.158 72.714 -8.362 1.00 33.66 262 ALA B CA 1
ATOM 6759 C C . ALA C 1 264 ? 12.976 72.702 -9.893 1.00 32.66 262 ALA B C 1
ATOM 6760 O O . ALA C 1 264 ? 13.298 71.696 -10.531 1.00 34.44 262 ALA B O 1
ATOM 6762 N N . GLY C 1 265 ? 12.443 73.772 -10.471 1.00 31.61 263 GLY B N 1
ATOM 6763 C CA . GLY C 1 265 ? 12.195 73.829 -11.953 1.00 29.60 263 GLY B CA 1
ATOM 6764 C C . GLY C 1 265 ? 11.051 72.886 -12.374 1.00 30.97 263 GLY B C 1
ATOM 6765 O O . GLY C 1 265 ? 11.280 71.936 -13.155 1.00 30.58 263 GLY B O 1
ATOM 6766 N N . LEU C 1 266 ? 9.823 73.122 -11.895 1.00 29.95 264 LEU B N 1
ATOM 6767 C CA . LEU C 1 266 ? 8.724 72.147 -12.181 1.00 30.78 264 LEU B CA 1
ATOM 6768 C C . LEU C 1 266 ? 7.612 72.720 -12.952 1.00 31.08 264 LEU B C 1
ATOM 6769 O O . LEU C 1 266 ? 7.379 73.902 -12.805 1.00 30.45 264 LEU B O 1
ATOM 6774 N N . ALA C 1 267 ? 6.891 71.851 -13.679 1.00 31.39 265 ALA B N 1
ATOM 6775 C CA . ALA C 1 267 ? 5.532 72.062 -14.156 1.00 31.40 265 ALA B CA 1
ATOM 6776 C C . ALA C 1 267 ? 4.501 71.224 -13.340 1.00 32.36 265 ALA B C 1
ATOM 6777 O O . ALA C 1 267 ? 4.769 70.079 -12.931 1.00 34.76 265 ALA B O 1
ATOM 6779 N N . LEU C 1 268 ? 3.345 71.788 -13.087 1.00 31.85 266 LEU B N 1
ATOM 6780 C CA . LEU C 1 268 ? 2.312 71.127 -12.322 1.00 31.88 266 LEU B CA 1
ATOM 6781 C C . LEU C 1 268 ? 1.152 70.968 -13.270 1.00 33.17 266 LEU B C 1
ATOM 6782 O O . LEU C 1 268 ? 0.802 71.936 -13.954 1.00 31.70 266 LEU B O 1
ATOM 6787 N N . TYR C 1 269 ? 0.565 69.765 -13.284 1.00 33.15 267 TYR B N 1
ATOM 6788 C CA . TYR C 1 269 ? -0.540 69.403 -14.182 1.00 34.51 267 TYR B CA 1
ATOM 6789 C C . TYR C 1 269 ? -1.632 68.686 -13.414 1.00 36.68 267 TYR B C 1
ATOM 6790 O O . TYR C 1 269 ? -1.364 68.006 -12.425 1.00 37.48 267 TYR B O 1
ATOM 6799 N N . PRO C 1 270 ? -2.870 68.817 -13.889 1.00 39.15 268 PRO B N 1
ATOM 6800 C CA . PRO C 1 270 ? -3.934 67.973 -13.320 1.00 39.45 268 PRO B CA 1
ATOM 6801 C C . PRO C 1 270 ? -3.630 66.506 -13.594 1.00 39.84 268 PRO B C 1
ATOM 6802 O O . PRO C 1 270 ? -3.008 66.186 -14.595 1.00 39.25 268 PRO B O 1
ATOM 6806 N N . ALA C 1 271 ? -4.005 65.628 -12.672 1.00 39.77 269 ALA B N 1
ATOM 6807 C CA . ALA C 1 271 ? -3.851 64.221 -12.912 1.00 41.35 269 ALA B CA 1
ATOM 6808 C C . ALA C 1 271 ? -4.807 63.790 -14.025 1.00 41.00 269 ALA B C 1
ATOM 6809 O O . ALA C 1 271 ? -5.961 64.218 -14.022 1.00 42.85 269 ALA B O 1
ATOM 6811 N N . PRO C 1 272 ? -4.361 62.900 -14.927 1.00 41.15 270 PRO B N 1
ATOM 6812 C CA . PRO C 1 272 ? -5.235 62.317 -15.913 1.00 42.16 270 PRO B CA 1
ATOM 6813 C C . PRO C 1 272 ? -6.147 61.156 -15.406 1.00 42.98 270 PRO B C 1
ATOM 6814 O O . PRO C 1 272 ? -6.562 60.315 -16.205 1.00 44.19 270 PRO B O 1
ATOM 6818 N N . PHE C 1 273 ? -6.442 61.108 -14.109 1.00 43.00 271 PHE B N 1
ATOM 6819 C CA . PHE C 1 273 ? -7.372 60.140 -13.527 1.00 42.41 271 PHE B CA 1
ATOM 6820 C C . PHE C 1 273 ? -7.917 60.795 -12.262 1.00 43.33 271 PHE B C 1
ATOM 6821 O O . PHE C 1 273 ? -7.433 61.864 -11.834 1.00 42.90 271 PHE B O 1
ATOM 6829 N N . ASP C 1 274 ? -8.926 60.176 -11.663 1.00 43.75 272 ASP B N 1
ATOM 6830 C CA . ASP C 1 274 ? -9.627 60.785 -10.528 1.00 44.62 272 ASP B CA 1
ATOM 6831 C C . ASP C 1 274 ? -8.847 60.485 -9.267 1.00 42.66 272 ASP B C 1
ATOM 6832 O O . ASP C 1 274 ? -8.569 59.323 -8.999 1.00 42.66 272 ASP B O 1
ATOM 6837 N N . ILE C 1 275 ? -8.542 61.519 -8.483 1.00 42.61 273 ILE B N 1
ATOM 6838 C CA . ILE C 1 275 ? -7.978 61.327 -7.132 1.00 42.37 273 ILE B CA 1
ATOM 6839 C C . ILE C 1 275 ? -8.805 62.126 -6.166 1.00 42.46 273 ILE B C 1
ATOM 6840 O O . ILE C 1 275 ? -8.975 63.309 -6.365 1.00 43.48 273 ILE B O 1
ATOM 6845 N N . PRO C 1 276 ? -9.382 61.486 -5.123 1.00 43.86 274 PRO B N 1
ATOM 6846 C CA . PRO C 1 276 ? -10.005 62.312 -4.062 1.00 43.62 274 PRO B CA 1
ATOM 6847 C C . PRO C 1 276 ? -9.077 63.395 -3.459 1.00 43.93 274 PRO B C 1
ATOM 6848 O O . PRO C 1 276 ? -7.875 63.149 -3.302 1.00 43.64 274 PRO B O 1
ATOM 6852 N N . PRO C 1 277 ? -9.649 64.566 -3.109 1.00 44.06 275 PRO B N 1
ATOM 6853 C CA . PRO C 1 277 ? -8.986 65.600 -2.366 1.00 45.06 275 PRO B CA 1
ATOM 6854 C C . PRO C 1 277 ? -8.567 64.903 -1.112 1.00 45.92 275 PRO B C 1
ATOM 6855 O O . PRO C 1 277 ? -9.173 63.899 -0.735 1.00 46.71 275 PRO B O 1
ATOM 6859 N N . TYR C 1 278 ? -7.491 65.367 -0.506 1.00 46.57 276 TYR B N 1
ATOM 6860 C CA . TYR C 1 278 ? -7.117 64.864 0.801 1.00 47.57 276 TYR B CA 1
ATOM 6861 C C . TYR C 1 278 ? -7.435 65.924 1.836 1.00 47.89 276 TYR B C 1
ATOM 6862 O O . TYR C 1 278 ? -7.562 67.144 1.537 1.00 48.60 276 TYR B O 1
ATOM 6871 N N . VAL C 1 279 ? -7.606 65.463 3.059 1.00 47.40 277 VAL B N 1
ATOM 6872 C CA . VAL C 1 279 ? -7.838 66.357 4.162 1.00 47.33 277 VAL B CA 1
ATOM 6873 C C . VAL C 1 279 ? -6.839 65.951 5.212 1.00 46.47 277 VAL B C 1
ATOM 6874 O O . VAL C 1 279 ? -6.861 64.778 5.636 1.00 46.21 277 VAL B O 1
ATOM 6878 N N . LEU C 1 280 ? -5.936 66.875 5.575 1.00 44.49 278 LEU B N 1
ATOM 6879 C CA . LEU C 1 280 ? -4.896 66.581 6.587 1.00 44.08 278 LEU B CA 1
ATOM 6880 C C . LEU C 1 280 ? -5.541 66.719 7.962 1.00 44.11 278 LEU B C 1
ATOM 6881 O O . LEU C 1 280 ? -6.396 67.565 8.154 1.00 43.66 278 LEU B O 1
ATOM 6886 N N . ARG C 1 281 ? -5.146 65.890 8.903 1.00 44.62 279 ARG B N 1
ATOM 6887 C CA . ARG C 1 281 ? -5.805 65.926 10.185 1.00 46.92 279 ARG B CA 1
ATOM 6888 C C . ARG C 1 281 ? -4.891 65.769 11.351 1.00 46.20 279 ARG B C 1
ATOM 6889 O O . ARG C 1 281 ? -3.726 65.396 11.247 1.00 44.88 279 ARG B O 1
ATOM 6897 N N . LEU C 1 282 ? -5.448 66.154 12.482 1.00 46.55 280 LEU B N 1
ATOM 6898 C CA . LEU C 1 282 ? -4.721 66.142 13.720 1.00 46.63 280 LEU B CA 1
ATOM 6899 C C . LEU C 1 282 ? -5.384 65.025 14.508 1.00 46.89 280 LEU B C 1
ATOM 6900 O O . LEU C 1 282 ? -6.566 65.099 14.807 1.00 46.75 280 LEU B O 1
ATOM 6905 N N . TYR C 1 283 ? -4.622 63.988 14.816 1.00 48.23 281 TYR B N 1
ATOM 6906 C CA . TYR C 1 283 ? -5.110 62.890 15.619 1.00 48.48 281 TYR B CA 1
ATOM 6907 C C . TYR C 1 283 ? -4.625 62.943 17.075 1.00 49.65 281 TYR B C 1
ATOM 6908 O O . TYR C 1 283 ? -3.468 63.293 17.351 1.00 47.64 281 TYR B O 1
ATOM 6917 N N . SER C 1 284 ? -5.542 62.586 17.982 1.00 50.48 282 SER B N 1
ATOM 6918 C CA . SER C 1 284 ? -5.234 62.396 19.378 1.00 52.90 282 SER B CA 1
ATOM 6919 C C . SER C 1 284 ? -6.103 61.298 20.000 1.00 54.78 282 SER B C 1
ATOM 6920 O O . SER C 1 284 ? -7.168 60.927 19.466 1.00 54.20 282 SER B O 1
ATOM 6923 N N . HIS C 1 285 ? -5.582 60.790 21.110 1.00 56.84 283 HIS B N 1
ATOM 6924 C CA . HIS C 1 285 ? -6.273 59.901 22.034 1.00 60.13 283 HIS B CA 1
ATOM 6925 C C . HIS C 1 285 ? -7.271 60.650 22.940 1.00 60.62 283 HIS B C 1
ATOM 6926 O O . HIS C 1 285 ? -6.918 61.662 23.552 1.00 59.66 283 HIS B O 1
ATOM 6933 N N . VAL C 1 286 ? -8.496 60.119 23.030 1.00 62.75 284 VAL B N 1
ATOM 6934 C CA . VAL C 1 286 ? -9.564 60.594 23.949 1.00 64.88 284 VAL B CA 1
ATOM 6935 C C . VAL C 1 286 ? -9.080 60.846 25.400 1.00 66.09 284 VAL B C 1
ATOM 6936 O O . VAL C 1 286 ? -9.547 61.791 26.030 1.00 66.07 284 VAL B O 1
ATOM 6940 N N . GLN C 1 287 ? -8.172 60.006 25.920 1.00 67.68 285 GLN B N 1
ATOM 6941 C CA . GLN C 1 287 ? -7.173 60.494 26.921 1.00 70.26 285 GLN B CA 1
ATOM 6942 C C . GLN C 1 287 ? -5.713 60.034 26.722 1.00 70.20 285 GLN B C 1
ATOM 6943 O O . GLN C 1 287 ? -4.768 60.856 26.750 1.00 70.94 285 GLN B O 1
ATOM 6949 N N . ASP C 1 292 ? -6.442 70.085 28.618 1.00 50.25 290 ASP B N 1
ATOM 6950 C CA . ASP C 1 292 ? -6.206 71.526 28.843 1.00 51.81 290 ASP B CA 1
ATOM 6951 C C . ASP C 1 292 ? -5.170 72.101 27.825 1.00 49.87 290 ASP B C 1
ATOM 6952 O O . ASP C 1 292 ? -5.517 72.927 26.995 1.00 48.38 290 ASP B O 1
ATOM 6957 N N . ALA C 1 293 ? -3.917 71.657 27.918 1.00 48.35 291 ALA B N 1
ATOM 6958 C CA . ALA C 1 293 ? -2.928 71.899 26.877 1.00 47.42 291 ALA B CA 1
ATOM 6959 C C . ALA C 1 293 ? -3.370 71.338 25.511 1.00 47.84 291 ALA B C 1
ATOM 6960 O O . ALA C 1 293 ? -3.337 72.039 24.491 1.00 47.34 291 ALA B O 1
ATOM 6962 N N . HIS C 1 294 ? -3.843 70.090 25.502 1.00 46.58 292 HIS B N 1
ATOM 6963 C CA . HIS C 1 294 ? -4.334 69.455 24.317 1.00 46.72 292 HIS B CA 1
ATOM 6964 C C . HIS C 1 294 ? -5.541 70.156 23.740 1.00 45.93 292 HIS B C 1
ATOM 6965 O O . HIS C 1 294 ? -5.634 70.307 22.530 1.00 46.08 292 HIS B O 1
ATOM 6972 N N . ALA C 1 295 ? -6.467 70.572 24.597 1.00 44.30 293 ALA B N 1
ATOM 6973 C CA . ALA C 1 295 ? -7.648 71.320 24.139 1.00 43.84 293 ALA B CA 1
ATOM 6974 C C . ALA C 1 295 ? -7.225 72.652 23.470 1.00 42.90 293 ALA B C 1
ATOM 6975 O O . ALA C 1 295 ? -7.762 73.029 22.467 1.00 43.41 293 ALA B O 1
ATOM 6977 N N . TRP C 1 296 ? -6.243 73.347 24.037 1.00 42.04 294 TRP B N 1
ATOM 6978 C CA . TRP C 1 296 ? -5.772 74.605 23.417 1.00 41.30 294 TRP B CA 1
ATOM 6979 C C . TRP C 1 296 ? -5.177 74.348 22.004 1.00 40.88 294 TRP B C 1
ATOM 6980 O O . TRP C 1 296 ? -5.548 75.026 20.998 1.00 40.67 294 TRP B O 1
ATOM 6991 N N . MET C 1 297 ? -4.284 73.349 21.926 1.00 40.06 295 MET B N 1
ATOM 6992 C CA . MET C 1 297 ? -3.594 73.073 20.683 1.00 38.90 295 MET B CA 1
ATOM 6993 C C . MET C 1 297 ? -4.603 72.642 19.647 1.00 40.02 295 MET B C 1
ATOM 6994 O O . MET C 1 297 ? -4.523 73.038 18.461 1.00 40.33 295 MET B O 1
ATOM 6999 N N . ILE C 1 298 ? -5.593 71.848 20.066 1.00 40.64 296 ILE B N 1
ATOM 7000 C CA . ILE C 1 298 ? -6.670 71.495 19.150 1.00 39.85 296 ILE B CA 1
ATOM 7001 C C . ILE C 1 298 ? -7.371 72.758 18.608 1.00 40.50 296 ILE B C 1
ATOM 7002 O O . ILE C 1 298 ? -7.570 72.901 17.413 1.00 39.77 296 ILE B O 1
ATOM 7007 N N . GLY C 1 299 ? -7.734 73.689 19.491 1.00 41.98 297 GLY B N 1
ATOM 7008 C CA . GLY C 1 299 ? -8.328 74.953 19.030 1.00 43.43 297 GLY B CA 1
ATOM 7009 C C . GLY C 1 299 ? -7.397 75.839 18.188 1.00 43.85 297 GLY B C 1
ATOM 7010 O O . GLY C 1 299 ? -7.866 76.590 17.324 1.00 42.88 297 GLY B O 1
ATOM 7011 N N . GLN C 1 300 ? -6.084 75.766 18.450 1.00 44.82 298 GLN B N 1
ATOM 7012 C CA . GLN C 1 300 ? -5.120 76.531 17.667 1.00 45.32 298 GLN B CA 1
ATOM 7013 C C . GLN C 1 300 ? -5.220 76.211 16.179 1.00 47.14 298 GLN B C 1
ATOM 7014 O O . GLN C 1 300 ? -5.340 77.136 15.369 1.00 47.47 298 GLN B O 1
ATOM 7020 N N . LEU C 1 301 ? -5.204 74.920 15.817 1.00 48.00 299 LEU B N 1
ATOM 7021 C CA . LEU C 1 301 ? -5.288 74.523 14.399 1.00 48.09 299 LEU B CA 1
ATOM 7022 C C . LEU C 1 301 ? -6.641 74.853 13.748 1.00 50.57 299 LEU B C 1
ATOM 7023 O O . LEU C 1 301 ? -6.747 74.907 12.515 1.00 49.36 299 LEU B O 1
ATOM 7028 N N . LYS C 1 302 ? -7.645 75.129 14.583 1.00 52.45 300 LYS B N 1
ATOM 7029 C CA . LYS C 1 302 ? -9.010 75.234 14.108 1.00 55.79 300 LYS B CA 1
ATOM 7030 C C . LYS C 1 302 ? -9.133 76.312 13.086 1.00 56.50 300 LYS B C 1
ATOM 7031 O O . LYS C 1 302 ? -9.425 76.005 11.927 1.00 58.44 300 LYS B O 1
ATOM 7037 N N . GLY C 1 303 ? -8.844 77.557 13.458 1.00 55.63 301 GLY B N 1
ATOM 7038 C CA . GLY C 1 303 ? -8.918 78.610 12.450 1.00 54.60 301 GLY B CA 1
ATOM 7039 C C . GLY C 1 303 ? -7.629 78.844 11.661 1.00 53.44 301 GLY B C 1
ATOM 7040 O O . GLY C 1 303 ? -7.614 79.699 10.766 1.00 52.15 301 GLY B O 1
ATOM 7041 N N . LEU C 1 304 ? -6.558 78.097 11.980 1.00 51.75 302 LEU B N 1
ATOM 7042 C CA . LEU C 1 304 ? -5.243 78.295 11.326 1.00 50.22 302 LEU B CA 1
ATOM 7043 C C . LEU C 1 304 ? -5.218 78.433 9.769 1.00 50.30 302 LEU B C 1
ATOM 7044 O O . LEU C 1 304 ? -5.684 77.548 9.074 1.00 49.10 302 LEU B O 1
ATOM 7049 N N . ASP C 1 305 ? -4.648 79.526 9.233 1.00 51.59 303 ASP B N 1
ATOM 7050 C CA . ASP C 1 305 ? -4.496 79.718 7.750 1.00 51.95 303 ASP B CA 1
ATOM 7051 C C . ASP C 1 305 ? -3.206 79.056 7.236 1.00 52.74 303 ASP B C 1
ATOM 7052 O O . ASP C 1 305 ? -2.073 79.478 7.568 1.00 51.86 303 ASP B O 1
ATOM 7057 N N . ILE C 1 306 ? -3.401 78.021 6.421 1.00 53.17 304 ILE B N 1
ATOM 7058 C CA . ILE C 1 306 ? -2.324 77.158 5.977 1.00 55.03 304 ILE B CA 1
ATOM 7059 C C . ILE C 1 306 ? -1.783 77.723 4.683 1.00 57.23 304 ILE B C 1
ATOM 7060 O O . ILE C 1 306 ? -0.575 77.711 4.445 1.00 58.14 304 ILE B O 1
ATOM 7065 N N . SER C 1 307 ? -2.684 78.270 3.873 1.00 59.69 305 SER B N 1
ATOM 7066 C CA . SER C 1 307 ? -2.411 78.509 2.430 1.00 62.07 305 SER B CA 1
ATOM 7067 C C . SER C 1 307 ? -1.331 79.591 2.181 1.00 62.69 305 SER B C 1
ATOM 7068 O O . SER C 1 307 ? -0.516 79.463 1.248 1.00 63.77 305 SER B O 1
ATOM 7071 N N . PRO D 1 5 ? 7.322 18.093 3.047 1.00 61.71 3 PRO D N 1
ATOM 7072 C CA . PRO D 1 5 ? 6.251 17.351 2.365 1.00 61.18 3 PRO D CA 1
ATOM 7073 C C . PRO D 1 5 ? 4.844 18.022 2.247 1.00 61.35 3 PRO D C 1
ATOM 7074 O O . PRO D 1 5 ? 4.086 17.655 1.309 1.00 59.70 3 PRO D O 1
ATOM 7078 N N . LEU D 1 6 ? 4.489 19.043 3.057 1.00 61.45 4 LEU D N 1
ATOM 7079 C CA . LEU D 1 6 ? 5.295 20.268 3.357 1.00 61.44 4 LEU D CA 1
ATOM 7080 C C . LEU D 1 6 ? 5.650 20.841 1.969 1.00 60.50 4 LEU D C 1
ATOM 7081 O O . LEU D 1 6 ? 4.760 21.000 1.123 1.00 60.06 4 LEU D O 1
ATOM 7086 N N . LEU D 1 7 ? 6.929 21.078 1.723 1.00 60.99 5 LEU D N 1
ATOM 7087 C CA . LEU D 1 7 ? 7.393 21.637 0.445 1.00 61.17 5 LEU D CA 1
ATOM 7088 C C . LEU D 1 7 ? 6.969 20.855 -0.794 1.00 61.53 5 LEU D C 1
ATOM 7089 O O . LEU D 1 7 ? 6.822 21.417 -1.899 1.00 61.56 5 LEU D O 1
ATOM 7094 N N . ARG D 1 8 ? 6.778 19.559 -0.613 1.00 61.92 6 ARG D N 1
ATOM 7095 C CA . ARG D 1 8 ? 6.719 18.679 -1.743 1.00 62.53 6 ARG D CA 1
ATOM 7096 C C . ARG D 1 8 ? 5.352 18.699 -2.426 1.00 62.09 6 ARG D C 1
ATOM 7097 O O . ARG D 1 8 ? 5.288 18.554 -3.654 1.00 62.79 6 ARG D O 1
ATOM 7105 N N . ARG D 1 9 ? 4.269 18.860 -1.661 1.00 60.96 7 ARG D N 1
ATOM 7106 C CA . ARG D 1 9 ? 2.937 18.930 -2.278 1.00 60.52 7 ARG D CA 1
ATOM 7107 C C . ARG D 1 9 ? 2.563 20.363 -2.698 1.00 59.04 7 ARG D C 1
ATOM 7108 O O . ARG D 1 9 ? 1.884 20.590 -3.737 1.00 59.69 7 ARG D O 1
ATOM 7116 N N . LEU D 1 10 ? 3.064 21.334 -1.935 1.00 56.20 8 LEU D N 1
ATOM 7117 C CA . LEU D 1 10 ? 2.786 22.765 -2.181 1.00 53.34 8 LEU D CA 1
ATOM 7118 C C . LEU D 1 10 ? 3.433 23.398 -3.474 1.00 50.89 8 LEU D C 1
ATOM 7119 O O . LEU D 1 10 ? 4.612 23.176 -3.805 1.00 50.15 8 LEU D O 1
ATOM 7124 N N . ASP D 1 11 ? 2.652 24.187 -4.200 1.00 47.67 9 ASP D N 1
ATOM 7125 C CA . ASP D 1 11 ? 3.219 24.923 -5.299 1.00 44.84 9 ASP D CA 1
ATOM 7126 C C . ASP D 1 11 ? 3.927 26.115 -4.689 1.00 43.67 9 ASP D C 1
ATOM 7127 O O . ASP D 1 11 ? 3.301 27.073 -4.278 1.00 44.27 9 ASP D O 1
ATOM 7132 N N . LEU D 1 12 ? 5.235 25.999 -4.599 1.00 41.25 10 LEU D N 1
ATOM 7133 C CA . LEU D 1 12 ? 6.107 26.971 -4.007 1.00 41.85 10 LEU D CA 1
ATOM 7134 C C . LEU D 1 12 ? 6.073 28.354 -4.657 1.00 41.80 10 LEU D C 1
ATOM 7135 O O . LEU D 1 12 ? 6.418 29.347 -4.021 1.00 43.17 10 LEU D O 1
ATOM 7140 N N . ASN D 1 13 ? 5.723 28.415 -5.929 1.00 40.73 11 ASN D N 1
ATOM 7141 C CA . ASN D 1 13 ? 5.472 29.698 -6.537 1.00 41.99 11 ASN D CA 1
ATOM 7142 C C . ASN D 1 13 ? 4.396 30.479 -5.809 1.00 42.78 11 ASN D C 1
ATOM 7143 O O . ASN D 1 13 ? 4.396 31.699 -5.894 1.00 43.20 11 ASN D O 1
ATOM 7148 N N . LEU D 1 14 ? 3.529 29.785 -5.057 1.00 42.89 12 LEU D N 1
ATOM 7149 C CA . LEU D 1 14 ? 2.381 30.440 -4.392 1.00 43.78 12 LEU D CA 1
ATOM 7150 C C . LEU D 1 14 ? 2.823 31.252 -3.183 1.00 43.97 12 LEU D C 1
ATOM 7151 O O . LEU D 1 14 ? 2.064 32.138 -2.694 1.00 44.58 12 LEU D O 1
ATOM 7156 N N . LEU D 1 15 ? 4.039 30.948 -2.730 1.00 43.15 13 LEU D N 1
ATOM 7157 C CA . LEU D 1 15 ? 4.693 31.659 -1.627 1.00 42.68 13 LEU D CA 1
ATOM 7158 C C . LEU D 1 15 ? 5.134 33.103 -1.955 1.00 42.20 13 LEU D C 1
ATOM 7159 O O . LEU D 1 15 ? 5.147 33.959 -1.063 1.00 42.33 13 LEU D O 1
ATOM 7164 N N . LEU D 1 16 ? 5.439 33.384 -3.215 1.00 41.49 14 LEU D N 1
ATOM 7165 C CA . LEU D 1 16 ? 5.614 34.762 -3.702 1.00 41.94 14 LEU D CA 1
ATOM 7166 C C . LEU D 1 16 ? 4.350 35.631 -3.658 1.00 40.34 14 LEU D C 1
ATOM 7167 O O . LEU D 1 16 ? 4.411 36.819 -3.413 1.00 41.06 14 LEU D O 1
ATOM 7172 N N . VAL D 1 17 ? 3.230 35.014 -3.971 1.00 40.46 15 VAL D N 1
ATOM 7173 C CA . VAL D 1 17 ? 1.915 35.614 -3.849 1.00 40.63 15 VAL D CA 1
ATOM 7174 C C . VAL D 1 17 ? 1.660 35.911 -2.365 1.00 40.50 15 VAL D C 1
ATOM 7175 O O . VAL D 1 17 ? 1.465 37.054 -2.013 1.00 40.38 15 VAL D O 1
ATOM 7179 N N . PHE D 1 18 ? 1.753 34.902 -1.497 1.00 40.21 16 PHE D N 1
ATOM 7180 C CA . PHE D 1 18 ? 1.757 35.104 -0.048 1.00 39.26 16 PHE D CA 1
ATOM 7181 C C . PHE D 1 18 ? 2.660 36.254 0.430 1.00 38.96 16 PHE D C 1
ATOM 7182 O O . PHE D 1 18 ? 2.188 37.147 1.149 1.00 38.28 16 PHE D O 1
ATOM 7190 N N . ASP D 1 19 ? 3.952 36.199 0.078 1.00 37.18 17 ASP D N 1
ATOM 7191 C CA . ASP D 1 19 ? 4.896 37.233 0.477 1.00 36.22 17 ASP D CA 1
ATOM 7192 C C . ASP D 1 19 ? 4.437 38.652 0.010 1.00 36.70 17 ASP D C 1
ATOM 7193 O O . ASP D 1 19 ? 4.372 39.573 0.819 1.00 36.06 17 ASP D O 1
ATOM 7198 N N . ALA D 1 20 ? 4.068 38.802 -1.259 1.00 37.35 18 ALA D N 1
ATOM 7199 C CA . ALA D 1 20 ? 3.623 40.104 -1.763 1.00 37.86 18 ALA D CA 1
ATOM 7200 C C . ALA D 1 20 ? 2.359 40.563 -1.103 1.00 38.47 18 ALA D C 1
ATOM 7201 O O . ALA D 1 20 ? 2.288 41.729 -0.736 1.00 38.75 18 ALA D O 1
ATOM 7203 N N . LEU D 1 21 ? 1.362 39.698 -0.931 1.00 38.09 19 LEU D N 1
ATOM 7204 C CA . LEU D 1 21 ? 0.204 40.145 -0.169 1.00 39.50 19 LEU D CA 1
ATOM 7205 C C . LEU D 1 21 ? 0.548 40.551 1.297 1.00 39.75 19 LEU D C 1
ATOM 7206 O O . LEU D 1 21 ? 0.005 41.532 1.829 1.00 39.61 19 LEU D O 1
ATOM 7211 N N . TYR D 1 22 ? 1.396 39.786 1.960 1.00 39.00 20 TYR D N 1
ATOM 7212 C CA . TYR D 1 22 ? 1.755 40.140 3.307 1.00 39.50 20 TYR D CA 1
ATOM 7213 C C . TYR D 1 22 ? 2.395 41.531 3.366 1.00 38.94 20 TYR D C 1
ATOM 7214 O O . TYR D 1 22 ? 2.100 42.271 4.263 1.00 39.35 20 TYR D O 1
ATOM 7223 N N . ARG D 1 23 ? 3.263 41.885 2.412 1.00 38.90 21 ARG D N 1
ATOM 7224 C CA . ARG D 1 23 ? 3.871 43.204 2.407 1.00 38.41 21 ARG D CA 1
ATOM 7225 C C . ARG D 1 23 ? 2.917 44.332 1.932 1.00 39.76 21 ARG D C 1
ATOM 7226 O O . ARG D 1 23 ? 2.914 45.451 2.519 1.00 39.62 21 ARG D O 1
ATOM 7234 N N . HIS D 1 24 ? 2.108 44.062 0.896 1.00 40.38 22 HIS D N 1
ATOM 7235 C CA . HIS D 1 24 ? 1.282 45.108 0.259 1.00 40.54 22 HIS D CA 1
ATOM 7236 C C . HIS D 1 24 ? -0.052 45.281 0.945 1.00 42.02 22 HIS D C 1
ATOM 7237 O O . HIS D 1 24 ? -0.579 46.372 0.958 1.00 42.23 22 HIS D O 1
ATOM 7244 N N . ARG D 1 25 ? -0.561 44.205 1.550 1.00 42.71 23 ARG D N 1
ATOM 7245 C CA . ARG D 1 25 ? -1.879 44.142 2.168 1.00 44.31 23 ARG D CA 1
ATOM 7246 C C . ARG D 1 25 ? -2.924 44.696 1.202 1.00 45.15 23 ARG D C 1
ATOM 7247 O O . ARG D 1 25 ? -3.864 45.371 1.590 1.00 45.48 23 ARG D O 1
ATOM 7255 N N . ASN D 1 26 ? -2.723 44.407 -0.075 1.00 45.13 24 ASN D N 1
ATOM 7256 C CA . ASN D 1 26 ? -3.532 44.955 -1.113 1.00 46.30 24 ASN D CA 1
ATOM 7257 C C . ASN D 1 26 ? -3.284 44.073 -2.288 1.00 45.68 24 ASN D C 1
ATOM 7258 O O . ASN D 1 26 ? -2.171 43.916 -2.730 1.00 45.29 24 ASN D O 1
ATOM 7263 N N . VAL D 1 27 ? -4.341 43.464 -2.773 1.00 45.85 25 VAL D N 1
ATOM 7264 C CA . VAL D 1 27 ? -4.267 42.615 -3.930 1.00 46.71 25 VAL D CA 1
ATOM 7265 C C . VAL D 1 27 ? -3.724 43.299 -5.228 1.00 46.95 25 VAL D C 1
ATOM 7266 O O . VAL D 1 27 ? -2.859 42.769 -5.881 1.00 47.68 25 VAL D O 1
ATOM 7270 N N . GLY D 1 28 ? -4.205 44.484 -5.567 1.00 47.75 26 GLY D N 1
ATOM 7271 C CA . GLY D 1 28 ? -3.795 45.148 -6.796 1.00 47.21 26 GLY D CA 1
ATOM 7272 C C . GLY D 1 28 ? -2.313 45.457 -6.852 1.00 47.44 26 GLY D C 1
ATOM 7273 O O . GLY D 1 28 ? -1.666 45.186 -7.873 1.00 46.80 26 GLY D O 1
ATOM 7274 N N . THR D 1 29 ? -1.762 46.026 -5.770 1.00 47.00 27 THR D N 1
ATOM 7275 C CA . THR D 1 29 ? -0.378 46.437 -5.814 1.00 46.17 27 THR D CA 1
ATOM 7276 C C . THR D 1 29 ? 0.536 45.270 -5.597 1.00 45.64 27 THR D C 1
ATOM 7277 O O . THR D 1 29 ? 1.699 45.306 -6.041 1.00 46.03 27 THR D O 1
ATOM 7281 N N . ALA D 1 30 ? 0.042 44.241 -4.910 1.00 44.82 28 ALA D N 1
ATOM 7282 C CA . ALA D 1 30 ? 0.814 42.992 -4.742 1.00 42.99 28 ALA D CA 1
ATOM 7283 C C . ALA D 1 30 ? 0.925 42.317 -6.125 1.00 43.80 28 ALA D C 1
ATOM 7284 O O . ALA D 1 30 ? 2.021 41.910 -6.549 1.00 42.59 28 ALA D O 1
ATOM 7286 N N . ALA D 1 31 ? -0.209 42.212 -6.830 1.00 44.15 29 ALA D N 1
ATOM 7287 C CA . ALA D 1 31 ? -0.237 41.687 -8.228 1.00 45.98 29 ALA D CA 1
ATOM 7288 C C . ALA D 1 31 ? 0.728 42.413 -9.160 1.00 47.33 29 ALA D C 1
ATOM 7289 O O . ALA D 1 31 ? 1.533 41.775 -9.886 1.00 48.78 29 ALA D O 1
ATOM 7291 N N . SER D 1 32 ? 0.666 43.743 -9.137 1.00 48.73 30 SER D N 1
ATOM 7292 C CA . SER D 1 32 ? 1.577 44.595 -9.906 1.00 49.55 30 SER D CA 1
ATOM 7293 C C . SER D 1 32 ? 3.046 44.284 -9.637 1.00 49.46 30 SER D C 1
ATOM 7294 O O . SER D 1 32 ? 3.844 44.184 -10.555 1.00 50.09 30 SER D O 1
ATOM 7297 N N . GLU D 1 33 ? 3.426 44.126 -8.380 1.00 50.44 31 GLU D N 1
ATOM 7298 C CA . GLU D 1 33 ? 4.831 43.902 -8.070 1.00 49.70 31 GLU D CA 1
ATOM 7299 C C . GLU D 1 33 ? 5.282 42.593 -8.700 1.00 50.01 31 GLU D C 1
ATOM 7300 O O . GLU D 1 33 ? 6.448 42.431 -9.095 1.00 50.63 31 GLU D O 1
ATOM 7306 N N . LEU D 1 34 ? 4.339 41.663 -8.773 1.00 49.66 32 LEU D N 1
ATOM 7307 C CA . LEU D 1 34 ? 4.557 40.338 -9.338 1.00 50.38 32 LEU D CA 1
ATOM 7308 C C . LEU D 1 34 ? 4.350 40.253 -10.851 1.00 51.17 32 LEU D C 1
ATOM 7309 O O . LEU D 1 34 ? 4.551 39.189 -11.430 1.00 51.29 32 LEU D O 1
ATOM 7314 N N . ALA D 1 35 ? 3.929 41.355 -11.467 1.00 51.42 33 ALA D N 1
ATOM 7315 C CA . ALA D 1 35 ? 3.716 41.431 -12.922 1.00 52.12 33 ALA D CA 1
ATOM 7316 C C . ALA D 1 35 ? 2.758 40.378 -13.412 1.00 52.01 33 ALA D C 1
ATOM 7317 O O . ALA D 1 35 ? 3.042 39.718 -14.421 1.00 52.02 33 ALA D O 1
ATOM 7319 N N . ILE D 1 36 ? 1.685 40.150 -12.652 1.00 51.30 34 ILE D N 1
ATOM 7320 C CA . ILE D 1 36 ? 0.626 39.251 -13.070 1.00 51.27 34 ILE D CA 1
ATOM 7321 C C . ILE D 1 36 ? -0.665 40.011 -12.923 1.00 52.50 34 ILE D C 1
ATOM 7322 O O . ILE D 1 36 ? -0.713 41.065 -12.247 1.00 52.31 34 ILE D O 1
ATOM 7327 N N . SER D 1 37 ? -1.709 39.494 -13.562 1.00 52.80 35 SER D N 1
ATOM 7328 C CA . SER D 1 37 ? -3.018 40.162 -13.556 1.00 53.26 35 SER D CA 1
ATOM 7329 C C . SER D 1 37 ? -3.618 39.960 -12.185 1.00 54.36 35 SER D C 1
ATOM 7330 O O . SER D 1 37 ? -3.151 39.115 -11.419 1.00 55.02 35 SER D O 1
ATOM 7333 N N . ALA D 1 38 ? -4.690 40.703 -11.906 1.00 55.94 36 ALA D N 1
ATOM 7334 C CA . ALA D 1 38 ? -5.439 40.612 -10.647 1.00 56.08 36 ALA D CA 1
ATOM 7335 C C . ALA D 1 38 ? -6.083 39.242 -10.502 1.00 56.26 36 ALA D C 1
ATOM 7336 O O . ALA D 1 38 ? -6.039 38.641 -9.425 1.00 56.70 36 ALA D O 1
ATOM 7338 N N . SER D 1 39 ? -6.658 38.749 -11.594 1.00 56.36 37 SER D N 1
ATOM 7339 C CA . SER D 1 39 ? -7.344 37.459 -11.601 1.00 56.67 37 SER D CA 1
ATOM 7340 C C . SER D 1 39 ? -6.391 36.284 -11.362 1.00 56.22 37 SER D C 1
ATOM 7341 O O . SER D 1 39 ? -6.693 35.395 -10.564 1.00 57.11 37 SER D O 1
ATOM 7344 N N . ALA D 1 40 ? -5.242 36.290 -12.040 1.00 55.37 38 ALA D N 1
ATOM 7345 C CA . ALA D 1 40 ? -4.190 35.314 -11.770 1.00 54.30 38 ALA D CA 1
ATOM 7346 C C . ALA D 1 40 ? -3.836 35.315 -10.264 1.00 54.00 38 ALA D C 1
ATOM 7347 O O . ALA D 1 40 ? -3.829 34.271 -9.614 1.00 53.74 38 ALA D O 1
ATOM 7349 N N . PHE D 1 41 ? -3.596 36.507 -9.721 1.00 53.91 39 PHE D N 1
ATOM 7350 C CA . PHE D 1 41 ? -3.265 36.695 -8.323 1.00 53.23 39 PHE D CA 1
ATOM 7351 C C . PHE D 1 41 ? -4.343 36.116 -7.422 1.00 54.06 39 PHE D C 1
ATOM 7352 O O . PHE D 1 41 ? -4.056 35.286 -6.539 1.00 54.85 39 PHE D O 1
ATOM 7360 N N . SER D 1 42 ? -5.579 36.513 -7.671 1.00 54.45 40 SER D N 1
ATOM 7361 C CA . SER D 1 42 ? -6.711 35.977 -6.928 1.00 54.82 40 SER D CA 1
ATOM 7362 C C . SER D 1 42 ? -6.899 34.452 -7.025 1.00 53.66 40 SER D C 1
ATOM 7363 O O . SER D 1 42 ? -7.178 33.791 -6.012 1.00 53.34 40 SER D O 1
ATOM 7366 N N A HIS D 1 43 ? -6.771 33.901 -8.235 0.50 53.37 41 HIS D N 1
ATOM 7367 N N B HIS D 1 43 ? -6.763 33.914 -8.233 0.50 53.12 41 HIS D N 1
ATOM 7368 C CA A HIS D 1 43 ? -6.816 32.443 -8.433 0.50 52.63 41 HIS D CA 1
ATOM 7369 C CA B HIS D 1 43 ? -6.808 32.471 -8.430 0.50 52.14 41 HIS D CA 1
ATOM 7370 C C A HIS D 1 43 ? -5.647 31.805 -7.678 0.50 51.95 41 HIS D C 1
ATOM 7371 C C B HIS D 1 43 ? -5.655 31.823 -7.667 0.50 51.67 41 HIS D C 1
ATOM 7372 O O A HIS D 1 43 ? -5.819 30.793 -6.997 0.50 52.17 41 HIS D O 1
ATOM 7373 O O B HIS D 1 43 ? -5.842 30.816 -6.980 0.50 51.91 41 HIS D O 1
ATOM 7386 N N . ALA D 1 44 ? -4.476 32.439 -7.749 1.00 51.26 42 ALA D N 1
ATOM 7387 C CA . ALA D 1 44 ? -3.297 31.959 -7.030 1.00 50.26 42 ALA D CA 1
ATOM 7388 C C . ALA D 1 44 ? -3.509 31.979 -5.503 1.00 50.41 42 ALA D C 1
ATOM 7389 O O . ALA D 1 44 ? -3.182 30.996 -4.801 1.00 49.60 42 ALA D O 1
ATOM 7391 N N . LEU D 1 45 ? -4.104 33.072 -4.998 1.00 50.25 43 LEU D N 1
ATOM 7392 C CA . LEU D 1 45 ? -4.453 33.177 -3.574 1.00 50.20 43 LEU D CA 1
ATOM 7393 C C . LEU D 1 45 ? -5.476 32.124 -3.178 1.00 50.30 43 LEU D C 1
ATOM 7394 O O . LEU D 1 45 ? -5.363 31.503 -2.125 1.00 50.28 43 LEU D O 1
ATOM 7399 N N . GLY D 1 46 ? -6.468 31.913 -4.035 1.00 52.13 44 GLY D N 1
ATOM 7400 C CA . GLY D 1 46 ? -7.394 30.797 -3.861 1.00 53.17 44 GLY D CA 1
ATOM 7401 C C . GLY D 1 46 ? -6.664 29.474 -3.753 1.00 53.95 44 GLY D C 1
ATOM 7402 O O . GLY D 1 46 ? -6.994 28.658 -2.878 1.00 54.66 44 GLY D O 1
ATOM 7403 N N . ARG D 1 47 ? -5.658 29.255 -4.612 1.00 54.51 45 ARG D N 1
ATOM 7404 C CA . ARG D 1 47 ? -4.865 28.006 -4.511 1.00 55.32 45 ARG D CA 1
ATOM 7405 C C . ARG D 1 47 ? -4.061 27.908 -3.201 1.00 55.58 45 ARG D C 1
ATOM 7406 O O . ARG D 1 47 ? -3.957 26.829 -2.599 1.00 55.57 45 ARG D O 1
ATOM 7414 N N . LEU D 1 48 ? -3.487 29.020 -2.756 1.00 56.27 46 LEU D N 1
ATOM 7415 C CA . LEU D 1 48 ? -2.808 29.027 -1.469 1.00 56.51 46 LEU D CA 1
ATOM 7416 C C . LEU D 1 48 ? -3.787 28.723 -0.337 1.00 57.08 46 LEU D C 1
ATOM 7417 O O . LEU D 1 48 ? -3.498 27.879 0.519 1.00 56.31 46 LEU D O 1
ATOM 7422 N N . ARG D 1 49 ? -4.952 29.388 -0.335 1.00 58.03 47 ARG D N 1
ATOM 7423 C CA . ARG D 1 49 ? -5.944 29.183 0.733 1.00 59.88 47 ARG D CA 1
ATOM 7424 C C . ARG D 1 49 ? -6.268 27.688 0.841 1.00 61.10 47 ARG D C 1
ATOM 7425 O O . ARG D 1 49 ? -6.277 27.118 1.927 1.00 61.69 47 ARG D O 1
ATOM 7433 N N . GLN D 1 50 ? -6.482 27.053 -0.303 1.00 62.86 48 GLN D N 1
ATOM 7434 C CA . GLN D 1 50 ? -6.682 25.615 -0.379 1.00 64.59 48 GLN D CA 1
ATOM 7435 C C . GLN D 1 50 ? -5.433 24.896 0.145 1.00 65.18 48 GLN D C 1
ATOM 7436 O O . GLN D 1 50 ? -5.485 24.246 1.173 1.00 66.13 48 GLN D O 1
ATOM 7442 N N . GLY D 1 51 ? -4.311 25.014 -0.551 1.00 65.75 49 GLY D N 1
ATOM 7443 C CA . GLY D 1 51 ? -3.071 24.384 -0.113 1.00 66.00 49 GLY D CA 1
ATOM 7444 C C . GLY D 1 51 ? -2.795 24.466 1.383 1.00 66.19 49 GLY D C 1
ATOM 7445 O O . GLY D 1 51 ? -2.337 23.505 1.983 1.00 66.13 49 GLY D O 1
ATOM 7446 N N . LEU D 1 52 ? -3.074 25.610 1.990 1.00 66.31 50 LEU D N 1
ATOM 7447 C CA . LEU D 1 52 ? -2.753 25.821 3.391 1.00 66.27 50 LEU D CA 1
ATOM 7448 C C . LEU D 1 52 ? -3.976 25.714 4.310 1.00 66.83 50 LEU D C 1
ATOM 7449 O O . LEU D 1 52 ? -3.872 25.777 5.555 1.00 66.26 50 LEU D O 1
ATOM 7454 N N . ASP D 1 53 ? -5.139 25.534 3.691 1.00 67.45 51 ASP D N 1
ATOM 7455 C CA . ASP D 1 53 ? -6.396 25.348 4.422 1.00 67.94 51 ASP D CA 1
ATOM 7456 C C . ASP D 1 53 ? -6.546 26.416 5.496 1.00 67.67 51 ASP D C 1
ATOM 7457 O O . ASP D 1 53 ? -6.939 26.153 6.645 1.00 68.74 51 ASP D O 1
ATOM 7462 N N . ASP D 1 54 ? -6.180 27.631 5.121 1.00 66.83 52 ASP D N 1
ATOM 7463 C CA . ASP D 1 54 ? -6.471 28.790 5.919 1.00 65.68 52 ASP D CA 1
ATOM 7464 C C . ASP D 1 54 ? -7.205 29.767 5.015 1.00 64.73 52 ASP D C 1
ATOM 7465 O O . ASP D 1 54 ? -7.748 29.383 3.982 1.00 66.44 52 ASP D O 1
ATOM 7470 N N . GLU D 1 55 ? -7.275 31.013 5.438 1.00 62.57 53 GLU D N 1
ATOM 7471 C CA . GLU D 1 55 ? -7.993 32.044 4.739 1.00 60.05 53 GLU D CA 1
ATOM 7472 C C . GLU D 1 55 ? -6.896 33.061 4.482 1.00 57.13 53 GLU D C 1
ATOM 7473 O O . GLU D 1 55 ? -6.965 33.860 3.551 1.00 56.64 53 GLU D O 1
ATOM 7479 N N . LEU D 1 56 ? -5.876 32.967 5.341 1.00 54.85 54 LEU D N 1
ATOM 7480 C CA . LEU D 1 56 ? -4.609 33.696 5.288 1.00 52.55 54 LEU D CA 1
ATOM 7481 C C . LEU D 1 56 ? -4.703 35.214 5.487 1.00 51.62 54 LEU D C 1
ATOM 7482 O O . LEU D 1 56 ? -3.966 35.787 6.314 1.00 50.05 54 LEU D O 1
ATOM 7487 N N . PHE D 1 57 ? -5.585 35.853 4.718 1.00 51.02 55 PHE D N 1
ATOM 7488 C CA . PHE D 1 57 ? -5.819 37.273 4.839 1.00 51.52 55 PHE D CA 1
ATOM 7489 C C . PHE D 1 57 ? -7.294 37.599 4.853 1.00 53.11 55 PHE D C 1
ATOM 7490 O O . PHE D 1 57 ? -8.069 37.103 4.013 1.00 52.60 55 PHE D O 1
ATOM 7498 N N . LEU D 1 58 ? -7.639 38.487 5.788 1.00 54.98 56 LEU D N 1
ATOM 7499 C CA . LEU D 1 58 ? -9.014 38.875 6.071 1.00 58.13 56 LEU D CA 1
ATOM 7500 C C . LEU D 1 58 ? -9.259 40.240 5.455 1.00 58.90 56 LEU D C 1
ATOM 7501 O O . LEU D 1 58 ? -8.533 41.198 5.771 1.00 58.91 56 LEU D O 1
ATOM 7506 N N . ARG D 1 59 ? -10.216 40.304 4.533 1.00 60.20 57 ARG D N 1
ATOM 7507 C CA . ARG D 1 59 ? -10.644 41.559 3.967 1.00 63.42 57 ARG D CA 1
ATOM 7508 C C . ARG D 1 59 ? -11.456 42.281 5.056 1.00 64.71 57 ARG D C 1
ATOM 7509 O O . ARG D 1 59 ? -12.616 41.955 5.291 1.00 65.31 57 ARG D O 1
ATOM 7517 N N . GLN D 1 60 ? -10.791 43.204 5.751 1.00 66.07 58 GLN D N 1
ATOM 7518 C CA . GLN D 1 60 ? -11.375 44.057 6.779 1.00 67.14 58 GLN D CA 1
ATOM 7519 C C . GLN D 1 60 ? -11.221 45.490 6.284 1.00 68.05 58 GLN D C 1
ATOM 7520 O O . GLN D 1 60 ? -11.578 46.453 6.977 1.00 67.36 58 GLN D O 1
ATOM 7526 N N . GLY D 1 61 ? -10.681 45.646 5.077 1.00 69.30 59 GLY D N 1
ATOM 7527 C CA . GLY D 1 61 ? -10.401 46.991 4.611 1.00 70.40 59 GLY D CA 1
ATOM 7528 C C . GLY D 1 61 ? -10.975 47.419 3.278 1.00 71.77 59 GLY D C 1
ATOM 7529 O O . GLY D 1 61 ? -11.744 48.380 3.234 1.00 71.44 59 GLY D O 1
ATOM 7530 N N . ASN D 1 62 ? -10.668 46.640 2.223 1.00 72.95 60 ASN D N 1
ATOM 7531 C CA . ASN D 1 62 ? -10.070 47.174 0.962 1.00 73.77 60 ASN D CA 1
ATOM 7532 C C . ASN D 1 62 ? -8.496 47.172 1.194 1.00 73.71 60 ASN D C 1
ATOM 7533 O O . ASN D 1 62 ? -7.684 47.343 0.247 1.00 73.65 60 ASN D O 1
ATOM 7538 N N . ARG D 1 63 ? -8.108 46.971 2.471 1.00 72.78 61 ARG D N 1
ATOM 7539 C CA . ARG D 1 63 ? -6.816 46.396 2.889 1.00 72.30 61 ARG D CA 1
ATOM 7540 C C . ARG D 1 63 ? -6.965 44.901 3.361 1.00 70.55 61 ARG D C 1
ATOM 7541 O O . ARG D 1 63 ? -8.023 44.506 3.873 1.00 70.65 61 ARG D O 1
ATOM 7549 N N . MET D 1 64 ? -5.924 44.076 3.150 1.00 68.13 62 MET D N 1
ATOM 7550 C CA . MET D 1 64 ? -5.959 42.640 3.486 1.00 65.56 62 MET D CA 1
ATOM 7551 C C . MET D 1 64 ? -5.170 42.326 4.762 1.00 66.04 62 MET D C 1
ATOM 7552 O O . MET D 1 64 ? -3.949 42.385 4.766 1.00 66.14 62 MET D O 1
ATOM 7557 N N . GLN D 1 65 ? -5.878 41.989 5.844 1.00 66.26 63 GLN D N 1
ATOM 7558 C CA . GLN D 1 65 ? -5.242 41.722 7.132 1.00 66.39 63 GLN D CA 1
ATOM 7559 C C . GLN D 1 65 ? -4.952 40.229 7.364 1.00 65.48 63 GLN D C 1
ATOM 7560 O O . GLN D 1 65 ? -5.867 39.403 7.279 1.00 64.69 63 GLN D O 1
ATOM 7566 N N . PRO D 1 66 ? -3.683 39.900 7.691 1.00 64.77 64 PRO D N 1
ATOM 7567 C CA . PRO D 1 66 ? -3.255 38.532 7.913 1.00 64.83 64 PRO D CA 1
ATOM 7568 C C . PRO D 1 66 ? -4.012 37.842 9.019 1.00 65.07 64 PRO D C 1
ATOM 7569 O O . PRO D 1 66 ? -4.355 38.465 10.024 1.00 65.46 64 PRO D O 1
ATOM 7573 N N . THR D 1 67 ? -4.282 36.559 8.814 1.00 65.33 65 THR D N 1
ATOM 7574 C CA . THR D 1 67 ? -4.683 35.710 9.911 1.00 65.90 65 THR D CA 1
ATOM 7575 C C . THR D 1 67 ? -3.467 35.436 10.769 1.00 66.77 65 THR D C 1
ATOM 7576 O O . THR D 1 67 ? -2.382 35.981 10.556 1.00 67.83 65 THR D O 1
ATOM 7580 N N . GLN D 1 68 ? -3.671 34.570 11.733 1.00 67.42 66 GLN D N 1
ATOM 7581 C CA . GLN D 1 68 ? -2.697 34.256 12.739 1.00 68.74 66 GLN D CA 1
ATOM 7582 C C . GLN D 1 68 ? -1.662 33.253 12.183 1.00 68.33 66 GLN D C 1
ATOM 7583 O O . GLN D 1 68 ? -0.458 33.311 12.499 1.00 68.29 66 GLN D O 1
ATOM 7589 N N . ARG D 1 69 ? -2.148 32.360 11.323 1.00 68.34 67 ARG D N 1
ATOM 7590 C CA . ARG D 1 69 ? -1.320 31.352 10.676 1.00 68.45 67 ARG D CA 1
ATOM 7591 C C . ARG D 1 69 ? -0.417 31.912 9.559 1.00 67.81 67 ARG D C 1
ATOM 7592 O O . ARG D 1 69 ? 0.775 31.551 9.477 1.00 67.69 67 ARG D O 1
ATOM 7600 N N . ALA D 1 70 ? -0.995 32.771 8.709 1.00 66.47 68 ALA D N 1
ATOM 7601 C CA . ALA D 1 70 ? -0.248 33.624 7.782 1.00 65.02 68 ALA D CA 1
ATOM 7602 C C . ALA D 1 70 ? 0.824 34.424 8.525 1.00 64.81 68 ALA D C 1
ATOM 7603 O O . ALA D 1 70 ? 1.990 34.492 8.129 1.00 64.99 68 ALA D O 1
ATOM 7605 N N . GLU D 1 71 ? 0.418 35.020 9.629 1.00 64.72 69 GLU D N 1
ATOM 7606 C CA . GLU D 1 71 ? 1.309 35.783 10.476 1.00 65.07 69 GLU D CA 1
ATOM 7607 C C . GLU D 1 71 ? 2.665 35.063 10.776 1.00 64.60 69 GLU D C 1
ATOM 7608 O O . GLU D 1 71 ? 3.753 35.656 10.596 1.00 62.94 69 GLU D O 1
ATOM 7614 N N . HIS D 1 72 ? 2.590 33.794 11.194 1.00 64.02 70 HIS D N 1
ATOM 7615 C CA . HIS D 1 72 ? 3.796 32.960 11.431 1.00 64.23 70 HIS D CA 1
ATOM 7616 C C . HIS D 1 72 ? 4.622 32.567 10.160 1.00 62.55 70 HIS D C 1
ATOM 7617 O O . HIS D 1 72 ? 5.887 32.625 10.130 1.00 62.09 70 HIS D O 1
ATOM 7624 N N . LEU D 1 73 ? 3.904 32.189 9.108 1.00 60.02 71 LEU D N 1
ATOM 7625 C CA . LEU D 1 73 ? 4.545 31.791 7.860 1.00 57.73 71 LEU D CA 1
ATOM 7626 C C . LEU D 1 73 ? 5.347 32.920 7.256 1.00 56.79 71 LEU D C 1
ATOM 7627 O O . LEU D 1 73 ? 6.306 32.712 6.521 1.00 56.32 71 LEU D O 1
ATOM 7632 N N . ALA D 1 74 ? 4.922 34.129 7.576 1.00 55.40 72 ALA D N 1
ATOM 7633 C CA . ALA D 1 74 ? 5.367 35.300 6.892 1.00 53.64 72 ALA D CA 1
ATOM 7634 C C . ALA D 1 74 ? 6.838 35.502 6.992 1.00 52.59 72 ALA D C 1
ATOM 7635 O O . ALA D 1 74 ? 7.454 35.841 5.982 1.00 52.02 72 ALA D O 1
ATOM 7637 N N . ALA D 1 75 ? 7.393 35.340 8.201 1.00 51.47 73 ALA D N 1
ATOM 7638 C CA . ALA D 1 75 ? 8.837 35.587 8.448 1.00 50.60 73 ALA D CA 1
ATOM 7639 C C . ALA D 1 75 ? 9.684 34.485 7.877 1.00 49.88 73 ALA D C 1
ATOM 7640 O O . ALA D 1 75 ? 10.844 34.695 7.503 1.00 50.11 73 ALA D O 1
ATOM 7642 N N . ALA D 1 76 ? 9.127 33.280 7.869 1.00 49.00 74 ALA D N 1
ATOM 7643 C CA . ALA D 1 76 ? 9.802 32.156 7.247 1.00 48.29 74 ALA D CA 1
ATOM 7644 C C . ALA D 1 76 ? 9.951 32.368 5.734 1.00 47.64 74 ALA D C 1
ATOM 7645 O O . ALA D 1 76 ? 11.062 32.332 5.183 1.00 47.01 74 ALA D O 1
ATOM 7647 N N . VAL D 1 77 ? 8.835 32.625 5.065 1.00 47.05 75 VAL D N 1
ATOM 7648 C CA . VAL D 1 77 ? 8.858 32.972 3.623 1.00 47.33 75 VAL D CA 1
ATOM 7649 C C . VAL D 1 77 ? 9.787 34.165 3.313 1.00 46.29 75 VAL D C 1
ATOM 7650 O O . VAL D 1 77 ? 10.610 34.136 2.377 1.00 45.84 75 VAL D O 1
ATOM 7654 N N . ALA D 1 78 ? 9.704 35.203 4.136 1.00 46.47 76 ALA D N 1
ATOM 7655 C CA . ALA D 1 78 ? 10.579 36.373 3.932 1.00 46.46 76 ALA D CA 1
ATOM 7656 C C . ALA D 1 78 ? 12.028 35.939 3.910 1.00 45.88 76 ALA D C 1
ATOM 7657 O O . ALA D 1 78 ? 12.739 36.255 2.969 1.00 47.77 76 ALA D O 1
ATOM 7659 N N . ALA D 1 79 ? 12.444 35.217 4.947 1.00 45.70 77 ALA D N 1
ATOM 7660 C CA . ALA D 1 79 ? 13.803 34.639 5.109 1.00 45.36 77 ALA D CA 1
ATOM 7661 C C . ALA D 1 79 ? 14.209 33.728 3.961 1.00 45.38 77 ALA D C 1
ATOM 7662 O O . ALA D 1 79 ? 15.339 33.836 3.462 1.00 44.98 77 ALA D O 1
ATOM 7664 N N . ALA D 1 80 ? 13.300 32.834 3.533 1.00 45.01 78 ALA D N 1
ATOM 7665 C CA . ALA D 1 80 ? 13.594 31.994 2.361 1.00 46.12 78 ALA D CA 1
ATOM 7666 C C . ALA D 1 80 ? 13.955 32.837 1.105 1.00 46.90 78 ALA D C 1
ATOM 7667 O O . ALA D 1 80 ? 15.066 32.721 0.555 1.00 48.44 78 ALA D O 1
ATOM 7669 N N . LEU D 1 81 ? 13.048 33.731 0.710 1.00 47.28 79 LEU D N 1
ATOM 7670 C CA . LEU D 1 81 ? 13.219 34.646 -0.442 1.00 47.44 79 LEU D CA 1
ATOM 7671 C C . LEU D 1 81 ? 14.454 35.498 -0.350 1.00 48.34 79 LEU D C 1
ATOM 7672 O O . LEU D 1 81 ? 15.037 35.817 -1.372 1.00 47.86 79 LEU D O 1
ATOM 7677 N N . ARG D 1 82 ? 14.820 35.922 0.857 1.00 49.95 80 ARG D N 1
ATOM 7678 C CA . ARG D 1 82 ? 16.058 36.701 1.063 1.00 53.33 80 ARG D CA 1
ATOM 7679 C C . ARG D 1 82 ? 17.266 35.840 0.718 1.00 53.21 80 ARG D C 1
ATOM 7680 O O . ARG D 1 82 ? 18.102 36.245 -0.081 1.00 53.63 80 ARG D O 1
ATOM 7688 N N . ALA D 1 83 ? 17.343 34.651 1.329 1.00 54.35 81 ALA D N 1
ATOM 7689 C CA . ALA D 1 83 ? 18.404 33.680 1.026 1.00 54.53 81 ALA D CA 1
ATOM 7690 C C . ALA D 1 83 ? 18.499 33.400 -0.481 1.00 54.91 81 ALA D C 1
ATOM 7691 O O . ALA D 1 83 ? 19.565 33.517 -1.069 1.00 55.87 81 ALA D O 1
ATOM 7693 N N . LEU D 1 84 ? 17.390 33.049 -1.114 1.00 56.29 82 LEU D N 1
ATOM 7694 C CA . LEU D 1 84 ? 17.425 32.767 -2.558 1.00 57.56 82 LEU D CA 1
ATOM 7695 C C . LEU D 1 84 ? 17.894 33.976 -3.315 1.00 59.03 82 LEU D C 1
ATOM 7696 O O . LEU D 1 84 ? 18.780 33.863 -4.173 1.00 60.29 82 LEU D O 1
ATOM 7701 N N . GLY D 1 85 ? 17.324 35.132 -2.948 1.00 59.94 83 GLY D N 1
ATOM 7702 C CA . GLY D 1 85 ? 17.609 36.419 -3.557 1.00 60.76 83 GLY D CA 1
ATOM 7703 C C . GLY D 1 85 ? 19.072 36.706 -3.630 1.00 61.58 83 GLY D C 1
ATOM 7704 O O . GLY D 1 85 ? 19.562 37.081 -4.674 1.00 61.26 83 GLY D O 1
ATOM 7705 N N . GLU D 1 86 ? 19.768 36.503 -2.517 1.00 63.26 84 GLU D N 1
ATOM 7706 C CA . GLU D 1 86 ? 21.215 36.750 -2.445 1.00 65.5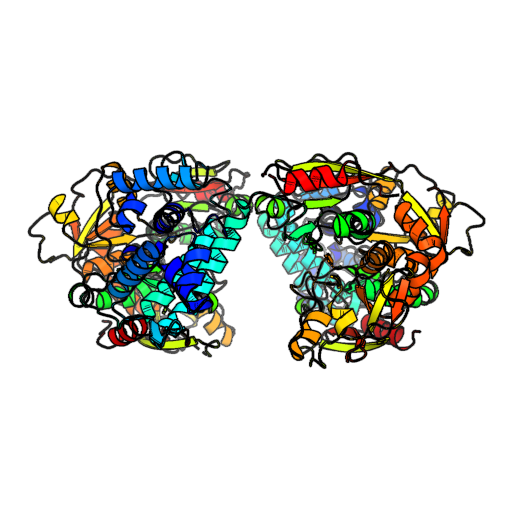9 84 GLU D CA 1
ATOM 7707 C C . GLU D 1 86 ? 22.046 35.822 -3.316 1.00 66.00 84 GLU D C 1
ATOM 7708 O O . GLU D 1 86 ? 22.993 36.273 -3.975 1.00 66.45 84 GLU D O 1
ATOM 7714 N N . GLY D 1 87 ? 21.708 34.529 -3.283 1.00 66.21 85 GLY D N 1
ATOM 7715 C CA . GLY D 1 87 ? 22.417 33.516 -4.059 1.00 66.86 85 GLY D CA 1
ATOM 7716 C C . GLY D 1 87 ? 22.275 33.787 -5.540 1.00 67.00 85 GLY D C 1
ATOM 7717 O O . GLY D 1 87 ? 23.223 33.649 -6.296 1.00 66.65 85 GLY D O 1
ATOM 7718 N N . LEU D 1 88 ? 21.072 34.190 -5.931 1.00 67.68 86 LEU D N 1
ATOM 7719 C CA . LEU D 1 88 ? 20.739 34.453 -7.321 1.00 68.80 86 LEU D CA 1
ATOM 7720 C C . LEU D 1 88 ? 21.372 35.731 -7.863 1.00 70.68 86 LEU D C 1
ATOM 7721 O O . LEU D 1 88 ? 21.527 35.897 -9.098 1.00 70.61 86 LEU D O 1
ATOM 7726 N N . GLU D 1 89 ? 21.723 36.628 -6.930 1.00 71.95 87 GLU D N 1
ATOM 7727 C CA . GLU D 1 89 ? 22.275 37.936 -7.258 1.00 73.13 87 GLU D CA 1
ATOM 7728 C C . GLU D 1 89 ? 23.750 37.753 -7.521 1.00 72.86 87 GLU D C 1
ATOM 7729 O O . GLU D 1 89 ? 24.290 38.378 -8.432 1.00 72.92 87 GLU D O 1
ATOM 7735 N N . GLU D 1 90 ? 24.382 36.878 -6.740 1.00 72.96 88 GLU D N 1
ATOM 7736 C CA . GLU D 1 90 ? 25.728 36.391 -7.044 1.00 73.21 88 GLU D CA 1
ATOM 7737 C C . GLU D 1 90 ? 25.802 35.736 -8.470 1.00 73.00 88 GLU D C 1
ATOM 7738 O O . GLU D 1 90 ? 26.828 35.856 -9.166 1.00 73.40 88 GLU D O 1
ATOM 7744 N N . TRP D 1 91 ? 24.695 35.117 -8.906 1.00 71.77 89 TRP D N 1
ATOM 7745 C CA . TRP D 1 91 ? 24.603 34.314 -10.157 1.00 70.98 89 TRP D CA 1
ATOM 7746 C C . TRP D 1 91 ? 25.361 34.794 -11.416 1.00 70.54 89 TRP D C 1
ATOM 7747 O O . TRP D 1 91 ? 26.270 34.125 -11.897 1.00 70.36 89 TRP D O 1
ATOM 7758 N N . ARG D 1 92 ? 24.979 35.944 -11.948 1.00 70.19 90 ARG D N 1
ATOM 7759 C CA . ARG D 1 92 ? 25.572 36.458 -13.186 1.00 69.83 90 ARG D CA 1
ATOM 7760 C C . ARG D 1 92 ? 26.276 37.813 -12.890 1.00 68.40 90 ARG D C 1
ATOM 7761 O O . ARG D 1 92 ? 25.938 38.453 -11.884 1.00 68.45 90 ARG D O 1
ATOM 7769 N N . PRO D 1 93 ? 27.255 38.241 -13.739 1.00 66.54 91 PRO D N 1
ATOM 7770 C CA . PRO D 1 93 ? 27.957 39.496 -13.399 1.00 64.64 91 PRO D CA 1
ATOM 7771 C C . PRO D 1 93 ? 26.961 40.650 -13.482 1.00 62.32 91 PRO D C 1
ATOM 7772 O O . PRO D 1 93 ? 26.031 40.575 -14.287 1.00 61.19 91 PRO D O 1
ATOM 7776 N N . PHE D 1 94 ? 27.134 41.673 -12.628 1.00 59.26 92 PHE D N 1
ATOM 7777 C CA . PHE D 1 94 ? 26.292 42.886 -12.680 1.00 55.59 92 PHE D CA 1
ATOM 7778 C C . PHE D 1 94 ? 26.469 43.642 -14.017 1.00 53.92 92 PHE D C 1
ATOM 7779 O O . PHE D 1 94 ? 27.586 44.010 -14.410 1.00 54.63 92 PHE D O 1
ATOM 7787 N N . VAL D 1 95 ? 25.374 43.857 -14.730 1.00 51.28 93 VAL D N 1
ATOM 7788 C CA . VAL D 1 95 ? 25.436 44.616 -15.979 1.00 49.63 93 VAL D CA 1
ATOM 7789 C C . VAL D 1 95 ? 24.487 45.835 -15.887 1.00 48.05 93 VAL D C 1
ATOM 7790 O O . VAL D 1 95 ? 23.261 45.691 -15.977 1.00 46.34 93 VAL D O 1
ATOM 7794 N N . PRO D 1 96 ? 25.058 47.044 -15.696 1.00 47.45 94 PRO D N 1
ATOM 7795 C CA . PRO D 1 96 ? 24.193 48.181 -15.353 1.00 47.01 94 PRO D CA 1
ATOM 7796 C C . PRO D 1 96 ? 23.126 48.467 -16.400 1.00 46.96 94 PRO D C 1
ATOM 7797 O O . PRO D 1 96 ? 21.987 48.829 -16.044 1.00 45.59 94 PRO D O 1
ATOM 7801 N N . GLY D 1 97 ? 23.482 48.279 -17.673 1.00 47.63 95 GLY D N 1
ATOM 7802 C CA . GLY D 1 97 ? 22.533 48.455 -18.791 1.00 48.62 95 GLY D CA 1
ATOM 7803 C C . GLY D 1 97 ? 21.426 47.389 -18.850 1.00 49.14 95 GLY D C 1
ATOM 7804 O O . GLY D 1 97 ? 20.472 47.527 -19.611 1.00 50.25 95 GLY D O 1
ATOM 7805 N N . GLN D 1 98 ? 21.548 46.332 -18.054 1.00 48.29 96 GLN D N 1
ATOM 7806 C CA . GLN D 1 98 ? 20.567 45.251 -18.070 1.00 48.61 96 GLN D CA 1
ATOM 7807 C C . GLN D 1 98 ? 19.854 45.071 -16.735 1.00 47.66 96 GLN D C 1
ATOM 7808 O O . GLN D 1 98 ? 18.687 44.621 -16.692 1.00 47.23 96 GLN D O 1
ATOM 7814 N N . SER D 1 99 ? 20.548 45.447 -15.658 1.00 46.48 97 SER D N 1
ATOM 7815 C CA . SER D 1 99 ? 20.009 45.316 -14.305 1.00 46.38 97 SER D CA 1
ATOM 7816 C C . SER D 1 99 ? 18.594 45.860 -14.098 1.00 46.00 97 SER D C 1
ATOM 7817 O O . SER D 1 99 ? 18.236 46.928 -14.649 1.00 45.34 97 SER D O 1
ATOM 7820 N N . GLN D 1 100 ? 17.818 45.119 -13.296 1.00 44.82 98 GLN D N 1
ATOM 7821 C CA . GLN D 1 100 ? 16.530 45.561 -12.775 1.00 45.16 98 GLN D CA 1
ATOM 7822 C C . GLN D 1 100 ? 16.476 45.595 -11.237 1.00 44.58 98 GLN D C 1
ATOM 7823 O O . GLN D 1 100 ? 15.397 45.484 -10.611 1.00 44.22 98 GLN D O 1
ATOM 7829 N N . ARG D 1 101 ? 17.659 45.720 -10.665 1.00 43.78 99 ARG D N 1
ATOM 7830 C CA . ARG D 1 101 ? 17.902 45.728 -9.236 1.00 43.53 99 ARG D CA 1
ATOM 7831 C C . ARG D 1 101 ? 17.386 47.010 -8.571 1.00 42.27 99 ARG D C 1
ATOM 7832 O O . ARG D 1 101 ? 17.490 48.078 -9.128 1.00 39.90 99 ARG D O 1
ATOM 7840 N N . THR D 1 102 ? 16.908 46.840 -7.339 1.00 41.95 100 THR D N 1
ATOM 7841 C CA . THR D 1 102 ? 16.569 47.904 -6.412 1.00 41.08 100 THR D CA 1
ATOM 7842 C C . THR D 1 102 ? 17.704 48.007 -5.441 1.00 41.56 100 THR D C 1
ATOM 7843 O O . THR D 1 102 ? 18.103 47.020 -4.843 1.00 42.54 100 THR D O 1
ATOM 7847 N N . PHE D 1 103 ? 18.283 49.200 -5.357 1.00 40.20 101 PHE D N 1
ATOM 7848 C CA . PHE D 1 103 ? 19.247 49.505 -4.338 1.00 39.38 101 PHE D CA 1
ATOM 7849 C C . PHE D 1 103 ? 18.523 50.213 -3.171 1.00 40.36 101 PHE D C 1
ATOM 7850 O O . PHE D 1 103 ? 17.799 51.184 -3.378 1.00 38.54 101 PHE D O 1
ATOM 7858 N N . VAL D 1 104 ? 18.731 49.723 -1.953 1.00 41.03 102 VAL D N 1
ATOM 7859 C CA . VAL D 1 104 ? 18.033 50.199 -0.786 1.00 41.18 102 VAL D CA 1
ATOM 7860 C C . VAL D 1 104 ? 19.021 51.064 0.027 1.00 40.77 102 VAL D C 1
ATOM 7861 O O . VAL D 1 104 ? 20.094 50.603 0.428 1.00 38.57 102 VAL D O 1
ATOM 7865 N N . PHE D 1 105 ? 18.663 52.340 0.222 1.00 40.50 103 PHE D N 1
ATOM 7866 C CA . PHE D 1 105 ? 19.499 53.258 0.968 1.00 39.21 103 PHE D CA 1
ATOM 7867 C C . PHE D 1 105 ? 18.799 53.664 2.251 1.00 39.73 103 PHE D C 1
ATOM 7868 O O . PHE D 1 105 ? 17.586 54.032 2.218 1.00 39.73 103 PHE D O 1
ATOM 7876 N N . ALA D 1 106 ? 19.541 53.629 3.376 1.00 39.61 104 ALA D N 1
ATOM 7877 C CA . ALA D 1 106 ? 19.138 54.427 4.558 1.00 39.89 104 ALA D CA 1
ATOM 7878 C C . ALA D 1 106 ? 19.588 55.868 4.391 1.00 39.90 104 ALA D C 1
ATOM 7879 O O . ALA D 1 106 ? 20.748 56.147 4.097 1.00 40.17 104 ALA D O 1
ATOM 7881 N N . ALA D 1 107 ? 18.646 56.776 4.655 1.00 40.30 105 ALA D N 1
ATOM 7882 C CA . ALA D 1 107 ? 18.784 58.161 4.325 1.00 39.89 105 ALA D CA 1
ATOM 7883 C C . ALA D 1 107 ? 17.931 59.080 5.257 1.00 39.08 105 ALA D C 1
ATOM 7884 O O . ALA D 1 107 ? 17.175 58.614 6.097 1.00 38.89 105 ALA D O 1
ATOM 7886 N N . THR D 1 108 ? 18.103 60.385 5.073 1.00 38.55 106 THR D N 1
ATOM 7887 C CA . THR D 1 108 ? 17.351 61.404 5.765 1.00 38.31 106 THR D CA 1
ATOM 7888 C C . THR D 1 108 ? 16.825 62.270 4.624 1.00 38.61 106 THR D C 1
ATOM 7889 O O . THR D 1 108 ? 17.215 62.065 3.473 1.00 38.92 106 THR D O 1
ATOM 7893 N N . ASP D 1 109 ? 15.947 63.227 4.892 1.00 37.86 107 ASP D N 1
ATOM 7894 C CA . ASP D 1 109 ? 15.499 64.085 3.801 1.00 36.65 107 ASP D CA 1
ATOM 7895 C C . ASP D 1 109 ? 16.659 64.830 3.162 1.00 36.21 107 ASP D C 1
ATOM 7896 O O . ASP D 1 109 ? 16.677 65.076 1.950 1.00 36.08 107 ASP D O 1
ATOM 7901 N N . TYR D 1 110 ? 17.668 65.186 3.951 1.00 36.10 108 TYR D N 1
ATOM 7902 C CA . TYR D 1 110 ? 18.747 65.980 3.400 1.00 34.96 108 TYR D CA 1
ATOM 7903 C C . TYR D 1 110 ? 19.591 65.140 2.418 1.00 36.27 108 TYR D C 1
ATOM 7904 O O . TYR D 1 110 ? 19.931 65.611 1.321 1.00 36.01 108 TYR D O 1
ATOM 7913 N N . THR D 1 111 ? 19.963 63.909 2.816 1.00 36.73 109 THR D N 1
ATOM 7914 C CA . THR D 1 111 ? 20.877 63.084 1.992 1.00 36.27 109 THR D CA 1
ATOM 7915 C C . THR D 1 111 ? 20.140 62.612 0.712 1.00 34.64 109 THR D C 1
ATOM 7916 O O . THR D 1 111 ? 20.707 62.571 -0.346 1.00 34.78 109 THR D O 1
ATOM 7920 N N . ALA D 1 112 ? 18.857 62.321 0.834 1.00 33.73 110 ALA D N 1
ATOM 7921 C CA . ALA D 1 112 ? 18.003 62.099 -0.326 1.00 32.93 110 ALA D CA 1
ATOM 7922 C C . ALA D 1 112 ? 18.038 63.317 -1.261 1.00 33.93 110 ALA D C 1
ATOM 7923 O O . ALA D 1 112 ? 18.190 63.144 -2.507 1.00 33.45 110 ALA D O 1
ATOM 7925 N N . PHE D 1 113 ? 17.974 64.539 -0.674 1.00 31.59 111 PHE D N 1
ATOM 7926 C CA . PHE D 1 113 ? 17.907 65.739 -1.471 1.00 32.18 111 PHE D CA 1
ATOM 7927 C C . PHE D 1 113 ? 19.201 65.951 -2.226 1.00 32.54 111 PHE D C 1
ATOM 7928 O O . PHE D 1 113 ? 19.192 66.383 -3.409 1.00 30.80 111 PHE D O 1
ATOM 7936 N N . ALA D 1 114 ? 20.306 65.699 -1.516 1.00 33.46 112 ALA D N 1
ATOM 7937 C CA . ALA D 1 114 ? 21.631 65.920 -2.036 1.00 34.22 112 ALA D CA 1
ATOM 7938 C C . ALA D 1 114 ? 22.026 64.910 -3.130 1.00 36.30 112 ALA D C 1
ATOM 7939 O O . ALA D 1 114 ? 22.590 65.290 -4.150 1.00 35.73 112 ALA D O 1
ATOM 7941 N N . LEU D 1 115 ? 21.700 63.640 -2.902 1.00 36.80 113 LEU D N 1
ATOM 7942 C CA . LEU D 1 115 ? 22.133 62.543 -3.762 1.00 37.56 113 LEU D CA 1
ATOM 7943 C C . LEU D 1 115 ? 21.241 62.297 -4.963 1.00 36.75 113 LEU D C 1
ATOM 7944 O O . LEU D 1 115 ? 21.740 62.145 -6.061 1.00 39.38 113 LEU D O 1
ATOM 7949 N N . LEU D 1 116 ? 19.935 62.236 -4.759 1.00 34.84 114 LEU D N 1
ATOM 7950 C CA . LEU D 1 116 ? 19.072 61.700 -5.767 1.00 34.06 114 LEU D CA 1
ATOM 7951 C C . LEU D 1 116 ? 18.910 62.504 -7.033 1.00 33.80 114 LEU D C 1
ATOM 7952 O O . LEU D 1 116 ? 18.919 61.929 -8.131 1.00 32.79 114 LEU D O 1
ATOM 7957 N N . PRO D 1 117 ? 18.724 63.838 -6.907 1.00 34.07 115 PRO D N 1
ATOM 7958 C CA . PRO D 1 117 ? 18.646 64.576 -8.156 1.00 33.09 115 PRO D CA 1
ATOM 7959 C C . PRO D 1 117 ? 19.850 64.366 -9.144 1.00 34.08 115 PRO D C 1
ATOM 7960 O O . PRO D 1 117 ? 19.592 64.058 -10.288 1.00 33.74 115 PRO D O 1
ATOM 7964 N N . PRO D 1 118 ? 21.114 64.632 -8.738 1.00 35.68 116 PRO D N 1
ATOM 7965 C CA . PRO D 1 118 ? 22.213 64.352 -9.678 1.00 37.42 116 PRO D CA 1
ATOM 7966 C C . PRO D 1 118 ? 22.451 62.842 -9.983 1.00 38.11 116 PRO D C 1
ATOM 7967 O O . PRO D 1 118 ? 22.773 62.496 -11.111 1.00 40.56 116 PRO D O 1
ATOM 7971 N N . LEU D 1 119 ? 22.286 61.952 -9.017 1.00 37.46 117 LEU D N 1
ATOM 7972 C CA . LEU D 1 119 ? 22.425 60.559 -9.338 1.00 37.53 117 LEU D CA 1
ATOM 7973 C C . LEU D 1 119 ? 21.422 60.055 -10.415 1.00 37.49 117 LEU D C 1
ATOM 7974 O O . LEU D 1 119 ? 21.817 59.383 -11.401 1.00 39.45 117 LEU D O 1
ATOM 7979 N N . MET D 1 120 ? 20.154 60.385 -10.238 1.00 35.69 118 MET D N 1
ATOM 7980 C CA . MET D 1 120 ? 19.129 59.833 -11.046 1.00 34.81 118 MET D CA 1
ATOM 7981 C C . MET D 1 120 ? 19.082 60.483 -12.393 1.00 36.66 118 MET D C 1
ATOM 7982 O O . MET D 1 120 ? 18.644 59.849 -13.352 1.00 36.67 118 MET D O 1
ATOM 7987 N N . ASN D 1 121 ? 19.538 61.740 -12.471 1.00 36.82 119 ASN D N 1
ATOM 7988 C CA . ASN D 1 121 ? 19.674 62.424 -13.723 1.00 37.58 119 ASN D CA 1
ATOM 7989 C C . ASN D 1 121 ? 20.559 61.613 -14.702 1.00 38.17 119 ASN D C 1
ATOM 7990 O O . ASN D 1 121 ? 20.312 61.588 -15.922 1.00 37.77 119 ASN D O 1
ATOM 7995 N N . ARG D 1 122 ? 21.557 60.953 -14.131 1.00 38.29 120 ARG D N 1
ATOM 7996 C CA . ARG D 1 122 ? 22.479 60.111 -14.857 1.00 41.03 120 ARG D CA 1
ATOM 7997 C C . ARG D 1 122 ? 21.908 58.697 -15.028 1.00 40.31 120 ARG D C 1
ATOM 7998 O O . ARG D 1 122 ? 21.818 58.225 -16.180 1.00 40.10 120 ARG D O 1
ATOM 8006 N N . LEU D 1 123 ? 21.484 58.048 -13.924 1.00 38.32 121 LEU D N 1
ATOM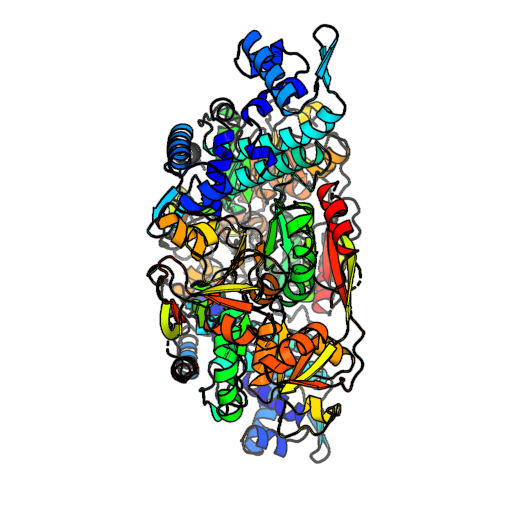 8007 C CA . LEU D 1 123 ? 21.016 56.650 -13.960 1.00 37.37 121 LEU D CA 1
ATOM 8008 C C . LEU D 1 123 ? 19.805 56.450 -14.857 1.00 38.35 121 LEU D C 1
ATOM 8009 O O . LEU D 1 123 ? 19.672 55.406 -15.485 1.00 39.24 121 LEU D O 1
ATOM 8014 N N . GLN D 1 124 ? 18.901 57.427 -14.905 1.00 37.13 122 GLN D N 1
ATOM 8015 C CA . GLN D 1 124 ? 17.748 57.297 -15.735 1.00 37.28 122 GLN D CA 1
ATOM 8016 C C . GLN D 1 124 ? 18.141 56.973 -17.199 1.00 38.81 122 GLN D C 1
ATOM 8017 O O . GLN D 1 124 ? 17.313 56.411 -17.931 1.00 39.08 122 GLN D O 1
ATOM 8023 N N . HIS D 1 125 ? 19.376 57.335 -17.588 1.00 40.11 123 HIS D N 1
ATOM 8024 C CA . HIS D 1 125 ? 19.967 57.054 -18.914 1.00 41.36 123 HIS D CA 1
ATOM 8025 C C . HIS D 1 125 ? 20.896 55.859 -18.911 1.00 42.27 123 HIS D C 1
ATOM 8026 O O . HIS D 1 125 ? 20.765 54.971 -19.781 1.00 43.01 123 HIS D O 1
ATOM 8033 N N . SER D 1 126 ? 21.799 55.794 -17.929 1.00 42.11 124 SER D N 1
ATOM 8034 C CA . SER D 1 126 ? 22.871 54.816 -17.957 1.00 41.52 124 SER D CA 1
ATOM 8035 C C . SER D 1 126 ? 22.462 53.477 -17.347 1.00 42.32 124 SER D C 1
ATOM 8036 O O . SER D 1 126 ? 23.158 52.462 -17.480 1.00 42.45 124 SER D O 1
ATOM 8039 N N . ALA D 1 127 ? 21.340 53.458 -16.632 1.00 41.74 125 ALA D N 1
ATOM 8040 C CA . ALA D 1 127 ? 20.891 52.192 -16.043 1.00 40.24 125 ALA D CA 1
ATOM 8041 C C . ALA D 1 127 ? 19.379 52.219 -15.848 1.00 38.61 125 ALA D C 1
ATOM 8042 O O . ALA D 1 127 ? 18.893 52.215 -14.734 1.00 38.30 125 ALA D O 1
ATOM 8044 N N . PRO D 1 128 ? 18.643 52.219 -16.962 1.00 36.10 126 PRO D N 1
ATOM 8045 C CA . PRO D 1 128 ? 17.252 52.608 -16.929 1.00 36.48 126 PRO D CA 1
ATOM 8046 C C . PRO D 1 128 ? 16.432 51.623 -16.153 1.00 35.07 126 PRO D C 1
ATOM 8047 O O . PRO D 1 128 ? 15.311 51.899 -15.880 1.00 36.40 126 PRO D O 1
ATOM 8051 N N . GLY D 1 129 ? 16.998 50.467 -15.837 1.00 35.70 127 GLY D N 1
ATOM 8052 C CA . GLY D 1 129 ? 16.272 49.416 -15.161 1.00 34.88 127 GLY D CA 1
ATOM 8053 C C . GLY D 1 129 ? 16.468 49.455 -13.655 1.00 35.76 127 GLY D C 1
ATOM 8054 O O . GLY D 1 129 ? 15.652 48.879 -12.904 1.00 34.23 127 GLY D O 1
ATOM 8055 N N . VAL D 1 130 ? 17.541 50.142 -13.220 1.00 34.72 128 VAL D N 1
ATOM 8056 C CA . VAL D 1 130 ? 17.900 50.195 -11.791 1.00 35.93 128 VAL D CA 1
ATOM 8057 C C . VAL D 1 130 ? 16.962 51.108 -10.995 1.00 35.85 128 VAL D C 1
ATOM 8058 O O . VAL D 1 130 ? 16.601 52.217 -11.460 1.00 35.68 128 VAL D O 1
ATOM 8062 N N A ARG D 1 131 ? 16.507 50.631 -9.836 0.50 37.12 129 ARG D N 1
ATOM 8063 N N B ARG D 1 131 ? 16.548 50.616 -9.820 0.50 36.73 129 ARG D N 1
ATOM 8064 C CA A ARG D 1 131 ? 15.550 51.376 -9.007 0.50 36.70 129 ARG D CA 1
ATOM 8065 C CA B ARG D 1 131 ? 15.631 51.332 -8.921 0.50 35.71 129 ARG D CA 1
ATOM 8066 C C A ARG D 1 131 ? 16.198 51.646 -7.667 0.50 36.16 129 ARG D C 1
ATOM 8067 C C B ARG D 1 131 ? 16.341 51.715 -7.671 0.50 35.84 129 ARG D C 1
ATOM 8068 O O A ARG D 1 131 ? 17.022 50.848 -7.191 0.50 36.01 129 ARG D O 1
ATOM 8069 O O B ARG D 1 131 ? 17.282 51.034 -7.217 0.50 35.70 129 ARG D O 1
ATOM 8084 N N . LEU D 1 132 ? 15.839 52.780 -7.063 1.00 36.13 130 LEU D N 1
ATOM 8085 C CA . LEU D 1 132 ? 16.286 53.141 -5.698 1.00 35.06 130 LEU D CA 1
ATOM 8086 C C . LEU D 1 132 ? 15.116 53.157 -4.726 1.00 34.49 130 LEU D C 1
ATOM 8087 O O . LEU D 1 132 ? 13.968 53.524 -5.068 1.00 34.41 130 LEU D O 1
ATOM 8092 N N . ARG D 1 133 ? 15.389 52.707 -3.521 1.00 34.80 131 ARG D N 1
ATOM 8093 C CA . ARG D 1 133 ? 14.379 52.753 -2.451 1.00 36.59 131 ARG D CA 1
ATOM 8094 C C . ARG D 1 133 ? 15.059 53.347 -1.231 1.00 36.46 131 ARG D C 1
ATOM 8095 O O . ARG D 1 133 ? 16.025 52.777 -0.756 1.00 36.87 131 ARG D O 1
ATOM 8103 N N . LEU D 1 134 ? 14.583 54.508 -0.754 1.00 34.67 132 LEU D N 1
ATOM 8104 C CA . LEU D 1 134 ? 15.193 55.158 0.405 1.00 35.99 132 LEU D CA 1
ATOM 8105 C C . LEU D 1 134 ? 14.251 55.003 1.576 1.00 37.32 132 LEU D C 1
ATOM 8106 O O . LEU D 1 134 ? 13.020 55.049 1.422 1.00 35.56 132 LEU D O 1
ATOM 8111 N N . VAL D 1 135 ? 14.840 54.767 2.741 1.00 38.96 133 VAL D N 1
ATOM 8112 C CA . VAL D 1 135 ? 14.025 54.436 3.869 1.00 40.16 133 VAL D CA 1
ATOM 8113 C C . VAL D 1 135 ? 14.522 55.231 5.024 1.00 41.33 133 VAL D C 1
ATOM 8114 O O . VAL D 1 135 ? 15.695 55.544 5.098 1.00 40.43 133 VAL D O 1
ATOM 8118 N N . ASN D 1 136 ? 13.593 55.624 5.888 1.00 44.66 134 ASN D N 1
ATOM 8119 C CA . ASN D 1 136 ? 13.981 56.218 7.155 1.00 49.11 134 ASN D CA 1
ATOM 8120 C C . ASN D 1 136 ? 14.369 55.083 8.065 1.00 51.68 134 ASN D C 1
ATOM 8121 O O . ASN D 1 136 ? 13.604 54.122 8.226 1.00 52.60 134 ASN D O 1
ATOM 8126 N N . ALA D 1 137 ? 15.581 55.173 8.579 1.00 54.35 135 ALA D N 1
ATOM 8127 C CA . ALA D 1 137 ? 16.098 54.190 9.522 1.00 57.25 135 ALA D CA 1
ATOM 8128 C C . ALA D 1 137 ? 16.261 54.789 10.939 1.00 59.06 135 ALA D C 1
ATOM 8129 O O . ALA D 1 137 ? 16.478 56.012 11.109 1.00 57.93 135 ALA D O 1
ATOM 8131 N N . GLU D 1 138 ? 16.192 53.886 11.924 1.00 61.05 136 GLU D N 1
ATOM 8132 C CA . GLU D 1 138 ? 16.270 54.217 13.338 1.00 63.14 136 GLU D CA 1
ATOM 8133 C C . GLU D 1 138 ? 17.477 55.006 13.776 1.00 63.49 136 GLU D C 1
ATOM 8134 O O . GLU D 1 138 ? 17.348 55.864 14.643 1.00 63.71 136 GLU D O 1
ATOM 8140 N N . ARG D 1 139 ? 18.647 54.698 13.236 1.00 64.64 137 ARG D N 1
ATOM 8141 C CA . ARG D 1 139 ? 19.805 55.577 13.411 1.00 66.74 137 ARG D CA 1
ATOM 8142 C C . ARG D 1 139 ? 20.580 55.550 12.128 1.00 67.45 137 ARG D C 1
ATOM 8143 O O . ARG D 1 139 ? 20.247 54.769 11.252 1.00 68.27 137 ARG D O 1
ATOM 8151 N N . LYS D 1 140 ? 21.583 56.402 11.995 1.00 68.35 138 LYS D N 1
ATOM 8152 C CA . LYS D 1 140 ? 22.306 56.527 10.736 1.00 70.60 138 LYS D CA 1
ATOM 8153 C C . LYS D 1 140 ? 22.890 55.185 10.316 1.00 72.15 138 LYS D C 1
ATOM 8154 O O . LYS D 1 140 ? 22.765 54.791 9.160 1.00 72.39 138 LYS D O 1
ATOM 8160 N N . LEU D 1 141 ? 23.452 54.468 11.292 1.00 74.01 139 LEU D N 1
ATOM 8161 C CA . LEU D 1 141 ? 24.285 53.293 11.062 1.00 75.09 139 LEU D CA 1
ATOM 8162 C C . LEU D 1 141 ? 23.911 52.206 12.095 1.00 76.44 139 LEU D C 1
ATOM 8163 O O . LEU D 1 141 ? 24.386 52.197 13.241 1.00 76.59 139 LEU D O 1
ATOM 8168 N N . SER D 1 142 ? 22.974 51.347 11.709 1.00 77.76 140 SER D N 1
ATOM 8169 C CA . SER D 1 142 ? 22.643 50.176 12.507 1.00 78.97 140 SER D CA 1
ATOM 8170 C C . SER D 1 142 ? 23.156 48.960 11.730 1.00 79.33 140 SER D C 1
ATOM 8171 O O . SER D 1 142 ? 22.382 48.058 11.370 1.00 79.54 140 SER D O 1
ATOM 8174 N N . VAL D 1 143 ? 24.470 49.011 11.469 1.00 79.41 141 VAL D N 1
ATOM 8175 C CA . VAL D 1 143 ? 25.336 47.975 10.838 1.00 79.69 141 VAL D CA 1
ATOM 8176 C C . VAL D 1 143 ? 24.797 46.531 10.694 1.00 79.73 141 VAL D C 1
ATOM 8177 O O . VAL D 1 143 ? 25.071 45.854 9.684 1.00 80.15 141 VAL D O 1
ATOM 8181 N N . GLU D 1 144 ? 24.031 46.057 11.670 1.00 78.99 142 GLU D N 1
ATOM 8182 C CA . GLU D 1 144 ? 23.344 44.800 11.487 1.00 78.72 142 GLU D CA 1
ATOM 8183 C C . GLU D 1 144 ? 22.603 44.815 10.144 1.00 77.65 142 GLU D C 1
ATOM 8184 O O . GLU D 1 144 ? 22.735 43.874 9.350 1.00 77.15 142 GLU D O 1
ATOM 8190 N N . ALA D 1 145 ? 21.856 45.905 9.907 1.00 76.66 143 ALA D N 1
ATOM 8191 C CA . ALA D 1 145 ? 21.063 46.162 8.683 1.00 75.30 143 ALA D CA 1
ATOM 8192 C C . ALA D 1 145 ? 21.870 46.062 7.380 1.00 74.28 143 ALA D C 1
ATOM 8193 O O . ALA D 1 145 ? 21.424 45.467 6.378 1.00 73.80 143 ALA D O 1
ATOM 8195 N N . LEU D 1 146 ? 23.060 46.654 7.423 1.00 73.55 144 LEU D N 1
ATOM 8196 C CA . LEU D 1 146 ? 24.019 46.606 6.330 1.00 73.32 144 LEU D CA 1
ATOM 8197 C C . LEU D 1 146 ? 24.615 45.202 6.110 1.00 74.19 144 LEU D C 1
ATOM 8198 O O . LEU D 1 146 ? 24.892 44.833 4.969 1.00 74.29 144 LEU D O 1
ATOM 8203 N N . ALA D 1 147 ? 24.787 44.429 7.192 1.00 74.58 145 ALA D N 1
ATOM 8204 C CA . ALA D 1 147 ? 25.247 43.025 7.117 1.00 74.65 145 ALA D CA 1
ATOM 8205 C C . ALA D 1 147 ? 24.128 42.084 6.641 1.00 74.88 145 ALA D C 1
ATOM 8206 O O . ALA D 1 147 ? 24.302 41.349 5.646 1.00 74.90 145 ALA D O 1
ATOM 8208 N N . SER D 1 148 ? 22.985 42.122 7.341 1.00 74.28 146 SER D N 1
ATOM 8209 C CA . SER D 1 148 ? 21.774 41.433 6.915 1.00 73.71 146 SER D CA 1
ATOM 8210 C C . SER D 1 148 ? 21.599 41.603 5.415 1.00 73.62 146 SER D C 1
ATOM 8211 O O . SER D 1 148 ? 21.166 40.660 4.739 1.00 73.83 146 SER D O 1
ATOM 8214 N N . GLY D 1 149 ? 21.949 42.801 4.906 1.00 73.26 147 GLY D N 1
ATOM 8215 C CA . GLY D 1 149 ? 21.752 43.185 3.484 1.00 71.70 147 GLY D CA 1
ATOM 8216 C C . GLY D 1 149 ? 20.321 43.641 3.242 1.00 70.99 147 GLY D C 1
ATOM 8217 O O . GLY D 1 149 ? 19.847 43.710 2.083 1.00 70.50 147 GLY D O 1
ATOM 8218 N N . ARG D 1 150 ? 19.629 43.921 4.358 1.00 69.84 148 ARG D N 1
ATOM 8219 C CA . ARG D 1 150 ? 18.285 44.516 4.372 1.00 68.44 148 ARG D CA 1
ATOM 8220 C C . ARG D 1 150 ? 18.334 45.877 3.680 1.00 65.96 148 ARG D C 1
ATOM 8221 O O . ARG D 1 150 ? 17.356 46.321 3.078 1.00 66.08 148 ARG D O 1
ATOM 8229 N N . ILE D 1 151 ? 19.508 46.486 3.795 1.00 62.44 149 ILE D N 1
ATOM 8230 C CA . ILE D 1 151 ? 19.891 47.761 3.239 1.00 60.23 149 ILE D CA 1
ATOM 8231 C C . ILE D 1 151 ? 21.266 47.623 2.587 1.00 57.69 149 ILE D C 1
ATOM 8232 O O . ILE D 1 151 ? 22.233 47.139 3.189 1.00 56.84 149 ILE D O 1
ATOM 8237 N N . ASP D 1 152 ? 21.349 48.112 1.368 1.00 54.66 150 ASP D N 1
ATOM 8238 C CA . ASP D 1 152 ? 22.575 48.093 0.626 1.00 52.94 150 ASP D CA 1
ATOM 8239 C C . ASP D 1 152 ? 23.556 49.125 1.121 1.00 52.05 150 ASP D C 1
ATOM 8240 O O . ASP D 1 152 ? 24.739 48.849 1.178 1.00 52.39 150 ASP D O 1
ATOM 8245 N N . PHE D 1 153 ? 23.063 50.319 1.471 1.00 51.14 151 PHE D N 1
ATOM 8246 C CA . PHE D 1 153 ? 23.915 51.477 1.804 1.00 49.60 151 PHE D CA 1
ATOM 8247 C C . PHE D 1 153 ? 23.251 52.386 2.816 1.00 48.95 151 PHE D C 1
ATOM 8248 O O . PHE D 1 153 ? 22.047 52.347 2.993 1.00 47.55 151 PHE D O 1
ATOM 8256 N N . ALA D 1 154 ? 24.046 53.242 3.442 1.00 49.28 152 ALA D N 1
ATOM 8257 C CA . ALA D 1 154 ? 23.511 54.306 4.299 1.00 50.12 152 ALA D CA 1
ATOM 8258 C C . ALA D 1 154 ? 24.229 55.614 4.011 1.00 51.01 152 ALA D C 1
ATOM 8259 O O . ALA D 1 154 ? 25.434 55.644 3.685 1.00 50.79 152 ALA D O 1
ATOM 8261 N N . LEU D 1 155 ? 23.485 56.704 4.087 1.00 51.39 153 LEU D N 1
ATOM 8262 C CA . LEU D 1 155 ? 24.093 57.992 3.827 1.00 52.60 153 LEU D CA 1
ATOM 8263 C C . LEU D 1 155 ? 24.163 58.777 5.134 1.00 54.14 153 LEU D C 1
ATOM 8264 O O . LEU D 1 155 ? 23.479 58.448 6.105 1.00 52.60 153 LEU D O 1
ATOM 8269 N N . GLY D 1 156 ? 25.010 59.802 5.161 1.00 56.84 154 GLY D N 1
ATOM 8270 C CA . GLY D 1 156 ? 25.193 60.594 6.368 1.00 60.89 154 GLY D CA 1
ATOM 8271 C C . GLY D 1 156 ? 26.613 61.079 6.401 1.00 64.17 154 GLY D C 1
ATOM 8272 O O . GLY D 1 156 ? 27.331 60.990 5.403 1.00 63.52 154 GLY D O 1
ATOM 8273 N N . TYR D 1 157 ? 27.022 61.602 7.555 1.00 67.97 155 TYR D N 1
ATOM 8274 C CA . TYR D 1 157 ? 28.427 61.927 7.780 1.00 71.21 155 TYR D CA 1
ATOM 8275 C C . TYR D 1 157 ? 28.867 61.502 9.182 1.00 72.91 155 TYR D C 1
ATOM 8276 O O . TYR D 1 157 ? 28.039 61.078 10.011 1.00 72.55 155 TYR D O 1
ATOM 8285 N N . ASP D 1 158 ? 30.180 61.588 9.418 1.00 75.07 156 ASP D N 1
ATOM 8286 C CA . ASP D 1 158 ? 30.770 61.249 10.721 1.00 76.99 156 ASP D CA 1
ATOM 8287 C C . ASP D 1 158 ? 31.047 62.513 11.520 1.00 77.78 156 ASP D C 1
ATOM 8288 O O . ASP D 1 158 ? 31.872 63.349 11.127 1.00 78.16 156 ASP D O 1
ATOM 8293 N N . GLU D 1 159 ? 30.332 62.638 12.629 1.00 79.17 157 GLU D N 1
ATOM 8294 C CA . GLU D 1 159 ? 30.393 63.802 13.513 1.00 80.85 157 GLU D CA 1
ATOM 8295 C C . GLU D 1 159 ? 31.660 63.749 14.388 1.00 82.87 157 GLU D C 1
ATOM 8296 O O . GLU D 1 159 ? 32.084 62.660 14.781 1.00 82.62 157 GLU D O 1
ATOM 8302 N N . GLU D 1 160 ? 32.259 64.919 14.670 1.00 85.28 158 GLU D N 1
ATOM 8303 C CA . GLU D 1 160 ? 33.416 65.039 15.587 1.00 87.77 158 GLU D CA 1
ATOM 8304 C C . GLU D 1 160 ? 34.544 64.026 15.265 1.00 89.23 158 GLU D C 1
ATOM 8305 O O . GLU D 1 160 ? 34.904 63.166 16.093 1.00 89.30 158 GLU D O 1
ATOM 8311 N N . HIS D 1 161 ? 35.080 64.153 14.043 1.00 91.10 159 HIS D N 1
ATOM 8312 C CA . HIS D 1 161 ? 36.061 63.226 13.424 1.00 92.42 159 HIS D CA 1
ATOM 8313 C C . HIS D 1 161 ? 35.896 61.718 13.772 1.00 93.00 159 HIS D C 1
ATOM 8314 O O . HIS D 1 161 ? 36.845 60.947 13.602 1.00 93.37 159 HIS D O 1
ATOM 8321 N N . GLU D 1 162 ? 34.698 61.302 14.216 1.00 93.49 160 GLU D N 1
ATOM 8322 C CA . GLU D 1 162 ? 34.471 59.946 14.775 1.00 94.26 160 GLU D CA 1
ATOM 8323 C C . GLU D 1 162 ? 34.965 58.788 13.889 1.00 94.32 160 GLU D C 1
ATOM 8324 O O . GLU D 1 162 ? 34.889 58.858 12.652 1.00 94.47 160 GLU D O 1
ATOM 8330 N N . ARG D 1 163 ? 35.440 57.724 14.545 1.00 94.35 161 ARG D N 1
ATOM 8331 C CA . ARG D 1 163 ? 36.125 56.584 13.899 1.00 94.31 161 ARG D CA 1
ATOM 8332 C C . ARG D 1 163 ? 35.320 55.708 12.907 1.00 94.26 161 ARG D C 1
ATOM 8333 O O . ARG D 1 163 ? 35.919 55.149 11.978 1.00 94.75 161 ARG D O 1
ATOM 8341 N N . LEU D 1 164 ? 33.998 55.589 13.112 1.00 93.57 162 LEU D N 1
ATOM 8342 C CA . LEU D 1 164 ? 33.105 54.598 12.419 1.00 92.97 162 LEU D CA 1
ATOM 8343 C C . LEU D 1 164 ? 33.403 53.098 12.727 1.00 91.65 162 LEU D C 1
ATOM 8344 O O . LEU D 1 164 ? 34.571 52.691 12.728 1.00 91.61 162 LEU D O 1
ATOM 8349 N N . PRO D 1 165 ? 32.343 52.281 12.969 1.00 90.28 163 PRO D N 1
ATOM 8350 C CA . PRO D 1 165 ? 32.540 50.955 13.557 1.00 89.33 163 PRO D CA 1
ATOM 8351 C C . PRO D 1 165 ? 33.232 49.948 12.637 1.00 88.41 163 PRO D C 1
ATOM 8352 O O . PRO D 1 165 ? 33.444 50.210 11.447 1.00 88.54 163 PRO D O 1
ATOM 8356 N N . GLU D 1 166 ? 33.573 48.800 13.208 1.00 87.04 164 GLU D N 1
ATOM 8357 C CA . GLU D 1 166 ? 34.345 47.779 12.519 1.00 85.70 164 GLU D CA 1
ATOM 8358 C C . GLU D 1 166 ? 33.513 47.059 11.451 1.00 84.50 164 GLU D C 1
ATOM 8359 O O . GLU D 1 166 ? 32.312 46.838 11.635 1.00 84.20 164 GLU D O 1
ATOM 8365 N N . GLY D 1 167 ? 34.167 46.720 10.333 1.00 83.14 165 GLY D N 1
ATOM 8366 C CA . GLY D 1 167 ? 33.540 46.001 9.208 1.00 81.35 165 GLY D CA 1
ATOM 8367 C C . GLY D 1 167 ? 32.674 46.872 8.297 1.00 79.91 165 GLY D C 1
ATOM 8368 O O . GLY D 1 167 ? 31.943 46.373 7.420 1.00 79.84 165 GLY D O 1
ATOM 8369 N N . ILE D 1 168 ? 32.747 48.176 8.531 1.00 78.45 166 ILE D N 1
ATOM 8370 C CA . ILE D 1 168 ? 31.969 49.163 7.803 1.00 76.62 166 ILE D CA 1
ATOM 8371 C C . ILE D 1 168 ? 32.985 49.995 7.084 1.00 75.51 166 ILE D C 1
ATOM 8372 O O . ILE D 1 168 ? 33.956 50.463 7.688 1.00 75.03 166 ILE D O 1
ATOM 8377 N N . GLN D 1 169 ? 32.795 50.162 5.785 1.00 74.55 167 GLN D N 1
ATOM 8378 C CA . GLN D 1 169 ? 33.591 51.169 5.087 1.00 73.58 167 GLN D CA 1
ATOM 8379 C C . GLN D 1 169 ? 32.716 52.295 4.574 1.00 71.71 167 GLN D C 1
ATOM 8380 O O . GLN D 1 169 ? 31.487 52.204 4.591 1.00 71.42 167 GLN D O 1
ATOM 8386 N N . ALA D 1 170 ? 33.364 53.350 4.114 1.00 69.75 168 ALA D N 1
ATOM 8387 C CA . ALA D 1 170 ? 32.663 54.537 3.742 1.00 67.67 168 ALA D CA 1
ATOM 8388 C C . ALA D 1 170 ? 33.452 55.287 2.692 1.00 66.50 168 ALA D C 1
ATOM 8389 O O . ALA D 1 170 ? 34.683 55.199 2.631 1.00 65.80 168 ALA D O 1
ATOM 8391 N N . HIS D 1 171 ? 32.720 56.006 1.849 1.00 65.00 169 HIS D N 1
ATOM 8392 C CA . HIS D 1 171 ? 33.282 56.712 0.714 1.00 63.75 169 HIS D CA 1
ATOM 8393 C C . HIS D 1 171 ? 32.734 58.151 0.673 1.00 63.16 169 HIS D C 1
ATOM 8394 O O . HIS D 1 171 ? 31.526 58.349 0.655 1.00 63.39 169 HIS D O 1
ATOM 8401 N N . ASP D 1 172 ? 33.606 59.150 0.638 1.00 62.05 170 ASP D N 1
ATOM 8402 C CA . ASP D 1 172 ? 33.142 60.530 0.492 1.00 61.88 170 ASP D CA 1
ATOM 8403 C C . ASP D 1 172 ? 32.435 60.762 -0.858 1.00 61.17 170 ASP D C 1
ATOM 8404 O O . ASP D 1 172 ? 32.804 60.152 -1.873 1.00 60.66 170 ASP D O 1
ATOM 8409 N N . TRP D 1 173 ? 31.427 61.638 -0.867 1.00 59.59 171 TRP D N 1
ATOM 8410 C CA . TRP D 1 173 ? 30.774 62.015 -2.117 1.00 58.57 171 TRP D CA 1
ATOM 8411 C C . TRP D 1 173 ? 30.256 63.453 -2.174 1.00 58.90 171 TRP D C 1
ATOM 8412 O O . TRP D 1 173 ? 29.976 63.971 -3.271 1.00 58.54 171 TRP D O 1
ATOM 8423 N N . PHE D 1 174 ? 30.125 64.086 -1.002 1.00 59.24 172 PHE D N 1
ATOM 8424 C CA . PHE D 1 174 ? 29.805 65.509 -0.919 1.00 58.76 172 PHE D CA 1
ATOM 8425 C C . PHE D 1 174 ? 30.419 66.234 0.291 1.00 58.51 172 PHE D C 1
ATOM 8426 O O . PHE D 1 174 ? 30.244 65.850 1.447 1.00 58.41 172 PHE D O 1
ATOM 8434 N N . ALA D 1 175 ? 31.130 67.307 -0.015 1.00 58.16 173 ALA D N 1
ATOM 8435 C CA . ALA D 1 175 ? 31.678 68.208 0.977 1.00 58.23 173 ALA D CA 1
ATOM 8436 C C . ALA D 1 175 ? 30.814 69.453 1.026 1.00 57.68 173 ALA D C 1
ATOM 8437 O O . ALA D 1 175 ? 30.492 70.016 -0.014 1.00 57.98 173 ALA D O 1
ATOM 8439 N N . ASP D 1 176 ? 30.438 69.878 2.232 1.00 56.74 174 ASP D N 1
ATOM 8440 C CA . ASP D 1 176 ? 29.646 71.099 2.394 1.00 55.91 174 ASP D CA 1
ATOM 8441 C C . ASP D 1 176 ? 29.920 71.680 3.771 1.00 55.68 174 ASP D C 1
ATOM 8442 O O . ASP D 1 176 ? 30.707 71.117 4.558 1.00 56.03 174 ASP D O 1
ATOM 8447 N N . ARG D 1 177 ? 29.283 72.812 4.054 1.00 54.64 175 ARG D N 1
ATOM 8448 C CA . ARG D 1 177 ? 29.379 73.412 5.369 1.00 53.96 175 ARG D CA 1
ATOM 8449 C C . ARG D 1 177 ? 28.010 73.857 5.866 1.00 51.75 175 ARG D C 1
ATOM 8450 O O . ARG D 1 177 ? 27.061 73.981 5.085 1.00 51.56 175 ARG D O 1
ATOM 8458 N N . TYR D 1 178 ? 27.939 74.069 7.180 1.00 50.32 176 TYR D N 1
ATOM 8459 C CA . TYR D 1 178 ? 26.810 74.699 7.870 1.00 47.40 176 TYR D CA 1
ATOM 8460 C C . TYR D 1 178 ? 26.779 76.228 7.812 1.00 46.35 176 TYR D C 1
ATOM 8461 O O . TYR D 1 178 ? 27.817 76.914 7.687 1.00 45.91 176 TYR D O 1
ATOM 8470 N N . VAL D 1 179 ? 25.567 76.758 7.949 1.00 44.06 177 VAL D N 1
ATOM 8471 C CA . VAL D 1 179 ? 25.280 78.140 7.624 1.00 40.64 177 VAL D CA 1
ATOM 8472 C C . VAL D 1 179 ? 24.119 78.437 8.558 1.00 38.83 177 VAL D C 1
ATOM 8473 O O . VAL D 1 179 ? 23.405 77.523 8.961 1.00 38.92 177 VAL D O 1
ATOM 8477 N N . VAL D 1 180 ? 24.005 79.677 8.999 1.00 36.56 178 VAL D N 1
ATOM 8478 C CA . VAL D 1 180 ? 22.939 80.105 9.867 1.00 36.25 178 VAL D CA 1
ATOM 8479 C C . VAL D 1 180 ? 21.997 80.778 8.934 1.00 35.21 178 VAL D C 1
ATOM 8480 O O . VAL D 1 180 ? 22.408 81.637 8.147 1.00 35.96 178 VAL D O 1
ATOM 8484 N N . VAL D 1 181 ? 20.749 80.353 9.025 1.00 34.81 179 VAL D N 1
ATOM 8485 C CA . VAL D 1 181 ? 19.654 80.789 8.169 1.00 33.91 179 VAL D CA 1
ATOM 8486 C C . VAL D 1 181 ? 18.607 81.580 8.990 1.00 32.80 179 VAL D C 1
ATOM 8487 O O . VAL D 1 181 ? 18.243 81.163 10.111 1.00 33.75 179 VAL D O 1
ATOM 8491 N N . ALA D 1 182 ? 18.087 82.674 8.418 1.00 32.69 180 ALA D N 1
ATOM 8492 C CA . ALA D 1 182 ? 16.995 83.452 9.010 1.00 32.34 180 ALA D CA 1
ATOM 8493 C C . ALA D 1 182 ? 16.129 83.969 7.866 1.00 31.37 180 ALA D C 1
ATOM 8494 O O . ALA D 1 182 ? 16.631 84.121 6.764 1.00 33.58 180 ALA D O 1
ATOM 8496 N N . ARG D 1 183 ? 14.835 84.184 8.091 1.00 30.47 181 ARG D N 1
ATOM 8497 C CA . ARG D 1 183 ? 14.027 84.873 7.084 1.00 31.30 181 ARG D CA 1
ATOM 8498 C C . ARG D 1 183 ? 14.658 86.232 6.674 1.00 34.27 181 ARG D C 1
ATOM 8499 O O . ARG D 1 183 ? 15.265 86.958 7.524 1.00 34.75 181 ARG D O 1
ATOM 8507 N N . ARG D 1 184 ? 14.505 86.581 5.399 1.00 35.63 182 ARG D N 1
ATOM 8508 C CA . ARG D 1 184 ? 15.152 87.785 4.864 1.00 38.65 182 ARG D CA 1
ATOM 8509 C C . ARG D 1 184 ? 14.870 89.069 5.647 1.00 38.21 182 ARG D C 1
ATOM 8510 O O . ARG D 1 184 ? 15.756 89.851 5.915 1.00 39.35 182 ARG D O 1
ATOM 8518 N N . ASP D 1 185 ? 13.638 89.269 6.033 1.00 38.94 183 ASP D N 1
ATOM 8519 C CA . ASP D 1 185 ? 13.289 90.492 6.742 1.00 38.97 183 ASP D CA 1
ATOM 8520 C C . ASP D 1 185 ? 13.273 90.259 8.240 1.00 37.71 183 ASP D C 1
ATOM 8521 O O . ASP D 1 185 ? 12.436 90.808 8.916 1.00 35.12 183 ASP D O 1
ATOM 8526 N N . HIS D 1 186 ? 14.169 89.418 8.760 1.00 36.46 184 HIS D N 1
ATOM 8527 C CA . HIS D 1 186 ? 14.126 89.139 10.217 1.00 37.27 184 HIS D CA 1
ATOM 8528 C C . HIS D 1 186 ? 14.284 90.531 10.945 1.00 39.05 184 HIS D C 1
ATOM 8529 O O . HIS D 1 186 ? 15.118 91.318 10.511 1.00 39.06 184 HIS D O 1
ATOM 8536 N N . PRO D 1 187 ? 13.498 90.823 12.020 1.00 40.25 185 PRO D N 1
ATOM 8537 C CA . PRO D 1 187 ? 13.618 92.204 12.562 1.00 41.48 185 PRO D CA 1
ATOM 8538 C C . PRO D 1 187 ? 15.007 92.536 13.149 1.00 41.62 185 PRO D C 1
ATOM 8539 O O . PRO D 1 187 ? 15.360 93.726 13.299 1.00 42.05 185 PRO D O 1
ATOM 8543 N N . ARG D 1 188 ? 15.844 91.550 13.421 1.00 41.93 186 ARG D N 1
ATOM 8544 C CA . ARG D 1 188 ? 17.114 91.972 13.987 1.00 42.47 186 ARG D CA 1
ATOM 8545 C C . ARG D 1 188 ? 18.422 91.424 13.409 1.00 42.59 186 ARG D C 1
ATOM 8546 O O . ARG D 1 188 ? 19.505 91.471 14.026 1.00 40.15 186 ARG D O 1
ATOM 8554 N N . LEU D 1 189 ? 18.303 90.959 12.167 1.00 42.60 187 LEU D N 1
ATOM 8555 C CA . LEU D 1 189 ? 19.431 90.465 11.420 1.00 44.71 187 LEU D CA 1
ATOM 8556 C C . LEU D 1 189 ? 19.307 90.904 9.981 1.00 46.09 187 LEU D C 1
ATOM 8557 O O . LEU D 1 189 ? 18.271 90.623 9.297 1.00 45.76 187 LEU D O 1
ATOM 8562 N N . ALA D 1 190 ? 20.332 91.622 9.524 1.00 46.00 188 ALA D N 1
ATOM 8563 C CA . ALA D 1 190 ? 20.521 91.805 8.086 1.00 47.47 188 ALA D CA 1
ATOM 8564 C C . ALA D 1 190 ? 22.032 91.675 7.759 1.00 47.07 188 ALA D C 1
ATOM 8565 O O . ALA D 1 190 ? 22.565 92.384 6.914 1.00 48.91 188 ALA D O 1
ATOM 8567 N N . GLY D 1 191 ? 22.699 90.768 8.457 1.00 45.98 189 GLY D N 1
ATOM 8568 C CA . GLY D 1 191 ? 24.103 90.423 8.199 1.00 44.87 189 GLY D CA 1
ATOM 8569 C C . GLY D 1 191 ? 24.380 89.363 9.217 1.00 44.82 189 GLY D C 1
ATOM 8570 O O . GLY D 1 191 ? 23.518 89.086 10.048 1.00 45.34 189 GLY D O 1
ATOM 8571 N N . ALA D 1 192 ? 25.561 88.753 9.173 1.00 45.08 190 ALA D N 1
ATOM 8572 C CA . ALA D 1 192 ? 25.869 87.631 10.021 1.00 46.35 190 ALA D CA 1
ATOM 8573 C C . ALA D 1 192 ? 25.566 87.976 11.450 1.00 47.94 190 ALA D C 1
ATOM 8574 O O . ALA D 1 192 ? 25.883 89.095 11.871 1.00 49.34 190 ALA D O 1
ATOM 8576 N N . PRO D 1 193 ? 24.991 87.031 12.231 1.00 49.04 191 PRO D N 1
ATOM 8577 C CA . PRO D 1 193 ? 24.849 87.358 13.682 1.00 49.42 191 PRO D CA 1
ATOM 8578 C C . PRO D 1 193 ? 26.159 87.179 14.505 1.00 49.74 191 PRO D C 1
ATOM 8579 O O . PRO D 1 193 ? 27.013 86.344 14.160 1.00 49.63 191 PRO D O 1
ATOM 8583 N N . THR D 1 194 ? 26.313 87.979 15.569 1.00 49.34 192 THR D N 1
ATOM 8584 C CA . THR D 1 194 ? 27.444 87.816 16.494 1.00 48.82 192 THR D CA 1
ATOM 8585 C C . THR D 1 194 ? 27.031 86.658 17.313 1.00 48.78 192 THR D C 1
ATOM 8586 O O . THR D 1 194 ? 25.907 86.172 17.145 1.00 48.86 192 THR D O 1
ATOM 8590 N N . LEU D 1 195 ? 27.896 86.195 18.206 1.00 48.83 193 LEU D N 1
ATOM 8591 C CA . LEU D 1 195 ? 27.533 85.049 18.999 1.00 48.71 193 LEU D CA 1
ATOM 8592 C C . LEU D 1 195 ? 26.394 85.411 19.923 1.00 49.26 193 LEU D C 1
ATOM 8593 O O . LEU D 1 195 ? 25.394 84.705 19.965 1.00 50.32 193 LEU D O 1
ATOM 8598 N N . GLU D 1 196 ? 26.505 86.544 20.610 1.00 49.41 194 GLU D N 1
ATOM 8599 C CA . GLU D 1 196 ? 25.422 87.024 21.477 1.00 49.87 194 GLU D CA 1
ATOM 8600 C C . GLU D 1 196 ? 24.076 87.201 20.705 1.00 46.78 194 GLU D C 1
ATOM 8601 O O . GLU D 1 196 ? 23.009 86.886 21.222 1.00 45.47 194 GLU D O 1
ATOM 8607 N N . GLY D 1 197 ? 24.152 87.702 19.471 1.00 45.71 195 GLY D N 1
ATOM 8608 C CA . GLY D 1 197 ? 22.971 87.856 18.602 1.00 44.24 195 GLY D CA 1
ATOM 8609 C C . GLY D 1 197 ? 22.372 86.482 18.283 1.00 42.08 195 GLY D C 1
ATOM 8610 O O . GLY D 1 197 ? 21.184 86.260 18.441 1.00 41.28 195 GLY D O 1
ATOM 8611 N N . TYR D 1 198 ? 23.240 85.549 17.918 1.00 42.10 196 TYR D N 1
ATOM 8612 C CA . TYR D 1 198 ? 22.863 84.155 17.711 1.00 41.59 196 TYR D CA 1
ATOM 8613 C C . TYR D 1 198 ? 22.141 83.548 18.910 1.00 41.31 196 TYR D C 1
ATOM 8614 O O . TYR D 1 198 ? 21.031 82.969 18.786 1.00 41.13 196 TYR D O 1
ATOM 8623 N N . LEU D 1 199 ? 22.731 83.724 20.090 1.00 41.31 197 LEU D N 1
ATOM 8624 C CA . LEU D 1 199 ? 22.208 83.110 21.304 1.00 40.54 197 LEU D CA 1
ATOM 8625 C C . LEU D 1 199 ? 21.066 83.856 21.946 1.00 39.96 197 LEU D C 1
ATOM 8626 O O . LEU D 1 199 ? 20.460 83.352 22.862 1.00 40.22 197 LEU D O 1
ATOM 8631 N N . ALA D 1 200 ? 20.720 85.033 21.412 1.00 40.30 198 ALA D N 1
ATOM 8632 C CA . ALA D 1 200 ? 19.524 85.787 21.825 1.00 38.98 198 ALA D CA 1
ATOM 8633 C C . ALA D 1 200 ? 18.244 85.355 21.138 1.00 39.81 198 ALA D C 1
ATOM 8634 O O . ALA D 1 200 ? 17.127 85.644 21.622 1.00 39.67 198 ALA D O 1
ATOM 8636 N N . GLU D 1 201 ? 18.381 84.715 19.987 1.00 38.30 199 GLU D N 1
ATOM 8637 C CA . GLU D 1 201 ? 17.220 84.280 19.255 1.00 37.47 199 GLU D CA 1
ATOM 8638 C C . GLU D 1 201 ? 16.706 82.920 19.740 1.00 36.90 199 GLU D C 1
ATOM 8639 O O . GLU D 1 201 ? 17.406 82.252 20.486 1.00 36.47 199 GLU D O 1
ATOM 8645 N N . ARG D 1 202 ? 15.504 82.492 19.281 1.00 35.36 200 ARG D N 1
ATOM 8646 C CA . ARG D 1 202 ? 15.048 81.079 19.409 1.00 34.65 200 ARG D CA 1
ATOM 8647 C C . ARG D 1 202 ? 15.418 80.272 18.134 1.00 34.25 200 ARG D C 1
ATOM 8648 O O . ARG D 1 202 ? 15.667 80.847 17.075 1.00 33.47 200 ARG D O 1
ATOM 8656 N N . HIS D 1 203 ? 15.497 78.945 18.246 1.00 33.98 201 HIS D N 1
ATOM 8657 C CA . HIS D 1 203 ? 16.104 78.149 17.164 1.00 33.80 201 HIS D CA 1
ATOM 8658 C C . HIS D 1 203 ? 15.207 76.974 16.714 1.00 32.46 201 HIS D C 1
ATOM 8659 O O . HIS D 1 203 ? 14.556 76.353 17.533 1.00 31.25 201 HIS D O 1
ATOM 8666 N N . ALA D 1 204 ? 15.261 76.663 15.419 1.00 32.05 202 ALA D N 1
ATOM 8667 C CA . ALA D 1 204 ? 14.752 75.409 14.866 1.00 33.37 202 ALA D CA 1
ATOM 8668 C C . ALA D 1 204 ? 15.949 74.461 14.794 1.00 33.43 202 ALA D C 1
ATOM 8669 O O . ALA D 1 204 ? 17.045 74.873 14.412 1.00 33.28 202 ALA D O 1
ATOM 8671 N N . VAL D 1 205 ? 15.748 73.192 15.157 1.00 34.81 203 VAL D N 1
ATOM 8672 C CA . VAL D 1 205 ? 16.869 72.221 15.134 1.00 35.48 203 VAL D CA 1
ATOM 8673 C C . VAL D 1 205 ? 16.436 70.934 14.443 1.00 35.19 203 VAL D C 1
ATOM 8674 O O . VAL D 1 205 ? 15.237 70.527 14.525 1.00 34.48 203 VAL D O 1
ATOM 8678 N N . VAL D 1 206 ? 17.349 70.378 13.650 1.00 33.95 204 VAL D N 1
ATOM 8679 C CA . VAL D 1 206 ? 17.022 69.191 12.833 1.00 33.71 204 VAL D CA 1
ATOM 8680 C C . VAL D 1 206 ? 17.591 68.011 13.596 1.00 35.59 204 VAL D C 1
ATOM 8681 O O . VAL D 1 206 ? 18.779 67.990 13.855 1.00 36.19 204 VAL D O 1
ATOM 8685 N N . THR D 1 207 ? 16.717 67.111 14.051 1.00 35.29 205 THR D N 1
ATOM 8686 C CA . THR D 1 207 ? 17.112 65.874 14.735 1.00 36.43 205 THR D CA 1
ATOM 8687 C C . THR D 1 207 ? 16.632 64.633 13.932 1.00 35.65 205 THR D C 1
ATOM 8688 O O . THR D 1 207 ? 15.579 64.079 14.261 1.00 35.45 205 THR D O 1
ATOM 8692 N N . PRO D 1 208 ? 17.387 64.223 12.878 1.00 37.08 206 PRO D N 1
ATOM 8693 C CA . PRO D 1 208 ? 16.931 63.277 11.843 1.00 39.17 206 PRO D CA 1
ATOM 8694 C C . PRO D 1 208 ? 16.610 61.886 12.342 1.00 41.75 206 PRO D C 1
ATOM 8695 O O . PRO D 1 208 ? 15.825 61.157 11.703 1.00 41.08 206 PRO D O 1
ATOM 8699 N N . TRP D 1 209 ? 17.156 61.536 13.501 1.00 43.72 207 TRP D N 1
ATOM 8700 C CA . TRP D 1 209 ? 16.887 60.215 14.076 1.00 45.99 207 TRP D CA 1
ATOM 8701 C C . TRP D 1 209 ? 16.185 60.345 15.440 1.00 47.98 207 TRP D C 1
ATOM 8702 O O . TRP D 1 209 ? 16.461 59.589 16.386 1.00 48.26 207 TRP D O 1
ATOM 8713 N N . ASN D 1 210 ? 15.316 61.362 15.542 1.00 49.35 208 ASN D N 1
ATOM 8714 C CA . ASN D 1 210 ? 14.583 61.697 16.770 1.00 50.36 208 ASN D CA 1
ATOM 8715 C C . ASN D 1 210 ? 15.485 61.791 17.994 1.00 51.42 208 ASN D C 1
ATOM 8716 O O . ASN D 1 210 ? 15.075 61.409 19.093 1.00 51.97 208 ASN D O 1
ATOM 8721 N N . GLU D 1 211 ? 16.699 62.302 17.819 1.00 51.90 209 GLU D N 1
ATOM 8722 C CA . GLU D 1 211 ? 17.592 62.467 18.942 1.00 53.12 209 GLU D CA 1
ATOM 8723 C C . GLU D 1 211 ? 17.163 63.600 19.853 1.00 54.67 209 GLU D C 1
ATOM 8724 O O . GLU D 1 211 ? 16.341 64.450 19.486 1.00 54.36 209 GLU D O 1
ATOM 8730 N N . ASP D 1 212 ? 17.769 63.602 21.038 1.00 55.62 210 ASP D N 1
ATOM 8731 C CA . ASP D 1 212 ? 17.480 64.523 22.124 1.00 56.77 210 ASP D CA 1
ATOM 8732 C C . ASP D 1 212 ? 18.005 65.950 21.815 1.00 55.43 210 ASP D C 1
ATOM 8733 O O . ASP D 1 212 ? 17.445 66.929 22.227 1.00 53.82 210 ASP D O 1
ATOM 8738 N N . SER D 1 213 ? 19.110 66.062 21.108 1.00 55.82 211 SER D N 1
ATOM 8739 C CA . SER D 1 213 ? 19.626 67.376 20.750 1.00 55.82 211 SER D CA 1
ATOM 8740 C C . SER D 1 213 ? 20.195 67.341 19.327 1.00 54.84 211 SER D C 1
ATOM 8741 O O . SER D 1 213 ? 20.311 66.248 18.752 1.00 54.58 211 SER D O 1
ATOM 8744 N N . GLY D 1 214 ? 20.514 68.512 18.755 1.00 53.65 212 GLY D N 1
ATOM 8745 C CA . GLY D 1 214 ? 21.046 68.591 17.394 1.00 52.72 212 GLY D CA 1
ATOM 8746 C C . GLY D 1 214 ? 22.542 68.476 17.364 1.00 52.92 212 GLY D C 1
ATOM 8747 O O . GLY D 1 214 ? 23.187 68.628 18.393 1.00 53.67 212 GLY D O 1
ATOM 8748 N N . VAL D 1 215 ? 23.123 68.210 16.193 1.00 52.72 213 VAL D N 1
ATOM 8749 C CA . VAL D 1 215 ? 24.589 68.249 16.054 1.00 52.84 213 VAL D CA 1
ATOM 8750 C C . VAL D 1 215 ? 25.179 69.598 16.533 1.00 53.00 213 VAL D C 1
ATOM 8751 O O . VAL D 1 215 ? 26.263 69.642 17.140 1.00 53.96 213 VAL D O 1
ATOM 8755 N N . ILE D 1 216 ? 24.474 70.704 16.268 1.00 52.29 214 ILE D N 1
ATOM 8756 C CA . ILE D 1 216 ? 24.964 72.017 16.695 1.00 50.97 214 ILE D CA 1
ATOM 8757 C C . ILE D 1 216 ? 24.781 72.190 18.232 1.00 50.63 214 ILE D C 1
ATOM 8758 O O . ILE D 1 216 ? 25.600 72.761 18.900 1.00 49.58 214 ILE D O 1
ATOM 8763 N N . ASP D 1 217 ? 23.751 71.601 18.812 1.00 51.30 215 ASP D N 1
ATOM 8764 C CA . ASP D 1 217 ? 23.678 71.635 20.255 1.00 52.23 215 ASP D CA 1
ATOM 8765 C C . ASP D 1 217 ? 24.893 70.953 20.932 1.00 53.05 215 ASP D C 1
ATOM 8766 O O . ASP D 1 217 ? 25.494 71.496 21.886 1.00 52.12 215 ASP D O 1
ATOM 8771 N N . ARG D 1 218 ? 25.254 69.780 20.412 1.00 53.93 216 ARG D N 1
ATOM 8772 C CA . ARG D 1 218 ? 26.354 69.007 20.955 1.00 55.10 216 ARG D CA 1
ATOM 8773 C C . ARG D 1 218 ? 27.657 69.799 20.756 1.00 55.82 216 ARG D C 1
ATOM 8774 O O . ARG D 1 218 ? 28.505 69.865 21.660 1.00 56.05 216 ARG D O 1
ATOM 8782 N N . LEU D 1 219 ? 27.779 70.436 19.589 1.00 56.12 217 LEU D N 1
ATOM 8783 C CA . LEU D 1 219 ? 28.944 71.274 19.272 1.00 57.18 217 LEU D CA 1
ATOM 8784 C C . LEU D 1 219 ? 29.114 72.439 20.255 1.00 57.59 217 LEU D C 1
ATOM 8785 O O . LEU D 1 219 ? 30.235 72.744 20.715 1.00 57.43 217 LEU D O 1
ATOM 8790 N N . LEU D 1 220 ? 27.983 73.089 20.530 1.00 58.16 218 LEU D N 1
ATOM 8791 C CA . LEU D 1 220 ? 27.931 74.294 21.330 1.00 58.15 218 LEU D CA 1
ATOM 8792 C C . LEU D 1 220 ? 28.269 73.961 22.790 1.00 59.37 218 LEU D C 1
ATOM 8793 O O . LEU D 1 220 ? 29.039 74.686 23.419 1.00 58.62 218 LEU D O 1
ATOM 8798 N N . ALA D 1 221 ? 27.693 72.867 23.293 1.00 60.79 219 ALA D N 1
ATOM 8799 C CA . ALA D 1 221 ? 27.944 72.378 24.652 1.00 62.81 219 ALA D CA 1
ATOM 8800 C C . ALA D 1 221 ? 29.454 72.169 24.916 1.00 64.25 219 ALA D C 1
ATOM 8801 O O . ALA D 1 221 ? 29.961 72.512 25.983 1.00 65.19 219 ALA D O 1
ATOM 8803 N N . ARG D 1 222 ? 30.171 71.647 23.924 1.00 65.73 220 ARG D N 1
ATOM 8804 C CA . ARG D 1 222 ? 31.623 71.426 24.041 1.00 66.49 220 ARG D CA 1
ATOM 8805 C C . ARG D 1 222 ? 32.357 72.709 24.478 1.00 66.12 220 ARG D C 1
ATOM 8806 O O . ARG D 1 222 ? 33.402 72.633 25.112 1.00 66.56 220 ARG D O 1
ATOM 8814 N N . SER D 1 223 ? 31.780 73.875 24.157 1.00 65.69 221 SER D N 1
ATOM 8815 C CA . SER D 1 223 ? 32.277 75.200 24.601 1.00 64.20 221 SER D CA 1
ATOM 8816 C C . SER D 1 223 ? 31.477 75.770 25.769 1.00 63.15 221 SER D C 1
ATOM 8817 O O . SER D 1 223 ? 31.614 76.957 26.089 1.00 63.33 221 SER D O 1
ATOM 8820 N N . GLY D 1 224 ? 30.627 74.944 26.375 1.00 61.86 222 GLY D N 1
ATOM 8821 C CA . GLY D 1 224 ? 29.730 75.377 27.460 1.00 60.23 222 GLY D CA 1
ATOM 8822 C C . GLY D 1 224 ? 28.672 76.396 27.059 1.00 58.76 222 GLY D C 1
ATOM 8823 O O . GLY D 1 224 ? 28.315 77.278 27.842 1.00 57.92 222 GLY D O 1
ATOM 8824 N N . LEU D 1 225 ? 28.158 76.281 25.836 1.00 57.38 223 LEU D N 1
ATOM 8825 C CA . LEU D 1 225 ? 27.072 77.161 25.384 1.00 55.35 223 LEU D CA 1
ATOM 8826 C C . LEU D 1 225 ? 25.821 76.356 25.124 1.00 54.45 223 LEU D C 1
ATOM 8827 O O . LEU D 1 225 ? 25.871 75.147 24.817 1.00 52.53 223 LEU D O 1
ATOM 8832 N N . ARG D 1 226 ? 24.697 77.062 25.231 1.00 52.96 224 ARG D N 1
ATOM 8833 C CA . ARG D 1 226 ? 23.387 76.489 25.094 1.00 52.07 224 ARG D CA 1
ATOM 8834 C C . ARG D 1 226 ? 22.586 77.447 24.235 1.00 49.91 224 ARG D C 1
ATOM 8835 O O . ARG D 1 226 ? 22.645 78.647 24.446 1.00 47.96 224 ARG D O 1
ATOM 8843 N N . ARG D 1 227 ? 21.842 76.938 23.252 1.00 46.91 225 ARG D N 1
ATOM 8844 C CA . ARG D 1 227 ? 20.951 77.855 22.527 1.00 43.78 225 ARG D CA 1
ATOM 8845 C C . ARG D 1 227 ? 19.519 77.561 22.964 1.00 42.69 225 ARG D C 1
ATOM 8846 O O . ARG D 1 227 ? 19.253 76.456 23.436 1.00 41.38 225 ARG D O 1
ATOM 8854 N N . GLU D 1 228 ? 18.625 78.550 22.862 1.00 40.67 226 GLU D N 1
ATOM 8855 C CA . GLU D 1 228 ? 17.223 78.335 23.177 1.00 41.29 226 GLU D CA 1
ATOM 8856 C C . GLU D 1 228 ? 16.416 77.699 21.979 1.00 40.12 226 GLU D C 1
ATOM 8857 O O . GLU D 1 228 ? 16.158 78.363 20.985 1.00 41.10 226 GLU D O 1
ATOM 8863 N N . VAL D 1 229 ? 15.965 76.454 22.133 1.00 38.82 227 VAL D N 1
ATOM 8864 C CA . VAL D 1 229 ? 15.293 75.649 21.056 1.00 37.42 227 VAL D CA 1
ATOM 8865 C C . VAL D 1 229 ? 13.813 75.781 21.080 1.00 35.89 227 VAL D C 1
ATOM 8866 O O . VAL D 1 229 ? 13.164 75.445 22.102 1.00 33.90 227 VAL D O 1
ATOM 8870 N N . ALA D 1 230 ? 13.243 76.258 19.961 1.00 33.24 228 ALA D N 1
ATOM 8871 C CA . ALA D 1 230 ? 11.804 76.317 19.873 1.00 32.56 228 ALA D CA 1
ATOM 8872 C C . ALA D 1 230 ? 11.189 75.095 19.240 1.00 31.80 228 ALA D C 1
ATOM 8873 O O . ALA D 1 230 ? 10.062 74.726 19.597 1.00 32.48 228 ALA D O 1
ATOM 8875 N N . VAL D 1 231 ? 11.864 74.551 18.223 1.00 30.81 229 VAL D N 1
ATOM 8876 C CA . VAL D 1 231 ? 11.311 73.437 17.407 1.00 29.81 229 VAL D CA 1
ATOM 8877 C C . VAL D 1 231 ? 12.411 72.488 17.081 1.00 30.17 229 VAL D C 1
ATOM 8878 O O . VAL D 1 231 ? 13.507 72.894 16.689 1.00 28.42 229 VAL D O 1
ATOM 8882 N N . GLN D 1 232 ? 12.109 71.213 17.298 1.00 31.47 230 GLN D N 1
ATOM 8883 C CA . GLN D 1 232 ? 12.950 70.093 16.833 1.00 33.58 230 GLN D CA 1
ATOM 8884 C C . GLN D 1 232 ? 12.126 69.333 15.818 1.00 31.83 230 GLN D C 1
ATOM 8885 O O . GLN D 1 232 ? 10.943 69.137 16.016 1.00 32.22 230 GLN D O 1
ATOM 8891 N N . LEU D 1 233 ? 12.729 68.937 14.697 1.00 31.25 231 LEU D N 1
ATOM 8892 C CA . LEU D 1 233 ? 12.010 68.178 13.682 1.00 29.59 231 LEU D CA 1
ATOM 8893 C C . LEU D 1 233 ? 13.056 67.411 12.864 1.00 30.99 231 LEU D C 1
ATOM 8894 O O . LEU D 1 233 ? 14.232 67.823 12.808 1.00 31.26 231 LEU D O 1
ATOM 8899 N N . PRO D 1 234 ? 12.657 66.300 12.213 1.00 31.13 232 PRO D N 1
ATOM 8900 C CA . PRO D 1 234 ? 13.756 65.503 11.552 1.00 32.36 232 PRO D CA 1
ATOM 8901 C C . PRO D 1 234 ? 14.153 65.901 10.147 1.00 32.23 232 PRO D C 1
ATOM 8902 O O . PRO D 1 234 ? 15.092 65.326 9.568 1.00 34.85 232 PRO D O 1
ATOM 8906 N N A THR D 1 235 ? 13.446 66.879 9.603 0.50 32.51 233 THR D N 1
ATOM 8907 N N B THR D 1 235 ? 13.479 66.889 9.603 0.50 32.94 233 THR D N 1
ATOM 8908 C CA A THR D 1 235 ? 13.490 67.252 8.183 0.50 31.44 233 THR D CA 1
ATOM 8909 C CA B THR D 1 235 ? 13.539 67.157 8.181 0.50 32.32 233 THR D CA 1
ATOM 8910 C C A THR D 1 235 ? 14.106 68.650 7.993 0.50 32.07 233 THR D C 1
ATOM 8911 C C B THR D 1 235 ? 14.061 68.602 7.928 0.50 32.58 233 THR D C 1
ATOM 8912 O O A THR D 1 235 ? 13.592 69.650 8.534 0.50 31.12 233 THR D O 1
ATOM 8913 O O B THR D 1 235 ? 13.454 69.586 8.396 0.50 31.75 233 THR D O 1
ATOM 8920 N N . VAL D 1 236 ? 15.228 68.696 7.266 1.00 30.98 234 VAL D N 1
ATOM 8921 C CA . VAL D 1 236 ? 15.897 69.949 6.937 1.00 32.61 234 VAL D CA 1
ATOM 8922 C C . VAL D 1 236 ? 15.066 70.852 6.013 1.00 32.25 234 VAL D C 1
ATOM 8923 O O . VAL D 1 236 ? 15.018 72.054 6.228 1.00 31.54 234 VAL D O 1
ATOM 8927 N N . LEU D 1 237 ? 14.426 70.256 4.986 1.00 29.88 235 LEU D N 1
ATOM 8928 C CA . LEU D 1 237 ? 13.768 70.995 3.978 1.00 28.72 235 LEU D CA 1
ATOM 8929 C C . LEU D 1 237 ? 12.543 71.668 4.569 1.00 28.20 235 LEU D C 1
ATOM 8930 O O . LEU D 1 237 ? 12.241 72.807 4.230 1.00 27.32 235 LEU D O 1
ATOM 8935 N N . ALA D 1 238 ? 11.821 70.969 5.430 1.00 27.65 236 ALA D N 1
ATOM 8936 C CA . ALA D 1 238 ? 10.678 71.573 6.139 1.00 28.88 236 ALA D CA 1
ATOM 8937 C C . ALA D 1 238 ? 11.157 72.663 7.163 1.00 27.79 236 ALA D C 1
ATOM 8938 O O . ALA D 1 238 ? 10.497 73.664 7.321 1.00 28.20 236 ALA D O 1
ATOM 8940 N N . ALA D 1 239 ? 12.324 72.456 7.771 1.00 27.29 237 ALA D N 1
ATOM 8941 C CA . ALA D 1 239 ? 12.909 73.331 8.767 1.00 26.72 237 ALA D CA 1
ATOM 8942 C C . ALA D 1 239 ? 13.293 74.671 8.100 1.00 27.48 237 ALA D C 1
ATOM 8943 O O . ALA D 1 239 ? 13.099 75.736 8.711 1.00 28.48 237 ALA D O 1
ATOM 8945 N N . LEU D 1 240 ? 13.778 74.598 6.862 1.00 25.53 238 LEU D N 1
ATOM 8946 C CA . LEU D 1 240 ? 14.008 75.765 6.056 1.00 27.25 238 LEU D CA 1
ATOM 8947 C C . LEU D 1 240 ? 12.781 76.641 5.816 1.00 27.83 238 LEU D C 1
ATOM 8948 O O . LEU D 1 240 ? 12.850 77.887 5.905 1.00 28.73 238 LEU D O 1
ATOM 8953 N N . PHE D 1 241 ? 11.655 76.027 5.497 1.00 28.32 239 PHE D N 1
ATOM 8954 C CA . PHE D 1 241 ? 10.424 76.804 5.392 1.00 27.71 239 PHE D CA 1
ATOM 8955 C C . PHE D 1 241 ? 9.940 77.367 6.732 1.00 27.65 239 PHE D C 1
ATOM 8956 O O . PHE D 1 241 ? 9.283 78.421 6.761 1.00 27.64 239 PHE D O 1
ATOM 8964 N N . LEU D 1 242 ? 10.134 76.611 7.805 1.00 27.37 240 LEU D N 1
ATOM 8965 C CA . LEU D 1 242 ? 9.826 77.092 9.148 1.00 28.97 240 LEU D CA 1
ATOM 8966 C C . LEU D 1 242 ? 10.621 78.386 9.470 1.00 28.13 240 LEU D C 1
ATOM 8967 O O . LEU D 1 242 ? 10.057 79.367 9.931 1.00 28.33 240 LEU D O 1
ATOM 8972 N N . ALA D 1 243 ? 11.933 78.342 9.260 1.00 27.84 241 ALA D N 1
ATOM 8973 C CA . ALA D 1 243 ? 12.784 79.500 9.448 1.00 28.47 241 ALA D CA 1
ATOM 8974 C C . ALA D 1 243 ? 12.272 80.683 8.569 1.00 30.11 241 ALA D C 1
ATOM 8975 O O . ALA D 1 243 ? 12.276 81.810 9.005 1.00 29.16 241 ALA D O 1
ATOM 8977 N N . GLY D 1 244 ? 11.787 80.418 7.346 1.00 30.74 242 GLY D N 1
ATOM 8978 C CA . GLY D 1 244 ? 11.317 81.506 6.442 1.00 30.56 242 GLY D CA 1
ATOM 8979 C C . GLY D 1 244 ? 10.036 82.184 6.908 1.00 32.64 242 GLY D C 1
ATOM 8980 O O . GLY D 1 244 ? 9.752 83.328 6.517 1.00 32.62 242 GLY D O 1
ATOM 8981 N N . SER D 1 245 ? 9.254 81.523 7.760 1.00 32.33 243 SER D N 1
ATOM 8982 C CA . SER D 1 245 ? 7.998 82.163 8.226 1.00 32.39 243 SER D CA 1
ATOM 8983 C C . SER D 1 245 ? 8.009 82.537 9.698 1.00 31.73 243 SER D C 1
ATOM 8984 O O . SER D 1 245 ? 6.945 82.807 10.259 1.00 31.08 243 SER D O 1
ATOM 8987 N N . THR D 1 246 ? 9.194 82.524 10.330 1.00 30.37 244 THR D N 1
ATOM 8988 C CA . THR D 1 246 ? 9.298 82.838 11.763 1.00 29.63 244 THR D CA 1
ATOM 8989 C C . THR D 1 246 ? 10.550 83.672 11.992 1.00 29.76 244 THR D C 1
ATOM 8990 O O . THR D 1 246 ? 11.386 83.845 11.073 1.00 29.50 244 THR D O 1
ATOM 8994 N N . ASP D 1 247 ? 10.752 84.070 13.259 1.00 29.62 245 ASP D N 1
ATOM 8995 C CA . ASP D 1 247 ? 12.026 84.697 13.580 1.00 30.89 245 ASP D CA 1
ATOM 8996 C C . ASP D 1 247 ? 13.043 83.695 14.155 1.00 30.84 245 ASP D C 1
ATOM 8997 O O . ASP D 1 247 ? 14.070 84.092 14.736 1.00 31.10 245 ASP D O 1
ATOM 9002 N N . PHE D 1 248 ? 12.794 82.407 13.921 1.00 30.94 246 PHE D N 1
ATOM 9003 C CA . PHE D 1 248 ? 13.748 81.354 14.296 1.00 29.43 246 PHE D CA 1
ATOM 9004 C C . PHE D 1 248 ? 14.927 81.250 13.355 1.00 30.17 246 PHE D C 1
ATOM 9005 O O . PHE D 1 248 ? 14.805 81.437 12.142 1.00 28.62 246 PHE D O 1
ATOM 9013 N N . LEU D 1 249 ? 16.082 80.953 13.944 1.00 30.27 247 LEU D N 1
ATOM 9014 C CA . LEU D 1 249 ? 17.276 80.693 13.212 1.00 31.93 247 LEU D CA 1
ATOM 9015 C C . LEU D 1 249 ? 17.482 79.172 13.095 1.00 31.28 247 LEU D C 1
ATOM 9016 O O . LEU D 1 249 ? 17.211 78.432 14.016 1.00 32.08 247 LEU D O 1
ATOM 9021 N N . LEU D 1 250 ? 18.014 78.731 11.970 1.00 31.20 248 LEU D N 1
ATOM 9022 C CA . LEU D 1 250 ? 18.204 77.328 11.737 1.00 29.91 248 LEU D CA 1
ATOM 9023 C C . LEU D 1 250 ? 19.630 77.246 11.358 1.00 29.29 248 LEU D C 1
ATOM 9024 O O . LEU D 1 250 ? 20.033 77.999 10.536 1.00 27.48 248 LEU D O 1
ATOM 9029 N N . THR D 1 251 ? 20.387 76.307 11.912 1.00 30.20 249 THR D N 1
ATOM 9030 C CA . THR D 1 251 ? 21.807 76.175 11.465 1.00 31.33 249 THR D CA 1
ATOM 9031 C C . THR D 1 251 ? 21.829 74.872 10.669 1.00 31.67 249 THR D C 1
ATOM 9032 O O . THR D 1 251 ? 21.589 73.812 11.257 1.00 33.27 249 THR D O 1
ATOM 9036 N N . ALA D 1 252 ? 22.064 74.953 9.352 1.00 32.55 250 ALA D N 1
ATOM 9037 C CA . ALA D 1 252 ? 21.765 73.856 8.418 1.00 33.60 250 ALA D CA 1
ATOM 9038 C C . ALA D 1 252 ? 22.752 73.865 7.256 1.00 34.30 250 ALA D C 1
ATOM 9039 O O . ALA D 1 252 ? 23.436 74.901 7.062 1.00 34.26 250 ALA D O 1
ATOM 9041 N N . PRO D 1 253 ? 22.845 72.732 6.488 1.00 34.22 251 PRO D N 1
ATOM 9042 C CA . PRO D 1 253 ? 23.793 72.604 5.371 1.00 34.62 251 PRO D CA 1
ATOM 9043 C C . PRO D 1 253 ? 23.444 73.598 4.282 1.00 35.48 251 PRO D C 1
ATOM 9044 O O . PRO D 1 253 ? 22.278 73.715 3.911 1.00 34.16 251 PRO D O 1
ATOM 9048 N N . ARG D 1 254 ? 24.489 74.261 3.781 1.00 35.71 252 ARG D N 1
ATOM 9049 C CA . ARG D 1 254 ? 24.433 75.382 2.828 1.00 37.29 252 ARG D CA 1
ATOM 9050 C C . ARG D 1 254 ? 23.799 74.947 1.495 1.00 36.31 252 ARG D C 1
ATOM 9051 O O . ARG D 1 254 ? 22.984 75.688 0.883 1.00 35.80 252 ARG D O 1
ATOM 9059 N N . HIS D 1 255 ? 24.184 73.756 1.044 1.00 36.78 253 HIS D N 1
ATOM 9060 C CA . HIS D 1 255 ? 23.626 73.200 -0.201 1.00 36.73 253 HIS D CA 1
ATOM 9061 C C . HIS D 1 255 ? 22.109 73.219 -0.133 1.00 35.82 253 HIS D C 1
ATOM 9062 O O . HIS D 1 255 ? 21.489 73.696 -1.030 1.00 37.72 253 HIS D O 1
ATOM 9069 N N . ALA D 1 256 ? 21.510 72.735 0.956 1.00 34.88 254 ALA D N 1
ATOM 9070 C CA . ALA D 1 256 ? 20.017 72.774 1.157 1.00 33.27 254 ALA D CA 1
ATOM 9071 C C . ALA D 1 256 ? 19.469 74.237 1.282 1.00 33.06 254 ALA D C 1
ATOM 9072 O O . ALA D 1 256 ? 18.482 74.630 0.640 1.00 33.91 254 ALA D O 1
ATOM 9074 N N . ALA D 1 257 ? 20.125 75.051 2.115 1.00 32.59 255 ALA D N 1
ATOM 9075 C CA . ALA D 1 257 ? 19.704 76.426 2.326 1.00 31.89 255 ALA D CA 1
ATOM 9076 C C . ALA D 1 257 ? 19.699 77.232 1.036 1.00 32.74 255 ALA D C 1
ATOM 9077 O O . ALA D 1 257 ? 18.727 77.949 0.793 1.00 33.67 255 ALA D O 1
ATOM 9079 N N . ARG D 1 258 ? 20.767 77.145 0.224 1.00 33.41 256 ARG D N 1
ATOM 9080 C CA . ARG D 1 258 ? 20.794 77.844 -1.125 1.00 35.90 256 ARG D CA 1
ATOM 9081 C C . ARG D 1 258 ? 19.643 77.484 -2.051 1.00 34.19 256 ARG D C 1
ATOM 9082 O O . ARG D 1 258 ? 19.046 78.350 -2.720 1.00 32.86 256 ARG D O 1
ATOM 9090 N N . ALA D 1 259 ? 19.349 76.187 -2.067 1.00 33.81 257 ALA D N 1
ATOM 9091 C CA . ALA D 1 259 ? 18.248 75.658 -2.849 1.00 33.49 257 ALA D CA 1
ATOM 9092 C C . ALA D 1 259 ? 16.929 76.244 -2.463 1.00 32.87 257 ALA D C 1
ATOM 9093 O O . ALA D 1 259 ? 16.103 76.465 -3.339 1.00 35.36 257 ALA D O 1
ATOM 9095 N N . LEU D 1 260 ? 16.713 76.488 -1.158 1.00 33.57 258 LEU D N 1
ATOM 9096 C CA . LEU D 1 260 ? 15.409 76.976 -0.672 1.00 32.80 258 LEU D CA 1
ATOM 9097 C C . LEU D 1 260 ? 15.437 78.469 -0.402 1.00 32.87 258 LEU D C 1
ATOM 9098 O O . LEU D 1 260 ? 14.464 79.015 0.019 1.00 31.22 258 LEU D O 1
ATOM 9103 N N . ALA D 1 261 ? 16.594 79.117 -0.586 1.00 35.45 259 ALA D N 1
ATOM 9104 C CA . ALA D 1 261 ? 16.715 80.534 -0.184 1.00 35.41 259 ALA D CA 1
ATOM 9105 C C . ALA D 1 261 ? 15.633 81.381 -0.815 1.00 35.59 259 ALA D C 1
ATOM 9106 O O . ALA D 1 261 ? 14.933 82.064 -0.110 1.00 35.19 259 ALA D O 1
ATOM 9108 N N . GLU D 1 262 ? 15.390 81.293 -2.121 1.00 36.81 260 GLU D N 1
ATOM 9109 C CA . GLU D 1 262 ? 14.296 82.082 -2.695 1.00 36.93 260 GLU D CA 1
ATOM 9110 C C . GLU D 1 262 ? 12.896 81.575 -2.359 1.00 37.02 260 GLU D C 1
ATOM 9111 O O . GLU D 1 262 ? 11.962 82.351 -2.094 1.00 36.90 260 GLU D O 1
ATOM 9117 N N . ALA D 1 263 ? 12.714 80.262 -2.389 1.00 35.33 261 ALA D N 1
ATOM 9118 C CA . ALA D 1 263 ? 11.384 79.689 -2.197 1.00 34.85 261 ALA D CA 1
ATOM 9119 C C . ALA D 1 263 ? 10.832 79.997 -0.792 1.00 34.21 261 ALA D C 1
ATOM 9120 O O . ALA D 1 263 ? 9.626 80.194 -0.619 1.00 35.37 261 ALA D O 1
ATOM 9122 N N . ALA D 1 264 ? 11.714 79.894 0.208 1.00 32.97 262 ALA D N 1
ATOM 9123 C CA . ALA D 1 264 ? 11.342 80.107 1.636 1.00 32.12 262 ALA D CA 1
ATOM 9124 C C . ALA D 1 264 ? 11.595 81.536 2.097 1.00 32.95 262 ALA D C 1
ATOM 9125 O O . ALA D 1 264 ? 11.049 81.922 3.158 1.00 34.19 262 ALA D O 1
ATOM 9127 N N . GLY D 1 265 ? 12.410 82.300 1.334 1.00 32.50 263 GLY D N 1
ATOM 9128 C CA . GLY D 1 265 ? 12.654 83.749 1.630 1.00 32.65 263 GLY D CA 1
ATOM 9129 C C . GLY D 1 265 ? 13.722 83.921 2.705 1.00 33.39 263 GLY D C 1
ATOM 9130 O O . GLY D 1 265 ? 13.478 84.544 3.809 1.00 31.65 263 GLY D O 1
ATOM 9131 N N . LEU D 1 266 ? 14.908 83.352 2.452 1.00 32.71 264 LEU D N 1
ATOM 9132 C CA . LEU D 1 266 ? 15.843 83.226 3.539 1.00 32.61 264 LEU D CA 1
ATOM 9133 C C . LEU D 1 266 ? 17.058 84.004 3.247 1.00 34.96 264 LEU D C 1
ATOM 9134 O O . LEU D 1 266 ? 17.356 84.233 2.097 1.00 35.35 264 LEU D O 1
ATOM 9139 N N . ALA D 1 267 ? 17.779 84.356 4.312 1.00 34.66 265 ALA D N 1
ATOM 9140 C CA . ALA D 1 267 ? 19.069 84.940 4.217 1.00 36.24 265 ALA D CA 1
ATOM 9141 C C . ALA D 1 267 ? 20.027 83.897 4.774 1.00 36.51 265 ALA D C 1
ATOM 9142 O O . ALA D 1 267 ? 19.680 83.101 5.676 1.00 37.15 265 ALA D O 1
ATOM 9144 N N . LEU D 1 268 ? 21.228 83.884 4.246 1.00 36.98 266 LEU D N 1
ATOM 9145 C CA . LEU D 1 268 ? 22.223 82.906 4.639 1.00 37.85 266 LEU D CA 1
ATOM 9146 C C . LEU D 1 268 ? 23.480 83.600 5.158 1.00 38.95 266 LEU D C 1
ATOM 9147 O O . LEU D 1 268 ? 24.066 84.421 4.440 1.00 39.03 266 LEU D O 1
ATOM 9152 N N . TYR D 1 269 ? 23.930 83.163 6.343 1.00 40.13 267 TYR D N 1
ATOM 9153 C CA . TYR D 1 269 ? 25.068 83.743 7.090 1.00 41.06 267 TYR D CA 1
ATOM 9154 C C . TYR D 1 269 ? 26.060 82.699 7.599 1.00 42.38 267 TYR D C 1
ATOM 9155 O O . TYR D 1 269 ? 25.661 81.571 7.947 1.00 42.93 267 TYR D O 1
ATOM 9164 N N . PRO D 1 270 ? 27.357 83.081 7.686 1.00 42.53 268 PRO D N 1
ATOM 9165 C CA . PRO D 1 270 ? 28.247 82.149 8.388 1.00 42.54 268 PRO D CA 1
ATOM 9166 C C . PRO D 1 270 ? 27.913 82.189 9.892 1.00 42.35 268 PRO D C 1
ATOM 9167 O O . PRO D 1 270 ? 27.228 83.115 10.361 1.00 41.17 268 PRO D O 1
ATOM 9171 N N . ALA D 1 271 ? 28.325 81.160 10.611 1.00 42.57 269 ALA D N 1
ATOM 9172 C CA . ALA D 1 271 ? 28.027 81.050 12.028 1.00 44.54 269 ALA D CA 1
ATOM 9173 C C . ALA D 1 271 ? 29.048 81.873 12.833 1.00 46.56 269 ALA D C 1
ATOM 9174 O O . ALA D 1 271 ? 30.197 81.962 12.423 1.00 45.44 269 ALA D O 1
ATOM 9176 N N . PRO D 1 272 ? 28.647 82.438 13.996 1.00 48.98 270 PRO D N 1
ATOM 9177 C CA . PRO D 1 272 ? 29.685 83.205 14.703 1.00 50.17 270 PRO D CA 1
ATOM 9178 C C . PRO D 1 272 ? 30.654 82.297 15.469 1.00 52.22 270 PRO D C 1
ATOM 9179 O O . PRO D 1 272 ? 31.416 82.762 16.309 1.00 54.15 270 PRO D O 1
ATOM 9183 N N . PHE D 1 273 ? 30.623 81.007 15.200 1.00 53.10 271 PHE D N 1
ATOM 9184 C CA . PHE D 1 273 ? 31.444 80.057 15.947 1.00 53.86 271 PHE D CA 1
ATOM 9185 C C . PHE D 1 273 ? 31.924 78.993 14.986 1.00 55.35 271 PHE D C 1
ATOM 9186 O O . PHE D 1 273 ? 31.458 78.921 13.838 1.00 55.97 271 PHE D O 1
ATOM 9194 N N . ASP D 1 274 ? 32.856 78.168 15.436 1.00 56.80 272 ASP D N 1
ATOM 9195 C CA . ASP D 1 274 ? 33.501 77.245 14.538 1.00 58.75 272 ASP D CA 1
ATOM 9196 C C . ASP D 1 274 ? 32.717 75.977 14.406 1.00 58.67 272 ASP D C 1
ATOM 9197 O O . ASP D 1 274 ? 32.503 75.238 15.385 1.00 58.26 272 ASP D O 1
ATOM 9202 N N . ILE D 1 275 ? 32.299 75.751 13.163 1.00 58.84 273 ILE D N 1
ATOM 9203 C CA . ILE D 1 275 ? 31.675 74.507 12.739 1.00 58.73 273 ILE D CA 1
ATOM 9204 C C . ILE D 1 275 ? 32.557 73.869 11.688 1.00 58.45 273 ILE D C 1
ATOM 9205 O O . ILE D 1 275 ? 32.688 74.408 10.590 1.00 57.81 273 ILE D O 1
ATOM 9210 N N . PRO D 1 276 ? 33.092 72.685 11.992 1.00 59.45 274 PRO D N 1
ATOM 9211 C CA . PRO D 1 276 ? 33.957 71.996 11.019 1.00 61.46 274 PRO D CA 1
ATOM 9212 C C . PRO D 1 276 ? 33.128 71.629 9.768 1.00 63.04 274 PRO D C 1
ATOM 9213 O O . PRO D 1 276 ? 31.955 71.207 9.909 1.00 62.57 274 PRO D O 1
ATOM 9217 N N . PRO D 1 277 ? 33.692 71.838 8.556 1.00 64.63 275 PRO D N 1
ATOM 9218 C CA . PRO D 1 277 ? 32.863 71.513 7.376 1.00 65.28 275 PRO D CA 1
ATOM 9219 C C . PRO D 1 277 ? 32.694 70.006 7.320 1.00 65.52 275 PRO D C 1
ATOM 9220 O O . PRO D 1 277 ? 33.613 69.280 7.700 1.00 66.37 275 PRO D O 1
ATOM 9224 N N . TYR D 1 278 ? 31.508 69.545 6.926 1.00 65.70 276 TYR D N 1
ATOM 9225 C CA . TYR D 1 278 ? 31.186 68.124 7.005 1.00 65.21 276 TYR D CA 1
ATOM 9226 C C . TYR D 1 278 ? 31.367 67.454 5.621 1.00 65.01 276 TYR D C 1
ATOM 9227 O O . TYR D 1 278 ? 31.475 68.137 4.593 1.00 64.67 276 TYR D O 1
ATOM 9236 N N . VAL D 1 279 ? 31.403 66.119 5.611 1.00 64.16 277 VAL D N 1
ATOM 9237 C CA . VAL D 1 279 ? 31.424 65.349 4.370 1.00 63.78 277 VAL D CA 1
ATOM 9238 C C . VAL D 1 279 ? 30.267 64.357 4.371 1.00 62.84 277 VAL D C 1
ATOM 9239 O O . VAL D 1 279 ? 30.051 63.647 5.349 1.00 63.14 277 VAL D O 1
ATOM 9243 N N . LEU D 1 280 ? 29.493 64.334 3.296 1.00 61.43 278 LEU D N 1
ATOM 9244 C CA . LEU D 1 280 ? 28.514 63.269 3.138 1.00 60.45 278 LEU D CA 1
ATOM 9245 C C . LEU D 1 280 ? 29.242 62.037 2.634 1.00 59.89 278 LEU D C 1
ATOM 9246 O O . LEU D 1 280 ? 30.021 62.101 1.678 1.00 59.16 278 LEU D O 1
ATOM 9251 N N . ARG D 1 281 ? 28.990 60.932 3.317 1.00 59.85 279 ARG D N 1
ATOM 9252 C CA . ARG D 1 281 ? 29.630 59.669 3.021 1.00 60.43 279 ARG D CA 1
ATOM 9253 C C . ARG D 1 281 ? 28.621 58.617 2.635 1.00 59.76 279 ARG D C 1
ATOM 9254 O O . ARG D 1 281 ? 27.456 58.673 3.031 1.00 59.07 279 ARG D O 1
ATOM 9262 N N . LEU D 1 282 ? 29.090 57.655 1.850 1.00 59.90 280 LEU D N 1
ATOM 9263 C CA . LEU D 1 282 ? 28.329 56.430 1.574 1.00 59.90 280 LEU D CA 1
ATOM 9264 C C . LEU D 1 282 ? 28.850 55.292 2.455 1.00 60.17 280 LEU D C 1
ATOM 9265 O O . LEU D 1 282 ? 30.045 55.025 2.477 1.00 59.52 280 LEU D O 1
ATOM 9270 N N . TYR D 1 283 ? 27.951 54.624 3.163 1.00 61.39 281 TYR D N 1
ATOM 9271 C CA . TYR D 1 283 ? 28.344 53.576 4.083 1.00 63.13 281 TYR D CA 1
ATOM 9272 C C . TYR D 1 283 ? 27.924 52.218 3.558 1.00 64.46 281 TYR D C 1
ATOM 9273 O O . TYR D 1 283 ? 26.804 52.044 3.071 1.00 63.79 281 TYR D O 1
ATOM 9282 N N . SER D 1 284 ? 28.850 51.263 3.661 1.00 65.80 282 SER D N 1
ATOM 9283 C CA . SER D 1 284 ? 28.589 49.873 3.308 1.00 68.04 282 SER D CA 1
ATOM 9284 C C . SER D 1 284 ? 29.316 48.881 4.226 1.00 69.88 282 SER D C 1
ATOM 9285 O O . SER D 1 284 ? 30.362 49.186 4.811 1.00 69.64 282 SER D O 1
ATOM 9288 N N . HIS D 1 285 ? 28.706 47.704 4.360 1.00 72.77 283 HIS D N 1
ATOM 9289 C CA . HIS D 1 285 ? 29.326 46.553 4.989 1.00 75.13 283 HIS D CA 1
ATOM 9290 C C . HIS D 1 285 ? 30.297 45.896 4.020 1.00 76.26 283 HIS D C 1
ATOM 9291 O O . HIS D 1 285 ? 29.932 45.549 2.887 1.00 75.92 283 HIS D O 1
ATOM 9298 N N . VAL D 1 286 ? 31.541 45.723 4.472 1.00 78.13 284 VAL D N 1
ATOM 9299 C CA . VAL D 1 286 ? 32.601 45.156 3.615 1.00 79.57 284 VAL D CA 1
ATOM 9300 C C . VAL D 1 286 ? 32.263 43.696 3.246 1.00 80.00 284 VAL D C 1
ATOM 9301 O O . VAL D 1 286 ? 32.586 43.241 2.134 1.00 80.64 284 VAL D O 1
ATOM 9305 N N . GLN D 1 287 ? 31.620 42.995 4.187 1.00 80.33 285 GLN D N 1
ATOM 9306 C CA . GLN D 1 287 ? 30.701 41.863 3.925 1.00 80.94 285 GLN D CA 1
ATOM 9307 C C . GLN D 1 287 ? 31.026 40.583 4.710 1.00 81.38 285 GLN D C 1
ATOM 9308 O O . GLN D 1 287 ? 30.127 39.890 5.211 1.00 81.46 285 GLN D O 1
ATOM 9314 N N . ARG D 1 291 ? 31.181 42.298 -4.320 1.00 64.33 289 ARG D N 1
ATOM 9315 C CA . ARG D 1 291 ? 29.833 42.436 -4.883 1.00 64.20 289 ARG D CA 1
ATOM 9316 C C . ARG D 1 291 ? 29.865 43.553 -5.910 1.00 63.27 289 ARG D C 1
ATOM 9317 O O . ARG D 1 291 ? 30.032 44.723 -5.539 1.00 62.74 289 ARG D O 1
ATOM 9325 N N . ASP D 1 292 ? 29.738 43.212 -7.199 1.00 62.06 290 ASP D N 1
ATOM 9326 C CA . ASP D 1 292 ? 29.941 44.226 -8.250 1.00 61.29 290 ASP D CA 1
ATOM 9327 C C . ASP D 1 292 ? 28.846 45.275 -8.318 1.00 59.11 290 ASP D C 1
ATOM 9328 O O . ASP D 1 292 ? 29.112 46.371 -8.817 1.00 59.41 290 ASP D O 1
ATOM 9333 N N . ALA D 1 293 ? 27.623 44.901 -7.924 1.00 56.27 291 ALA D N 1
ATOM 9334 C CA . ALA D 1 293 ? 26.484 45.829 -7.843 1.00 54.88 291 ALA D CA 1
ATOM 9335 C C . ALA D 1 293 ? 26.841 46.987 -6.867 1.00 54.04 291 ALA D C 1
ATOM 9336 O O . ALA D 1 293 ? 26.704 48.170 -7.204 1.00 53.77 291 ALA D O 1
ATOM 9338 N N . HIS D 1 294 ? 27.367 46.621 -5.695 1.00 53.72 292 HIS D N 1
ATOM 9339 C CA . HIS D 1 294 ? 27.874 47.582 -4.699 1.00 53.63 292 HIS D CA 1
ATOM 9340 C C . HIS D 1 294 ? 29.034 48.419 -5.171 1.00 52.70 292 HIS D C 1
ATOM 9341 O O . HIS D 1 294 ? 29.003 49.663 -5.031 1.00 52.77 292 HIS D O 1
ATOM 9348 N N . ALA D 1 295 ? 30.017 47.776 -5.800 1.00 51.85 293 ALA D N 1
ATOM 9349 C CA . ALA D 1 295 ? 31.179 48.503 -6.312 1.00 50.75 293 ALA D CA 1
ATOM 9350 C C . ALA D 1 295 ? 30.763 49.434 -7.423 1.00 50.20 293 ALA D C 1
ATOM 9351 O O . ALA D 1 295 ? 31.349 50.509 -7.595 1.00 51.10 293 ALA D O 1
ATOM 9353 N N . TRP D 1 296 ? 29.763 49.028 -8.210 1.00 47.88 294 TRP D N 1
ATOM 9354 C CA . TRP D 1 296 ? 29.289 49.881 -9.273 1.00 45.97 294 TRP D CA 1
ATOM 9355 C C . TRP D 1 296 ? 28.648 51.166 -8.655 1.00 45.79 294 TRP D C 1
ATOM 9356 O O . TRP D 1 296 ? 28.862 52.261 -9.138 1.00 44.78 294 TRP D O 1
ATOM 9367 N N . MET D 1 297 ? 27.861 51.011 -7.595 1.00 45.98 295 MET D N 1
ATOM 9368 C CA . MET D 1 297 ? 27.152 52.165 -7.047 1.00 47.55 295 MET D CA 1
ATOM 9369 C C . MET D 1 297 ? 28.213 53.094 -6.487 1.00 49.25 295 MET D C 1
ATOM 9370 O O . MET D 1 297 ? 28.201 54.292 -6.789 1.00 49.40 295 MET D O 1
ATOM 9375 N N . ILE D 1 298 ? 29.154 52.532 -5.722 1.00 50.60 296 ILE D N 1
ATOM 9376 C CA . ILE D 1 298 ? 30.288 53.305 -5.199 1.00 51.97 296 ILE D CA 1
ATOM 9377 C C . ILE D 1 298 ? 30.956 54.138 -6.284 1.00 52.69 296 ILE D C 1
ATOM 9378 O O . ILE D 1 298 ? 31.164 55.331 -6.066 1.00 52.32 296 ILE D O 1
ATOM 9383 N N . GLY D 1 299 ? 31.227 53.530 -7.454 1.00 53.16 297 GLY D N 1
ATOM 9384 C CA . GLY D 1 299 ? 31.818 54.218 -8.606 1.00 54.10 297 GLY D CA 1
ATOM 9385 C C . GLY D 1 299 ? 30.953 55.318 -9.218 1.00 55.78 297 GLY D C 1
ATOM 9386 O O . GLY D 1 299 ? 31.468 56.249 -9.871 1.00 56.99 297 GLY D O 1
ATOM 9387 N N . GLN D 1 300 ? 29.641 55.217 -9.012 1.00 56.35 298 GLN D N 1
ATOM 9388 C CA . GLN D 1 300 ? 28.675 56.188 -9.516 1.00 56.76 298 GLN D CA 1
ATOM 9389 C C . GLN D 1 300 ? 28.613 57.486 -8.699 1.00 58.13 298 GLN D C 1
ATOM 9390 O O . GLN D 1 300 ? 28.620 58.555 -9.259 1.00 57.70 298 GLN D O 1
ATOM 9396 N N . LEU D 1 301 ? 28.532 57.396 -7.379 1.00 60.79 299 LEU D N 1
ATOM 9397 C CA . LEU D 1 301 ? 28.644 58.599 -6.513 1.00 64.31 299 LEU D CA 1
ATOM 9398 C C . LEU D 1 301 ? 30.016 59.257 -6.662 1.00 66.56 299 LEU D C 1
ATOM 9399 O O . LEU D 1 301 ? 30.121 60.477 -6.876 1.00 67.50 299 LEU D O 1
ATOM 9404 N N . LYS D 1 302 ? 31.058 58.437 -6.555 1.00 69.18 300 LYS D N 1
ATOM 9405 C CA . LYS D 1 302 ? 32.419 58.814 -6.920 1.00 71.78 300 LYS D CA 1
ATOM 9406 C C . LYS D 1 302 ? 32.458 59.956 -7.935 1.00 72.45 300 LYS D C 1
ATOM 9407 O O . LYS D 1 302 ? 32.905 61.061 -7.610 1.00 73.67 300 LYS D O 1
ATOM 9413 N N . GLY D 1 303 ? 31.986 59.688 -9.152 1.00 72.66 301 GLY D N 1
ATOM 9414 C CA . GLY D 1 303 ? 32.264 60.557 -10.280 1.00 73.22 301 GLY D CA 1
ATOM 9415 C C . GLY D 1 303 ? 31.138 61.513 -10.536 1.00 73.85 301 GLY D C 1
ATOM 9416 O O . GLY D 1 303 ? 30.945 61.953 -11.661 1.00 74.32 301 GLY D O 1
ATOM 9417 N N . LEU D 1 304 ? 30.405 61.834 -9.472 1.00 74.15 302 LEU D N 1
ATOM 9418 C CA . LEU D 1 304 ? 29.197 62.648 -9.523 1.00 74.18 302 LEU D CA 1
ATOM 9419 C C . LEU D 1 304 ? 29.454 64.102 -9.117 1.00 74.84 302 LEU D C 1
ATOM 9420 O O . LEU D 1 304 ? 30.344 64.358 -8.285 1.00 74.64 302 LEU D O 1
ATOM 9425 N N . ASP D 1 305 ? 28.661 65.037 -9.664 1.00 75.37 303 ASP D N 1
ATOM 9426 C CA . ASP D 1 305 ? 28.658 66.437 -9.173 1.00 76.19 303 ASP D CA 1
ATOM 9427 C C . ASP D 1 305 ? 27.363 66.889 -8.473 1.00 76.03 303 ASP D C 1
ATOM 9428 O O . ASP D 1 305 ? 27.383 67.250 -7.282 1.00 75.50 303 ASP D O 1
#

Sequence (1195 aa):
PLLRRLDLNLLLVFDALYRHRNVGTAASELAISASAFSHALGRLRQGLDDELFLRQGNRMQPTQRAEHLAAAVAAALRALGEGLEEWRPFVPGQSQRTFVFAATDYTAFALLPPLMNRLQHSAPGVRRLRLVNAERKLSVEALASGRIDFALGYDEEHERRLPEGIQAHDWFADRYVVVARRDHPRLAGAPTLEGYLAERHAVVTPWNEDSGVIDRLLARSGLRREVAVQLPTVLAALFLAGSTDFLLTAPRHAARALAEAAGLALYPAPFDIPPYVLRLYSHVQGRDAHAWMIGQLKGLDHPLLRRLDLNLLLVFDALYRHRNVGTAASELAISASAFSHALGRLRQGLDDELFLRQGNRMQPTQRAEHHLAAAVAAALRALGEGLEEWRPFVPGQSQRTFVFAATDYTAFALLPPLMNRRLQHSAPGVRLRLVNAERKLSVEALASGRRIDFALGYDRLPEGIQAHDWFADRYVVVARRDHPRLAGAPTLEGYLAERHAVVTPWNEDSGVIDRLLARSGLRREVAVQLPTVLAALFLAGSTDFLLTAPRHAARALAEAAGLALYPAPFDIPPYVLRLYSHVQHRDAHAWMIGQLKGLDISHPLLRRLDLNLLLVFDALYRHRNVGTAASELAISASAFSHALGRLRQGLDDELFLRQGNRMQPTQRAEHLAAAVAAALRALGEGLEEWRPFVPGQSQRTFVFAATDYTAFALLPPLMNRLQHSAPGVRLRLVNAERKLSVEALASGRIDFALGYDEEHERLPEGIQAHDWFADRYVVVARRDHPRLAGAPTLEGYLAERHAVVTPWNEDSGVIDRLLARSGLRREVAVQLPTVLAALFLAGSTDFLLTAPRHAARALAEAAGLALYPAPFDIPPYVLRLYSHVQDAHAWMIGQLKGLDISPLLRRLDLNLLLVFDALYRHRNVGTAASELAISASAFSHHALGRLRQGLDDELFLRQGNRMQPTQRAEHLAAAVAAALRALGEGLEEWRPFVPGQSQRTFVFAATDYTAFALLPPLMNRLQHSAPGVRRLRLVNAERKLSVEALASGRIDFALGYDEEHERLPEGIQAHDWFADRYVVVARRDHPRLAGAPTLEGYLAERHAVVTPWNEDSGVIDRLLARSGLRREVAVQLPTTVLAALFLAGSTDFLLTAPRHAARALAEAAGLALYPAPFDIPPYVLRLYSHVQRDAHAWMIGQLKGLD